Protein AF-0000000065776767 (afdb_homodimer)

Structure (mmCIF, N/CA/C/O backbone):
data_AF-0000000065776767-model_v1
#
loop_
_entity.id
_entity.type
_entity.pdbx_description
1 polymer 'Anhydromevalonate phosphate decarboxylase'
#
loop_
_atom_site.group_PDB
_atom_site.id
_atom_site.type_symbol
_atom_site.label_atom_id
_atom_site.label_alt_id
_atom_site.label_comp_id
_atom_site.label_asym_id
_atom_site.label_entity_id
_atom_site.label_seq_id
_atom_site.pdbx_PDB_ins_code
_atom_site.Cartn_x
_atom_site.Cartn_y
_atom_site.Cartn_z
_atom_site.occupancy
_atom_site.B_iso_or_equiv
_atom_site.auth_seq_id
_atom_site.auth_comp_id
_atom_site.auth_asym_id
_atom_site.auth_atom_id
_atom_site.pdbx_PDB_model_num
ATOM 1 N N . MET A 1 1 ? -4.797 -16.109 -28.234 1 93.62 1 MET A N 1
ATOM 2 C CA . MET A 1 1 ? -3.777 -15.234 -27.656 1 93.62 1 MET A CA 1
ATOM 3 C C . MET A 1 1 ? -3.818 -13.844 -28.297 1 93.62 1 MET A C 1
ATOM 5 O O . MET A 1 1 ? -3.789 -12.836 -27.594 1 93.62 1 MET A O 1
ATOM 9 N N . ARG A 1 2 ? -4.051 -13.797 -29.562 1 95.69 2 ARG A N 1
ATOM 10 C CA . ARG A 1 2 ? -4.062 -12.516 -30.266 1 95.69 2 ARG A CA 1
ATOM 11 C C . ARG A 1 2 ? -5.234 -11.648 -29.812 1 95.69 2 ARG A C 1
ATOM 13 O O . ARG A 1 2 ? -5.09 -10.438 -29.656 1 95.69 2 ARG A O 1
ATOM 20 N N . GLU A 1 3 ? -6.355 -12.234 -29.578 1 95.44 3 GLU A N 1
ATOM 21 C CA . GLU A 1 3 ? -7.523 -11.508 -29.094 1 95.44 3 GLU A CA 1
ATOM 22 C C . GLU A 1 3 ? -7.266 -10.922 -27.703 1 95.44 3 GLU A C 1
ATOM 24 O O . GLU A 1 3 ? -7.66 -9.781 -27.422 1 95.44 3 GLU A O 1
ATOM 29 N N . ILE A 1 4 ? -6.66 -11.68 -26.875 1 96.94 4 ILE A N 1
ATOM 30 C CA . ILE A 1 4 ? -6.336 -11.242 -25.531 1 96.94 4 ILE A CA 1
ATOM 31 C C . ILE A 1 4 ? -5.363 -10.062 -25.578 1 96.94 4 ILE A C 1
ATOM 33 O O . ILE A 1 4 ? -5.535 -9.078 -24.859 1 96.94 4 ILE A O 1
ATOM 37 N N . ILE A 1 5 ? -4.367 -10.188 -26.406 1 96.75 5 ILE A N 1
ATOM 38 C CA . ILE A 1 5 ? -3.361 -9.141 -26.578 1 96.75 5 ILE A CA 1
ATOM 39 C C . ILE A 1 5 ? -4.031 -7.844 -27.016 1 96.75 5 ILE A C 1
ATOM 41 O O . ILE A 1 5 ? -3.752 -6.773 -26.469 1 96.75 5 ILE A O 1
ATOM 45 N N . ASN A 1 6 ? -4.906 -7.965 -27.953 1 96 6 ASN A N 1
ATOM 46 C CA . ASN A 1 6 ? -5.625 -6.793 -28.438 1 96 6 ASN A CA 1
ATOM 47 C C . ASN A 1 6 ? -6.484 -6.172 -27.344 1 96 6 ASN A C 1
ATOM 49 O O . ASN A 1 6 ? -6.547 -4.945 -27.219 1 96 6 ASN A O 1
ATOM 53 N N . LYS A 1 7 ? -7.098 -7.027 -26.609 1 96.31 7 LYS A N 1
ATOM 54 C CA . LYS A 1 7 ? -7.977 -6.566 -25.547 1 96.31 7 LYS A CA 1
ATOM 55 C C . LYS A 1 7 ? -7.188 -5.832 -24.469 1 96.31 7 LYS A C 1
ATOM 57 O O . LYS A 1 7 ? -7.672 -4.855 -23.891 1 96.31 7 LYS A O 1
ATOM 62 N N . LEU A 1 8 ? -5.98 -6.176 -24.172 1 97.88 8 LEU A N 1
ATOM 63 C CA . LEU A 1 8 ? -5.207 -5.664 -23.047 1 97.88 8 LEU A CA 1
ATOM 64 C C . LEU A 1 8 ? -4.391 -4.445 -23.469 1 97.88 8 LEU A C 1
ATOM 66 O O . LEU A 1 8 ? -3.904 -3.701 -22.609 1 97.88 8 LEU A O 1
ATOM 70 N N . ASN A 1 9 ? -4.215 -4.203 -24.75 1 97.56 9 ASN A N 1
ATOM 71 C CA . ASN A 1 9 ? -3.412 -3.086 -25.234 1 97.56 9 ASN A CA 1
ATOM 72 C C . ASN A 1 9 ? -2.086 -2.984 -24.484 1 97.56 9 ASN A C 1
ATOM 74 O O . ASN A 1 9 ? -1.812 -1.974 -23.828 1 97.56 9 ASN A O 1
ATOM 78 N N . PRO A 1 10 ? -1.25 -3.951 -24.672 1 98.56 10 PRO A N 1
ATOM 79 C CA . PRO A 1 10 ? -0.016 -4.035 -23.891 1 98.56 10 PRO A CA 1
ATOM 80 C C . PRO A 1 10 ? 1.016 -2.986 -24.297 1 98.56 10 PRO A C 1
ATOM 82 O O . PRO A 1 10 ? 0.875 -2.352 -25.344 1 98.56 10 PRO A O 1
ATOM 85 N N . ILE A 1 11 ? 2.01 -2.74 -23.391 1 98.69 11 ILE A N 1
ATOM 86 C CA . ILE A 1 11 ? 3.227 -2.018 -23.734 1 98.69 11 ILE A CA 1
ATOM 87 C C . ILE A 1 11 ? 3.988 -2.787 -24.812 1 98.69 11 ILE A C 1
ATOM 89 O O . ILE A 1 11 ? 4.23 -3.988 -24.672 1 98.69 11 ILE A O 1
ATOM 93 N N . ILE A 1 12 ? 4.324 -2.109 -25.844 1 98.75 12 ILE A N 1
ATOM 94 C CA . ILE A 1 12 ? 4.973 -2.76 -26.984 1 98.75 12 ILE A CA 1
ATOM 95 C C . ILE A 1 12 ? 6.48 -2.537 -26.906 1 98.75 12 ILE A C 1
ATOM 97 O O . ILE A 1 12 ? 6.941 -1.399 -26.781 1 98.75 12 ILE A O 1
ATOM 101 N N . ILE A 1 13 ? 7.238 -3.602 -26.891 1 98.75 13 ILE A N 1
ATOM 102 C CA . ILE A 1 13 ? 8.695 -3.588 -26.891 1 98.75 13 ILE A CA 1
ATOM 103 C C . ILE A 1 13 ? 9.219 -4.219 -28.172 1 98.75 13 ILE A C 1
ATOM 105 O O . ILE A 1 13 ? 8.742 -5.281 -28.594 1 98.75 13 ILE A O 1
ATOM 109 N N . ASP A 1 14 ? 10.141 -3.715 -28.812 1 98.56 14 ASP A N 1
ATOM 110 C CA . ASP A 1 14 ? 10.57 -4.141 -30.141 1 98.56 14 ASP A CA 1
ATOM 111 C C . ASP A 1 14 ? 11.391 -5.43 -30.078 1 98.56 14 ASP A C 1
ATOM 113 O O . ASP A 1 14 ? 11.203 -6.332 -30.891 1 98.56 14 ASP A O 1
ATOM 117 N N . LYS A 1 15 ? 12.312 -5.438 -29.141 1 98.5 15 LYS A N 1
ATOM 118 C CA . LYS A 1 15 ? 13.242 -6.562 -29.141 1 98.5 15 LYS A CA 1
ATOM 119 C C . LYS A 1 15 ? 13.789 -6.828 -27.734 1 98.5 15 LYS A C 1
ATOM 121 O O . LYS A 1 15 ? 13.867 -5.914 -26.922 1 98.5 15 LYS A O 1
ATOM 126 N N . ALA A 1 16 ? 14.086 -8.055 -27.469 1 98.19 16 ALA A N 1
ATOM 127 C CA . ALA A 1 16 ? 14.766 -8.461 -26.234 1 98.19 16 ALA A CA 1
ATOM 128 C C . ALA A 1 16 ? 15.5 -9.781 -26.438 1 98.19 16 ALA A C 1
ATOM 130 O O . ALA A 1 16 ? 15.219 -10.523 -27.375 1 98.19 16 ALA A O 1
ATOM 131 N N . ASP A 1 17 ? 16.406 -10.016 -25.516 1 97.19 17 ASP A N 1
ATOM 132 C CA . ASP A 1 17 ? 17.062 -11.32 -25.453 1 97.19 17 ASP A CA 1
ATOM 133 C C . ASP A 1 17 ? 16.328 -12.266 -24.5 1 97.19 17 ASP A C 1
ATOM 135 O O . ASP A 1 17 ? 15.852 -11.836 -23.453 1 97.19 17 ASP A O 1
ATOM 139 N N . LYS A 1 18 ? 16.312 -13.539 -24.891 1 96.56 18 LYS A N 1
ATOM 140 C CA . LYS A 1 18 ? 15.641 -14.484 -24 1 96.56 18 LYS A CA 1
ATOM 141 C C . LYS A 1 18 ? 16.406 -14.664 -22.688 1 96.56 18 LYS A C 1
ATOM 143 O O . LYS A 1 18 ? 15.812 -14.977 -21.656 1 96.56 18 LYS A O 1
ATOM 148 N N . LYS A 1 19 ? 17.797 -14.422 -22.781 1 97.25 19 LYS A N 1
ATOM 149 C CA . LYS A 1 19 ? 18.578 -14.469 -21.547 1 97.25 19 LYS A CA 1
ATOM 150 C C . LYS A 1 19 ? 18.531 -13.125 -20.812 1 97.25 19 LYS A C 1
ATOM 152 O O . LYS A 1 19 ? 19.25 -12.188 -21.188 1 97.25 19 LYS A O 1
ATOM 157 N N . PHE A 1 20 ? 17.812 -13 -19.828 1 98.31 20 PHE A N 1
ATOM 158 C CA . PHE A 1 20 ? 17.703 -11.906 -18.875 1 98.31 20 PHE A CA 1
ATOM 159 C C . PHE A 1 20 ? 16.953 -10.727 -19.484 1 98.31 20 PHE A C 1
ATOM 161 O O . PHE A 1 20 ? 16.453 -9.867 -18.766 1 98.31 20 PHE A O 1
ATOM 168 N N . GLY A 1 21 ? 16.969 -10.539 -20.797 1 98.44 21 GLY A N 1
ATOM 169 C CA . GLY A 1 21 ? 16.312 -9.422 -21.438 1 98.44 21 GLY A CA 1
ATOM 170 C C . GLY A 1 21 ? 14.805 -9.406 -21.219 1 98.44 21 GLY A C 1
ATOM 171 O O . GLY A 1 21 ? 14.234 -8.367 -20.875 1 98.44 21 GLY A O 1
ATOM 172 N N . VAL A 1 22 ? 14.203 -10.555 -21.469 1 98.62 22 VAL A N 1
ATOM 173 C CA . VAL A 1 22 ? 12.766 -10.703 -21.25 1 98.62 22 VAL A CA 1
ATOM 174 C C . VAL A 1 22 ? 12.43 -10.375 -19.797 1 98.62 22 VAL A C 1
ATOM 176 O O . VAL A 1 22 ? 11.5 -9.617 -19.516 1 98.62 22 VAL A O 1
ATOM 179 N N . SER A 1 23 ? 13.25 -10.844 -18.891 1 98.31 23 SER A N 1
ATOM 180 C CA . SER A 1 23 ? 13.008 -10.664 -17.469 1 98.31 23 SER A CA 1
ATOM 181 C C . SER A 1 23 ? 13.141 -9.195 -17.062 1 98.31 23 SER A C 1
ATOM 183 O O . SER A 1 23 ? 12.367 -8.695 -16.25 1 98.31 23 SER A O 1
ATOM 185 N N . ARG A 1 24 ? 14.148 -8.516 -17.625 1 98.5 24 ARG A N 1
ATOM 186 C CA . ARG A 1 24 ? 14.328 -7.098 -17.328 1 98.5 24 ARG A CA 1
ATOM 187 C C . ARG A 1 24 ? 13.094 -6.297 -17.703 1 98.5 24 ARG A C 1
ATOM 189 O O . ARG A 1 24 ? 12.648 -5.434 -16.938 1 98.5 24 ARG A O 1
ATOM 196 N N . ILE A 1 25 ? 12.547 -6.629 -18.844 1 98.69 25 ILE A N 1
ATOM 197 C CA . ILE A 1 25 ? 11.398 -5.906 -19.359 1 98.69 25 ILE A CA 1
ATOM 198 C C . ILE A 1 25 ? 10.164 -6.215 -18.516 1 98.69 25 ILE A C 1
ATOM 200 O O . ILE A 1 25 ? 9.438 -5.305 -18.109 1 98.69 25 ILE A O 1
ATOM 204 N N . LEU A 1 26 ? 9.961 -7.508 -18.266 1 98.69 26 LEU A N 1
ATOM 205 C CA . LEU A 1 26 ? 8.797 -7.902 -17.484 1 98.69 26 LEU A CA 1
ATOM 206 C C . LEU A 1 26 ? 8.859 -7.32 -16.062 1 98.69 26 LEU A C 1
ATOM 208 O O . LEU A 1 26 ? 7.832 -6.934 -15.508 1 98.69 26 LEU A O 1
ATOM 212 N N . LYS A 1 27 ? 10.023 -7.254 -15.5 1 98.44 27 LYS A N 1
ATOM 213 C CA . LYS A 1 27 ? 10.195 -6.672 -14.172 1 98.44 27 LYS A CA 1
ATOM 214 C C . LYS A 1 27 ? 9.93 -5.172 -14.188 1 98.44 27 LYS A C 1
ATOM 216 O O . LYS A 1 27 ? 9.266 -4.645 -13.289 1 98.44 27 LYS A O 1
ATOM 221 N N . LYS A 1 28 ? 10.422 -4.516 -15.195 1 97.94 28 LYS A N 1
ATOM 222 C CA . LYS A 1 28 ? 10.242 -3.074 -15.328 1 97.94 28 LYS A CA 1
ATOM 223 C C . LYS A 1 28 ? 8.758 -2.711 -15.375 1 97.94 28 LYS A C 1
ATOM 225 O O . LYS A 1 28 ? 8.344 -1.708 -14.789 1 97.94 28 LYS A O 1
ATOM 230 N N . TYR A 1 29 ? 7.988 -3.535 -15.992 1 98.38 29 TYR A N 1
ATOM 231 C CA . TYR A 1 29 ? 6.57 -3.242 -16.188 1 98.38 29 TYR A CA 1
ATOM 232 C C . TYR A 1 29 ? 5.699 -4.242 -15.438 1 98.38 29 TYR A C 1
ATOM 234 O O . TYR A 1 29 ? 4.609 -4.59 -15.891 1 98.38 29 TYR A O 1
ATOM 242 N N . ASP A 1 30 ? 6.211 -4.734 -14.352 1 98.12 30 ASP A N 1
ATOM 243 C CA . ASP A 1 30 ? 5.527 -5.766 -13.586 1 98.12 30 ASP A CA 1
ATOM 244 C C . ASP A 1 30 ? 4.086 -5.359 -13.273 1 98.12 30 ASP A C 1
ATOM 246 O O . ASP A 1 30 ? 3.838 -4.242 -12.812 1 98.12 30 ASP A O 1
ATOM 250 N N . GLY A 1 31 ? 3.158 -6.258 -13.609 1 97.38 31 GLY A N 1
ATOM 251 C CA . GLY A 1 31 ? 1.744 -6.012 -13.375 1 97.38 31 GLY A CA 1
ATOM 252 C C . GLY A 1 31 ? 1.031 -5.43 -14.578 1 97.38 31 GLY A C 1
ATOM 253 O O . GLY A 1 31 ? -0.198 -5.34 -14.594 1 97.38 31 GLY A O 1
ATOM 254 N N . LYS A 1 32 ? 1.777 -5 -15.609 1 98.12 32 LYS A N 1
ATOM 255 C CA . LYS A 1 32 ? 1.229 -4.465 -16.859 1 98.12 32 LYS A CA 1
ATOM 256 C C . LYS A 1 32 ? 1.592 -5.352 -18.047 1 98.12 32 LYS A C 1
ATOM 258 O O . LYS A 1 32 ? 2.756 -5.723 -18.219 1 98.12 32 LYS A O 1
ATOM 263 N N . PRO A 1 33 ? 0.601 -5.605 -18.812 1 98.69 33 PRO A N 1
ATOM 264 C CA . PRO A 1 33 ? 0.889 -6.492 -19.953 1 98.69 33 PRO A CA 1
ATOM 265 C C . PRO A 1 33 ? 1.96 -5.93 -20.875 1 98.69 33 PRO A C 1
ATOM 267 O O . PRO A 1 33 ? 1.988 -4.723 -21.141 1 98.69 33 PRO A O 1
ATOM 270 N N . VAL A 1 34 ? 2.85 -6.852 -21.391 1 98.75 34 VAL A N 1
ATOM 271 C CA . VAL A 1 34 ? 3.934 -6.488 -22.297 1 98.75 34 VAL A CA 1
ATOM 272 C C . VAL A 1 34 ? 3.938 -7.422 -23.5 1 98.75 34 VAL A C 1
ATOM 274 O O . VAL A 1 34 ? 3.703 -8.625 -23.359 1 98.75 34 VAL A O 1
ATOM 277 N N . TYR A 1 35 ? 4.109 -6.824 -24.609 1 98.81 35 TYR A N 1
ATOM 278 C CA . TYR A 1 35 ? 4.262 -7.559 -25.859 1 98.81 35 TYR A CA 1
ATOM 279 C C . TYR A 1 35 ? 5.602 -7.246 -26.516 1 98.81 35 TYR A C 1
ATOM 281 O O . TYR A 1 35 ? 5.855 -6.102 -26.906 1 98.81 35 TYR A O 1
ATOM 289 N N . ILE A 1 36 ? 6.477 -8.227 -26.562 1 98.88 36 ILE A N 1
ATOM 290 C CA . ILE A 1 36 ? 7.793 -8.078 -27.172 1 98.88 36 ILE A CA 1
ATOM 291 C C . ILE A 1 36 ? 7.773 -8.664 -28.594 1 98.88 36 ILE A C 1
ATOM 293 O O . ILE A 1 36 ? 7.578 -9.867 -28.766 1 98.88 36 ILE A O 1
ATOM 297 N N . LYS A 1 37 ? 8.086 -7.934 -29.547 1 98.56 37 LYS A N 1
ATOM 298 C CA . LYS A 1 37 ? 7.895 -8.289 -30.953 1 98.56 37 LYS A CA 1
ATOM 299 C C . LYS A 1 37 ? 8.93 -9.312 -31.406 1 98.56 37 LYS A C 1
ATOM 301 O O . LYS A 1 37 ? 8.656 -10.125 -32.281 1 98.56 37 LYS A O 1
ATOM 306 N N . ASP A 1 38 ? 10.086 -9.227 -30.766 1 98.69 38 ASP A N 1
ATOM 307 C CA . ASP A 1 38 ? 11.148 -10.109 -31.234 1 98.69 38 ASP A CA 1
ATOM 308 C C . ASP A 1 38 ? 12.047 -10.555 -30.094 1 98.69 38 ASP A C 1
ATOM 310 O O . ASP A 1 38 ? 12.805 -9.75 -29.531 1 98.69 38 ASP A O 1
ATOM 314 N N . VAL A 1 39 ? 11.961 -11.773 -29.75 1 98.56 39 VAL A N 1
ATOM 315 C CA . VAL A 1 39 ? 12.891 -12.438 -28.844 1 98.56 39 VAL A CA 1
ATOM 316 C C . VAL A 1 39 ? 13.547 -13.617 -29.547 1 98.56 39 VAL A C 1
ATOM 318 O O . VAL A 1 39 ? 13.016 -14.734 -29.547 1 98.56 39 VAL A O 1
ATOM 321 N N . ASN A 1 40 ? 14.688 -13.375 -30.062 1 94.75 40 ASN A N 1
ATOM 322 C CA . ASN A 1 40 ? 15.414 -14.391 -30.812 1 94.75 40 ASN A CA 1
ATOM 323 C C . ASN A 1 40 ? 14.539 -15.016 -31.906 1 94.75 40 ASN A C 1
ATOM 325 O O . ASN A 1 40 ? 14.469 -16.234 -32.031 1 94.75 40 ASN A O 1
ATOM 329 N N . GLY A 1 41 ? 13.758 -14.266 -32.594 1 96.31 41 GLY A N 1
ATOM 330 C CA . GLY A 1 41 ? 12.977 -14.703 -33.75 1 96.31 41 GLY A CA 1
ATOM 331 C C . GLY A 1 41 ? 11.531 -15.008 -33.406 1 96.31 41 GLY A C 1
ATOM 332 O O . GLY A 1 41 ? 10.734 -15.328 -34.281 1 96.31 41 GLY A O 1
ATOM 333 N N . PHE A 1 42 ? 11.188 -14.93 -32.188 1 98.25 42 PHE A N 1
ATOM 334 C CA . PHE A 1 42 ? 9.828 -15.258 -31.75 1 98.25 42 PHE A CA 1
ATOM 335 C C . PHE A 1 42 ? 9.164 -14.055 -31.078 1 98.25 42 PHE A C 1
ATOM 337 O O . PHE A 1 42 ? 9.852 -13.156 -30.594 1 98.25 42 PHE A O 1
ATOM 344 N N . GLU A 1 43 ? 7.863 -14.047 -31.125 1 98.5 43 GLU A N 1
ATOM 345 C CA . GLU A 1 43 ? 7.078 -13.086 -30.359 1 98.5 43 GLU A CA 1
ATOM 346 C C . GLU A 1 43 ? 6.82 -13.594 -28.938 1 98.5 43 GLU A C 1
ATOM 348 O O . GLU A 1 43 ? 6.621 -14.789 -28.734 1 98.5 43 GLU A O 1
ATOM 353 N N . VAL A 1 44 ? 6.891 -12.664 -27.969 1 98.81 44 VAL A N 1
ATOM 354 C CA . VAL A 1 44 ? 6.73 -13.039 -26.562 1 98.81 44 VAL A CA 1
ATOM 355 C C . VAL A 1 44 ? 5.766 -12.078 -25.875 1 98.81 44 VAL A C 1
ATOM 357 O O . VAL A 1 44 ? 5.789 -10.875 -26.141 1 98.81 44 VAL A O 1
ATOM 360 N N . VAL A 1 45 ? 4.879 -12.594 -25.078 1 98.75 45 VAL A N 1
ATOM 361 C CA . VAL A 1 45 ? 4.016 -11.773 -24.234 1 98.75 45 VAL A CA 1
ATOM 362 C C . VAL A 1 45 ? 4.258 -12.125 -22.766 1 98.75 45 VAL A C 1
ATOM 364 O O . VAL A 1 45 ? 4.707 -13.227 -22.438 1 98.75 45 VAL A O 1
ATOM 367 N N . GLY A 1 46 ? 4.117 -11.195 -21.875 1 98.69 46 GLY A N 1
ATOM 368 C CA . GLY A 1 46 ? 4.227 -11.43 -20.438 1 98.69 46 GLY A CA 1
ATOM 369 C C . GLY A 1 46 ? 3.385 -10.477 -19.609 1 98.69 46 GLY A C 1
ATOM 370 O O . GLY A 1 46 ? 2.77 -9.555 -20.156 1 98.69 46 GLY A O 1
ATOM 371 N N . ASN A 1 47 ? 3.254 -10.789 -18.328 1 98.56 47 ASN A N 1
ATOM 372 C CA . ASN A 1 47 ? 2.477 -10.008 -17.391 1 98.56 47 ASN A CA 1
ATOM 373 C C . ASN A 1 47 ? 1 -9.961 -17.766 1 98.56 47 ASN A C 1
ATOM 375 O O . ASN A 1 47 ? 0.361 -8.914 -17.672 1 98.56 47 ASN A O 1
ATOM 379 N N . LEU A 1 48 ? 0.479 -11.125 -18.109 1 98 48 LEU A N 1
ATOM 380 C CA . LEU A 1 48 ? -0.871 -11.188 -18.656 1 98 48 LEU A CA 1
ATOM 381 C C . LEU A 1 48 ? -1.91 -11.227 -17.547 1 98 48 LEU A C 1
ATOM 383 O O . LEU A 1 48 ? -3.049 -10.797 -17.734 1 98 48 LEU A O 1
ATOM 387 N N . CYS A 1 49 ? -1.483 -11.797 -16.422 1 98 49 CYS A N 1
ATOM 388 C CA . CYS A 1 49 ? -2.482 -12.086 -15.406 1 98 49 CYS A CA 1
ATOM 389 C C . CYS A 1 49 ? -2.248 -11.227 -14.164 1 98 49 CYS A C 1
ATOM 391 O O . CYS A 1 49 ? -1.345 -11.508 -13.375 1 98 49 CYS A O 1
ATOM 393 N N . SER A 1 50 ? -2.875 -10.219 -14.023 1 97.81 50 SER A N 1
ATOM 394 C CA . SER A 1 50 ? -3.086 -9.422 -12.82 1 97.81 50 SER A CA 1
ATOM 395 C C . SER A 1 50 ? -4.57 -9.312 -12.484 1 97.81 50 SER A C 1
ATOM 397 O O . SER A 1 50 ? -5.422 -9.711 -13.273 1 97.81 50 SER A O 1
ATOM 399 N N . ARG A 1 51 ? -4.863 -8.852 -11.289 1 97.31 51 ARG A N 1
ATOM 400 C CA . ARG A 1 51 ? -6.273 -8.664 -10.953 1 97.31 51 ARG A CA 1
ATOM 401 C C . ARG A 1 51 ? -6.965 -7.762 -11.977 1 97.31 51 ARG A C 1
ATOM 403 O O . ARG A 1 51 ? -8.109 -8.016 -12.352 1 97.31 51 ARG A O 1
ATOM 410 N N . GLU A 1 52 ? -6.285 -6.711 -12.406 1 97.12 52 GLU A N 1
ATOM 411 C CA . GLU A 1 52 ? -6.836 -5.766 -13.375 1 97.12 52 GLU A CA 1
ATOM 412 C C . GLU A 1 52 ? -7.02 -6.418 -14.742 1 97.12 52 GLU A C 1
ATOM 414 O O . GLU A 1 52 ? -8.07 -6.277 -15.367 1 97.12 52 GLU A O 1
ATOM 419 N N . THR A 1 53 ? -6.016 -7.117 -15.219 1 98.12 53 THR A N 1
ATOM 420 C CA . THR A 1 53 ? -6.078 -7.688 -16.562 1 98.12 53 THR A CA 1
ATOM 421 C C . THR A 1 53 ? -7.086 -8.836 -16.609 1 98.12 53 THR A C 1
ATOM 423 O O . THR A 1 53 ? -7.805 -8.992 -17.594 1 98.12 53 THR A O 1
ATOM 426 N N . LEU A 1 54 ? -7.133 -9.656 -15.562 1 98.31 54 LEU A N 1
ATOM 427 C CA . LEU A 1 54 ? -8.109 -10.734 -15.516 1 98.31 54 LEU A CA 1
ATOM 428 C C . LEU A 1 54 ? -9.531 -10.188 -15.523 1 98.31 54 LEU A C 1
ATOM 430 O O . LEU A 1 54 ? -10.406 -10.734 -16.203 1 98.31 54 LEU A O 1
ATOM 434 N N . SER A 1 55 ? -9.734 -9.102 -14.711 1 97.94 55 SER A N 1
ATOM 435 C CA . SER A 1 55 ? -11.031 -8.438 -14.727 1 97.94 55 SER A CA 1
ATOM 436 C C . SER A 1 55 ? -11.422 -8.016 -16.141 1 97.94 55 SER A C 1
ATOM 438 O O . SER A 1 55 ? -12.578 -8.188 -16.547 1 97.94 55 SER A O 1
ATOM 440 N N . LYS A 1 56 ? -10.477 -7.488 -16.906 1 97.69 56 LYS A N 1
ATOM 441 C CA . LYS A 1 56 ? -10.719 -7.051 -18.281 1 97.69 56 LYS A CA 1
ATOM 442 C C . LYS A 1 56 ? -10.984 -8.242 -19.203 1 97.69 56 LYS A C 1
ATOM 444 O O . LYS A 1 56 ? -11.922 -8.227 -20 1 97.69 56 LYS A O 1
ATOM 449 N N . ILE A 1 57 ? -10.188 -9.258 -19.062 1 98 57 ILE A N 1
ATOM 450 C CA . ILE A 1 57 ? -10.273 -10.43 -19.938 1 98 57 ILE A CA 1
ATOM 451 C C . ILE A 1 57 ? -11.633 -11.102 -19.766 1 98 57 ILE A C 1
ATOM 453 O O . ILE A 1 57 ? -12.281 -11.453 -20.75 1 98 57 ILE A O 1
ATOM 457 N N . PHE A 1 58 ? -12.109 -11.203 -18.562 1 98 58 PHE A N 1
ATOM 458 C CA . PHE A 1 58 ? -13.328 -11.945 -18.281 1 98 58 PHE A CA 1
ATOM 459 C C . PHE A 1 58 ? -14.531 -11.008 -18.203 1 98 58 PHE A C 1
ATOM 461 O O . PHE A 1 58 ? -15.664 -11.453 -18.047 1 98 58 PHE A O 1
ATOM 468 N N . ASN A 1 59 ? -14.273 -9.695 -18.281 1 97.44 59 ASN A N 1
ATOM 469 C CA . ASN A 1 59 ? -15.32 -8.68 -18.203 1 97.44 59 ASN A CA 1
ATOM 470 C C . ASN A 1 59 ? -16.094 -8.781 -16.875 1 97.44 59 ASN A C 1
ATOM 472 O O . ASN A 1 59 ? -17.312 -8.852 -16.875 1 97.44 59 ASN A O 1
ATOM 476 N N . VAL A 1 60 ? -15.359 -8.938 -15.852 1 97.69 60 VAL A N 1
ATOM 477 C CA . VAL A 1 60 ? -15.852 -8.992 -14.484 1 97.69 60 VAL A CA 1
ATOM 478 C C . VAL A 1 60 ? -15.156 -7.922 -13.641 1 97.69 60 VAL A C 1
ATOM 480 O O . VAL A 1 60 ? -13.938 -7.734 -13.75 1 97.69 60 VAL A O 1
ATOM 483 N N . LYS A 1 61 ? -15.906 -7.176 -12.836 1 96.56 61 LYS A N 1
ATOM 484 C CA . LYS A 1 61 ? -15.289 -6.184 -11.953 1 96.56 61 LYS A CA 1
ATOM 485 C C . LYS A 1 61 ? -14.32 -6.844 -10.977 1 96.56 61 LYS A C 1
ATOM 487 O O . LYS A 1 61 ? -14.562 -7.957 -10.508 1 96.56 61 LYS A O 1
ATOM 492 N N . LYS A 1 62 ? -13.281 -6.117 -10.711 1 94.38 62 LYS A N 1
ATOM 493 C CA . LYS A 1 62 ? -12.242 -6.617 -9.82 1 94.38 62 LYS A CA 1
ATOM 494 C C . LYS A 1 62 ? -12.836 -7.086 -8.492 1 94.38 62 LYS A C 1
ATOM 496 O O . LYS A 1 62 ? -12.445 -8.133 -7.965 1 94.38 62 LYS A O 1
ATOM 501 N N . GLU A 1 63 ? -13.812 -6.371 -7.938 1 95.19 63 GLU A N 1
ATOM 502 C CA . GLU A 1 63 ? -14.414 -6.641 -6.637 1 95.19 63 GLU A CA 1
ATOM 503 C C . GLU A 1 63 ? -15.297 -7.887 -6.688 1 95.19 63 GLU A C 1
ATOM 505 O O . GLU A 1 63 ? -15.57 -8.5 -5.652 1 95.19 63 GLU A O 1
ATOM 510 N N . ASP A 1 64 ? -15.711 -8.258 -7.84 1 97.5 64 ASP A N 1
ATOM 511 C CA . ASP A 1 64 ? -16.656 -9.359 -8 1 97.5 64 ASP A CA 1
ATOM 512 C C . ASP A 1 64 ? -15.953 -10.625 -8.477 1 97.5 64 ASP A C 1
ATOM 514 O O . ASP A 1 64 ? -16.578 -11.68 -8.586 1 97.5 64 ASP A O 1
ATOM 518 N N . PHE A 1 65 ? -14.68 -10.547 -8.758 1 97.75 65 PHE A N 1
ATOM 519 C CA . PHE A 1 65 ? -13.977 -11.648 -9.406 1 97.75 65 PHE A CA 1
ATOM 520 C C . PHE A 1 65 ? -14.008 -12.898 -8.547 1 97.75 65 PHE A C 1
ATOM 522 O O . PHE A 1 65 ? -14.094 -14.016 -9.062 1 97.75 65 PHE A O 1
ATOM 529 N N . ILE A 1 66 ? -13.938 -12.703 -7.234 1 97.75 66 ILE A N 1
ATOM 530 C CA . ILE A 1 66 ? -13.961 -13.836 -6.316 1 97.75 66 ILE A CA 1
ATOM 531 C C . ILE A 1 66 ? -15.266 -14.617 -6.484 1 97.75 66 ILE A C 1
ATOM 533 O O . ILE A 1 66 ? -15.266 -15.852 -6.441 1 97.75 66 ILE A O 1
ATOM 537 N N . PHE A 1 67 ? -16.359 -13.977 -6.711 1 97.75 67 PHE A N 1
ATOM 538 C CA . PHE A 1 67 ? -17.656 -14.617 -6.867 1 97.75 67 PHE A CA 1
ATOM 539 C C . PHE A 1 67 ? -17.781 -15.273 -8.234 1 97.75 67 PHE A C 1
ATOM 541 O O . PHE A 1 67 ? -18.438 -16.312 -8.375 1 97.75 67 PHE A O 1
ATOM 548 N N . PHE A 1 68 ? -17.172 -14.586 -9.227 1 98 68 PHE A N 1
ATOM 549 C CA . PHE A 1 68 ? -17.062 -15.188 -10.555 1 98 68 PHE A CA 1
ATOM 550 C C . PHE A 1 68 ? -16.359 -16.531 -10.484 1 98 68 PHE A C 1
ATOM 552 O O . PHE A 1 68 ? -16.844 -17.531 -11.031 1 98 68 PHE A O 1
ATOM 559 N N . MET A 1 69 ? -15.266 -16.625 -9.766 1 97.56 69 MET A N 1
ATOM 560 C CA . MET A 1 69 ? -14.516 -17.859 -9.586 1 97.56 69 MET A CA 1
ATOM 561 C C . MET A 1 69 ? -15.336 -18.891 -8.812 1 97.56 69 MET A C 1
ATOM 563 O O . MET A 1 69 ? -15.375 -20.062 -9.188 1 97.56 69 MET A O 1
ATOM 567 N N . LEU A 1 70 ? -15.984 -18.453 -7.766 1 96.31 70 LEU A N 1
ATOM 568 C CA . LEU A 1 70 ? -16.812 -19.328 -6.945 1 96.31 70 LEU A CA 1
ATOM 569 C C . LEU A 1 70 ? -17.906 -19.984 -7.781 1 96.31 70 LEU A C 1
ATOM 571 O O . LEU A 1 70 ? -18.125 -21.188 -7.695 1 96.31 70 LEU A O 1
ATOM 575 N N . ASP A 1 71 ? -18.531 -19.172 -8.531 1 96.88 71 ASP A N 1
ATOM 576 C CA . ASP A 1 71 ? -19.609 -19.656 -9.383 1 96.88 71 ASP A CA 1
ATOM 577 C C . ASP A 1 71 ? -19.094 -20.703 -10.375 1 96.88 71 ASP A C 1
ATOM 579 O O . ASP A 1 71 ? -19.734 -21.734 -10.578 1 96.88 71 ASP A O 1
ATOM 583 N N . ALA A 1 72 ? -17.984 -20.391 -10.984 1 97.5 72 ALA A N 1
ATOM 584 C CA . ALA A 1 72 ? -17.391 -21.312 -11.945 1 97.5 72 ALA A CA 1
ATOM 585 C C . ALA A 1 72 ? -17 -22.625 -11.273 1 97.5 72 ALA A C 1
ATOM 587 O O . ALA A 1 72 ? -17.156 -23.703 -11.859 1 97.5 72 ALA A O 1
ATOM 588 N N . MET A 1 73 ? -16.438 -22.547 -10.094 1 96.44 73 MET A N 1
ATOM 589 C CA . MET A 1 73 ? -16.031 -23.734 -9.359 1 96.44 73 MET A CA 1
ATOM 590 C C . MET A 1 73 ? -17.219 -24.641 -9.086 1 96.44 73 MET A C 1
ATOM 592 O O . MET A 1 73 ? -17.125 -25.875 -9.203 1 96.44 73 MET A O 1
ATOM 596 N N . GLU A 1 74 ? -18.312 -24.031 -8.797 1 95 74 GLU A N 1
ATOM 597 C CA . GLU A 1 74 ? -19.547 -24.797 -8.523 1 95 74 GLU A CA 1
ATOM 598 C C . GLU A 1 74 ? -20.062 -25.484 -9.789 1 95 74 GLU A C 1
ATOM 600 O O . GLU A 1 74 ? -20.719 -26.516 -9.711 1 95 74 GLU A O 1
ATOM 605 N N . LYS A 1 75 ? -19.688 -24.969 -10.914 1 96.81 75 LYS A N 1
ATOM 606 C CA . LYS A 1 75 ? -20.203 -25.469 -12.188 1 96.81 75 LYS A CA 1
ATOM 607 C C . LYS A 1 75 ? -19.141 -26.297 -12.906 1 96.81 75 LYS A C 1
ATOM 609 O O . LYS A 1 75 ? -19.266 -26.578 -14.102 1 96.81 75 LYS A O 1
ATOM 614 N N . GLU A 1 76 ? -18.047 -26.625 -12.219 1 96.19 76 GLU A N 1
ATOM 615 C CA . GLU A 1 76 ? -16.922 -27.328 -12.82 1 96.19 76 GLU A CA 1
ATOM 616 C C . GLU A 1 76 ? -17.391 -28.594 -13.547 1 96.19 76 GLU A C 1
ATOM 618 O O . GLU A 1 76 ? -16.984 -28.844 -14.68 1 96.19 76 GLU A O 1
ATOM 623 N N . LYS A 1 77 ? -18.328 -29.406 -13.008 1 95.31 77 LYS A N 1
ATOM 624 C CA . LYS A 1 77 ? -18.766 -30.672 -13.562 1 95.31 77 LYS A CA 1
ATOM 625 C C . LYS A 1 77 ? -19.594 -30.469 -14.828 1 95.31 77 LYS A C 1
ATOM 627 O O . LYS A 1 77 ? -19.734 -31.391 -15.641 1 95.31 77 LYS A O 1
ATOM 632 N N . GLU A 1 78 ? -20.062 -29.297 -14.961 1 97.5 78 GLU A N 1
ATOM 633 C CA . GLU A 1 78 ? -20.906 -28.984 -16.109 1 97.5 78 GLU A CA 1
ATOM 634 C C . GLU A 1 78 ? -20.062 -28.547 -17.312 1 97.5 78 GLU A C 1
ATOM 636 O O . GLU A 1 78 ? -20.578 -28.422 -18.422 1 97.5 78 GLU A O 1
ATOM 641 N N . GLY A 1 79 ? -18.797 -28.312 -17.094 1 97.69 79 GLY A N 1
ATOM 642 C CA . GLY A 1 79 ? -17.938 -27.906 -18.188 1 97.69 79 GLY A CA 1
ATOM 643 C C . GLY A 1 79 ? -17.828 -28.938 -19.297 1 97.69 79 GLY A C 1
ATOM 644 O O . GLY A 1 79 ? -17.672 -30.125 -19.016 1 97.69 79 GLY A O 1
ATOM 645 N N . LYS A 1 80 ? -17.938 -28.453 -20.531 1 98.19 80 LYS A N 1
ATOM 646 C CA . LYS A 1 80 ? -17.938 -29.359 -21.688 1 98.19 80 LYS A CA 1
ATOM 647 C C . LYS A 1 80 ? -16.641 -29.219 -22.5 1 98.19 80 LYS A C 1
ATOM 649 O O . LYS A 1 80 ? -16.188 -28.109 -22.75 1 98.19 80 LYS A O 1
ATOM 654 N N . LEU A 1 81 ? -16.094 -30.344 -22.828 1 98.12 81 LEU A N 1
ATOM 655 C CA . LEU A 1 81 ? -14.945 -30.406 -23.734 1 98.12 81 LEU A CA 1
ATOM 656 C C . LEU A 1 81 ? -15.398 -30.656 -25.156 1 98.12 81 LEU A C 1
ATOM 658 O O . LEU A 1 81 ? -15.906 -31.734 -25.469 1 98.12 81 LEU A O 1
ATOM 662 N N . LYS A 1 82 ? -15.312 -29.719 -25.969 1 98.25 82 LYS A N 1
ATOM 663 C CA . LYS A 1 82 ? -15.672 -29.844 -27.375 1 98.25 82 LYS A CA 1
ATOM 664 C C . LYS A 1 82 ? -14.492 -30.344 -28.203 1 98.25 82 LYS A C 1
ATOM 666 O O . LYS A 1 82 ? -13.641 -29.562 -28.609 1 98.25 82 LYS A O 1
ATOM 671 N N . ILE A 1 83 ? -14.539 -31.578 -28.578 1 97.62 83 ILE A N 1
ATOM 672 C CA . ILE A 1 83 ? -13.438 -32.188 -29.312 1 97.62 83 ILE A CA 1
ATOM 673 C C . ILE A 1 83 ? -13.492 -31.766 -30.781 1 97.62 83 ILE A C 1
ATOM 675 O O . ILE A 1 83 ? -14.508 -31.984 -31.453 1 97.62 83 ILE A O 1
ATOM 679 N N . ASN A 1 84 ? -12.555 -31.125 -31.219 1 96.06 84 ASN A N 1
ATOM 680 C CA . ASN A 1 84 ? -12.367 -30.734 -32.594 1 96.06 84 ASN A CA 1
ATOM 681 C C . ASN A 1 84 ? -10.945 -30.984 -33.094 1 96.06 84 ASN A C 1
ATOM 683 O O . ASN A 1 84 ? -10.094 -30.094 -33.031 1 96.06 84 ASN A O 1
ATOM 687 N N . ASN A 1 85 ? -10.719 -32.062 -33.688 1 92.38 85 ASN A N 1
ATOM 688 C CA . ASN A 1 85 ? -9.383 -32.5 -34.094 1 92.38 85 ASN A CA 1
ATOM 689 C C . ASN A 1 85 ? -8.828 -31.672 -35.25 1 92.38 85 ASN A C 1
ATOM 691 O O . ASN A 1 85 ? -7.629 -31.719 -35.531 1 92.38 85 ASN A O 1
ATOM 695 N N . LYS A 1 86 ? -9.641 -30.938 -35.906 1 94.06 86 LYS A N 1
ATOM 696 C CA . LYS A 1 86 ? -9.172 -30.047 -36.969 1 94.06 86 LYS A CA 1
ATOM 697 C C . LYS A 1 86 ? -8.242 -28.969 -36.406 1 94.06 86 LYS A C 1
ATOM 699 O O . LYS A 1 86 ? -7.43 -28.406 -37.156 1 94.06 86 LYS A O 1
ATOM 704 N N . LEU A 1 87 ? -8.336 -28.797 -35.156 1 94.25 87 LEU A N 1
ATOM 705 C CA . LEU A 1 87 ? -7.48 -27.812 -34.5 1 94.25 87 LEU A CA 1
ATOM 706 C C . LEU A 1 87 ? -6.012 -28.203 -34.625 1 94.25 87 LEU A C 1
ATOM 708 O O . LEU A 1 87 ? -5.137 -27.344 -34.656 1 94.25 87 LEU A O 1
ATOM 712 N N . LYS A 1 88 ? -5.75 -29.484 -34.688 1 94.75 88 LYS A N 1
ATOM 713 C CA . LYS A 1 88 ? -4.383 -29.984 -34.75 1 94.75 88 LYS A CA 1
ATOM 714 C C . LYS A 1 88 ? -3.689 -29.531 -36.031 1 94.75 88 LYS A C 1
ATOM 716 O O . LYS A 1 88 ? -2.463 -29.406 -36.094 1 94.75 88 LYS A O 1
ATOM 721 N N . GLU A 1 89 ? -4.48 -29.219 -37.031 1 95.56 89 GLU A N 1
ATOM 722 C CA . GLU A 1 89 ? -3.949 -28.812 -38.312 1 95.56 89 GLU A CA 1
ATOM 723 C C . GLU A 1 89 ? -3.291 -27.438 -38.25 1 95.56 89 GLU A C 1
ATOM 725 O O . GLU A 1 89 ? -2.531 -27.047 -39.125 1 95.56 89 GLU A O 1
ATOM 730 N N . LYS A 1 90 ? -3.559 -26.766 -37.219 1 96.44 90 LYS A N 1
ATOM 731 C CA . LYS A 1 90 ? -3.016 -25.422 -37.062 1 96.44 90 LYS A CA 1
ATOM 732 C C . LYS A 1 90 ? -1.562 -25.484 -36.594 1 96.44 90 LYS A C 1
ATOM 734 O O . LYS A 1 90 ? -0.907 -24.438 -36.469 1 96.44 90 LYS A O 1
ATOM 739 N N . TYR A 1 91 ? -0.987 -26.672 -36.406 1 98.31 91 TYR A N 1
ATOM 740 C CA . TYR A 1 91 ? 0.305 -26.766 -35.75 1 98.31 91 TYR A CA 1
ATOM 741 C C . TYR A 1 91 ? 1.36 -27.344 -36.656 1 98.31 91 TYR A C 1
ATOM 743 O O . TYR A 1 91 ? 1.071 -28.25 -37.469 1 98.31 91 TYR A O 1
ATOM 751 N N . ILE A 1 92 ? 2.461 -26.797 -36.562 1 97.94 92 ILE A N 1
ATOM 752 C CA . ILE A 1 92 ? 3.676 -27.391 -37.094 1 97.94 92 ILE A CA 1
ATOM 753 C C . ILE A 1 92 ? 4.301 -28.344 -36.094 1 97.94 92 ILE A C 1
ATOM 755 O O . ILE A 1 92 ? 4.488 -27.984 -34.938 1 97.94 92 ILE A O 1
ATOM 759 N N . VAL A 1 93 ? 4.609 -29.531 -36.562 1 98.12 93 VAL A N 1
ATOM 760 C CA . VAL A 1 93 ? 5.242 -30.516 -35.688 1 98.12 93 VAL A CA 1
ATOM 761 C C . VAL A 1 93 ? 6.758 -30.438 -35.875 1 98.12 93 VAL A C 1
ATOM 763 O O . VAL A 1 93 ? 7.27 -30.406 -36.969 1 98.12 93 VAL A O 1
ATOM 766 N N . GLU A 1 94 ? 7.363 -30.391 -34.688 1 97.12 94 GLU A N 1
ATOM 767 C CA . GLU A 1 94 ? 8.82 -30.297 -34.719 1 97.12 94 GLU A CA 1
ATOM 768 C C . GLU A 1 94 ? 9.453 -31.422 -33.906 1 97.12 94 GLU A C 1
ATOM 770 O O . GLU A 1 94 ? 8.781 -32.094 -33.125 1 97.12 94 GLU A O 1
ATOM 775 N N . ILE A 1 95 ? 10.75 -31.625 -34.188 1 96.5 95 ILE A N 1
ATOM 776 C CA . ILE A 1 95 ? 11.5 -32.625 -33.438 1 96.5 95 ILE A CA 1
ATOM 777 C C . ILE A 1 95 ? 11.875 -32.094 -32.062 1 96.5 95 ILE A C 1
ATOM 779 O O . ILE A 1 95 ? 12 -30.875 -31.875 1 96.5 95 ILE A O 1
ATOM 783 N N . PRO A 1 96 ? 12.086 -32.938 -31.141 1 97.25 96 PRO A N 1
ATOM 784 C CA . PRO A 1 96 ? 12.328 -32.531 -29.766 1 97.25 96 PRO A CA 1
ATOM 785 C C . PRO A 1 96 ? 13.508 -31.578 -29.625 1 97.25 96 PRO A C 1
ATOM 787 O O . PRO A 1 96 ? 13.469 -30.656 -28.797 1 97.25 96 PRO A O 1
ATOM 790 N N . GLU A 1 97 ? 14.523 -31.641 -30.406 1 95.94 97 GLU A N 1
ATOM 791 C CA . GLU A 1 97 ? 15.742 -30.844 -30.312 1 95.94 97 GLU A CA 1
ATOM 792 C C . GLU A 1 97 ? 15.469 -29.375 -30.562 1 95.94 97 GLU A C 1
ATOM 794 O O . GLU A 1 97 ? 16.234 -28.5 -30.141 1 95.94 97 GLU A O 1
ATOM 799 N N . ASN A 1 98 ? 14.375 -29.141 -31.188 1 96.31 98 ASN A N 1
ATOM 800 C CA . ASN A 1 98 ? 14.055 -27.766 -31.562 1 96.31 98 ASN A CA 1
ATOM 801 C C . ASN A 1 98 ? 13.602 -26.938 -30.359 1 96.31 98 ASN A C 1
ATOM 803 O O . ASN A 1 98 ? 13.492 -25.719 -30.453 1 96.31 98 ASN A O 1
ATOM 807 N N . ILE A 1 99 ? 13.406 -27.562 -29.219 1 97.62 99 ILE A N 1
ATOM 808 C CA . ILE A 1 99 ? 12.969 -26.844 -28.031 1 97.62 99 ILE A CA 1
ATOM 809 C C . ILE A 1 99 ? 13.977 -25.75 -27.688 1 97.62 99 ILE A C 1
ATOM 811 O O . ILE A 1 99 ? 13.602 -24.688 -27.172 1 97.62 99 ILE A O 1
ATOM 815 N N . LYS A 1 100 ? 15.188 -25.906 -27.984 1 94.88 100 LYS A N 1
ATOM 816 C CA . LYS A 1 100 ? 16.266 -24.984 -27.672 1 94.88 100 LYS A CA 1
ATOM 817 C C . LYS A 1 100 ? 16.109 -23.672 -28.453 1 94.88 100 LYS A C 1
ATOM 819 O O . LYS A 1 100 ? 16.672 -22.641 -28.078 1 94.88 100 LYS A O 1
ATOM 824 N N . ASN A 1 101 ? 15.383 -23.781 -29.578 1 95.38 101 ASN A N 1
ATOM 825 C CA . ASN A 1 101 ? 15.188 -22.609 -30.406 1 95.38 101 ASN A CA 1
ATOM 826 C C . ASN A 1 101 ? 14.031 -21.75 -29.906 1 95.38 101 ASN A C 1
ATOM 828 O O . ASN A 1 101 ? 13.883 -20.594 -30.312 1 95.38 101 ASN A O 1
ATOM 832 N N . TRP A 1 102 ? 13.109 -22.359 -29.062 1 97.94 102 TRP A N 1
ATOM 833 C CA . TRP A 1 102 ? 11.977 -21.609 -28.531 1 97.94 102 TRP A CA 1
ATOM 834 C C . TRP A 1 102 ? 12.461 -20.5 -27.609 1 97.94 102 TRP A C 1
ATOM 836 O O . TRP A 1 102 ? 13.562 -20.578 -27.047 1 97.94 102 TRP A O 1
ATOM 846 N N . PRO A 1 103 ? 11.734 -19.375 -27.5 1 98.31 103 PRO A N 1
ATOM 847 C CA . PRO A 1 103 ? 12.172 -18.234 -26.703 1 98.31 103 PRO A CA 1
ATOM 848 C C . PRO A 1 103 ? 11.938 -18.438 -25.203 1 98.31 103 PRO A C 1
ATOM 850 O O . PRO A 1 103 ? 11.352 -17.578 -24.547 1 98.31 103 PRO A O 1
ATOM 853 N N . ILE A 1 104 ? 12.414 -19.547 -24.656 1 98.75 104 ILE A N 1
ATOM 854 C CA . ILE A 1 104 ? 12.297 -19.844 -23.234 1 98.75 104 ILE A CA 1
ATOM 855 C C . ILE A 1 104 ? 13.367 -19.062 -22.469 1 98.75 104 ILE A C 1
ATOM 857 O O . ILE A 1 104 ? 14.562 -19.234 -22.703 1 98.75 104 ILE A O 1
ATOM 861 N N . PRO A 1 105 ? 12.953 -18.281 -21.484 1 98.56 105 PRO A N 1
ATOM 862 C CA . PRO A 1 105 ? 13.891 -17.344 -20.875 1 98.56 105 PRO A CA 1
ATOM 863 C C . PRO A 1 105 ? 14.758 -18 -19.797 1 98.56 105 PRO A C 1
ATOM 865 O O . PRO A 1 105 ? 14.375 -19.016 -19.219 1 98.56 105 PRO A O 1
ATOM 868 N N . ILE A 1 106 ? 15.945 -17.484 -19.641 1 98.44 106 ILE A N 1
ATOM 869 C CA . ILE A 1 106 ? 16.625 -17.5 -18.359 1 98.44 106 ILE A CA 1
ATOM 870 C C . ILE A 1 106 ? 16.281 -16.234 -17.578 1 98.44 106 ILE A C 1
ATOM 872 O O . ILE A 1 106 ? 16.594 -15.125 -18.016 1 98.44 106 ILE A O 1
ATOM 876 N N . TYR A 1 107 ? 15.742 -16.391 -16.453 1 98.5 107 TYR A N 1
ATOM 877 C CA . TYR A 1 107 ? 15.07 -15.258 -15.828 1 98.5 107 TYR A CA 1
ATOM 878 C C . TYR A 1 107 ? 16.031 -14.5 -14.906 1 98.5 107 TYR A C 1
ATOM 880 O O . TYR A 1 107 ? 16.109 -13.273 -14.969 1 98.5 107 TYR A O 1
ATOM 888 N N . TYR A 1 108 ? 16.703 -15.219 -14.023 1 98.5 108 TYR A N 1
ATOM 889 C CA . TYR A 1 108 ? 17.547 -14.594 -13.008 1 98.5 108 TYR A CA 1
ATOM 890 C C . TYR A 1 108 ? 18.969 -15.102 -13.086 1 98.5 108 TYR A C 1
ATOM 892 O O . TYR A 1 108 ? 19.234 -16.141 -13.703 1 98.5 108 TYR A O 1
ATOM 900 N N . GLU A 1 109 ? 19.828 -14.469 -12.375 1 97.75 109 GLU A N 1
ATOM 901 C CA . GLU A 1 109 ? 21.281 -14.641 -12.477 1 97.75 109 GLU A CA 1
ATOM 902 C C . GLU A 1 109 ? 21.688 -16.062 -12.109 1 97.75 109 GLU A C 1
ATOM 904 O O . GLU A 1 109 ? 22.547 -16.656 -12.766 1 97.75 109 GLU A O 1
ATOM 909 N N . LYS A 1 110 ? 21.016 -16.641 -11.141 1 97.56 110 LYS A N 1
ATOM 910 C CA . LYS A 1 110 ? 21.5 -17.922 -10.617 1 97.56 110 LYS A CA 1
ATOM 911 C C . LYS A 1 110 ? 20.609 -19.078 -11.078 1 97.56 110 LYS A C 1
ATOM 913 O O . LYS A 1 110 ? 20.703 -20.188 -10.555 1 97.56 110 LYS A O 1
ATOM 918 N N . ASP A 1 111 ? 19.797 -18.828 -12.055 1 98.06 111 ASP A N 1
ATOM 919 C CA . ASP A 1 111 ? 18.969 -19.906 -12.586 1 98.06 111 ASP A CA 1
ATOM 920 C C . ASP A 1 111 ? 19.828 -21.047 -13.141 1 98.06 111 ASP A C 1
ATOM 922 O O . ASP A 1 111 ? 20.859 -20.797 -13.766 1 98.06 111 ASP A O 1
ATOM 926 N N . ALA A 1 112 ? 19.328 -22.25 -12.992 1 98.19 112 ALA A N 1
ATOM 927 C CA . ALA A 1 112 ? 20.047 -23.422 -13.492 1 98.19 112 ALA A CA 1
ATOM 928 C C . ALA A 1 112 ? 20.047 -23.469 -15.016 1 98.19 112 ALA A C 1
ATOM 930 O O . ALA A 1 112 ? 20.812 -24.203 -15.625 1 98.19 112 ALA A O 1
ATOM 931 N N . GLY A 1 113 ? 19.234 -22.734 -15.68 1 97.88 113 GLY A N 1
ATOM 932 C CA . GLY A 1 113 ? 19.062 -22.672 -17.125 1 97.88 113 GLY A CA 1
ATOM 933 C C . GLY A 1 113 ? 17.766 -21.984 -17.547 1 97.88 113 GLY A C 1
ATOM 934 O O . GLY A 1 113 ? 17.25 -21.125 -16.812 1 97.88 113 GLY A O 1
ATOM 935 N N . ALA A 1 114 ? 17.375 -22.297 -18.766 1 98.31 114 ALA A N 1
ATOM 936 C CA . ALA A 1 114 ? 16.094 -21.781 -19.25 1 98.31 114 ALA A CA 1
ATOM 937 C C . ALA A 1 114 ? 14.93 -22.531 -18.594 1 98.31 114 ALA A C 1
ATOM 939 O O . ALA A 1 114 ? 14.992 -23.734 -18.391 1 98.31 114 ALA A O 1
ATOM 940 N N . TYR A 1 115 ? 13.906 -21.766 -18.203 1 98.81 115 TYR A N 1
ATOM 941 C CA . TYR A 1 115 ? 12.773 -22.375 -17.516 1 98.81 115 TYR A CA 1
ATOM 942 C C . TYR A 1 115 ? 11.469 -22.047 -18.234 1 98.81 115 TYR A C 1
ATOM 944 O O . TYR A 1 115 ? 11.25 -20.906 -18.656 1 98.81 115 TYR A O 1
ATOM 952 N N . ILE A 1 116 ? 10.602 -23.031 -18.391 1 98.81 116 ILE A N 1
ATOM 953 C CA . ILE A 1 116 ? 9.195 -22.828 -18.703 1 98.81 116 ILE A CA 1
ATOM 954 C C . ILE A 1 116 ? 8.398 -22.578 -17.422 1 98.81 116 ILE A C 1
ATOM 956 O O . ILE A 1 116 ? 8.328 -23.453 -16.562 1 98.81 116 ILE A O 1
ATOM 960 N N . THR A 1 117 ? 7.801 -21.391 -17.312 1 98.5 117 THR A N 1
ATOM 961 C CA . THR A 1 117 ? 7.141 -21.047 -16.062 1 98.5 117 THR A CA 1
ATOM 962 C C . THR A 1 117 ? 5.648 -20.797 -16.297 1 98.5 117 THR A C 1
ATOM 964 O O . THR A 1 117 ? 4.879 -20.703 -15.336 1 98.5 117 THR A O 1
ATOM 967 N N . SER A 1 118 ? 5.25 -20.75 -17.531 1 98.44 118 SER A N 1
ATOM 968 C CA . SER A 1 118 ? 3.85 -20.484 -17.828 1 98.44 118 SER A CA 1
ATOM 969 C C . SER A 1 118 ? 3.162 -21.719 -18.406 1 98.44 118 SER A C 1
ATOM 971 O O . SER A 1 118 ? 1.978 -21.672 -18.75 1 98.44 118 SER A O 1
ATOM 973 N N . GLY A 1 119 ? 3.898 -22.75 -18.625 1 98.62 119 GLY A N 1
ATOM 974 C CA . GLY A 1 119 ? 3.33 -23.969 -19.203 1 98.62 119 GLY A CA 1
ATOM 975 C C . GLY A 1 119 ? 2.34 -24.656 -18.297 1 98.62 119 GLY A C 1
ATOM 976 O O . GLY A 1 119 ? 2.631 -24.891 -17.109 1 98.62 119 GLY A O 1
ATOM 977 N N . VAL A 1 120 ? 1.219 -24.938 -18.797 1 98.81 120 VAL A N 1
ATOM 978 C CA . VAL A 1 120 ? 0.239 -25.734 -18.062 1 98.81 120 VAL A CA 1
ATOM 979 C C . VAL A 1 120 ? 0.436 -27.219 -18.375 1 98.81 120 VAL A C 1
ATOM 981 O O . VAL A 1 120 ? 0.341 -27.625 -19.531 1 98.81 120 VAL A O 1
ATOM 984 N N . VAL A 1 121 ? 0.726 -27.969 -17.328 1 98.81 121 VAL A N 1
ATOM 985 C CA . VAL A 1 121 ? 0.926 -29.406 -17.422 1 98.81 121 VAL A CA 1
ATOM 986 C C . VAL A 1 121 ? -0.426 -30.125 -17.453 1 98.81 121 VAL A C 1
ATOM 988 O O . VAL A 1 121 ? -1.259 -29.922 -16.578 1 98.81 121 VAL A O 1
ATOM 991 N N . VAL A 1 122 ? -0.63 -30.906 -18.484 1 98.81 122 VAL A N 1
ATOM 992 C CA . VAL A 1 122 ? -1.877 -31.641 -18.672 1 98.81 122 VAL A CA 1
ATOM 993 C C . VAL A 1 122 ? -1.618 -33.125 -18.562 1 98.81 122 VAL A C 1
ATOM 995 O O . VAL A 1 122 ? -0.825 -33.688 -19.328 1 98.81 122 VAL A O 1
ATOM 998 N N . VAL A 1 123 ? -2.275 -33.75 -17.672 1 98.56 123 VAL A N 1
ATOM 999 C CA . VAL A 1 123 ? -2.217 -35.219 -17.547 1 98.56 123 VAL A CA 1
ATOM 1000 C C . VAL A 1 123 ? -3.621 -35.781 -17.344 1 98.56 123 VAL A C 1
ATOM 1002 O O . VAL A 1 123 ? -4.559 -35.031 -17.062 1 98.56 123 VAL A O 1
ATOM 1005 N N . TYR A 1 124 ? -3.754 -37.031 -17.594 1 97.81 124 TYR A N 1
ATOM 1006 C CA . TYR A 1 124 ? -5.039 -37.719 -17.469 1 97.81 124 TYR A CA 1
ATOM 1007 C C . TYR A 1 124 ? -4.883 -39.031 -16.703 1 97.81 124 TYR A C 1
ATOM 1009 O O . TYR A 1 124 ? -3.895 -39.75 -16.891 1 97.81 124 TYR A O 1
ATOM 1017 N N . ASP A 1 125 ? -5.742 -39.25 -15.836 1 96.62 125 ASP A N 1
ATOM 1018 C CA . ASP A 1 125 ? -5.859 -40.531 -15.141 1 96.62 125 ASP A CA 1
ATOM 1019 C C . ASP A 1 125 ? -7.262 -41.125 -15.305 1 96.62 125 ASP A C 1
ATOM 1021 O O . ASP A 1 125 ? -8.258 -40.406 -15.18 1 96.62 125 ASP A O 1
ATOM 1025 N N . LYS A 1 126 ? -7.395 -42.406 -15.555 1 94.88 126 LYS A N 1
ATOM 1026 C CA . LYS A 1 126 ? -8.664 -43.062 -15.859 1 94.88 126 LYS A CA 1
ATOM 1027 C C . LYS A 1 126 ? -9.641 -42.906 -14.695 1 94.88 126 LYS A C 1
ATOM 1029 O O . LYS A 1 126 ? -10.859 -42.875 -14.898 1 94.88 126 LYS A O 1
ATOM 1034 N N . ASP A 1 127 ? -9.125 -42.875 -13.453 1 95.19 127 ASP A N 1
ATOM 1035 C CA . ASP A 1 127 ? -9.969 -42.844 -12.266 1 95.19 127 ASP A CA 1
ATOM 1036 C C . ASP A 1 127 ? -10.258 -41.406 -11.828 1 95.19 127 ASP A C 1
ATOM 1038 O O . ASP A 1 127 ? -11.305 -41.125 -11.227 1 95.19 127 ASP A O 1
ATOM 1042 N N . TYR A 1 128 ? -9.383 -40.406 -12.188 1 95 128 TYR A N 1
ATOM 1043 C CA . TYR A 1 128 ? -9.484 -39.094 -11.562 1 95 128 TYR A CA 1
ATOM 1044 C C . TYR A 1 128 ? -9.664 -38 -12.609 1 95 128 TYR A C 1
ATOM 1046 O O . TYR A 1 128 ? -9.922 -36.844 -12.266 1 95 128 TYR A O 1
ATOM 1054 N N . GLY A 1 129 ? -9.547 -38.344 -13.875 1 94.81 129 GLY A N 1
ATOM 1055 C CA . GLY A 1 129 ? -9.781 -37.375 -14.93 1 94.81 129 GLY A CA 1
ATOM 1056 C C . GLY A 1 129 ? -8.57 -36.5 -15.227 1 94.81 129 GLY A C 1
ATOM 1057 O O . GLY A 1 129 ? -7.43 -36.938 -15.078 1 94.81 129 GLY A O 1
ATOM 1058 N N . TYR A 1 130 ? -8.859 -35.344 -15.766 1 97.38 130 TYR A N 1
ATOM 1059 C CA . TYR A 1 130 ? -7.777 -34.438 -16.188 1 97.38 130 TYR A CA 1
ATOM 1060 C C . TYR A 1 130 ? -7.273 -33.625 -15.008 1 97.38 130 TYR A C 1
ATOM 1062 O O . TYR A 1 130 ? -8.07 -33.094 -14.227 1 97.38 130 TYR A O 1
ATOM 1070 N N . ASN A 1 131 ? -5.996 -33.562 -14.898 1 97.69 131 ASN A N 1
ATOM 1071 C CA . ASN A 1 131 ? -5.309 -32.656 -13.992 1 97.69 131 ASN A CA 1
ATOM 1072 C C . ASN A 1 131 ? -4.5 -31.609 -14.766 1 97.69 131 ASN A C 1
ATOM 1074 O O . ASN A 1 131 ? -3.713 -31.953 -15.648 1 97.69 131 ASN A O 1
ATOM 1078 N N . LEU A 1 132 ? -4.82 -30.344 -14.562 1 98.25 132 LEU A N 1
ATOM 1079 C CA . LEU A 1 132 ? -3.998 -29.234 -15.016 1 98.25 132 LEU A CA 1
ATOM 1080 C C . LEU A 1 132 ? -3.248 -28.594 -13.844 1 98.25 132 LEU A C 1
ATOM 1082 O O . LEU A 1 132 ? -3.818 -28.406 -12.773 1 98.25 132 LEU A O 1
ATOM 1086 N N . SER A 1 133 ? -2 -28.312 -14.055 1 97.75 133 SER A N 1
ATOM 1087 C CA . SER A 1 133 ? -1.184 -27.656 -13.039 1 97.75 133 SER A CA 1
ATOM 1088 C C . SER A 1 133 ? -0.035 -26.875 -13.672 1 97.75 133 SER A C 1
ATOM 1090 O O . SER A 1 133 ? 0.319 -27.109 -14.828 1 97.75 133 SER A O 1
ATOM 1092 N N . ILE A 1 134 ? 0.46 -25.891 -12.969 1 97.62 134 ILE A N 1
ATOM 1093 C CA . ILE A 1 134 ? 1.6 -25.125 -13.445 1 97.62 134 ILE A CA 1
ATOM 1094 C C . ILE A 1 134 ? 2.826 -25.422 -12.586 1 97.62 134 ILE A C 1
ATOM 1096 O O . ILE A 1 134 ? 2.754 -25.406 -11.359 1 97.62 134 ILE A O 1
ATOM 1100 N N . HIS A 1 135 ? 3.928 -25.734 -13.227 1 97.12 135 HIS A N 1
ATOM 1101 C CA . HIS A 1 135 ? 5.195 -26.062 -12.586 1 97.12 135 HIS A CA 1
ATOM 1102 C C . HIS A 1 135 ? 6.359 -25.359 -13.281 1 97.12 135 HIS A C 1
ATOM 1104 O O . HIS A 1 135 ? 6.254 -24.984 -14.453 1 97.12 135 HIS A O 1
ATOM 1110 N N . ARG A 1 136 ? 7.352 -25.062 -12.5 1 98 136 ARG A N 1
ATOM 1111 C CA . ARG A 1 136 ? 8.586 -24.672 -13.172 1 98 136 ARG A CA 1
ATOM 1112 C C . ARG A 1 136 ? 9.266 -25.875 -13.82 1 98 136 ARG A C 1
ATOM 1114 O O . ARG A 1 136 ? 9.328 -26.953 -13.227 1 98 136 ARG A O 1
ATOM 1121 N N . ILE A 1 137 ? 9.688 -25.719 -15.055 1 98.81 137 ILE A N 1
ATOM 1122 C CA . ILE A 1 137 ? 10.266 -26.797 -15.852 1 98.81 137 ILE A CA 1
ATOM 1123 C C . ILE A 1 137 ? 11.602 -26.344 -16.438 1 98.81 137 ILE A C 1
ATOM 1125 O O . ILE A 1 137 ? 11.641 -25.438 -17.281 1 98.81 137 ILE A O 1
ATOM 1129 N N . LEU A 1 138 ? 12.664 -26.984 -16 1 98.81 138 LEU A N 1
ATOM 1130 C CA . LEU A 1 138 ? 14.016 -26.688 -16.469 1 98.81 138 LEU A CA 1
ATOM 1131 C C . LEU A 1 138 ? 14.281 -27.344 -17.812 1 98.81 138 LEU A C 1
ATOM 1133 O O . LEU A 1 138 ? 13.984 -28.531 -18 1 98.81 138 LEU A O 1
ATOM 1137 N N . VAL A 1 139 ? 14.789 -26.578 -18.734 1 98.62 139 VAL A N 1
ATOM 1138 C CA . VAL A 1 139 ? 15.172 -27.094 -20.047 1 98.62 139 VAL A CA 1
ATOM 1139 C C . VAL A 1 139 ? 16.625 -27.547 -20.016 1 98.62 139 VAL A C 1
ATOM 1141 O O . VAL A 1 139 ? 17.531 -26.75 -19.75 1 98.62 139 VAL A O 1
ATOM 1144 N N . LYS A 1 140 ? 16.797 -28.797 -20.266 1 96.69 140 LYS A N 1
ATOM 1145 C CA . LYS A 1 140 ? 18.141 -29.359 -20.422 1 96.69 140 LYS A CA 1
ATOM 1146 C C . LYS A 1 140 ? 18.438 -29.641 -21.891 1 96.69 140 LYS A C 1
ATOM 1148 O O . LYS A 1 140 ? 17.766 -29.125 -22.781 1 96.69 140 LYS A O 1
ATOM 1153 N N . ASP A 1 141 ? 19.516 -30.328 -22.203 1 91.56 141 ASP A N 1
ATOM 1154 C CA . ASP A 1 141 ? 19.953 -30.531 -23.594 1 91.56 141 ASP A CA 1
ATOM 1155 C C . ASP A 1 141 ? 19.016 -31.469 -24.328 1 91.56 141 ASP A C 1
ATOM 1157 O O . ASP A 1 141 ? 18.641 -31.188 -25.484 1 91.56 141 ASP A O 1
ATOM 1161 N N . ASP A 1 142 ? 18.609 -32.562 -23.703 1 93.25 142 ASP A N 1
ATOM 1162 C CA . ASP A 1 142 ? 17.859 -33.562 -24.453 1 93.25 142 ASP A CA 1
ATOM 1163 C C . ASP A 1 142 ? 16.531 -33.875 -23.766 1 93.25 142 ASP A C 1
ATOM 1165 O O . ASP A 1 142 ? 15.797 -34.75 -24.203 1 93.25 142 ASP A O 1
ATOM 1169 N N . TYR A 1 143 ? 16.281 -33.281 -22.688 1 97.75 143 TYR A N 1
ATOM 1170 C CA . TYR A 1 143 ? 15.086 -33.531 -21.906 1 97.75 143 TYR A CA 1
ATOM 1171 C C . TYR A 1 143 ? 14.742 -32.344 -21.016 1 97.75 143 TYR A C 1
ATOM 1173 O O . TYR A 1 143 ? 15.453 -31.344 -21 1 97.75 143 TYR A O 1
ATOM 1181 N N . LEU A 1 144 ? 13.625 -32.406 -20.375 1 98.75 144 LEU A N 1
ATOM 1182 C CA . LEU A 1 144 ? 13.211 -31.422 -19.391 1 98.75 144 LEU A CA 1
ATOM 1183 C C . LEU A 1 144 ? 13.242 -32 -17.984 1 98.75 144 LEU A C 1
ATOM 1185 O O . LEU A 1 144 ? 13.258 -33.219 -17.812 1 98.75 144 LEU A O 1
ATOM 1189 N N . VAL A 1 145 ? 13.344 -31.156 -16.984 1 98.81 145 VAL A N 1
ATOM 1190 C CA . VAL A 1 145 ? 13.227 -31.547 -15.578 1 98.81 145 VAL A CA 1
ATOM 1191 C C . VAL A 1 145 ? 12.102 -30.75 -14.914 1 98.81 145 VAL A C 1
ATOM 1193 O O . VAL A 1 145 ? 12.117 -29.516 -14.93 1 98.81 145 VAL A O 1
ATOM 1196 N N . ILE A 1 146 ? 11.117 -31.453 -14.328 1 98.69 146 ILE A N 1
ATOM 1197 C CA . ILE A 1 146 ? 9.93 -30.797 -13.789 1 98.69 146 ILE A CA 1
ATOM 1198 C C . ILE A 1 146 ? 9.969 -30.828 -12.266 1 98.69 146 ILE A C 1
ATOM 1200 O O . ILE A 1 146 ? 10.188 -31.891 -11.664 1 98.69 146 ILE A O 1
ATOM 1204 N N . ARG A 1 147 ? 9.805 -29.656 -11.578 1 97.5 147 ARG A N 1
ATOM 1205 C CA . ARG A 1 147 ? 9.664 -29.594 -10.125 1 97.5 147 ARG A CA 1
ATOM 1206 C C . ARG A 1 147 ? 8.266 -30.031 -9.695 1 97.5 147 ARG A C 1
ATOM 1208 O O . ARG A 1 147 ? 7.277 -29.344 -9.984 1 97.5 147 ARG A O 1
ATOM 1215 N N . MET A 1 148 ? 8.164 -31.172 -9.062 1 95.06 148 MET A N 1
ATOM 1216 C CA . MET A 1 148 ? 6.895 -31.703 -8.57 1 95.06 148 MET A CA 1
ATOM 1217 C C . MET A 1 148 ? 6.844 -31.688 -7.047 1 95.06 148 MET A C 1
ATOM 1219 O O . MET A 1 148 ? 7.684 -32.281 -6.383 1 95.06 148 MET A O 1
ATOM 1223 N N . VAL A 1 149 ? 5.895 -30.891 -6.535 1 88.38 149 VAL A N 1
ATOM 1224 C CA . VAL A 1 149 ? 5.758 -30.844 -5.082 1 88.38 149 VAL A CA 1
ATOM 1225 C C . VAL A 1 149 ? 5.051 -32.094 -4.582 1 88.38 149 VAL A C 1
ATOM 1227 O O . VAL A 1 149 ? 3.984 -32.469 -5.086 1 88.38 149 VAL A O 1
ATOM 1230 N N . GLU A 1 150 ? 5.574 -32.656 -3.598 1 86.25 150 GLU A N 1
ATOM 1231 C CA . GLU A 1 150 ? 5.043 -33.906 -3.061 1 86.25 150 GLU A CA 1
ATOM 1232 C C . GLU A 1 150 ? 3.641 -33.688 -2.488 1 86.25 150 GLU A C 1
ATOM 1234 O O . GLU A 1 150 ? 3.326 -32.625 -1.966 1 86.25 150 GLU A O 1
ATOM 1239 N N . GLN A 1 151 ? 2.801 -34.688 -2.646 1 81.06 151 GLN A N 1
ATOM 1240 C CA . GLN A 1 151 ? 1.481 -34.781 -2.035 1 81.06 151 GLN A CA 1
ATOM 1241 C C . GLN A 1 151 ? 0.459 -33.938 -2.762 1 81.06 151 GLN A C 1
ATOM 1243 O O . GLN A 1 151 ? -0.651 -33.719 -2.268 1 81.06 151 GLN A O 1
ATOM 1248 N N . ARG A 1 152 ? 0.871 -33.344 -3.869 1 90.19 152 ARG A N 1
ATOM 1249 C CA . ARG A 1 152 ? -0.085 -32.656 -4.73 1 90.19 152 ARG A CA 1
ATOM 1250 C C . ARG A 1 152 ? -0.591 -33.594 -5.832 1 90.19 152 ARG A C 1
ATOM 1252 O O . ARG A 1 152 ? -0.11 -34.719 -5.977 1 90.19 152 ARG A O 1
ATOM 1259 N N . HIS A 1 153 ? -1.537 -33.156 -6.578 1 94.44 153 HIS A N 1
ATOM 1260 C CA . HIS A 1 153 ? -2.264 -34 -7.512 1 94.44 153 HIS A CA 1
ATOM 1261 C C . HIS A 1 153 ? -1.331 -34.594 -8.57 1 94.44 153 HIS A C 1
ATOM 1263 O O . HIS A 1 153 ? -1.348 -35.781 -8.82 1 94.44 153 HIS A O 1
ATOM 1269 N N . LEU A 1 154 ? -0.498 -33.75 -9.156 1 96.69 154 LEU A N 1
ATOM 1270 C CA . LEU A 1 154 ? 0.383 -34.281 -10.203 1 96.69 154 LEU A CA 1
ATOM 1271 C C . LEU A 1 154 ? 1.304 -35.375 -9.648 1 96.69 154 LEU A C 1
ATOM 1273 O O . LEU A 1 154 ? 1.508 -36.406 -10.297 1 96.69 154 LEU A O 1
ATOM 1277 N N . HIS A 1 155 ? 1.851 -35.125 -8.477 1 96.5 155 HIS A N 1
ATOM 1278 C CA . HIS A 1 155 ? 2.74 -36.094 -7.844 1 96.5 155 HIS A CA 1
ATOM 1279 C C . HIS A 1 155 ? 2.021 -37.406 -7.59 1 96.5 155 HIS A C 1
ATOM 1281 O O . HIS A 1 155 ? 2.582 -38.469 -7.832 1 96.5 155 HIS A O 1
ATOM 1287 N N . PHE A 1 156 ? 0.82 -37.375 -7.102 1 96.5 156 PHE A N 1
ATOM 1288 C CA . PHE A 1 156 ? 0.011 -38.562 -6.852 1 96.5 156 PHE A CA 1
ATOM 1289 C C . PHE A 1 156 ? -0.22 -39.344 -8.141 1 96.5 156 PHE A C 1
ATOM 1291 O O . PHE A 1 156 ? -0.001 -40.531 -8.188 1 96.5 156 PHE A O 1
ATOM 1298 N N . LEU A 1 157 ? -0.614 -38.625 -9.164 1 97.5 157 LEU A N 1
ATOM 1299 C CA . LEU A 1 157 ? -0.927 -39.25 -10.445 1 97.5 157 LEU A CA 1
ATOM 1300 C C . LEU A 1 157 ? 0.333 -39.812 -11.094 1 97.5 157 LEU A C 1
ATOM 1302 O O . LEU A 1 157 ? 0.287 -40.844 -11.75 1 97.5 157 LEU A O 1
ATOM 1306 N N . TYR A 1 158 ? 1.389 -39.125 -10.945 1 98.25 158 TYR A N 1
ATOM 1307 C CA . TYR A 1 158 ? 2.693 -39.594 -11.414 1 98.25 158 TYR A CA 1
ATOM 1308 C C . TYR A 1 158 ? 3.078 -40.906 -10.773 1 98.25 158 TYR A C 1
ATOM 1310 O O . TYR A 1 158 ? 3.408 -41.875 -11.477 1 98.25 158 TYR A O 1
ATOM 1318 N N . ASN A 1 159 ? 2.98 -41 -9.484 1 97.94 159 ASN A N 1
ATOM 1319 C CA . ASN A 1 159 ? 3.336 -42.219 -8.773 1 97.94 159 ASN A CA 1
ATOM 1320 C C . ASN A 1 159 ? 2.422 -43.375 -9.164 1 97.94 159 ASN A C 1
ATOM 1322 O O . ASN A 1 159 ? 2.881 -44.5 -9.32 1 97.94 159 ASN A O 1
ATOM 1326 N N . LYS A 1 160 ? 1.208 -43.062 -9.297 1 97.44 160 LYS A N 1
ATOM 1327 C CA . LYS A 1 160 ? 0.256 -44.094 -9.734 1 97.44 160 LYS A CA 1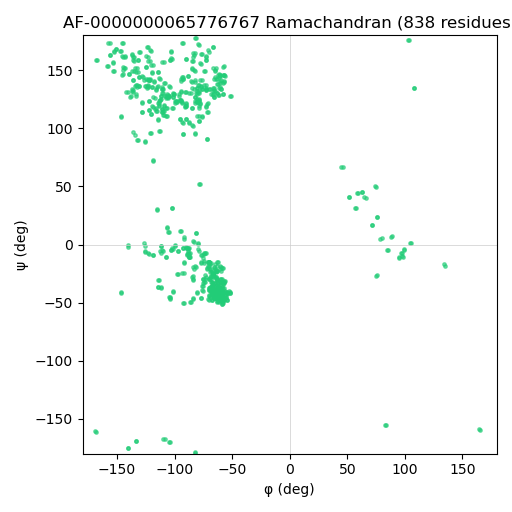
ATOM 1328 C C . LYS A 1 160 ? 0.623 -44.625 -11.117 1 97.44 160 LYS A C 1
ATOM 1330 O O . LYS A 1 160 ? 0.663 -45.844 -11.328 1 97.44 160 LYS A O 1
ATOM 1335 N N . ALA A 1 161 ? 0.903 -43.75 -12.016 1 98.06 161 ALA A N 1
ATOM 1336 C CA . ALA A 1 161 ? 1.229 -44.125 -13.391 1 98.06 161 ALA A CA 1
ATOM 1337 C C . ALA A 1 161 ? 2.52 -44.938 -13.453 1 98.06 161 ALA A C 1
ATOM 1339 O O . ALA A 1 161 ? 2.645 -45.844 -14.266 1 98.06 161 ALA A O 1
ATOM 1340 N N . LEU A 1 162 ? 3.514 -44.531 -12.656 1 97.88 162 LEU A N 1
ATOM 1341 C CA . LEU A 1 162 ? 4.766 -45.281 -12.609 1 97.88 162 LEU A CA 1
ATOM 1342 C C . LEU A 1 162 ? 4.516 -46.75 -12.242 1 97.88 162 LEU A C 1
ATOM 1344 O O . LEU A 1 162 ? 5.129 -47.656 -12.812 1 97.88 162 LEU A O 1
ATOM 1348 N N . LYS A 1 163 ? 3.648 -46.938 -11.258 1 97.75 163 LYS A N 1
ATOM 1349 C CA . LYS A 1 163 ? 3.328 -48.281 -10.805 1 97.75 163 LYS A CA 1
ATOM 1350 C C . LYS A 1 163 ? 2.582 -49.062 -11.891 1 97.75 163 LYS A C 1
ATOM 1352 O O . LYS A 1 163 ? 2.775 -50.25 -12.039 1 97.75 163 LYS A O 1
ATOM 1357 N N . GLU A 1 164 ? 1.804 -48.375 -12.586 1 97.25 164 GLU A N 1
ATOM 1358 C CA . GLU A 1 164 ? 0.924 -49.031 -13.547 1 97.25 164 GLU A CA 1
ATOM 1359 C C . GLU A 1 164 ? 1.647 -49.281 -14.867 1 97.25 164 GLU A C 1
ATOM 1361 O O . GLU A 1 164 ? 1.507 -50.375 -15.453 1 97.25 164 GLU A O 1
ATOM 1366 N N . LYS A 1 165 ? 2.334 -48.344 -15.391 1 95.44 165 LYS A N 1
ATOM 1367 C CA . LYS A 1 165 ? 2.875 -48.531 -16.734 1 95.44 165 LYS A CA 1
ATOM 1368 C C . LYS A 1 165 ? 4.281 -47.969 -16.844 1 95.44 165 LYS A C 1
ATOM 1370 O O . LYS A 1 165 ? 4.852 -47.906 -17.938 1 95.44 165 LYS A O 1
ATOM 1375 N N . GLY A 1 166 ? 4.844 -47.375 -15.852 1 97.88 166 GLY A N 1
ATOM 1376 C CA . GLY A 1 166 ? 6.258 -47.031 -15.781 1 97.88 166 GLY A CA 1
ATOM 1377 C C . GLY A 1 166 ? 6.551 -45.594 -16.172 1 97.88 166 GLY A C 1
ATOM 1378 O O . GLY A 1 166 ? 7.688 -45.125 -16.031 1 97.88 166 GLY A O 1
ATOM 1379 N N . TYR A 1 167 ? 5.609 -44.906 -16.703 1 98.44 167 TYR A N 1
ATOM 1380 C CA . TYR A 1 167 ? 5.738 -43.469 -17.047 1 98.44 167 TYR A CA 1
ATOM 1381 C C . TYR A 1 167 ? 4.379 -42.781 -17.016 1 98.44 167 TYR A C 1
ATOM 1383 O O . TYR A 1 167 ? 3.342 -43.438 -16.922 1 98.44 167 TYR A O 1
ATOM 1391 N N . LEU A 1 168 ? 4.324 -41.5 -17.016 1 98.75 168 LEU A N 1
ATOM 1392 C CA . LEU A 1 168 ? 3.098 -40.719 -17.094 1 98.75 168 LEU A CA 1
ATOM 1393 C C . LEU A 1 168 ? 3.064 -39.875 -18.375 1 98.75 168 LEU A C 1
ATOM 1395 O O . LEU A 1 168 ? 3.941 -39.031 -18.609 1 98.75 168 LEU A O 1
ATOM 1399 N N . ASP A 1 169 ? 2.055 -40.156 -19.281 1 98.75 169 ASP A N 1
ATOM 1400 C CA . ASP A 1 169 ? 1.872 -39.312 -20.453 1 98.75 169 ASP A CA 1
ATOM 1401 C C . ASP A 1 169 ? 1.59 -37.875 -20.047 1 98.75 169 ASP A C 1
ATOM 1403 O O . ASP A 1 169 ? 0.82 -37.625 -19.109 1 98.75 169 ASP A O 1
ATOM 1407 N N . VAL A 1 170 ? 2.262 -36.938 -20.688 1 98.88 170 VAL A N 1
ATOM 1408 C CA . VAL A 1 170 ? 2.115 -35.562 -20.297 1 98.88 170 VAL A CA 1
ATOM 1409 C C . VAL A 1 170 ? 2.068 -34.656 -21.531 1 98.88 170 VAL A C 1
ATOM 1411 O O . VAL A 1 170 ? 2.629 -35 -22.562 1 98.88 170 VAL A O 1
ATOM 1414 N N . ALA A 1 171 ? 1.348 -33.594 -21.5 1 98.94 171 ALA A N 1
ATOM 1415 C CA . ALA A 1 171 ? 1.431 -32.438 -22.406 1 98.94 171 ALA A CA 1
ATOM 1416 C C . ALA A 1 171 ? 1.681 -31.156 -21.641 1 98.94 171 ALA A C 1
ATOM 1418 O O . ALA A 1 171 ? 1.188 -30.984 -20.516 1 98.94 171 ALA A O 1
ATOM 1419 N N . ILE A 1 172 ? 2.486 -30.266 -22.156 1 98.94 172 ILE A N 1
ATOM 1420 C CA . ILE A 1 172 ? 2.678 -28.922 -21.641 1 98.94 172 ILE A CA 1
ATOM 1421 C C . ILE A 1 172 ? 2.193 -27.891 -22.672 1 98.94 172 ILE A C 1
ATOM 1423 O O . ILE A 1 172 ? 2.725 -27.828 -23.781 1 98.94 172 ILE A O 1
ATOM 1427 N N . VAL A 1 173 ? 1.16 -27.141 -22.344 1 98.94 173 VAL A N 1
ATOM 1428 C CA . VAL A 1 173 ? 0.598 -26.156 -23.266 1 98.94 173 VAL A CA 1
ATOM 1429 C C . VAL A 1 173 ? 0.988 -24.75 -22.844 1 98.94 173 VAL A C 1
ATOM 1431 O O . VAL A 1 173 ? 0.838 -24.391 -21.672 1 98.94 173 VAL A O 1
ATOM 1434 N N . ILE A 1 174 ? 1.562 -23.922 -23.734 1 98.88 174 ILE A N 1
ATOM 1435 C CA . ILE A 1 174 ? 2.078 -22.578 -23.469 1 98.88 174 ILE A CA 1
ATOM 1436 C C . ILE A 1 174 ? 1.373 -21.578 -24.375 1 98.88 174 ILE A C 1
ATOM 1438 O O . ILE A 1 174 ? 1.213 -21.812 -25.578 1 98.88 174 ILE A O 1
ATOM 1442 N N . GLY A 1 175 ? 1.107 -20.438 -23.812 1 98.5 175 GLY A N 1
ATOM 1443 C CA . GLY A 1 175 ? 0.353 -19.453 -24.578 1 98.5 175 GLY A CA 1
ATOM 1444 C C . GLY A 1 175 ? -1.118 -19.797 -24.703 1 98.5 175 GLY A C 1
ATOM 1445 O O . GLY A 1 175 ? -1.653 -19.844 -25.812 1 98.5 175 GLY A O 1
ATOM 1446 N N . VAL A 1 176 ? -1.731 -20.094 -23.609 1 98.5 176 VAL A N 1
ATOM 1447 C CA . VAL A 1 176 ? -3.135 -20.484 -23.547 1 98.5 176 VAL A CA 1
ATOM 1448 C C . VAL A 1 176 ? -3.979 -19.312 -23.047 1 98.5 176 VAL A C 1
ATOM 1450 O O . VAL A 1 176 ? -3.439 -18.297 -22.609 1 98.5 176 VAL A O 1
ATOM 1453 N N . HIS A 1 177 ? -5.305 -19.438 -23.219 1 98.12 177 HIS A N 1
ATOM 1454 C CA . HIS A 1 177 ? -6.211 -18.484 -22.609 1 98.12 177 HIS A CA 1
ATOM 1455 C C . HIS A 1 177 ? -6.02 -18.422 -21.094 1 98.12 177 HIS A C 1
ATOM 1457 O O . HIS A 1 177 ? -5.828 -19.453 -20.453 1 98.12 177 HIS A O 1
ATOM 1463 N N . PRO A 1 178 ? -6.18 -17.266 -20.438 1 98.31 178 PRO A N 1
ATOM 1464 C CA . PRO A 1 178 ? -6 -17.125 -19 1 98.31 178 PRO A CA 1
ATOM 1465 C C . PRO A 1 178 ? -6.953 -18.016 -18.203 1 98.31 178 PRO A C 1
ATOM 1467 O O . PRO A 1 178 ? -6.664 -18.359 -17.047 1 98.31 178 PRO A O 1
ATOM 1470 N N . ALA A 1 179 ? -8.055 -18.438 -18.75 1 98.5 179 ALA A N 1
ATOM 1471 C CA . ALA A 1 179 ? -8.945 -19.375 -18.078 1 98.5 179 ALA A CA 1
ATOM 1472 C C . ALA A 1 179 ? -8.234 -20.703 -17.781 1 98.5 179 ALA A C 1
ATOM 1474 O O . ALA A 1 179 ? -8.445 -21.312 -16.734 1 98.5 179 ALA A O 1
ATOM 1475 N N . VAL A 1 180 ? -7.418 -21.141 -18.719 1 98.75 180 VAL A N 1
ATOM 1476 C CA . VAL A 1 180 ? -6.668 -22.391 -18.578 1 98.75 180 VAL A CA 1
ATOM 1477 C C . VAL A 1 180 ? -5.582 -22.219 -17.516 1 98.75 180 VAL A C 1
ATOM 1479 O O . VAL A 1 180 ? -5.336 -23.125 -16.719 1 98.75 180 VAL A O 1
ATOM 1482 N N . LEU A 1 181 ? -4.973 -21.047 -17.484 1 98.69 181 LEU A N 1
ATOM 1483 C CA . LEU A 1 181 ? -3.982 -20.75 -16.469 1 98.69 181 LEU A CA 1
ATOM 1484 C C . LEU A 1 181 ? -4.621 -20.734 -15.078 1 98.69 181 LEU A C 1
ATOM 1486 O O . LEU A 1 181 ? -4.09 -21.328 -14.141 1 98.69 181 LEU A O 1
ATOM 1490 N N . LEU A 1 182 ? -5.754 -20.078 -14.961 1 98.38 182 LEU A N 1
ATOM 1491 C CA . LEU A 1 182 ? -6.469 -20.047 -13.688 1 98.38 182 LEU A CA 1
ATOM 1492 C C . LEU A 1 182 ? -6.863 -21.453 -13.242 1 98.38 182 LEU A C 1
ATOM 1494 O O . LEU A 1 182 ? -6.711 -21.797 -12.07 1 98.38 182 LEU A O 1
ATOM 1498 N N . ALA A 1 183 ? -7.344 -22.219 -14.164 1 98.19 183 ALA A N 1
ATOM 1499 C CA . ALA A 1 183 ? -7.742 -23.594 -13.859 1 98.19 183 ALA A CA 1
ATOM 1500 C C . ALA A 1 183 ? -6.555 -24.406 -13.359 1 98.19 183 ALA A C 1
ATOM 1502 O O . ALA A 1 183 ? -6.652 -25.109 -12.352 1 98.19 183 ALA A O 1
ATOM 1503 N N . GLY A 1 184 ? -5.438 -24.281 -14.031 1 97.56 184 GLY A N 1
ATOM 1504 C CA . GLY A 1 184 ? -4.238 -25.016 -13.648 1 97.56 184 GLY A CA 1
ATOM 1505 C C . GLY A 1 184 ? -3.648 -24.547 -12.336 1 97.56 184 GLY A C 1
ATOM 1506 O O . GLY A 1 184 ? -2.836 -25.25 -11.727 1 97.56 184 GLY A O 1
ATOM 1507 N N . SER A 1 185 ? -4.062 -23.359 -11.883 1 96.62 185 SER A N 1
ATOM 1508 C CA . SER A 1 185 ? -3.551 -22.797 -10.641 1 96.62 185 SER A CA 1
ATOM 1509 C C . SER A 1 185 ? -4.527 -23.016 -9.492 1 96.62 185 SER A C 1
ATOM 1511 O O . SER A 1 185 ? -4.281 -22.578 -8.367 1 96.62 185 SER A O 1
ATOM 1513 N N . THR A 1 186 ? -5.637 -23.625 -9.742 1 94.56 186 THR A N 1
ATOM 1514 C CA . THR A 1 186 ? -6.668 -23.844 -8.734 1 94.56 186 THR A CA 1
ATOM 1515 C C . THR A 1 186 ? -6.527 -25.219 -8.102 1 94.56 186 THR A C 1
ATOM 1517 O O . THR A 1 186 ? -6.438 -26.234 -8.805 1 94.56 186 THR A O 1
ATOM 1520 N N . SER A 1 187 ? -6.418 -25.219 -6.801 1 84.88 187 SER A N 1
ATOM 1521 C CA . SER A 1 187 ? -6.328 -26.484 -6.055 1 84.88 187 SER A CA 1
ATOM 1522 C C . SER A 1 187 ? -7.684 -26.891 -5.496 1 84.88 187 SER A C 1
ATOM 1524 O O . SER A 1 187 ? -8.383 -26.078 -4.883 1 84.88 187 SER A O 1
ATOM 1526 N N . ALA A 1 188 ? -8.102 -28.031 -5.832 1 86.88 188 ALA A N 1
ATOM 1527 C CA . ALA A 1 188 ? -9.344 -28.609 -5.312 1 86.88 188 ALA A CA 1
ATOM 1528 C C . ALA A 1 188 ? -9.18 -30.094 -5.039 1 86.88 188 ALA A C 1
ATOM 1530 O O . ALA A 1 188 ? -8.055 -30.594 -4.93 1 86.88 188 ALA A O 1
ATOM 1531 N N . ASP A 1 189 ? -10.281 -30.672 -4.68 1 88.44 189 ASP A N 1
ATOM 1532 C CA . ASP A 1 189 ? -10.25 -32.094 -4.395 1 88.44 189 ASP A CA 1
ATOM 1533 C C . ASP A 1 189 ? -9.75 -32.906 -5.602 1 88.44 189 ASP A C 1
ATOM 1535 O O . ASP A 1 189 ? -9.844 -32.438 -6.738 1 88.44 189 ASP A O 1
ATOM 1539 N N . ILE A 1 190 ? -9.18 -34.031 -5.398 1 89.25 190 ILE A N 1
ATOM 1540 C CA . ILE A 1 190 ? -8.516 -34.844 -6.422 1 89.25 190 ILE A CA 1
ATOM 1541 C C . ILE A 1 190 ? -9.508 -35.188 -7.531 1 89.25 190 ILE A C 1
ATOM 1543 O O . ILE A 1 190 ? -9.109 -35.531 -8.641 1 89.25 190 ILE A O 1
ATOM 1547 N N . THR A 1 191 ? -10.805 -35.094 -7.199 1 90 191 THR A N 1
ATOM 1548 C CA . THR A 1 191 ? -11.812 -35.406 -8.203 1 90 191 THR A CA 1
ATOM 1549 C C . THR A 1 191 ? -12.18 -34.188 -9.031 1 90 191 THR A C 1
ATOM 1551 O O . THR A 1 191 ? -12.977 -34.281 -9.969 1 90 191 THR A O 1
ATOM 1554 N N . PHE A 1 192 ? -11.578 -33.062 -8.633 1 93.25 192 PHE A N 1
ATOM 1555 C CA . PHE A 1 192 ? -11.805 -31.812 -9.352 1 93.25 192 PHE A CA 1
ATOM 1556 C C . PHE A 1 192 ? -11.125 -31.859 -10.719 1 93.25 192 PHE A C 1
ATOM 1558 O O . PHE A 1 192 ? -9.922 -32.094 -10.812 1 93.25 192 PHE A O 1
ATOM 1565 N N . ASP A 1 193 ? -11.883 -31.688 -11.828 1 96.25 193 ASP A N 1
ATOM 1566 C CA . ASP A 1 193 ? -11.359 -31.703 -13.195 1 96.25 193 ASP A CA 1
ATOM 1567 C C . ASP A 1 193 ? -11.023 -30.281 -13.664 1 96.25 193 ASP A C 1
ATOM 1569 O O . ASP A 1 193 ? -11.906 -29.516 -14.039 1 96.25 193 ASP A O 1
ATOM 1573 N N . GLU A 1 194 ? -9.766 -29.953 -13.711 1 97.75 194 GLU A N 1
ATOM 1574 C CA . GLU A 1 194 ? -9.336 -28.578 -14 1 97.75 194 GLU A CA 1
ATOM 1575 C C . GLU A 1 194 ? -9.648 -28.203 -15.445 1 97.75 194 GLU A C 1
ATOM 1577 O O . GLU A 1 194 ? -9.891 -27.031 -15.742 1 97.75 194 GLU A O 1
ATOM 1582 N N . LEU A 1 195 ? -9.602 -29.156 -16.359 1 98.12 195 LEU A N 1
ATOM 1583 C CA . LEU A 1 195 ? -9.922 -28.844 -17.75 1 98.12 195 LEU A CA 1
ATOM 1584 C C . LEU A 1 195 ? -11.398 -28.484 -17.891 1 98.12 195 LEU A C 1
ATOM 1586 O O . LEU A 1 195 ? -11.742 -27.547 -18.609 1 98.12 195 LEU A O 1
ATOM 1590 N N . LYS A 1 196 ? -12.258 -29.188 -17.219 1 97.88 196 LYS A N 1
ATOM 1591 C CA . LYS A 1 196 ? -13.68 -28.844 -17.188 1 97.88 196 LYS A CA 1
ATOM 1592 C C . LYS A 1 196 ? -13.898 -27.516 -16.469 1 97.88 196 LYS A C 1
ATOM 1594 O O . LYS A 1 196 ? -14.781 -26.734 -16.859 1 97.88 196 LYS A O 1
ATOM 1599 N N . PHE A 1 197 ? -13.164 -27.281 -15.477 1 98.25 197 PHE A N 1
ATOM 1600 C CA . PHE A 1 197 ? -13.25 -25.984 -14.797 1 98.25 197 PHE A CA 1
ATOM 1601 C C . PHE A 1 197 ? -12.891 -24.844 -15.742 1 98.25 197 PHE A C 1
ATOM 1603 O O . PHE A 1 197 ? -13.539 -23.797 -15.734 1 98.25 197 PHE A O 1
ATOM 1610 N N . ALA A 1 198 ? -11.812 -25 -16.578 1 98.62 198 ALA A N 1
ATOM 1611 C CA . ALA A 1 198 ? -11.477 -24 -17.594 1 98.62 198 ALA A CA 1
ATOM 1612 C C . ALA A 1 198 ? -12.672 -23.734 -18.5 1 98.62 198 ALA A C 1
ATOM 1614 O O . ALA A 1 198 ? -12.961 -22.578 -18.828 1 98.62 198 ALA A O 1
ATOM 1615 N N . ALA A 1 199 ? -13.352 -24.828 -18.875 1 98.56 199 ALA A N 1
ATOM 1616 C CA . ALA A 1 199 ? -14.562 -24.688 -19.688 1 98.56 199 ALA A CA 1
ATOM 1617 C C . ALA A 1 199 ? -15.617 -23.844 -18.953 1 98.56 199 ALA A C 1
ATOM 1619 O O . ALA A 1 199 ? -16.234 -22.969 -19.562 1 98.56 199 ALA A O 1
ATOM 1620 N N . ALA A 1 200 ? -15.781 -24.141 -17.672 1 98.31 200 ALA A N 1
ATOM 1621 C CA . ALA A 1 200 ? -16.75 -23.391 -16.859 1 98.31 200 ALA A CA 1
ATOM 1622 C C . ALA A 1 200 ? -16.391 -21.906 -16.812 1 98.31 200 ALA A C 1
ATOM 1624 O O . ALA A 1 200 ? -17.266 -21.047 -16.938 1 98.31 200 ALA A O 1
ATOM 1625 N N . LEU A 1 201 ? -15.117 -21.578 -16.672 1 98.25 201 LEU A N 1
ATOM 1626 C CA . LEU A 1 201 ? -14.648 -20.188 -16.625 1 98.25 201 LEU A CA 1
ATOM 1627 C C . LEU A 1 201 ? -14.914 -19.484 -17.938 1 98.25 201 LEU A C 1
ATOM 1629 O O . LEU A 1 201 ? -15.086 -18.266 -17.969 1 98.25 201 LEU A O 1
ATOM 1633 N N . LEU A 1 202 ? -14.945 -20.25 -19 1 97.88 202 LEU A N 1
ATOM 1634 C CA . LEU A 1 202 ? -15.125 -19.688 -20.328 1 97.88 202 LEU A CA 1
ATOM 1635 C C . LEU A 1 202 ? -16.594 -19.656 -20.719 1 97.88 202 LEU A C 1
ATOM 1637 O O . LEU A 1 202 ? -16.938 -19.406 -21.875 1 97.88 202 LEU A O 1
ATOM 1641 N N . GLY A 1 203 ? -17.438 -20.016 -19.828 1 96.31 203 GLY A N 1
ATOM 1642 C CA . GLY A 1 203 ? -18.875 -19.938 -20.078 1 96.31 203 GLY A CA 1
ATOM 1643 C C . GLY A 1 203 ? -19.5 -21.297 -20.328 1 96.31 203 GLY A C 1
ATOM 1644 O O . GLY A 1 203 ? -20.688 -21.375 -20.688 1 96.31 203 GLY A O 1
ATOM 1645 N N . GLY A 1 204 ? -18.734 -22.328 -20.266 1 97.81 204 GLY A N 1
ATOM 1646 C CA . GLY A 1 204 ? -19.375 -23.625 -20.266 1 97.81 204 GLY A CA 1
ATOM 1647 C C . GLY A 1 204 ? -18.703 -24.625 -21.203 1 97.81 204 GLY A C 1
ATOM 1648 O O . GLY A 1 204 ? -18.922 -25.828 -21.078 1 97.81 204 GLY A O 1
ATOM 1649 N N . GLU A 1 205 ? -17.922 -24.062 -22.125 1 98.12 205 GLU A N 1
ATOM 1650 C CA . GLU A 1 205 ? -17.312 -24.969 -23.094 1 98.12 205 GLU A CA 1
ATOM 1651 C C . GLU A 1 205 ? -15.898 -24.516 -23.453 1 98.12 205 GLU A C 1
ATOM 1653 O O . GLU A 1 205 ? -15.602 -23.312 -23.453 1 98.12 205 GLU A O 1
ATOM 1658 N N . ILE A 1 206 ? -15.039 -25.469 -23.828 1 98.06 206 ILE A N 1
ATOM 1659 C CA . ILE A 1 206 ? -13.688 -25.188 -24.297 1 98.06 206 ILE A CA 1
ATOM 1660 C C . ILE A 1 206 ? -13.336 -26.156 -25.438 1 98.06 206 ILE A C 1
ATOM 1662 O O . ILE A 1 206 ? -13.641 -27.344 -25.359 1 98.06 206 ILE A O 1
ATOM 1666 N N . GLY A 1 207 ? -12.844 -25.641 -26.5 1 98.06 207 GLY A N 1
ATOM 1667 C CA . GLY A 1 207 ? -12.352 -26.484 -27.578 1 98.06 207 GLY A CA 1
ATOM 1668 C C . GLY A 1 207 ? -11.078 -27.219 -27.219 1 98.06 207 GLY A C 1
ATOM 1669 O O . GLY A 1 207 ? -10.164 -26.656 -26.625 1 98.06 207 GLY A O 1
ATOM 1670 N N . VAL A 1 208 ? -11.039 -28.562 -27.547 1 98.69 208 VAL A N 1
ATOM 1671 C CA . VAL A 1 208 ? -9.852 -29.375 -27.312 1 98.69 208 VAL A CA 1
ATOM 1672 C C . VAL A 1 208 ? -9.594 -30.281 -28.516 1 98.69 208 VAL A C 1
ATOM 1674 O O . VAL A 1 208 ? -10.477 -30.469 -29.359 1 98.69 208 VAL A O 1
ATOM 1677 N N . PHE A 1 209 ? -8.422 -30.828 -28.625 1 98.44 209 PHE A N 1
ATOM 1678 C CA . PHE A 1 209 ? -8.07 -31.828 -29.625 1 98.44 209 PHE A CA 1
ATOM 1679 C C . PHE A 1 209 ? -7.109 -32.875 -29.047 1 98.44 209 PHE A C 1
ATOM 1681 O O . PHE A 1 209 ? -6.5 -32.625 -28 1 98.44 209 PHE A O 1
ATOM 1688 N N . GLU A 1 210 ? -6.992 -33.969 -29.656 1 98.19 210 GLU A N 1
ATOM 1689 C CA . GLU A 1 210 ? -6.246 -35.125 -29.125 1 98.19 210 GLU A CA 1
ATOM 1690 C C . GLU A 1 210 ? -4.828 -35.156 -29.688 1 98.19 210 GLU A C 1
ATOM 1692 O O . GLU A 1 210 ? -4.629 -35 -30.891 1 98.19 210 GLU A O 1
ATOM 1697 N N . LEU A 1 211 ? -3.871 -35.25 -28.812 1 98.19 211 LEU A N 1
ATOM 1698 C CA . LEU A 1 211 ? -2.486 -35.469 -29.219 1 98.19 211 LEU A CA 1
ATOM 1699 C C . LEU A 1 211 ? -2.232 -36.938 -29.5 1 98.19 211 LEU A C 1
ATOM 1701 O O . LEU A 1 211 ? -3.135 -37.781 -29.375 1 98.19 211 LEU A O 1
ATOM 1705 N N . ASP A 1 212 ? -1.008 -37.281 -29.938 1 96.88 212 ASP A N 1
ATOM 1706 C CA . ASP A 1 212 ? -0.682 -38.656 -30.297 1 96.88 212 ASP A CA 1
ATOM 1707 C C . ASP A 1 212 ? -0.662 -39.562 -29.078 1 96.88 212 ASP A C 1
ATOM 1709 O O . ASP A 1 212 ? -0.948 -40.781 -29.172 1 96.88 212 ASP A O 1
ATOM 1713 N N . ASN A 1 213 ? -0.346 -39.031 -27.953 1 97.38 213 ASN A N 1
ATOM 1714 C CA . ASN A 1 213 ? -0.294 -39.812 -26.734 1 97.38 213 ASN A CA 1
ATOM 1715 C C . ASN A 1 213 ? -1.676 -39.969 -26.109 1 97.38 213 ASN A C 1
ATOM 1717 O O . ASN A 1 213 ? -1.801 -40.5 -25 1 97.38 213 ASN A O 1
ATOM 1721 N N . GLY A 1 214 ? -2.668 -39.438 -26.75 1 97 214 GLY A N 1
ATOM 1722 C CA . GLY A 1 214 ? -4.043 -39.656 -26.328 1 97 214 GLY A CA 1
ATOM 1723 C C . GLY A 1 214 ? -4.594 -38.531 -25.469 1 97 214 GLY A C 1
ATOM 1724 O O . GLY A 1 214 ? -5.785 -38.5 -25.156 1 97 214 GLY A O 1
ATOM 1725 N N . LEU A 1 215 ? -3.826 -37.594 -25.062 1 98.5 215 LEU A N 1
ATOM 1726 C CA . LEU A 1 215 ? -4.277 -36.5 -24.188 1 98.5 215 LEU A CA 1
ATOM 1727 C C . LEU A 1 215 ? -5.07 -35.469 -24.984 1 98.5 215 LEU A C 1
ATOM 1729 O O . LEU A 1 215 ? -4.707 -35.156 -26.109 1 98.5 215 LEU A O 1
ATOM 1733 N N . LEU A 1 216 ? -6.191 -35.031 -24.438 1 98.5 216 LEU A N 1
ATOM 1734 C CA . LEU A 1 216 ? -6.902 -33.844 -24.938 1 98.5 216 LEU A CA 1
ATOM 1735 C C . LEU A 1 216 ? -6.285 -32.562 -24.391 1 98.5 216 LEU A C 1
ATOM 1737 O O . LEU A 1 216 ? -6.059 -32.438 -23.188 1 98.5 216 LEU A O 1
ATOM 1741 N N . VAL A 1 217 ? -5.949 -31.641 -25.281 1 98.75 217 VAL A N 1
ATOM 1742 C CA . VAL A 1 217 ? -5.363 -30.375 -24.859 1 98.75 217 VAL A CA 1
ATOM 1743 C C . VAL A 1 217 ? -6.137 -29.219 -25.484 1 98.75 217 VAL A C 1
ATOM 1745 O O . VAL A 1 217 ? -6.672 -29.344 -26.594 1 98.75 217 VAL A O 1
ATOM 1748 N N . PRO A 1 218 ? -6.297 -28.062 -24.766 1 98.38 218 PRO A N 1
ATOM 1749 C CA . PRO A 1 218 ? -6.852 -26.859 -25.391 1 98.38 218 PRO A CA 1
ATOM 1750 C C . PRO A 1 218 ? -5.891 -26.203 -26.391 1 98.38 218 PRO A C 1
ATOM 1752 O O . PRO A 1 218 ? -4.723 -26.609 -26.469 1 98.38 218 PRO A O 1
ATOM 1755 N N . GLU A 1 219 ? -6.422 -25.25 -27.203 1 97.38 219 GLU A N 1
ATOM 1756 C CA . GLU A 1 219 ? -5.547 -24.5 -28.094 1 97.38 219 GLU A CA 1
ATOM 1757 C C . GLU A 1 219 ? -4.488 -23.734 -27.312 1 97.38 219 GLU A C 1
ATOM 1759 O O . GLU A 1 219 ? -4.77 -23.188 -26.234 1 97.38 219 GLU A O 1
ATOM 1764 N N . ALA A 1 220 ? -3.264 -23.734 -27.828 1 98.62 220 ALA A N 1
ATOM 1765 C CA . ALA A 1 220 ? -2.1 -23.047 -27.281 1 98.62 220 ALA A CA 1
ATOM 1766 C C . ALA A 1 220 ? -1.171 -22.562 -28.391 1 98.62 220 ALA A C 1
ATOM 1768 O O . ALA A 1 220 ? -1.35 -22.922 -29.562 1 98.62 220 ALA A O 1
ATOM 1769 N N . GLU A 1 221 ? -0.292 -21.75 -28.047 1 98.81 221 GLU A N 1
ATOM 1770 C CA . GLU A 1 221 ? 0.689 -21.297 -29.031 1 98.81 221 GLU A CA 1
ATOM 1771 C C . GLU A 1 221 ? 1.798 -22.328 -29.219 1 98.81 221 GLU A C 1
ATOM 1773 O O . GLU A 1 221 ? 2.268 -22.547 -30.344 1 98.81 221 GLU A O 1
ATOM 1778 N N . PHE A 1 222 ? 2.254 -22.906 -28.156 1 98.81 222 PHE A N 1
ATOM 1779 C CA . PHE A 1 222 ? 3.242 -23.969 -28.125 1 98.81 222 PHE A CA 1
ATOM 1780 C C . PHE A 1 222 ? 2.719 -25.172 -27.328 1 98.81 222 PHE A C 1
ATOM 1782 O O . PHE A 1 222 ? 2.053 -25 -26.312 1 98.81 222 PHE A O 1
ATOM 1789 N N . ILE A 1 223 ? 3.035 -26.422 -27.797 1 98.88 223 ILE A N 1
ATOM 1790 C CA . ILE A 1 223 ? 2.662 -27.625 -27.078 1 98.88 223 ILE A CA 1
ATOM 1791 C C . ILE A 1 223 ? 3.836 -28.609 -27.062 1 98.88 223 ILE A C 1
ATOM 1793 O O . ILE A 1 223 ? 4.484 -28.828 -28.094 1 98.88 223 ILE A O 1
ATOM 1797 N N . ILE A 1 224 ? 4.145 -29.125 -25.922 1 98.94 224 ILE A N 1
ATOM 1798 C CA . ILE A 1 224 ? 5.129 -30.188 -25.766 1 98.94 224 ILE A CA 1
ATOM 1799 C C . ILE A 1 224 ? 4.422 -31.484 -25.406 1 98.94 224 ILE A C 1
ATOM 1801 O O . ILE A 1 224 ? 3.682 -31.547 -24.406 1 98.94 224 ILE A O 1
ATOM 1805 N N . GLU A 1 225 ? 4.559 -32.5 -26.203 1 98.88 225 GLU A N 1
ATOM 1806 C CA . GLU A 1 225 ? 4.078 -33.844 -25.922 1 98.88 225 GLU A CA 1
ATOM 1807 C C . GLU A 1 225 ? 5.211 -34.75 -25.438 1 98.88 225 GLU A C 1
ATOM 1809 O O . GLU A 1 225 ? 6.289 -34.781 -26.047 1 98.88 225 GLU A O 1
ATOM 1814 N N . GLY A 1 226 ? 4.965 -35.438 -24.312 1 98.75 226 GLY A N 1
ATOM 1815 C CA . GLY A 1 226 ? 6.047 -36.281 -23.828 1 98.75 226 GLY A CA 1
ATOM 1816 C C . GLY A 1 226 ? 5.617 -37.25 -22.719 1 98.75 226 GLY A C 1
ATOM 1817 O O . GLY A 1 226 ? 4.449 -37.625 -22.656 1 98.75 226 GLY A O 1
ATOM 1818 N N . LYS A 1 227 ? 6.656 -37.75 -21.984 1 98.81 227 LYS A N 1
ATOM 1819 C CA . LYS A 1 227 ? 6.48 -38.688 -20.875 1 98.81 227 LYS A CA 1
ATOM 1820 C C . LYS A 1 227 ? 7.312 -38.25 -19.672 1 98.81 227 LYS A C 1
ATOM 1822 O O . LYS A 1 227 ? 8.477 -37.875 -19.812 1 98.81 227 LYS A O 1
ATOM 1827 N N . ILE A 1 228 ? 6.625 -38.156 -18.547 1 98.88 228 ILE A N 1
ATOM 1828 C CA . ILE A 1 228 ? 7.398 -38.031 -17.328 1 98.88 228 ILE A CA 1
ATOM 1829 C C . ILE A 1 228 ? 7.938 -39.406 -16.891 1 98.88 228 ILE A C 1
ATOM 1831 O O . ILE A 1 228 ? 7.168 -40.344 -16.688 1 98.88 228 ILE A O 1
ATOM 1835 N N . LEU A 1 229 ? 9.25 -39.469 -16.75 1 98.69 229 LEU A N 1
ATOM 1836 C CA . LEU A 1 229 ? 9.938 -40.75 -16.5 1 98.69 229 LEU A CA 1
ATOM 1837 C C . LEU A 1 229 ? 10.344 -40.875 -15.039 1 98.69 229 LEU A C 1
ATOM 1839 O O . LEU A 1 229 ? 10.297 -39.875 -14.289 1 98.69 229 LEU A O 1
ATOM 1843 N N . PRO A 1 230 ? 10.602 -42.094 -14.555 1 98.25 230 PRO A N 1
ATOM 1844 C CA . PRO A 1 230 ? 11.055 -42.281 -13.172 1 98.25 230 PRO A CA 1
ATOM 1845 C C . PRO A 1 230 ? 12.461 -41.75 -12.938 1 98.25 230 PRO A C 1
ATOM 1847 O O . PRO A 1 230 ? 12.852 -41.5 -11.789 1 98.25 230 PRO A O 1
ATOM 1850 N N . GLU A 1 231 ? 13.266 -41.594 -14.008 1 98.19 231 GLU A N 1
ATOM 1851 C CA . GLU A 1 231 ? 14.602 -41.031 -13.883 1 98.19 231 GLU A CA 1
ATOM 1852 C C . GLU A 1 231 ? 14.539 -39.562 -13.398 1 98.19 231 GLU A C 1
ATOM 1854 O O . GLU A 1 231 ? 13.617 -38.844 -13.742 1 98.19 231 GLU A O 1
ATOM 1859 N N . VAL A 1 232 ? 15.477 -39.281 -12.594 1 98.38 232 VAL A N 1
ATOM 1860 C CA . VAL A 1 232 ? 15.5 -37.938 -12.008 1 98.38 232 VAL A CA 1
ATOM 1861 C C . VAL A 1 232 ? 16.812 -37.25 -12.359 1 98.38 232 VAL A C 1
ATOM 1863 O O . VAL A 1 232 ? 17.797 -37.906 -12.742 1 98.38 232 VAL A O 1
ATOM 1866 N N . ASP A 1 233 ? 16.844 -35.938 -12.312 1 98.38 233 ASP A N 1
ATOM 1867 C CA . ASP A 1 233 ? 18.031 -35.125 -12.461 1 98.38 233 ASP A CA 1
ATOM 1868 C C . ASP A 1 233 ? 17.953 -33.875 -11.578 1 98.38 233 ASP A C 1
ATOM 1870 O O . ASP A 1 233 ? 16.938 -33.625 -10.93 1 98.38 233 ASP A O 1
ATOM 1874 N N . ASP A 1 234 ? 19.062 -33.125 -11.531 1 98.25 234 ASP A N 1
ATOM 1875 C CA . ASP A 1 234 ? 19.109 -31.875 -10.75 1 98.25 234 ASP A CA 1
ATOM 1876 C C . ASP A 1 234 ? 18.172 -30.828 -11.328 1 98.25 234 ASP A C 1
ATOM 1878 O O . ASP A 1 234 ? 18.156 -30.594 -12.539 1 98.25 234 ASP A O 1
ATOM 1882 N N . GLU A 1 235 ? 17.391 -30.344 -10.547 1 98.12 235 GLU A N 1
ATOM 1883 C CA . GLU A 1 235 ? 16.547 -29.188 -10.836 1 98.12 235 GLU A CA 1
ATOM 1884 C C . GLU A 1 235 ? 16.844 -28.031 -9.891 1 98.12 235 GLU A C 1
ATOM 1886 O O . GLU A 1 235 ? 16.875 -28.203 -8.672 1 98.12 235 GLU A O 1
ATOM 1891 N N . GLY A 1 236 ? 17.141 -26.781 -10.523 1 96.69 236 GLY A N 1
ATOM 1892 C CA . GLY A 1 236 ? 17.438 -25.609 -9.727 1 96.69 236 GLY A CA 1
ATOM 1893 C C . GLY A 1 236 ? 18.922 -25.281 -9.695 1 96.69 236 GLY A C 1
ATOM 1894 O O . GLY A 1 236 ? 19.734 -25.984 -10.289 1 96.69 236 GLY A O 1
ATOM 1895 N N . PRO A 1 237 ? 19.219 -24.188 -9.055 1 97.06 237 PRO A N 1
ATOM 1896 C CA . PRO A 1 237 ? 18.328 -23.328 -8.273 1 97.06 237 PRO A CA 1
ATOM 1897 C C . PRO A 1 237 ? 17.375 -22.516 -9.141 1 97.06 237 PRO A C 1
ATOM 1899 O O . PRO A 1 237 ? 17.625 -22.344 -10.344 1 97.06 237 PRO A O 1
ATOM 1902 N N . PHE A 1 238 ? 16.281 -22.062 -8.547 1 97.62 238 PHE A N 1
ATOM 1903 C CA . PHE A 1 238 ? 15.312 -21.25 -9.258 1 97.62 238 PHE A CA 1
ATOM 1904 C C . PHE A 1 238 ? 14.477 -20.438 -8.289 1 97.62 238 PHE A C 1
ATOM 1906 O O . PHE A 1 238 ? 14.359 -20.781 -7.109 1 97.62 238 PHE A O 1
ATOM 1913 N N . VAL A 1 239 ? 13.977 -19.328 -8.75 1 96.62 239 VAL A N 1
ATOM 1914 C CA . VAL A 1 239 ? 13.297 -18.344 -7.926 1 96.62 239 VAL A CA 1
ATOM 1915 C C . VAL A 1 239 ? 11.844 -18.75 -7.715 1 96.62 239 VAL A C 1
ATOM 1917 O O . VAL A 1 239 ? 11.188 -19.234 -8.641 1 96.62 239 VAL A O 1
ATOM 1920 N N . ASP A 1 240 ? 11.367 -18.516 -6.508 1 93.88 240 ASP A N 1
ATOM 1921 C CA . ASP A 1 240 ? 9.977 -18.812 -6.18 1 93.88 240 ASP A CA 1
ATOM 1922 C C . ASP A 1 240 ? 9.18 -17.516 -5.988 1 93.88 240 ASP A C 1
ATOM 1924 O O . ASP A 1 240 ? 9.641 -16.438 -6.363 1 93.88 240 ASP A O 1
ATOM 1928 N N . ILE A 1 241 ? 7.965 -17.656 -5.434 1 96.44 241 ILE A N 1
ATOM 1929 C CA . ILE A 1 241 ? 6.949 -16.609 -5.418 1 96.44 241 ILE A CA 1
ATOM 1930 C C . ILE A 1 241 ? 7.418 -15.445 -4.543 1 96.44 241 ILE A C 1
ATOM 1932 O O . ILE A 1 241 ? 7 -14.297 -4.742 1 96.44 241 ILE A O 1
ATOM 1936 N N . THR A 1 242 ? 8.289 -15.641 -3.543 1 96.81 242 THR A N 1
ATOM 1937 C CA . THR A 1 242 ? 8.742 -14.586 -2.635 1 96.81 242 THR A CA 1
ATOM 1938 C C . THR A 1 242 ? 9.992 -13.898 -3.184 1 96.81 242 THR A C 1
ATOM 1940 O O . THR A 1 242 ? 10.531 -12.984 -2.555 1 96.81 242 THR A O 1
ATOM 1943 N N . GLY A 1 243 ? 10.477 -14.406 -4.336 1 96.31 243 GLY A N 1
ATOM 1944 C CA . GLY A 1 243 ? 11.609 -13.758 -4.98 1 96.31 243 GLY A CA 1
ATOM 1945 C C . GLY A 1 243 ? 12.945 -14.273 -4.492 1 96.31 243 GLY A C 1
ATOM 1946 O O . GLY A 1 243 ? 14 -13.75 -4.859 1 96.31 243 GLY A O 1
ATOM 1947 N N . THR A 1 244 ? 12.938 -15.312 -3.68 1 95.5 244 THR A N 1
ATOM 1948 C CA . THR A 1 244 ? 14.164 -15.945 -3.201 1 95.5 244 THR A CA 1
ATOM 1949 C C . THR A 1 244 ? 14.422 -17.25 -3.93 1 95.5 244 THR A C 1
ATOM 1951 O O . THR A 1 244 ? 13.5 -17.859 -4.492 1 95.5 244 THR A O 1
ATOM 1954 N N . TYR A 1 245 ? 15.664 -17.688 -3.914 1 94.88 245 TYR A N 1
ATOM 1955 C CA . TYR A 1 245 ? 16.031 -18.906 -4.617 1 94.88 245 TYR A CA 1
ATOM 1956 C C . TYR A 1 245 ? 15.664 -20.141 -3.795 1 94.88 245 TYR A C 1
ATOM 1958 O O . TYR A 1 245 ? 15.867 -20.172 -2.578 1 94.88 245 TYR A O 1
ATOM 1966 N N . ASP A 1 246 ? 15.109 -21.047 -4.398 1 93.44 246 ASP A N 1
ATOM 1967 C CA . ASP A 1 246 ? 14.953 -22.406 -3.861 1 93.44 246 ASP A CA 1
ATOM 1968 C C . ASP A 1 246 ? 16.203 -23.25 -4.113 1 93.44 246 ASP A C 1
ATOM 1970 O O . ASP A 1 246 ? 17.016 -22.906 -4.973 1 93.44 246 ASP A O 1
ATOM 1974 N N . ILE A 1 247 ? 16.328 -24.25 -3.426 1 91.12 247 ILE A N 1
ATOM 1975 C CA . ILE A 1 247 ? 17.516 -25.094 -3.475 1 91.12 247 ILE A CA 1
ATOM 1976 C C . ILE A 1 247 ? 17.422 -26.062 -4.652 1 91.12 247 ILE A C 1
ATOM 1978 O O . ILE A 1 247 ? 16.359 -26.219 -5.242 1 91.12 247 ILE A O 1
ATOM 1982 N N . VAL A 1 248 ? 18.562 -26.688 -5.023 1 96.69 248 VAL A N 1
ATOM 1983 C CA . VAL A 1 248 ? 18.625 -27.734 -6.047 1 96.69 248 VAL A CA 1
ATOM 1984 C C . VAL A 1 248 ? 18.016 -29.016 -5.504 1 96.69 248 VAL A C 1
ATOM 1986 O O . VAL A 1 248 ? 18.281 -29.406 -4.367 1 96.69 248 VAL A O 1
ATOM 1989 N N . ARG A 1 249 ? 17.156 -29.672 -6.316 1 95.88 249 ARG A N 1
ATOM 1990 C CA . ARG A 1 249 ? 16.516 -30.922 -5.949 1 95.88 249 ARG A CA 1
ATOM 1991 C C . ARG A 1 249 ? 16.594 -31.922 -7.094 1 95.88 249 ARG A C 1
ATOM 1993 O O . ARG A 1 249 ? 16.672 -31.547 -8.266 1 95.88 249 ARG A O 1
ATOM 2000 N N . LYS A 1 250 ? 16.594 -33.188 -6.703 1 97.94 250 LYS A N 1
ATOM 2001 C CA . LYS A 1 250 ? 16.391 -34.219 -7.715 1 97.94 250 LYS A CA 1
ATOM 2002 C C . LYS A 1 250 ? 14.922 -34.344 -8.102 1 97.94 250 LYS A C 1
ATOM 2004 O O . LYS A 1 250 ? 14.078 -34.656 -7.262 1 97.94 250 LYS A O 1
ATOM 2009 N N . GLN A 1 251 ? 14.633 -34.156 -9.359 1 98.5 251 GLN A N 1
ATOM 2010 C CA . GLN A 1 251 ? 13.25 -34.094 -9.828 1 98.5 251 GLN A CA 1
ATOM 2011 C C . GLN A 1 251 ? 13.078 -34.906 -11.109 1 98.5 251 GLN A C 1
ATOM 2013 O O . GLN A 1 251 ? 14.039 -35.094 -11.859 1 98.5 251 GLN A O 1
ATOM 2018 N N . PRO A 1 252 ? 11.906 -35.312 -11.438 1 98.56 252 PRO A N 1
ATOM 2019 C CA . PRO A 1 252 ? 11.664 -36.219 -12.57 1 98.56 252 PRO A CA 1
ATOM 2020 C C . PRO A 1 252 ? 11.984 -35.594 -13.922 1 98.56 252 PRO A C 1
ATOM 2022 O O . PRO A 1 252 ? 11.805 -34.375 -14.086 1 98.56 252 PRO A O 1
ATOM 2025 N N . ILE A 1 253 ? 12.336 -36.469 -14.828 1 98.56 253 ILE A N 1
ATOM 2026 C CA . ILE A 1 253 ? 12.664 -36.062 -16.188 1 98.56 253 ILE A CA 1
ATOM 2027 C C . ILE A 1 253 ? 11.43 -36.188 -17.078 1 98.56 253 ILE A C 1
ATOM 2029 O O . ILE A 1 253 ? 10.648 -37.125 -16.953 1 98.56 253 ILE A O 1
ATOM 2033 N N . ILE A 1 254 ? 11.297 -35.25 -17.969 1 98.88 254 ILE A N 1
ATOM 2034 C CA . ILE A 1 254 ? 10.312 -35.344 -19.047 1 98.88 254 ILE A CA 1
ATOM 2035 C C . ILE A 1 254 ? 11.031 -35.625 -20.375 1 98.88 254 ILE A C 1
ATOM 2037 O O . ILE A 1 254 ? 11.82 -34.812 -20.844 1 98.88 254 ILE A O 1
ATOM 2041 N N . LYS A 1 255 ? 10.75 -36.719 -20.938 1 98.75 255 LYS A N 1
ATOM 2042 C CA . LYS A 1 255 ? 11.195 -37 -22.297 1 98.75 255 LYS A CA 1
ATOM 2043 C C . LYS A 1 255 ? 10.258 -36.375 -23.312 1 98.75 255 LYS A C 1
ATOM 2045 O O . LYS A 1 255 ? 9.062 -36.719 -23.359 1 98.75 255 LYS A O 1
ATOM 2050 N N . ILE A 1 256 ? 10.781 -35.562 -24.172 1 98.75 256 ILE A N 1
ATOM 2051 C CA . ILE A 1 256 ? 9.977 -34.938 -25.219 1 98.75 256 ILE A CA 1
ATOM 2052 C C . ILE A 1 256 ? 9.781 -35.906 -26.359 1 98.75 256 ILE A C 1
ATOM 2054 O O . ILE A 1 256 ? 10.75 -36.531 -26.844 1 98.75 256 ILE A O 1
ATOM 2058 N N . GLU A 1 257 ? 8.609 -36.031 -26.781 1 98.44 257 GLU A N 1
ATOM 2059 C CA . GLU A 1 257 ? 8.328 -36.875 -27.938 1 98.44 257 GLU A CA 1
ATOM 2060 C C . GLU A 1 257 ? 8.07 -36.031 -29.188 1 98.44 257 GLU A C 1
ATOM 2062 O O . GLU A 1 257 ? 8.602 -36.312 -30.266 1 98.44 257 GLU A O 1
ATOM 2067 N N . LYS A 1 258 ? 7.254 -35 -29.016 1 98.19 258 LYS A N 1
ATOM 2068 C CA . LYS A 1 258 ? 6.922 -34.125 -30.125 1 98.19 258 LYS A CA 1
ATOM 2069 C C . LYS A 1 258 ? 6.754 -32.688 -29.625 1 98.19 258 LYS A C 1
ATOM 2071 O O . LYS A 1 258 ? 6.328 -32.469 -28.5 1 98.19 258 LYS A O 1
ATOM 2076 N N . LEU A 1 259 ? 7.141 -31.797 -30.484 1 98.56 259 LEU A N 1
ATOM 2077 C CA . LEU A 1 259 ? 6.859 -30.391 -30.266 1 98.56 259 LEU A CA 1
ATOM 2078 C C . LEU A 1 259 ? 5.844 -29.875 -31.281 1 98.56 259 LEU A C 1
ATOM 2080 O O . LEU A 1 259 ? 5.898 -30.234 -32.469 1 98.56 259 LEU A O 1
ATOM 2084 N N . TYR A 1 260 ? 4.859 -29.109 -30.797 1 98.56 260 TYR A N 1
ATOM 2085 C CA . TYR A 1 260 ? 3.871 -28.453 -31.656 1 98.56 260 TYR A CA 1
ATOM 2086 C C . TYR A 1 260 ? 3.924 -26.953 -31.484 1 98.56 260 TYR A C 1
ATOM 2088 O O . TYR A 1 260 ? 4.035 -26.453 -30.359 1 98.56 260 TYR A O 1
ATOM 2096 N N . ARG A 1 261 ? 3.883 -26.203 -32.562 1 98.44 261 ARG A N 1
ATOM 2097 C CA . ARG A 1 261 ? 3.715 -24.75 -32.469 1 98.44 261 ARG A CA 1
ATOM 2098 C C . ARG A 1 261 ? 2.869 -24.219 -33.594 1 98.44 261 ARG A C 1
ATOM 2100 O O . ARG A 1 261 ? 2.842 -24.812 -34.688 1 98.44 261 ARG A O 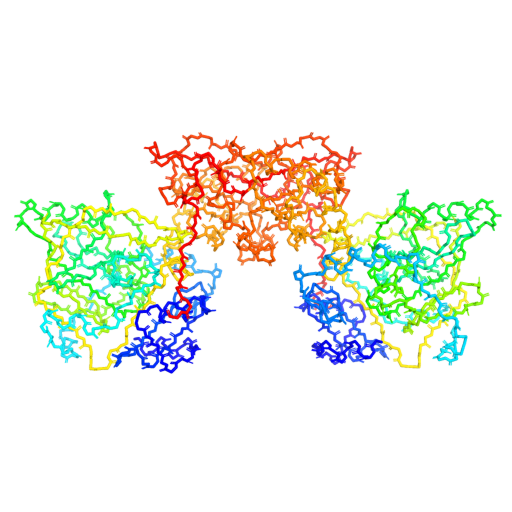1
ATOM 2107 N N . LYS A 1 262 ? 2.195 -23.125 -33.344 1 98.06 262 LYS A N 1
ATOM 2108 C CA . LYS A 1 262 ? 1.537 -22.422 -34.438 1 98.06 262 LYS A CA 1
ATOM 2109 C C . LYS A 1 262 ? 2.559 -21.828 -35.406 1 98.06 262 LYS A C 1
ATOM 2111 O O . LYS A 1 262 ? 3.762 -21.844 -35.125 1 98.06 262 LYS A O 1
ATOM 2116 N N . GLU A 1 263 ? 2.086 -21.344 -36.531 1 96.44 263 GLU A N 1
ATOM 2117 C CA . GLU A 1 263 ? 2.965 -20.797 -37.562 1 96.44 263 GLU A CA 1
ATOM 2118 C C . GLU A 1 263 ? 3.709 -19.562 -37.031 1 96.44 263 GLU A C 1
ATOM 2120 O O . GLU A 1 263 ? 4.922 -19.453 -37.219 1 96.44 263 GLU A O 1
ATOM 2125 N N . LYS A 1 264 ? 3.023 -18.641 -36.438 1 96.44 264 LYS A N 1
ATOM 2126 C CA . LYS A 1 264 ? 3.592 -17.469 -35.781 1 96.44 264 LYS A CA 1
ATOM 2127 C C . LYS A 1 264 ? 3.252 -17.438 -34.312 1 96.44 264 LYS A C 1
ATOM 2129 O O . LYS A 1 264 ? 2.514 -16.562 -33.844 1 96.44 264 LYS A O 1
ATOM 2134 N N . PRO A 1 265 ? 3.902 -18.328 -33.656 1 98.38 265 PRO A N 1
ATOM 2135 C CA . PRO A 1 265 ? 3.494 -18.5 -32.25 1 98.38 265 PRO A CA 1
ATOM 2136 C C . PRO A 1 265 ? 3.951 -17.359 -31.344 1 98.38 265 PRO A C 1
ATOM 2138 O O . PRO A 1 265 ? 4.953 -16.703 -31.641 1 98.38 265 PRO A O 1
ATOM 2141 N N . ILE A 1 266 ? 3.215 -17.062 -30.328 1 98.75 266 ILE A N 1
ATOM 2142 C CA . ILE A 1 266 ? 3.537 -16.078 -29.297 1 98.75 266 ILE A CA 1
ATOM 2143 C C . ILE A 1 266 ? 3.816 -16.797 -27.969 1 98.75 266 ILE A C 1
ATOM 2145 O O . ILE A 1 266 ? 2.926 -17.422 -27.391 1 98.75 266 ILE A O 1
ATOM 2149 N N . PHE A 1 267 ? 5.02 -16.719 -27.531 1 98.81 267 PHE A N 1
ATOM 2150 C CA . PHE A 1 267 ? 5.406 -17.391 -26.297 1 98.81 267 PHE A CA 1
ATOM 2151 C C . PHE A 1 267 ? 4.992 -16.578 -25.078 1 98.81 267 PHE A C 1
ATOM 2153 O O . PHE A 1 267 ? 5.23 -15.367 -25.016 1 98.81 267 PHE A O 1
ATOM 2160 N N . HIS A 1 268 ? 4.332 -17.219 -24.141 1 98.81 268 HIS A N 1
ATOM 2161 C CA . HIS A 1 268 ? 3.959 -16.562 -22.891 1 98.81 268 HIS A CA 1
ATOM 2162 C C . HIS A 1 268 ? 5.047 -16.734 -21.828 1 98.81 268 HIS A C 1
ATOM 2164 O O . HIS A 1 268 ? 5.246 -17.844 -21.312 1 98.81 268 HIS A O 1
ATOM 2170 N N . ALA A 1 269 ? 5.742 -15.656 -21.547 1 98.75 269 ALA A N 1
ATOM 2171 C CA . ALA A 1 269 ? 6.742 -15.656 -20.484 1 98.75 269 ALA A CA 1
ATOM 2172 C C . ALA A 1 269 ? 6.156 -15.141 -19.172 1 98.75 269 ALA A C 1
ATOM 2174 O O . ALA A 1 269 ? 5.562 -14.062 -19.125 1 98.75 269 ALA A O 1
ATOM 2175 N N . LEU A 1 270 ? 6.246 -15.914 -18.141 1 98.62 270 LEU A N 1
ATOM 2176 C CA . LEU A 1 270 ? 5.758 -15.578 -16.812 1 98.62 270 LEU A CA 1
ATOM 2177 C C . LEU A 1 270 ? 6.914 -15.352 -15.844 1 98.62 270 LEU A C 1
ATOM 2179 O O . LEU A 1 270 ? 7.703 -16.266 -15.586 1 98.62 270 LEU A O 1
ATOM 2183 N N . LEU A 1 271 ? 7.051 -14.156 -15.367 1 98.69 271 LEU A N 1
ATOM 2184 C CA . LEU A 1 271 ? 8.164 -13.758 -14.508 1 98.69 271 LEU A CA 1
ATOM 2185 C C . LEU A 1 271 ? 8.031 -14.383 -13.125 1 98.69 271 LEU A C 1
ATOM 2187 O O . LEU A 1 271 ? 7.125 -14.023 -12.367 1 98.69 271 LEU A O 1
ATOM 2191 N N . PRO A 1 272 ? 8.977 -15.32 -12.734 1 98.25 272 PRO A N 1
ATOM 2192 C CA . PRO A 1 272 ? 8.93 -15.836 -11.359 1 98.25 272 PRO A CA 1
ATOM 2193 C C . PRO A 1 272 ? 9.039 -14.734 -10.312 1 98.25 272 PRO A C 1
ATOM 2195 O O . PRO A 1 272 ? 9.906 -13.867 -10.414 1 98.25 272 PRO A O 1
ATOM 2198 N N . GLY A 1 273 ? 8.133 -14.75 -9.375 1 97.62 273 GLY A N 1
ATOM 2199 C CA . GLY A 1 273 ? 8.141 -13.758 -8.312 1 97.62 273 GLY A CA 1
ATOM 2200 C C . GLY A 1 273 ? 7.441 -12.469 -8.695 1 97.62 273 GLY A C 1
ATOM 2201 O O . GLY A 1 273 ? 7.348 -11.547 -7.879 1 97.62 273 GLY A O 1
ATOM 2202 N N . GLY A 1 274 ? 7.008 -12.344 -9.906 1 98.19 274 GLY A N 1
ATOM 2203 C CA . GLY A 1 274 ? 6.293 -11.156 -10.344 1 98.19 274 GLY A CA 1
ATOM 2204 C C . GLY A 1 274 ? 4.816 -11.18 -9.992 1 98.19 274 GLY A C 1
ATOM 2205 O O . GLY A 1 274 ? 4.328 -12.156 -9.422 1 98.19 274 GLY A O 1
ATOM 2206 N N . ILE A 1 275 ? 4.113 -10.164 -10.383 1 98.38 275 ILE A N 1
ATOM 2207 C CA . ILE A 1 275 ? 2.709 -9.977 -10.031 1 98.38 275 ILE A CA 1
ATOM 2208 C C . ILE A 1 275 ? 1.862 -11.07 -10.68 1 98.38 275 ILE A C 1
ATOM 2210 O O . ILE A 1 275 ? 0.932 -11.594 -10.062 1 98.38 275 ILE A O 1
ATOM 2214 N N . GLU A 1 276 ? 2.148 -11.414 -11.898 1 98.5 276 GLU A N 1
ATOM 2215 C CA . GLU A 1 276 ? 1.405 -12.469 -12.57 1 98.5 276 GLU A CA 1
ATOM 2216 C C . GLU A 1 276 ? 1.531 -13.797 -11.82 1 98.5 276 GLU A C 1
ATOM 2218 O O . GLU A 1 276 ? 0.538 -14.5 -11.617 1 98.5 276 GLU A O 1
ATOM 2223 N N . HIS A 1 277 ? 2.785 -14.141 -11.461 1 98.5 277 HIS A N 1
ATOM 2224 C CA . HIS A 1 277 ? 3.021 -15.336 -10.656 1 98.5 277 HIS A CA 1
ATOM 2225 C C . HIS A 1 277 ? 2.193 -15.305 -9.375 1 98.5 277 HIS A C 1
ATOM 2227 O O . HIS A 1 277 ? 1.468 -16.266 -9.078 1 98.5 277 HIS A O 1
ATOM 2233 N N . LYS A 1 278 ? 2.236 -14.219 -8.711 1 98.38 278 LYS A N 1
ATOM 2234 C CA . LYS A 1 278 ? 1.543 -14.047 -7.434 1 98.38 278 LYS A CA 1
ATOM 2235 C C . LYS A 1 278 ? 0.03 -14.141 -7.617 1 98.38 278 LYS A C 1
ATOM 2237 O O . LYS A 1 278 ? -0.654 -14.82 -6.855 1 98.38 278 LYS A O 1
ATOM 2242 N N . THR A 1 279 ? -0.436 -13.523 -8.609 1 98.25 279 THR A N 1
ATOM 2243 C CA . THR A 1 279 ? -1.873 -13.477 -8.852 1 98.25 279 THR A CA 1
ATOM 2244 C C . THR A 1 279 ? -2.408 -14.875 -9.172 1 98.25 279 THR A C 1
ATOM 2246 O O . THR A 1 279 ? -3.406 -15.305 -8.586 1 98.25 279 THR A O 1
ATOM 2249 N N . LEU A 1 280 ? -1.753 -15.578 -10.008 1 98.12 280 LEU A N 1
ATOM 2250 C CA . LEU A 1 280 ? -2.217 -16.891 -10.422 1 98.12 280 LEU A CA 1
ATOM 2251 C C . LEU A 1 280 ? -2.152 -17.891 -9.266 1 98.12 280 LEU A C 1
ATOM 2253 O O . LEU A 1 280 ? -3.01 -18.766 -9.148 1 98.12 280 LEU A O 1
ATOM 2257 N N . MET A 1 281 ? -1.146 -17.719 -8.484 1 96.5 281 MET A N 1
ATOM 2258 C CA . MET A 1 281 ? -1.045 -18.625 -7.336 1 96.5 281 MET A CA 1
ATOM 2259 C C . MET A 1 281 ? -2.045 -18.234 -6.254 1 96.5 281 MET A C 1
ATOM 2261 O O . MET A 1 281 ? -2.662 -19.094 -5.633 1 96.5 281 MET A O 1
ATOM 2265 N N . GLY A 1 282 ? -2.234 -16.953 -6.027 1 97.06 282 GLY A N 1
ATOM 2266 C CA . GLY A 1 282 ? -2.971 -16.453 -4.883 1 97.06 282 GLY A CA 1
ATOM 2267 C C . GLY A 1 282 ? -4.465 -16.375 -5.121 1 97.06 282 GLY A C 1
ATOM 2268 O O . GLY A 1 282 ? -5.25 -16.906 -4.336 1 97.06 282 GLY A O 1
ATOM 2269 N N . MET A 1 283 ? -4.914 -15.805 -6.184 1 96.56 283 MET A N 1
ATOM 2270 C CA . MET A 1 283 ? -6.305 -15.461 -6.449 1 96.56 283 MET A CA 1
ATOM 2271 C C . MET A 1 283 ? -7.199 -16.688 -6.371 1 96.56 283 MET A C 1
ATOM 2273 O O . MET A 1 283 ? -8.289 -16.641 -5.805 1 96.56 283 MET A O 1
ATOM 2277 N N . PRO A 1 284 ? -6.758 -17.859 -6.82 1 96.62 284 PRO A N 1
ATOM 2278 C CA . PRO A 1 284 ? -7.629 -19.031 -6.77 1 96.62 284 PRO A CA 1
ATOM 2279 C C . PRO A 1 284 ? -7.859 -19.547 -5.344 1 96.62 284 PRO A C 1
ATOM 2281 O O . PRO A 1 284 ? -8.742 -20.375 -5.113 1 96.62 284 PRO A O 1
ATOM 2284 N N . GLN A 1 285 ? -7.035 -19.109 -4.363 1 96.62 285 GLN A N 1
ATOM 2285 C CA . GLN A 1 285 ? -7.203 -19.5 -2.969 1 96.62 285 GLN A CA 1
ATOM 2286 C C . GLN A 1 285 ? -8.266 -18.656 -2.275 1 96.62 285 GLN A C 1
ATOM 2288 O O . GLN A 1 285 ? -8.766 -19.016 -1.211 1 96.62 285 GLN A O 1
ATOM 2293 N N . GLU A 1 286 ? -8.586 -17.5 -2.828 1 98.06 286 GLU A N 1
ATOM 2294 C CA . GLU A 1 286 ? -9.477 -16.547 -2.176 1 98.06 286 GLU A CA 1
ATOM 2295 C C . GLU A 1 286 ? -10.875 -17.125 -1.983 1 98.06 286 GLU A C 1
ATOM 2297 O O . GLU A 1 286 ? -11.453 -17.016 -0.899 1 98.06 286 GLU A O 1
ATOM 2302 N N . PRO A 1 287 ? -11.445 -17.828 -3.002 1 96.94 287 PRO A N 1
ATOM 2303 C CA . PRO A 1 287 ? -12.766 -18.438 -2.799 1 96.94 287 PRO A CA 1
ATOM 2304 C C . PRO A 1 287 ? -12.766 -19.469 -1.682 1 96.94 287 PRO A C 1
ATOM 2306 O O . PRO A 1 287 ? -13.742 -19.578 -0.939 1 96.94 287 PRO A O 1
ATOM 2309 N N . ARG A 1 288 ? -11.695 -20.219 -1.593 1 95.06 288 ARG A N 1
ATOM 2310 C CA . ARG A 1 288 ? -11.578 -21.219 -0.528 1 95.06 288 ARG A CA 1
ATOM 2311 C C . ARG A 1 288 ? -11.625 -20.562 0.844 1 95.06 288 ARG A C 1
ATOM 2313 O O . ARG A 1 288 ? -12.336 -21.016 1.739 1 95.06 288 ARG A O 1
ATOM 2320 N N . ILE A 1 289 ? -10.891 -19.5 1.033 1 98.19 289 ILE A N 1
ATOM 2321 C CA . ILE A 1 289 ? -10.875 -18.781 2.297 1 98.19 289 ILE A CA 1
ATOM 2322 C C . ILE A 1 289 ? -12.25 -18.188 2.574 1 98.19 289 ILE A C 1
ATOM 2324 O O . ILE A 1 289 ? -12.758 -18.266 3.697 1 98.19 289 ILE A O 1
ATOM 2328 N N . LEU A 1 290 ? -12.852 -17.625 1.522 1 98.31 290 LEU A N 1
ATOM 2329 C CA . LEU A 1 290 ? -14.172 -17.031 1.682 1 98.31 290 LEU A CA 1
ATOM 2330 C C . LEU A 1 290 ? -15.18 -18.062 2.199 1 98.31 290 LEU A C 1
ATOM 2332 O O . LEU A 1 290 ? -15.914 -17.781 3.152 1 98.31 290 LEU A O 1
ATOM 2336 N N . LYS A 1 291 ? -15.211 -19.203 1.593 1 96.5 291 LYS A N 1
ATOM 2337 C CA . LYS A 1 291 ? -16.125 -20.266 2.008 1 96.5 291 LYS A CA 1
ATOM 2338 C C . LYS A 1 291 ? -15.883 -20.672 3.457 1 96.5 291 LYS A C 1
ATOM 2340 O O . LYS A 1 291 ? -16.828 -20.828 4.234 1 96.5 291 LYS A O 1
ATOM 2345 N N . GLY A 1 292 ? -14.609 -20.859 3.783 1 97.44 292 GLY A N 1
ATOM 2346 C CA . GLY A 1 292 ? -14.266 -21.234 5.145 1 97.44 292 GLY A CA 1
ATOM 2347 C C . GLY A 1 292 ? -14.68 -20.188 6.168 1 97.44 292 GLY A C 1
ATOM 2348 O O . GLY A 1 292 ? -15.25 -20.531 7.207 1 97.44 292 GLY A O 1
ATOM 2349 N N . VAL A 1 293 ? -14.461 -18.922 5.898 1 98.69 293 VAL A N 1
ATOM 2350 C CA . VAL A 1 293 ? -14.797 -17.844 6.816 1 98.69 293 VAL A CA 1
ATOM 2351 C C . VAL A 1 293 ? -16.312 -17.703 6.914 1 98.69 293 VAL A C 1
ATOM 2353 O O . VAL A 1 293 ? -16.844 -17.453 7.996 1 98.69 293 VAL A O 1
ATOM 2356 N N . ARG A 1 294 ? -16.984 -17.859 5.801 1 98 294 ARG A N 1
ATOM 2357 C CA . ARG A 1 294 ? -18.438 -17.688 5.746 1 98 294 ARG A CA 1
ATOM 2358 C C . ARG A 1 294 ? -19.141 -18.688 6.676 1 98 294 ARG A C 1
ATOM 2360 O O . ARG A 1 294 ? -20.172 -18.375 7.254 1 98 294 ARG A O 1
ATOM 2367 N N . ASN A 1 295 ? -18.594 -19.828 6.848 1 97.44 295 ASN A N 1
ATOM 2368 C CA . ASN A 1 295 ? -19.141 -20.844 7.742 1 97.44 295 ASN A CA 1
ATOM 2369 C C . ASN A 1 295 ? -19.141 -20.375 9.195 1 97.44 295 ASN A C 1
ATOM 2371 O O . ASN A 1 295 ? -20 -20.781 9.984 1 97.44 295 ASN A O 1
ATOM 2375 N N . THR A 1 296 ? -18.219 -19.547 9.547 1 97.62 296 THR A N 1
ATOM 2376 C CA . THR A 1 296 ? -18.047 -19.078 10.914 1 97.62 296 THR A CA 1
ATOM 2377 C C . THR A 1 296 ? -18.641 -17.672 11.07 1 97.62 296 THR A C 1
ATOM 2379 O O . THR A 1 296 ? -19.219 -17.359 12.109 1 97.62 296 THR A O 1
ATOM 2382 N N . VAL A 1 297 ? -18.422 -16.859 10.078 1 98.5 297 VAL A N 1
ATOM 2383 C CA . VAL A 1 297 ? -18.891 -15.477 10.023 1 98.5 297 VAL A CA 1
ATOM 2384 C C . VAL A 1 297 ? -19.688 -15.25 8.742 1 98.5 297 VAL A C 1
ATOM 2386 O O . VAL A 1 297 ? -19.172 -14.727 7.758 1 98.5 297 VAL A O 1
ATOM 2389 N N . PRO A 1 298 ? -20.984 -15.484 8.766 1 98.12 298 PRO A N 1
ATOM 2390 C CA . PRO A 1 298 ? -21.812 -15.484 7.559 1 98.12 298 PRO A CA 1
ATOM 2391 C C . PRO A 1 298 ? -21.859 -14.117 6.875 1 98.12 298 PRO A C 1
ATOM 2393 O O . PRO A 1 298 ? -22.25 -14.023 5.703 1 98.12 298 PRO A O 1
ATOM 2396 N N . THR A 1 299 ? -21.438 -13.117 7.578 1 98.31 299 THR A N 1
ATOM 2397 C CA . THR A 1 299 ? -21.531 -11.766 7.039 1 98.31 299 THR A CA 1
ATOM 2398 C C . THR A 1 299 ? -20.234 -11.359 6.359 1 98.31 299 THR A C 1
ATOM 2400 O O . THR A 1 299 ? -20 -10.172 6.121 1 98.31 299 THR A O 1
ATOM 2403 N N . VAL A 1 300 ? -19.328 -12.305 6.137 1 98.75 300 VAL A N 1
ATOM 2404 C CA . VAL A 1 300 ? -18.125 -12.031 5.352 1 98.75 300 VAL A CA 1
ATOM 2405 C C . VAL A 1 300 ? -18.531 -11.523 3.965 1 98.75 300 VAL A C 1
ATOM 2407 O O . VAL A 1 300 ? -19.484 -12.023 3.367 1 98.75 300 VAL A O 1
ATOM 2410 N N . LYS A 1 301 ? -17.781 -10.508 3.439 1 98.62 301 LYS A N 1
ATOM 2411 C CA . LYS A 1 301 ? -18.156 -9.867 2.186 1 98.62 301 LYS A CA 1
ATOM 2412 C C . LYS A 1 301 ? -17.156 -10.188 1.076 1 98.62 301 LYS A C 1
ATOM 2414 O O . LYS A 1 301 ? -17.547 -10.344 -0.085 1 98.62 301 LYS A O 1
ATOM 2419 N N . ASN A 1 302 ? -15.906 -10.25 1.425 1 98.62 302 ASN A N 1
ATOM 2420 C CA . ASN A 1 302 ? -14.867 -10.406 0.407 1 98.62 302 ASN A CA 1
ATOM 2421 C C . ASN A 1 302 ? -13.523 -10.758 1.028 1 98.62 302 ASN A C 1
ATOM 2423 O O . ASN A 1 302 ? -13.336 -10.625 2.24 1 98.62 302 ASN A O 1
ATOM 2427 N N . ILE A 1 303 ? -12.656 -11.32 0.254 1 98.56 303 ILE A N 1
ATOM 2428 C CA . ILE A 1 303 ? -11.305 -11.695 0.651 1 98.56 303 ILE A CA 1
ATOM 2429 C C . ILE A 1 303 ? -10.32 -11.297 -0.443 1 98.56 303 ILE A C 1
ATOM 2431 O O . ILE A 1 303 ? -10.609 -11.43 -1.633 1 98.56 303 ILE A O 1
ATOM 2435 N N . VAL A 1 304 ? -9.133 -10.812 -0.017 1 98.56 304 VAL A N 1
ATOM 2436 C CA . VAL A 1 304 ? -8.07 -10.555 -0.985 1 98.56 304 VAL A CA 1
ATOM 2437 C C . VAL A 1 304 ? -6.734 -11.016 -0.417 1 98.56 304 VAL A C 1
ATOM 2439 O O . VAL A 1 304 ? -6.41 -10.734 0.739 1 98.56 304 VAL A O 1
ATOM 2442 N N . LEU A 1 305 ? -6.012 -11.812 -1.112 1 98.56 305 LEU A N 1
ATOM 2443 C CA . LEU A 1 305 ? -4.598 -12.039 -0.833 1 98.56 305 LEU A CA 1
ATOM 2444 C C . LEU A 1 305 ? -3.744 -10.906 -1.396 1 98.56 305 LEU A C 1
ATOM 2446 O O . LEU A 1 305 ? -3.754 -10.656 -2.604 1 98.56 305 LEU A O 1
ATOM 2450 N N . THR A 1 306 ? -2.98 -10.258 -0.578 1 98.44 306 THR A N 1
ATOM 2451 C CA . THR A 1 306 ? -2.4 -8.961 -0.903 1 98.44 306 THR A CA 1
ATOM 2452 C C . THR A 1 306 ? -1.101 -9.133 -1.686 1 98.44 306 THR A C 1
ATOM 2454 O O . THR A 1 306 ? -0.374 -10.109 -1.489 1 98.44 306 THR A O 1
ATOM 2457 N N . GLU A 1 307 ? -0.761 -8.172 -2.523 1 97.75 307 GLU A N 1
ATOM 2458 C CA . GLU A 1 307 ? 0.441 -8.203 -3.352 1 97.75 307 GLU A CA 1
ATOM 2459 C C . GLU A 1 307 ? 1.703 -8.148 -2.496 1 97.75 307 GLU A C 1
ATOM 2461 O O . GLU A 1 307 ? 2.646 -8.906 -2.723 1 97.75 307 GLU A O 1
ATOM 2466 N N . GLY A 1 308 ? 1.709 -7.289 -1.49 1 98.19 308 GLY A N 1
ATOM 2467 C CA . GLY A 1 308 ? 2.867 -7.219 -0.614 1 98.19 308 GLY A CA 1
ATOM 2468 C C . GLY A 1 308 ? 3.125 -8.508 0.144 1 98.19 308 GLY A C 1
ATOM 2469 O O . GLY A 1 308 ? 4.27 -8.828 0.46 1 98.19 308 GLY A O 1
ATOM 2470 N N . GLY A 1 309 ? 2.055 -9.188 0.457 1 98.5 309 GLY A N 1
ATOM 2471 C CA . GLY A 1 309 ? 2.156 -10.484 1.092 1 98.5 309 GLY A CA 1
ATOM 2472 C C . GLY A 1 309 ? 2.424 -11.609 0.108 1 98.5 309 GLY A C 1
ATOM 2473 O O . GLY A 1 309 ? 2.203 -12.781 0.421 1 98.5 309 GLY A O 1
ATOM 2474 N N . CYS A 1 310 ? 2.721 -11.234 -1.128 1 98.25 310 CYS A N 1
ATOM 2475 C CA . CYS A 1 310 ? 3.074 -12.133 -2.221 1 98.25 310 CYS A CA 1
ATOM 2476 C C . CYS A 1 310 ? 1.856 -12.914 -2.701 1 98.25 310 CYS A C 1
ATOM 2478 O O . CYS A 1 310 ? 1.992 -14.008 -3.242 1 98.25 310 CYS A O 1
ATOM 2480 N N . CYS A 1 311 ? 0.682 -12.43 -2.336 1 98.06 311 CYS A N 1
ATOM 2481 C CA . CYS A 1 311 ? -0.582 -13.07 -2.68 1 98.06 311 CYS A CA 1
ATOM 2482 C C . CYS A 1 311 ? -0.618 -14.508 -2.176 1 98.06 311 CYS A C 1
ATOM 2484 O O . CYS A 1 311 ? -1.16 -15.391 -2.844 1 98.06 311 CYS A O 1
ATOM 2486 N N . TRP A 1 312 ? 0.019 -14.797 -1.098 1 97.88 312 TRP A N 1
ATOM 2487 C CA . TRP A 1 312 ? 0.121 -16.141 -0.558 1 97.88 312 TRP A CA 1
ATOM 2488 C C . TRP A 1 312 ? 0.163 -16.125 0.966 1 97.88 312 TRP A C 1
ATOM 2490 O O . TRP A 1 312 ? -0.604 -16.828 1.626 1 97.88 312 TRP A O 1
ATOM 2500 N N . LEU A 1 313 ? 0.902 -15.188 1.526 1 98.62 313 LEU A N 1
ATOM 2501 C CA . LEU A 1 313 ? 1.203 -15.203 2.953 1 98.62 313 LEU A CA 1
ATOM 2502 C C . LEU A 1 313 ? 0.252 -14.289 3.719 1 98.62 313 LEU A C 1
ATOM 2504 O O . LEU A 1 313 ? 0.069 -14.445 4.926 1 98.62 313 LEU A O 1
ATOM 2508 N N . HIS A 1 314 ? -0.31 -13.273 3.086 1 98.81 314 HIS A N 1
ATOM 2509 C CA . HIS A 1 314 ? -1.187 -12.32 3.752 1 98.81 314 HIS A CA 1
ATOM 2510 C C . HIS A 1 314 ? -2.564 -12.289 3.098 1 98.81 314 HIS A C 1
ATOM 2512 O O . HIS A 1 314 ? -2.676 -12.344 1.872 1 98.81 314 HIS A O 1
ATOM 2518 N N . ALA A 1 315 ? -3.58 -12.141 3.928 1 98.88 315 ALA A N 1
ATOM 2519 C CA . ALA A 1 315 ? -4.945 -11.945 3.451 1 98.88 315 ALA A CA 1
ATOM 2520 C C . ALA A 1 315 ? -5.625 -10.797 4.191 1 98.88 315 ALA A C 1
ATOM 2522 O O . ALA A 1 315 ? -5.297 -10.508 5.344 1 98.88 315 ALA A O 1
ATOM 2523 N N . VAL A 1 316 ? -6.477 -10.133 3.529 1 98.94 316 VAL A N 1
ATOM 2524 C CA . VAL A 1 316 ? -7.434 -9.211 4.133 1 98.94 316 VAL A CA 1
ATOM 2525 C C . VAL A 1 316 ? -8.852 -9.773 3.986 1 98.94 316 VAL A C 1
ATOM 2527 O O . VAL A 1 316 ? -9.25 -10.188 2.896 1 98.94 316 VAL A O 1
ATOM 2530 N N . VAL A 1 317 ? -9.539 -9.852 5.043 1 98.94 317 VAL A N 1
ATOM 2531 C CA . VAL A 1 317 ? -10.906 -10.352 5.086 1 98.94 317 VAL A CA 1
ATOM 2532 C C . VAL A 1 317 ? -11.859 -9.211 5.43 1 98.94 317 VAL A C 1
ATOM 2534 O O . VAL A 1 317 ? -11.672 -8.516 6.434 1 98.94 317 VAL A O 1
ATOM 2537 N N . GLN A 1 318 ? -12.812 -9.023 4.605 1 98.94 318 GLN A N 1
ATOM 2538 C CA . GLN A 1 318 ? -13.812 -7.984 4.824 1 98.94 318 GLN A CA 1
ATOM 2539 C C . GLN A 1 318 ? -15.109 -8.57 5.371 1 98.94 318 GLN A C 1
ATOM 2541 O O . GLN A 1 318 ? -15.672 -9.508 4.789 1 98.94 318 GLN A O 1
ATOM 2546 N N . ILE A 1 319 ? -15.594 -8.023 6.512 1 98.88 319 ILE A N 1
ATOM 2547 C CA . ILE A 1 319 ? -16.812 -8.555 7.102 1 98.88 319 ILE A CA 1
ATOM 2548 C C . ILE A 1 319 ? -17.766 -7.41 7.441 1 98.88 319 ILE A C 1
ATOM 2550 O O . ILE A 1 319 ? -17.359 -6.242 7.434 1 98.88 319 ILE A O 1
ATOM 2554 N N . GLU A 1 320 ? -19.031 -7.699 7.574 1 98.62 320 GLU A N 1
ATOM 2555 C CA . GLU A 1 320 ? -19.969 -6.875 8.32 1 98.62 320 GLU A CA 1
ATOM 2556 C C . GLU A 1 320 ? -20.094 -7.34 9.766 1 98.62 320 GLU A C 1
ATOM 2558 O O . GLU A 1 320 ? -20.859 -8.258 10.07 1 98.62 320 GLU A O 1
ATOM 2563 N N . LYS A 1 321 ? -19.375 -6.754 10.648 1 97.94 321 LYS A N 1
ATOM 2564 C CA . LYS A 1 321 ? -19.328 -7.176 12.047 1 97.94 321 LYS A CA 1
ATOM 2565 C C . LYS A 1 321 ? -20.688 -7.031 12.711 1 97.94 321 LYS A C 1
ATOM 2567 O O . LYS A 1 321 ? -21.328 -5.98 12.594 1 97.94 321 LYS A O 1
ATOM 2572 N N . ARG A 1 322 ? -21.125 -8.078 13.383 1 97.94 322 ARG A N 1
ATOM 2573 C CA . ARG A 1 322 ? -22.391 -8.094 14.102 1 97.94 322 ARG A CA 1
ATOM 2574 C C . ARG A 1 322 ? -22.172 -8.227 15.602 1 97.94 322 ARG A C 1
ATOM 2576 O O . ARG A 1 322 ? -22.938 -7.688 16.391 1 97.94 322 ARG A O 1
ATOM 2583 N N . THR A 1 323 ? -21.203 -8.977 15.969 1 97.81 323 THR A N 1
ATOM 2584 C CA . THR A 1 323 ? -20.797 -9.141 17.359 1 97.81 323 THR A CA 1
ATOM 2585 C C . THR A 1 323 ? -19.328 -8.812 17.547 1 97.81 323 THR A C 1
ATOM 2587 O O . THR A 1 323 ? -18.531 -8.93 16.609 1 97.81 323 THR A O 1
ATOM 2590 N N . GLU A 1 324 ? -18.984 -8.383 18.75 1 97.88 324 GLU A N 1
ATOM 2591 C CA . GLU A 1 324 ? -17.641 -7.883 19.016 1 97.88 324 GLU A CA 1
ATOM 2592 C C . GLU A 1 324 ? -16.578 -8.93 18.656 1 97.88 324 GLU A C 1
ATOM 2594 O O . GLU A 1 324 ? -15.5 -8.586 18.172 1 97.88 324 GLU A O 1
ATOM 2599 N N . GLY A 1 325 ? -16.844 -10.211 18.766 1 98.12 325 GLY A N 1
ATOM 2600 C CA . GLY A 1 325 ? -15.883 -11.281 18.609 1 98.12 325 GLY A CA 1
ATOM 2601 C C . GLY A 1 325 ? -15.75 -11.75 17.172 1 98.12 325 GLY A C 1
ATOM 2602 O O . GLY A 1 325 ? -14.906 -12.594 16.859 1 98.12 325 GLY A O 1
ATOM 2603 N N . ASP A 1 326 ? -16.531 -11.219 16.219 1 98.75 326 ASP A N 1
ATOM 2604 C CA . ASP A 1 326 ? -16.578 -11.695 14.836 1 98.75 326 ASP A CA 1
ATOM 2605 C C . ASP A 1 326 ? -15.195 -11.586 14.18 1 98.75 326 ASP A C 1
ATOM 2607 O O . ASP A 1 326 ? -14.797 -12.461 13.414 1 98.75 326 ASP A O 1
ATOM 2611 N N . GLY A 1 327 ? -14.492 -10.5 14.469 1 98.81 327 GLY A N 1
ATOM 2612 C CA . GLY A 1 327 ? -13.172 -10.297 13.875 1 98.81 327 GLY A CA 1
ATOM 2613 C C . GLY A 1 327 ? -12.203 -11.422 14.188 1 98.81 327 GLY A C 1
ATOM 2614 O O . GLY A 1 327 ? -11.57 -11.969 13.281 1 98.81 327 GLY A O 1
ATOM 2615 N N . LYS A 1 328 ? -12.109 -11.844 15.445 1 98.69 328 LYS A N 1
ATOM 2616 C CA . LYS A 1 328 ? -11.195 -12.906 15.852 1 98.69 328 LYS A CA 1
ATOM 2617 C C . LYS A 1 328 ? -11.641 -14.258 15.297 1 98.69 328 LYS A C 1
ATOM 2619 O O . LYS A 1 328 ? -10.812 -15.078 14.914 1 98.69 328 LYS A O 1
ATOM 2624 N N . ASN A 1 329 ? -12.984 -14.461 15.25 1 98.81 329 ASN A N 1
ATOM 2625 C CA . ASN A 1 329 ? -13.477 -15.688 14.641 1 98.81 329 ASN A CA 1
ATOM 2626 C C . ASN A 1 329 ? -13.109 -15.773 13.164 1 98.81 329 ASN A C 1
ATOM 2628 O O . ASN A 1 329 ? -12.758 -16.844 12.672 1 98.81 329 ASN A O 1
ATOM 2632 N N . ALA A 1 330 ? -13.234 -14.641 12.477 1 98.94 330 ALA A N 1
ATOM 2633 C CA . ALA A 1 330 ? -12.844 -14.602 11.062 1 98.94 330 ALA A CA 1
ATOM 2634 C C . ALA A 1 330 ? -11.359 -14.906 10.891 1 98.94 330 ALA A C 1
ATOM 2636 O O . ALA A 1 330 ? -10.969 -15.609 9.961 1 98.94 330 ALA A O 1
ATOM 2637 N N . ILE A 1 331 ? -10.516 -14.414 11.812 1 98.88 331 ILE A N 1
ATOM 2638 C CA . ILE A 1 331 ? -9.078 -14.672 11.789 1 98.88 331 ILE A CA 1
ATOM 2639 C C . ILE A 1 331 ? -8.82 -16.172 11.852 1 98.88 331 ILE A C 1
ATOM 2641 O O . ILE A 1 331 ? -8.125 -16.734 11 1 98.88 331 ILE A O 1
ATOM 2645 N N . LEU A 1 332 ? -9.414 -16.812 12.797 1 98.69 332 LEU A N 1
ATOM 2646 C CA . LEU A 1 332 ? -9.195 -18.234 13.016 1 98.69 332 LEU A CA 1
ATOM 2647 C C . LEU A 1 332 ? -9.695 -19.047 11.828 1 98.69 332 LEU A C 1
ATOM 2649 O O . LEU A 1 332 ? -9.023 -19.984 11.383 1 98.69 332 LEU A O 1
ATOM 2653 N N . ALA A 1 333 ? -10.844 -18.672 11.297 1 98.81 333 ALA A N 1
ATOM 2654 C CA . ALA A 1 333 ? -11.406 -19.375 10.156 1 98.81 333 ALA A CA 1
ATOM 2655 C C . ALA A 1 333 ? -10.523 -19.219 8.922 1 98.81 333 ALA A C 1
ATOM 2657 O O . ALA A 1 333 ? -10.359 -20.172 8.148 1 98.81 333 ALA A O 1
ATOM 2658 N N . ALA A 1 334 ? -9.969 -18.031 8.703 1 98.75 334 ALA A N 1
ATOM 2659 C CA . ALA A 1 334 ? -9.086 -17.797 7.562 1 98.75 334 ALA A CA 1
ATOM 2660 C C . ALA A 1 334 ? -7.844 -18.672 7.645 1 98.75 334 ALA A C 1
ATOM 2662 O O . ALA A 1 334 ? -7.461 -19.312 6.66 1 98.75 334 ALA A O 1
ATOM 2663 N N . PHE A 1 335 ? -7.234 -18.766 8.852 1 98.5 335 PHE A N 1
ATOM 2664 C CA . PHE A 1 335 ? -6.047 -19.594 9.047 1 98.5 335 PHE A CA 1
ATOM 2665 C C . PHE A 1 335 ? -6.363 -21.062 8.781 1 98.5 335 PHE A C 1
ATOM 2667 O O . PHE A 1 335 ? -5.555 -21.781 8.195 1 98.5 335 PHE A O 1
ATOM 2674 N N . ALA A 1 336 ? -7.535 -21.453 9.18 1 97.5 336 ALA A N 1
ATOM 2675 C CA . ALA A 1 336 ? -7.934 -22.844 8.992 1 97.5 336 ALA A CA 1
ATOM 2676 C C . ALA A 1 336 ? -8.172 -23.156 7.512 1 97.5 336 ALA A C 1
ATOM 2678 O O . ALA A 1 336 ? -7.949 -24.281 7.059 1 97.5 336 ALA A O 1
ATOM 2679 N N . SER A 1 337 ? -8.586 -22.172 6.773 1 96.5 337 SER A N 1
ATOM 2680 C CA . SER A 1 337 ? -9.008 -22.359 5.391 1 96.5 337 SER A CA 1
ATOM 2681 C C . SER A 1 337 ? -7.82 -22.344 4.441 1 96.5 337 SER A C 1
ATOM 2683 O O . SER A 1 337 ? -7.887 -22.906 3.344 1 96.5 337 SER A O 1
ATOM 2685 N N . HIS A 1 338 ? -6.75 -21.688 4.758 1 95.44 338 HIS A N 1
ATOM 2686 C CA . HIS A 1 338 ? -5.516 -21.594 3.986 1 95.44 338 HIS A CA 1
ATOM 2687 C C . HIS A 1 338 ? -4.297 -21.844 4.867 1 95.44 338 HIS A C 1
ATOM 2689 O O . HIS A 1 338 ? -3.645 -20.891 5.305 1 95.44 338 HIS A O 1
ATOM 2695 N N . PRO A 1 339 ? -3.871 -23.062 4.996 1 93.19 339 PRO A N 1
ATOM 2696 C CA . PRO A 1 339 ? -2.842 -23.406 5.977 1 93.19 339 PRO A CA 1
ATOM 2697 C C . PRO A 1 339 ? -1.524 -22.672 5.742 1 93.19 339 PRO A C 1
ATOM 2699 O O . PRO A 1 339 ? -0.721 -22.531 6.668 1 93.19 339 PRO A O 1
ATOM 2702 N N . SER A 1 340 ? -1.309 -22.156 4.594 1 94.81 340 SER A N 1
ATOM 2703 C CA . SER A 1 340 ? -0.066 -21.453 4.289 1 94.81 340 SER A CA 1
ATOM 2704 C C . SER A 1 340 ? -0.152 -19.984 4.68 1 94.81 340 SER A C 1
ATOM 2706 O O . SER A 1 340 ? 0.845 -19.266 4.621 1 94.81 340 SER A O 1
ATOM 2708 N N . LEU A 1 341 ? -1.353 -19.594 5.07 1 97.69 341 LEU A N 1
ATOM 2709 C CA . LEU A 1 341 ? -1.537 -18.203 5.445 1 97.69 341 LEU A CA 1
ATOM 2710 C C . LEU A 1 341 ? -0.729 -17.859 6.695 1 97.69 341 LEU A C 1
ATOM 2712 O O . LEU A 1 341 ? -0.729 -18.625 7.664 1 97.69 341 LEU A O 1
ATOM 2716 N N . LYS A 1 342 ? -0.029 -16.797 6.668 1 98.5 342 LYS A N 1
ATOM 2717 C CA . LYS A 1 342 ? 0.834 -16.359 7.766 1 98.5 342 LYS A CA 1
ATOM 2718 C C . LYS A 1 342 ? 0.2 -15.219 8.547 1 98.5 342 LYS A C 1
ATOM 2720 O O . LYS A 1 342 ? 0.265 -15.18 9.773 1 98.5 342 LYS A O 1
ATOM 2725 N N . HIS A 1 343 ? -0.35 -14.219 7.848 1 98.88 343 HIS A N 1
ATOM 2726 C CA . HIS A 1 343 ? -1 -13.078 8.477 1 98.88 343 HIS A CA 1
ATOM 2727 C C . HIS A 1 343 ? -2.375 -12.82 7.867 1 98.88 343 HIS A C 1
ATOM 2729 O O . HIS A 1 343 ? -2.57 -13 6.66 1 98.88 343 HIS A O 1
ATOM 2735 N N . VAL A 1 344 ? -3.326 -12.406 8.688 1 98.88 344 VAL A N 1
ATOM 2736 C CA . VAL A 1 344 ? -4.656 -12.031 8.219 1 98.88 344 VAL A CA 1
ATOM 2737 C C . VAL A 1 344 ? -5.105 -10.75 8.914 1 98.88 344 VAL A C 1
ATOM 2739 O O . VAL A 1 344 ? -4.891 -10.578 10.117 1 98.88 344 VAL A O 1
ATOM 2742 N N . ILE A 1 345 ? -5.605 -9.836 8.211 1 98.94 345 ILE A N 1
ATOM 2743 C CA . ILE A 1 345 ? -6.227 -8.617 8.727 1 98.94 345 ILE A CA 1
ATOM 2744 C C . ILE A 1 345 ? -7.723 -8.633 8.422 1 98.94 345 ILE A C 1
ATOM 2746 O O . ILE A 1 345 ? -8.133 -8.828 7.277 1 98.94 345 ILE A O 1
ATOM 2750 N N . VAL A 1 346 ? -8.555 -8.5 9.406 1 99 346 VAL A N 1
ATOM 2751 C CA . VAL A 1 346 ? -10.008 -8.445 9.234 1 99 346 VAL A CA 1
ATOM 2752 C C . VAL A 1 346 ? -10.492 -7.004 9.328 1 99 346 VAL A C 1
ATOM 2754 O O . VAL A 1 346 ? -10.141 -6.289 10.273 1 99 346 VAL A O 1
ATOM 2757 N N . VAL A 1 347 ? -11.266 -6.555 8.383 1 98.94 347 VAL A N 1
ATOM 2758 C CA . VAL A 1 347 ? -11.727 -5.172 8.344 1 98.94 347 VAL A CA 1
ATOM 2759 C C . VAL A 1 347 ? -13.242 -5.141 8.133 1 98.94 347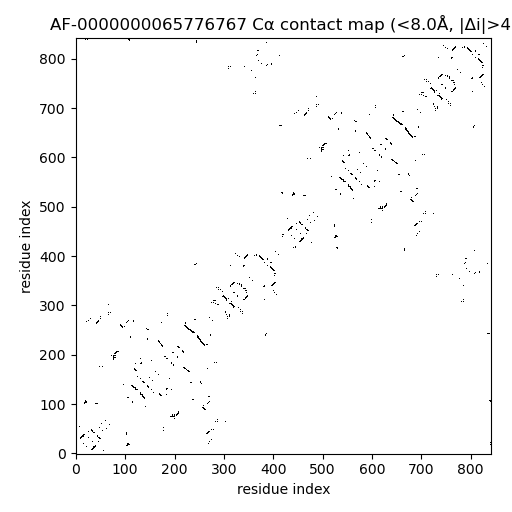 VAL A C 1
ATOM 2761 O O . VAL A 1 347 ? -13.844 -6.152 7.77 1 98.94 347 VAL A O 1
ATOM 2764 N N . ASP A 1 348 ? -13.828 -3.947 8.383 1 98.81 348 ASP A N 1
ATOM 2765 C CA . ASP A 1 348 ? -15.25 -3.725 8.141 1 98.81 348 ASP A CA 1
ATOM 2766 C C . ASP A 1 348 ? -15.523 -3.484 6.656 1 98.81 348 ASP A C 1
ATOM 2768 O O . ASP A 1 348 ? -14.594 -3.311 5.867 1 98.81 348 ASP A O 1
ATOM 2772 N N . ASP A 1 349 ? -16.797 -3.436 6.289 1 97.69 349 ASP A N 1
ATOM 2773 C CA . ASP A 1 349 ? -17.219 -3.383 4.887 1 97.69 349 ASP A CA 1
ATOM 2774 C C . ASP A 1 349 ? -17.062 -1.972 4.324 1 97.69 349 ASP A C 1
ATOM 2776 O O . ASP A 1 349 ? -17.25 -1.756 3.125 1 97.69 349 ASP A O 1
ATOM 2780 N N . ASP A 1 350 ? -16.688 -0.978 5.145 1 97.69 350 ASP A N 1
ATOM 2781 C CA . ASP A 1 350 ? -16.438 0.367 4.637 1 97.69 350 ASP A CA 1
ATOM 2782 C C . ASP A 1 350 ? -14.984 0.517 4.168 1 97.69 350 ASP A C 1
ATOM 2784 O O . ASP A 1 350 ? -14.625 1.525 3.557 1 97.69 350 ASP A O 1
ATOM 2788 N N . ILE A 1 351 ? -14.18 -0.445 4.418 1 98.56 351 ILE A N 1
ATOM 2789 C CA . ILE A 1 351 ? -12.773 -0.412 4.02 1 98.56 351 ILE A CA 1
ATOM 2790 C C . ILE A 1 351 ? -12.617 -1.016 2.627 1 98.56 351 ILE A C 1
ATOM 2792 O O . ILE A 1 351 ? -13.164 -2.08 2.34 1 98.56 351 ILE A O 1
ATOM 2796 N N . ASN A 1 352 ? -11.906 -0.318 1.733 1 98.31 352 ASN A N 1
ATOM 2797 C CA . ASN A 1 352 ? -11.555 -0.873 0.431 1 98.31 352 ASN A CA 1
ATOM 2798 C C . ASN A 1 352 ? -10.367 -1.834 0.535 1 98.31 352 ASN A C 1
ATOM 2800 O O . ASN A 1 352 ? -9.219 -1.401 0.629 1 98.31 352 ASN A O 1
ATOM 2804 N N . ILE A 1 353 ? -10.648 -3.1 0.417 1 98.38 353 ILE A N 1
ATOM 2805 C CA . ILE A 1 353 ? -9.641 -4.109 0.712 1 98.38 353 ILE A CA 1
ATOM 2806 C C . ILE A 1 353 ? -8.648 -4.207 -0.447 1 98.38 353 ILE A C 1
ATOM 2808 O O . ILE A 1 353 ? -7.609 -4.852 -0.329 1 98.38 353 ILE A O 1
ATOM 2812 N N . PHE A 1 354 ? -8.914 -3.529 -1.613 1 97.12 354 PHE A N 1
ATOM 2813 C CA . PHE A 1 354 ? -8.016 -3.516 -2.762 1 97.12 354 PHE A CA 1
ATOM 2814 C C . PHE A 1 354 ? -7.074 -2.32 -2.697 1 97.12 354 PHE A C 1
ATOM 2816 O O . PHE A 1 354 ? -6.207 -2.16 -3.559 1 97.12 354 PHE A O 1
ATOM 2823 N N . ASP A 1 355 ? -7.207 -1.48 -1.723 1 96.94 355 ASP A N 1
ATOM 2824 C CA . ASP A 1 355 ? -6.324 -0.355 -1.434 1 96.94 355 ASP A CA 1
ATOM 2825 C C . ASP A 1 355 ? -5.602 -0.551 -0.101 1 96.94 355 ASP A C 1
ATOM 2827 O O . ASP A 1 355 ? -6.172 -0.292 0.962 1 96.94 355 ASP A O 1
ATOM 2831 N N . ILE A 1 356 ? -4.34 -0.832 -0.193 1 97.75 356 ILE A N 1
ATOM 2832 C CA . ILE A 1 356 ? -3.576 -1.21 0.99 1 97.75 356 ILE A CA 1
ATOM 2833 C C . ILE A 1 356 ? -3.477 -0.02 1.942 1 97.75 356 ILE A C 1
ATOM 2835 O O . ILE A 1 356 ? -3.314 -0.197 3.152 1 97.75 356 ILE A O 1
ATOM 2839 N N . ASN A 1 357 ? -3.576 1.174 1.452 1 97.81 357 ASN A N 1
ATOM 2840 C CA . ASN A 1 357 ? -3.596 2.334 2.336 1 97.81 357 ASN A CA 1
ATOM 2841 C C . ASN A 1 357 ? -4.875 2.383 3.17 1 97.81 357 ASN A C 1
ATOM 2843 O O . ASN A 1 357 ? -4.852 2.805 4.328 1 97.81 357 ASN A O 1
ATOM 2847 N N . ASP A 1 358 ? -5.984 2.045 2.582 1 98.38 358 ASP A N 1
ATOM 2848 C CA . ASP A 1 358 ? -7.238 2.016 3.324 1 98.38 358 ASP A CA 1
ATOM 2849 C C . ASP A 1 358 ? -7.23 0.908 4.375 1 98.38 358 ASP A C 1
ATOM 2851 O O . ASP A 1 358 ? -7.777 1.077 5.469 1 98.38 358 ASP A O 1
ATOM 2855 N N . VAL A 1 359 ? -6.582 -0.219 4.027 1 98.88 359 VAL A N 1
ATOM 2856 C CA . VAL A 1 359 ? -6.414 -1.296 4.996 1 98.88 359 VAL A CA 1
ATOM 2857 C C . VAL A 1 359 ? -5.543 -0.817 6.156 1 98.88 359 VAL A C 1
ATOM 2859 O O . VAL A 1 359 ? -5.871 -1.047 7.324 1 98.88 359 VAL A O 1
ATOM 2862 N N . GLU A 1 360 ? -4.445 -0.163 5.816 1 98.81 360 GLU A N 1
ATOM 2863 C CA . GLU A 1 360 ? -3.588 0.395 6.859 1 98.81 360 GLU A CA 1
ATOM 2864 C C . GLU A 1 360 ? -4.344 1.413 7.711 1 98.81 360 GLU A C 1
ATOM 2866 O O . GLU A 1 360 ? -4.141 1.488 8.922 1 98.81 360 GLU A O 1
ATOM 2871 N N . TYR A 1 361 ? -5.207 2.209 7.098 1 98.75 361 TYR A N 1
ATOM 2872 C CA . TYR A 1 361 ? -6.047 3.16 7.816 1 98.75 361 TYR A CA 1
ATOM 2873 C C . TYR A 1 361 ? -6.863 2.457 8.891 1 98.75 361 TYR A C 1
ATOM 2875 O O . TYR A 1 361 ? -6.977 2.951 10.016 1 98.75 361 TYR A O 1
ATOM 2883 N N . ALA A 1 362 ? -7.477 1.329 8.539 1 98.88 362 ALA A N 1
ATOM 2884 C CA . ALA A 1 362 ? -8.234 0.557 9.523 1 98.88 362 ALA A CA 1
ATOM 2885 C C . ALA A 1 362 ? -7.348 0.131 10.688 1 98.88 362 ALA A C 1
ATOM 2887 O O . ALA A 1 362 ? -7.754 0.224 11.852 1 98.88 362 ALA A O 1
ATOM 2888 N N . ILE A 1 363 ? -6.145 -0.348 10.391 1 98.88 363 ILE A N 1
ATOM 2889 C CA . ILE A 1 363 ? -5.211 -0.745 11.438 1 98.88 363 ILE A CA 1
ATOM 2890 C C . ILE A 1 363 ? -4.887 0.457 12.32 1 98.88 363 ILE A C 1
ATOM 2892 O O . ILE A 1 363 ? -4.852 0.341 13.547 1 98.88 363 ILE A O 1
ATOM 2896 N N . ALA A 1 364 ? -4.695 1.581 11.734 1 98.62 364 ALA A N 1
ATOM 2897 C CA . ALA A 1 364 ? -4.305 2.795 12.445 1 98.62 364 ALA A CA 1
ATOM 2898 C C . ALA A 1 364 ? -5.426 3.275 13.367 1 98.62 364 ALA A C 1
ATOM 2900 O O . ALA A 1 364 ? -5.168 3.719 14.484 1 98.62 364 ALA A O 1
ATOM 2901 N N . THR A 1 365 ? -6.633 3.154 12.945 1 98.44 365 THR A N 1
ATOM 2902 C CA . THR A 1 365 ? -7.707 3.887 13.609 1 98.44 365 THR A CA 1
ATOM 2903 C C . THR A 1 365 ? -8.586 2.943 14.422 1 98.44 365 THR A C 1
ATOM 2905 O O . THR A 1 365 ? -9.383 3.389 15.25 1 98.44 365 THR A O 1
ATOM 2908 N N . ARG A 1 366 ? -8.391 1.612 14.219 1 98.62 366 ARG A N 1
ATOM 2909 C CA . ARG A 1 366 ? -9.367 0.729 14.852 1 98.62 366 ARG A CA 1
ATOM 2910 C C . ARG A 1 366 ? -8.68 -0.306 15.734 1 98.62 366 ARG A C 1
ATOM 2912 O O . ARG A 1 366 ? -9.336 -1.005 16.5 1 98.62 366 ARG A O 1
ATOM 2919 N N . VAL A 1 367 ? -7.367 -0.408 15.758 1 98.75 367 VAL A N 1
ATOM 2920 C CA . VAL A 1 367 ? -6.656 -1.496 16.422 1 98.75 367 VAL A CA 1
ATOM 2921 C C . VAL A 1 367 ? -6.02 -0.989 17.719 1 98.75 367 VAL A C 1
ATOM 2923 O O . VAL A 1 367 ? -5.383 0.067 17.734 1 98.75 367 VAL A O 1
ATOM 2926 N N . GLN A 1 368 ? -6.234 -1.631 18.766 1 98.56 368 GLN A N 1
ATOM 2927 C CA . GLN A 1 368 ? -5.383 -1.635 19.953 1 98.56 368 GLN A CA 1
ATOM 2928 C C . GLN A 1 368 ? -4.629 -2.957 20.078 1 98.56 368 GLN A C 1
ATOM 2930 O O . GLN A 1 368 ? -5.23 -3.992 20.375 1 98.56 368 GLN A O 1
ATOM 2935 N N . GLY A 1 369 ? -3.311 -2.934 19.875 1 98.56 369 GLY A N 1
ATOM 2936 C CA . GLY A 1 369 ? -2.506 -4.121 19.641 1 98.56 369 GLY A CA 1
ATOM 2937 C C . GLY A 1 369 ? -2.598 -5.141 20.75 1 98.56 369 GLY A C 1
ATOM 2938 O O . GLY A 1 369 ? -2.523 -6.348 20.5 1 98.56 369 GLY A O 1
ATOM 2939 N N . ASP A 1 370 ? -2.748 -4.723 22.016 1 98.31 370 ASP A N 1
ATOM 2940 C CA . ASP A 1 370 ? -2.797 -5.629 23.156 1 98.31 370 ASP A CA 1
ATOM 2941 C C . ASP A 1 370 ? -4.133 -6.363 23.219 1 98.31 370 ASP A C 1
ATOM 2943 O O . ASP A 1 370 ? -4.258 -7.379 23.906 1 98.31 370 ASP A O 1
ATOM 2947 N N . LYS A 1 371 ? -5.129 -5.906 22.484 1 98.06 371 LYS A N 1
ATOM 2948 C CA . LYS A 1 371 ? -6.449 -6.527 22.5 1 98.06 371 LYS A CA 1
ATOM 2949 C C . LYS A 1 371 ? -6.777 -7.145 21.141 1 98.06 371 LYS A C 1
ATOM 2951 O O . LYS A 1 371 ? -7.488 -8.148 21.062 1 98.06 371 LYS A O 1
ATOM 2956 N N . ASP A 1 372 ? -6.262 -6.578 20.094 1 98.75 372 ASP A N 1
ATOM 2957 C CA . ASP A 1 372 ? -6.812 -6.844 18.766 1 98.75 372 ASP A CA 1
ATOM 2958 C C . ASP A 1 372 ? -5.824 -7.637 17.922 1 98.75 372 ASP A C 1
ATOM 2960 O O . ASP A 1 372 ? -6.121 -7.977 16.766 1 98.75 372 ASP A O 1
ATOM 2964 N N . ILE A 1 373 ? -4.598 -7.977 18.422 1 98.81 373 ILE A N 1
ATOM 2965 C CA . ILE A 1 373 ? -3.635 -8.797 17.703 1 98.81 373 ILE A CA 1
ATOM 2966 C C . ILE A 1 373 ? -3.566 -10.188 18.328 1 98.81 373 ILE A C 1
ATOM 2968 O O . ILE A 1 373 ? -3.389 -10.32 19.531 1 98.81 373 ILE A O 1
ATOM 2972 N N . VAL A 1 374 ? -3.75 -11.156 17.453 1 98.44 374 VAL A N 1
ATOM 2973 C CA . VAL A 1 374 ? -3.635 -12.562 17.844 1 98.44 374 VAL A CA 1
ATOM 2974 C C . VAL A 1 374 ? -2.336 -13.141 17.297 1 98.44 374 VAL A C 1
ATOM 2976 O O . VAL A 1 374 ? -2.066 -13.047 16.094 1 98.44 374 VAL A O 1
ATOM 2979 N N . ILE A 1 375 ? -1.51 -13.742 18.156 1 98.69 375 ILE A N 1
ATOM 2980 C CA . ILE A 1 375 ? -0.276 -14.391 17.719 1 98.69 375 ILE A CA 1
ATOM 2981 C C . ILE A 1 375 ? -0.327 -15.875 18.078 1 98.69 375 ILE A C 1
ATOM 2983 O O . ILE A 1 375 ? -0.524 -16.234 19.25 1 98.69 375 ILE A O 1
ATOM 2987 N N . ILE A 1 376 ? -0.263 -16.688 17.109 1 98.44 376 ILE A N 1
ATOM 2988 C CA . ILE A 1 376 ? -0.233 -18.141 17.297 1 98.44 376 ILE A CA 1
ATOM 2989 C C . ILE A 1 376 ? 1.151 -18.672 16.938 1 98.44 376 ILE A C 1
ATOM 2991 O O . ILE A 1 376 ? 1.522 -18.719 15.758 1 98.44 376 ILE A O 1
ATOM 2995 N N . SER A 1 377 ? 1.899 -19.141 17.906 1 98 377 SER A N 1
ATOM 2996 C CA . SER A 1 377 ? 3.256 -19.641 17.719 1 98 377 SER A CA 1
ATOM 2997 C C . SER A 1 377 ? 3.25 -21.141 17.375 1 98 377 SER A C 1
ATOM 2999 O O . SER A 1 377 ? 2.402 -21.891 17.859 1 98 377 SER A O 1
ATOM 3001 N N . GLY A 1 378 ? 4.199 -21.484 16.531 1 97.31 378 GLY A N 1
ATOM 3002 C CA . GLY A 1 378 ? 4.453 -22.891 16.312 1 97.31 378 GLY A CA 1
ATOM 3003 C C . GLY A 1 378 ? 3.404 -23.562 15.438 1 97.31 378 GLY A C 1
ATOM 3004 O O . GLY A 1 378 ? 3.117 -24.75 15.602 1 97.31 378 GLY A O 1
ATOM 3005 N N . ALA A 1 379 ? 2.723 -22.797 14.625 1 97.44 379 ALA A N 1
ATOM 3006 C CA . ALA A 1 379 ? 1.769 -23.359 13.672 1 97.44 379 ALA A CA 1
ATOM 3007 C C . ALA A 1 379 ? 2.469 -23.797 12.391 1 97.44 379 ALA A C 1
ATOM 3009 O O . ALA A 1 379 ? 3.586 -23.359 12.102 1 97.44 379 ALA A O 1
ATOM 3010 N N . LYS A 1 380 ? 1.817 -24.703 11.688 1 94.5 380 LYS A N 1
ATOM 3011 C CA . LYS A 1 380 ? 2.311 -25.031 10.352 1 94.5 380 LYS A CA 1
ATOM 3012 C C . LYS A 1 380 ? 2.174 -23.844 9.406 1 94.5 380 LYS A C 1
ATOM 3014 O O . LYS A 1 380 ? 1.173 -23.125 9.438 1 94.5 380 LYS A O 1
ATOM 3019 N N . GLY A 1 381 ? 3.162 -23.562 8.672 1 92.31 381 GLY A N 1
ATOM 3020 C CA . GLY A 1 381 ? 3.146 -22.469 7.719 1 92.31 381 GLY A CA 1
ATOM 3021 C C . GLY A 1 381 ? 3.678 -22.844 6.355 1 92.31 381 GLY A C 1
ATOM 3022 O O . GLY A 1 381 ? 3.783 -24.031 6.039 1 92.31 381 GLY A O 1
ATOM 3023 N N . SER A 1 382 ? 3.873 -21.906 5.609 1 92.44 382 SER A N 1
ATOM 3024 C CA . SER A 1 382 ? 4.355 -22.094 4.246 1 92.44 382 SER A CA 1
ATOM 3025 C C . SER A 1 382 ? 5.859 -22.344 4.219 1 92.44 382 SER A C 1
ATOM 3027 O O . SER A 1 382 ? 6.621 -21.625 4.875 1 92.44 382 SER A O 1
ATOM 3029 N N . SER A 1 383 ? 6.242 -23.312 3.396 1 88.5 383 SER A N 1
ATOM 3030 C CA . SER A 1 383 ? 7.668 -23.547 3.193 1 88.5 383 SER A CA 1
ATOM 3031 C C . SER A 1 383 ? 8.297 -22.453 2.35 1 88.5 383 SER A C 1
ATOM 3033 O O . SER A 1 383 ? 9.523 -22.344 2.256 1 88.5 383 SER A O 1
ATOM 3035 N N . LEU A 1 384 ? 7.473 -21.594 1.828 1 91.62 384 LEU A N 1
ATOM 3036 C CA . LEU A 1 384 ? 7.961 -20.531 0.966 1 91.62 384 LEU A CA 1
ATOM 3037 C C . LEU A 1 384 ? 8.32 -19.297 1.785 1 91.62 384 LEU A C 1
ATOM 3039 O O . LEU A 1 384 ? 8.914 -18.344 1.26 1 91.62 384 LEU A O 1
ATOM 3043 N N . ASP A 1 385 ? 8 -19.25 3.08 1 95.5 385 ASP A N 1
ATOM 3044 C CA . ASP A 1 385 ? 8.352 -18.156 3.982 1 95.5 385 ASP A CA 1
ATOM 3045 C C . ASP A 1 385 ? 9.812 -18.266 4.426 1 95.5 385 ASP A C 1
ATOM 3047 O O . ASP A 1 385 ? 10.156 -19.125 5.242 1 95.5 385 ASP A O 1
ATOM 3051 N N . PRO A 1 386 ? 10.664 -17.359 3.967 1 95.44 386 PRO A N 1
ATOM 3052 C CA . PRO A 1 386 ? 12.078 -17.453 4.316 1 95.44 386 PRO A CA 1
ATOM 3053 C C . PRO A 1 386 ? 12.328 -17.297 5.816 1 95.44 386 PRO A C 1
ATOM 3055 O O . PRO A 1 386 ? 13.344 -17.781 6.328 1 95.44 386 PRO A O 1
ATOM 3058 N N . SER A 1 387 ? 11.422 -16.672 6.504 1 96.94 387 SER A N 1
ATOM 3059 C CA . SER A 1 387 ? 11.633 -16.406 7.918 1 96.94 387 SER A CA 1
ATOM 3060 C C . SER A 1 387 ? 11.188 -17.562 8.789 1 96.94 387 SER A C 1
ATOM 3062 O O . SER A 1 387 ? 11.461 -17.594 9.992 1 96.94 387 SER A O 1
ATOM 3064 N N . SER A 1 388 ? 10.5 -18.531 8.227 1 96.25 388 SER A N 1
ATOM 3065 C CA . SER A 1 388 ? 9.93 -19.625 9 1 96.25 388 SER A CA 1
ATOM 3066 C C . SER A 1 388 ? 10.992 -20.641 9.398 1 96.25 388 SER A C 1
ATOM 3068 O O . SER A 1 388 ? 12.141 -20.547 8.945 1 96.25 388 SER A O 1
ATOM 3070 N N . ASP A 1 389 ? 10.664 -21.5 10.375 1 94.81 389 ASP A N 1
ATOM 3071 C CA . ASP A 1 389 ? 11.469 -22.688 10.68 1 94.81 389 ASP A CA 1
ATOM 3072 C C . ASP A 1 389 ? 11.32 -23.75 9.594 1 94.81 389 ASP A C 1
ATOM 3074 O O . ASP A 1 389 ? 10.461 -24.625 9.688 1 94.81 389 ASP A O 1
ATOM 3078 N N . LEU A 1 390 ? 12.18 -23.703 8.609 1 89.94 390 LEU A N 1
ATOM 3079 C CA . LEU A 1 390 ? 12.07 -24.531 7.418 1 89.94 390 LEU A CA 1
ATOM 3080 C C . LEU A 1 390 ? 12.297 -26 7.762 1 89.94 390 LEU A C 1
ATOM 3082 O O . LEU A 1 390 ? 11.719 -26.891 7.133 1 89.94 390 LEU A O 1
ATOM 3086 N N . LYS A 1 391 ? 13.133 -26.219 8.727 1 89.56 391 LYS A N 1
ATOM 3087 C CA . LYS A 1 391 ? 13.461 -27.594 9.117 1 89.56 391 LYS A CA 1
ATOM 3088 C C . LYS A 1 391 ? 12.242 -28.297 9.711 1 89.56 391 LYS A C 1
ATOM 3090 O O . LYS A 1 391 ? 11.93 -29.422 9.328 1 89.56 391 LYS A O 1
ATOM 3095 N N . ASN A 1 392 ? 11.539 -27.594 10.609 1 92.88 392 ASN A N 1
ATOM 3096 C CA . ASN A 1 392 ? 10.422 -28.219 11.312 1 92.88 392 ASN A CA 1
ATOM 3097 C C . ASN A 1 392 ? 9.078 -27.797 10.711 1 92.88 392 ASN A C 1
ATOM 3099 O O . ASN A 1 392 ? 8.023 -28.234 11.172 1 92.88 392 ASN A O 1
ATOM 3103 N N . LYS A 1 393 ? 9.086 -26.891 9.727 1 90.88 393 LYS A N 1
ATOM 3104 C CA . LYS A 1 393 ? 7.914 -26.438 8.992 1 90.88 393 LYS A CA 1
ATOM 3105 C C . LYS A 1 393 ? 6.957 -25.672 9.914 1 90.88 393 LYS A C 1
ATOM 3107 O O . LYS A 1 393 ? 5.746 -25.922 9.898 1 90.88 393 LYS A O 1
ATOM 3112 N N . LEU A 1 394 ? 7.52 -24.844 10.805 1 96.38 394 LEU A N 1
ATOM 3113 C CA . LEU A 1 394 ? 6.73 -24.078 11.758 1 96.38 394 LEU A CA 1
ATOM 3114 C C . LEU A 1 394 ? 6.844 -22.578 11.492 1 96.38 394 LEU A C 1
ATOM 3116 O O . LEU A 1 394 ? 7.871 -22.109 11 1 96.38 394 LEU A O 1
ATOM 3120 N N . THR A 1 395 ? 5.805 -21.922 11.789 1 97.75 395 THR A N 1
ATOM 3121 C CA . THR A 1 395 ? 5.754 -20.469 11.688 1 97.75 395 THR A CA 1
ATOM 3122 C C . THR A 1 395 ? 4.891 -19.891 12.805 1 97.75 395 THR A C 1
ATOM 3124 O O . THR A 1 395 ? 4.25 -20.625 13.555 1 97.75 395 THR A O 1
ATOM 3127 N N . ALA A 1 396 ? 5.039 -18.609 13.078 1 98.44 396 ALA A N 1
ATOM 3128 C CA . ALA A 1 396 ? 4.086 -17.859 13.898 1 98.44 396 ALA A CA 1
ATOM 3129 C C . ALA A 1 396 ? 3.041 -17.172 13.031 1 98.44 396 ALA A C 1
ATOM 3131 O O . ALA A 1 396 ? 3.387 -16.406 12.125 1 98.44 396 ALA A O 1
ATOM 3132 N N . LYS A 1 397 ? 1.777 -17.453 13.242 1 98.81 397 LYS A N 1
ATOM 3133 C CA . LYS A 1 397 ? 0.694 -16.797 12.523 1 98.81 397 LYS A CA 1
ATOM 3134 C C . LYS A 1 397 ? 0.188 -15.578 13.289 1 98.81 397 LYS A C 1
ATOM 3136 O O . LYS A 1 397 ? 0.164 -15.586 14.523 1 98.81 397 LYS A O 1
ATOM 3141 N N . VAL A 1 398 ? -0.156 -14.516 12.594 1 98.94 398 VAL A N 1
ATOM 3142 C CA . VAL A 1 398 ? -0.605 -13.273 13.227 1 98.94 398 VAL A CA 1
ATOM 3143 C C . VAL A 1 398 ? -1.937 -12.836 12.617 1 98.94 398 VAL A C 1
ATOM 3145 O O . VAL A 1 398 ? -2.064 -12.742 11.398 1 98.94 398 VAL A O 1
ATOM 3148 N N . GLY A 1 399 ? -2.934 -12.703 13.414 1 98.94 399 GLY A N 1
ATOM 3149 C CA . GLY A 1 399 ? -4.203 -12.102 13.031 1 98.94 399 GLY A CA 1
ATOM 3150 C C . GLY A 1 399 ? -4.43 -10.734 13.641 1 98.94 399 GLY A C 1
ATOM 3151 O O . GLY A 1 399 ? -4.09 -10.508 14.805 1 98.94 399 GLY A O 1
ATOM 3152 N N . VAL A 1 400 ? -4.957 -9.797 12.914 1 98.94 400 VAL A N 1
ATOM 3153 C CA . VAL A 1 400 ? -5.273 -8.453 13.391 1 98.94 400 VAL A CA 1
ATOM 3154 C C . VAL A 1 400 ? -6.758 -8.164 13.188 1 98.94 400 VAL A C 1
ATOM 3156 O O . VAL A 1 400 ? -7.246 -8.164 12.055 1 98.94 400 VAL A O 1
ATOM 3159 N N . ASP A 1 401 ? -7.461 -7.98 14.25 1 98.94 401 ASP A N 1
ATOM 3160 C CA . ASP A 1 401 ? -8.844 -7.512 14.18 1 98.94 401 ASP A CA 1
ATOM 3161 C C . ASP A 1 401 ? -8.898 -5.992 14.023 1 98.94 401 ASP A C 1
ATOM 3163 O O . ASP A 1 401 ? -8.883 -5.262 15.016 1 98.94 401 ASP A O 1
ATOM 3167 N N . ALA A 1 402 ? -9.016 -5.527 12.82 1 98.94 402 ALA A N 1
ATOM 3168 C CA . ALA A 1 402 ? -9.055 -4.102 12.516 1 98.94 402 ALA A CA 1
ATOM 3169 C C . ALA A 1 402 ? -10.484 -3.637 12.234 1 98.94 402 ALA A C 1
ATOM 3171 O O . ALA A 1 402 ? -10.711 -2.799 11.359 1 98.94 402 ALA A O 1
ATOM 3172 N N . THR A 1 403 ? -11.445 -4.246 12.844 1 98.81 403 THR A N 1
ATOM 3173 C CA . THR A 1 403 ? -12.844 -3.828 12.758 1 98.81 403 THR A CA 1
ATOM 3174 C C . THR A 1 403 ? -13.172 -2.824 13.859 1 98.81 403 THR A C 1
ATOM 3176 O O . THR A 1 403 ? -12.461 -2.736 14.859 1 98.81 403 THR A O 1
ATOM 3179 N N . MET A 1 404 ? -14.211 -2.078 13.672 1 98.31 404 MET A N 1
ATOM 3180 C CA . MET A 1 404 ? -14.672 -1.098 14.648 1 98.31 404 MET A CA 1
ATOM 3181 C C . MET A 1 404 ? -15.094 -1.778 15.945 1 98.31 404 MET A C 1
ATOM 3183 O O . MET A 1 404 ? -15.742 -2.826 15.922 1 98.31 404 MET A O 1
ATOM 3187 N N . SER A 1 405 ? -14.742 -1.224 17.094 1 97.81 405 SER A N 1
ATOM 3188 C CA . SER A 1 405 ? -15.195 -1.73 18.391 1 97.81 405 SER A CA 1
ATOM 3189 C C . SER A 1 405 ? -16.672 -1.416 18.625 1 97.81 405 SER A C 1
ATOM 3191 O O . SER A 1 405 ? -17.062 -0.248 18.656 1 97.81 405 SER A O 1
ATOM 3193 N N . LEU A 1 406 ? -17.469 -2.436 18.766 1 97.19 406 LEU A N 1
ATOM 3194 C CA . LEU A 1 406 ? -18.891 -2.238 19.078 1 97.19 406 LEU A CA 1
ATOM 3195 C C . LEU A 1 406 ? -19.062 -1.778 20.531 1 97.19 406 LEU A C 1
ATOM 3197 O O . LEU A 1 406 ? -20.031 -1.08 20.844 1 97.19 406 LEU A O 1
ATOM 3201 N N . ILE A 1 407 ? -18.141 -2.152 21.359 1 96 407 ILE A N 1
ATOM 3202 C CA . ILE A 1 407 ? -18.156 -1.755 22.766 1 96 407 ILE A CA 1
ATOM 3203 C C . ILE A 1 407 ? -17.969 -0.244 22.875 1 96 407 ILE A C 1
ATOM 3205 O O . ILE A 1 407 ? -18.688 0.427 23.609 1 96 407 ILE A O 1
ATOM 3209 N N . LYS A 1 408 ? -17.062 0.287 22.141 1 94.31 408 LYS A N 1
ATOM 3210 C CA . LYS A 1 408 ? -16.828 1.727 22.141 1 94.31 408 LYS A CA 1
ATOM 3211 C C . LYS A 1 408 ? -17.922 2.471 21.391 1 94.31 408 LYS A C 1
ATOM 3213 O O . LYS A 1 408 ? -18.25 3.615 21.719 1 94.31 408 LYS A O 1
ATOM 3218 N N . GLY A 1 409 ? -18.469 1.846 20.391 1 94.94 409 GLY A N 1
ATOM 3219 C CA . GLY A 1 409 ? -19.5 2.453 19.578 1 94.94 409 GLY A CA 1
ATOM 3220 C C . GLY A 1 409 ? -19 2.832 18.188 1 94.94 409 GLY A C 1
ATOM 3221 O O . GLY A 1 409 ? -18 3.527 18.047 1 94.94 409 GLY A O 1
ATOM 3222 N N . ARG A 1 410 ? -19.766 2.512 17.188 1 93.5 410 ARG A N 1
ATOM 3223 C CA . ARG A 1 410 ? -19.375 2.689 15.789 1 93.5 410 ARG A CA 1
ATOM 3224 C C . ARG A 1 410 ? -19.25 4.168 15.438 1 93.5 410 ARG A C 1
ATOM 3226 O O . ARG A 1 410 ? -18.469 4.539 14.547 1 93.5 410 ARG A O 1
ATOM 3233 N N . GLU A 1 411 ? -19.953 4.996 16.109 1 91.88 411 GLU A N 1
ATOM 3234 C CA . GLU A 1 411 ? -20.016 6.426 15.812 1 91.88 411 GLU A CA 1
ATOM 3235 C C . GLU A 1 411 ? -18.656 7.082 16.016 1 91.88 411 GLU A C 1
ATOM 3237 O O . GLU A 1 411 ? -18.328 8.07 15.344 1 91.88 411 GLU A O 1
ATOM 3242 N N . HIS A 1 412 ? -17.812 6.461 16.812 1 92 412 HIS A N 1
ATOM 3243 C CA . HIS A 1 412 ? -16.5 7.012 17.094 1 92 412 HIS A CA 1
ATOM 3244 C C . HIS A 1 412 ? -15.547 6.785 15.914 1 92 412 HIS A C 1
ATOM 3246 O O . HIS A 1 412 ? -14.484 7.41 15.844 1 92 412 HIS A O 1
ATOM 3252 N N . PHE A 1 413 ? -15.992 5.859 15.031 1 96 413 PHE A N 1
ATOM 3253 C CA . PHE A 1 413 ? -15.078 5.43 13.984 1 96 413 PHE A CA 1
ATOM 3254 C C . PHE A 1 413 ? -15.555 5.898 12.617 1 96 413 PHE A C 1
ATOM 3256 O O . PHE A 1 413 ? -14.836 5.777 11.625 1 96 413 PHE A O 1
ATOM 3263 N N . GLU A 1 414 ? -16.75 6.465 12.562 1 94.44 414 GLU A N 1
ATOM 3264 C CA . GLU A 1 414 ? -17.344 6.82 11.273 1 94.44 414 GLU A CA 1
ATOM 3265 C C . GLU A 1 414 ? -16.562 7.938 10.594 1 94.44 414 GLU A C 1
ATOM 3267 O O . GLU A 1 414 ? -16.312 8.984 11.188 1 94.44 414 GLU A O 1
ATOM 3272 N N . ARG A 1 415 ? -16.25 7.773 9.344 1 96.62 415 ARG A N 1
ATOM 3273 C CA . ARG A 1 415 ? -15.578 8.797 8.555 1 96.62 415 ARG A CA 1
ATOM 3274 C C . ARG A 1 415 ? -16.547 9.883 8.109 1 96.62 415 ARG A C 1
ATOM 3276 O O . ARG A 1 415 ? -17.688 9.586 7.738 1 96.62 415 ARG A O 1
ATOM 3283 N N . ALA A 1 416 ? -15.992 11.062 8.148 1 97.19 416 ALA A N 1
ATOM 3284 C CA . ALA A 1 416 ? -16.812 12.195 7.723 1 97.19 416 ALA A CA 1
ATOM 3285 C C . ALA A 1 416 ? -17.219 12.062 6.258 1 97.19 416 ALA A C 1
ATOM 3287 O O . ALA A 1 416 ? -16.438 11.555 5.441 1 97.19 416 ALA A O 1
ATOM 3288 N N . LYS A 1 417 ? -18.406 12.523 5.918 1 96.25 417 LYS A N 1
ATOM 3289 C CA . LYS A 1 417 ? -18.953 12.391 4.574 1 96.25 417 LYS A CA 1
ATOM 3290 C C . LYS A 1 417 ? -19.078 13.758 3.895 1 96.25 417 LYS A C 1
ATOM 3292 O O . LYS A 1 417 ? -19.359 14.758 4.555 1 96.25 417 LYS A O 1
ATOM 3297 N N . ILE A 1 418 ? -18.812 13.805 2.664 1 97.56 418 ILE A N 1
ATOM 3298 C CA . ILE A 1 418 ? -19.094 14.953 1.804 1 97.56 418 ILE A CA 1
ATOM 3299 C C . ILE A 1 418 ? -20.359 14.688 0.991 1 97.56 418 ILE A C 1
ATOM 3301 O O . ILE A 1 418 ? -20.406 13.75 0.189 1 97.56 418 ILE A O 1
ATOM 3305 N N . PRO A 1 419 ? -21.312 15.484 1.21 1 95.81 419 PRO A N 1
ATOM 3306 C CA . PRO A 1 419 ? -22.562 15.25 0.468 1 95.81 419 PRO A CA 1
ATOM 3307 C C . PRO A 1 419 ? -22.344 15.25 -1.045 1 95.81 419 PRO A C 1
ATOM 3309 O O . PRO A 1 419 ? -21.531 16 -1.56 1 95.81 419 PRO A O 1
ATOM 3312 N N . ASP A 1 420 ? -23.016 14.492 -1.849 1 88.56 420 ASP A N 1
ATOM 3313 C CA . ASP A 1 420 ? -22.875 14.344 -3.293 1 88.56 420 ASP A CA 1
ATOM 3314 C C . ASP A 1 420 ? -23.438 15.562 -4.027 1 88.56 420 ASP A C 1
ATOM 3316 O O . ASP A 1 420 ? -23.109 15.789 -5.195 1 88.56 420 ASP A O 1
ATOM 3320 N N . LYS A 1 421 ? -24.562 16.25 -3.43 1 78.81 421 LYS A N 1
ATOM 3321 C CA . LYS A 1 421 ? -25.172 17.422 -4.055 1 78.81 421 LYS A CA 1
ATOM 3322 C C . LYS A 1 421 ? -25.078 18.641 -3.143 1 78.81 421 LYS A C 1
ATOM 3324 O O . LYS A 1 421 ? -25.125 18.516 -1.918 1 78.81 421 LYS A O 1
ATOM 3329 N N . MET B 1 1 ? 2.291 32.25 -5.621 1 93.5 1 MET B N 1
ATOM 3330 C CA . MET B 1 1 ? 1.296 31.188 -5.809 1 93.5 1 MET B CA 1
ATOM 3331 C C . MET B 1 1 ? 1.174 30.812 -7.281 1 93.5 1 MET B C 1
ATOM 3333 O O . MET B 1 1 ? 1.168 29.625 -7.629 1 93.5 1 MET B O 1
ATOM 3337 N N . ARG B 1 2 ? 1.247 31.781 -8.141 1 95.69 2 ARG B N 1
ATOM 3338 C CA . ARG B 1 2 ? 1.099 31.516 -9.57 1 95.69 2 ARG B CA 1
ATOM 3339 C C . ARG B 1 2 ? 2.264 30.688 -10.102 1 95.69 2 ARG B C 1
ATOM 3341 O O . ARG B 1 2 ? 2.072 29.797 -10.922 1 95.69 2 ARG B O 1
ATOM 3348 N N . GLU B 1 3 ? 3.439 30.953 -9.641 1 95.44 3 GLU B N 1
ATOM 3349 C CA . GLU B 1 3 ? 4.613 30.188 -10.047 1 95.44 3 GLU B CA 1
ATOM 3350 C C . GLU B 1 3 ? 4.5 28.719 -9.609 1 95.44 3 GLU B C 1
ATOM 3352 O O . GLU B 1 3 ? 4.859 27.812 -10.352 1 95.44 3 GLU B O 1
ATOM 3357 N N . ILE B 1 4 ? 4.039 28.516 -8.422 1 96.94 4 ILE B N 1
ATOM 3358 C CA . ILE B 1 4 ? 3.857 27.172 -7.883 1 96.94 4 ILE B CA 1
ATOM 3359 C C . ILE B 1 4 ? 2.82 26.422 -8.711 1 96.94 4 ILE B C 1
ATOM 3361 O O . ILE B 1 4 ? 3.021 25.25 -9.055 1 96.94 4 ILE B O 1
ATOM 3365 N N . ILE B 1 5 ? 1.738 27.094 -9.016 1 96.75 5 ILE B N 1
ATOM 3366 C CA . ILE B 1 5 ? 0.663 26.5 -9.797 1 96.75 5 ILE B CA 1
ATOM 3367 C C . ILE B 1 5 ? 1.197 26.062 -11.164 1 96.75 5 ILE B C 1
ATOM 3369 O O . ILE B 1 5 ? 0.926 24.953 -11.617 1 96.75 5 ILE B O 1
ATOM 3373 N N . ASN B 1 6 ? 1.964 26.906 -11.758 1 95.88 6 ASN B N 1
ATOM 3374 C CA . ASN B 1 6 ? 2.553 26.594 -13.055 1 95.88 6 ASN B CA 1
ATOM 3375 C C . ASN B 1 6 ? 3.504 25.406 -12.961 1 95.88 6 ASN B C 1
ATOM 3377 O O . ASN B 1 6 ? 3.518 24.547 -13.844 1 95.88 6 ASN B O 1
ATOM 3381 N N . LYS B 1 7 ? 4.246 25.422 -11.922 1 96.25 7 LYS B N 1
ATOM 3382 C CA . LYS B 1 7 ? 5.223 24.359 -11.719 1 96.25 7 LYS B CA 1
ATOM 3383 C C . LYS B 1 7 ? 4.535 23 -11.523 1 96.25 7 LYS B C 1
ATOM 3385 O O . LYS B 1 7 ? 5.039 21.969 -11.969 1 96.25 7 LYS B O 1
ATOM 3390 N N . LEU B 1 8 ? 3.383 22.922 -10.938 1 97.88 8 LEU B N 1
ATOM 3391 C CA . LEU B 1 8 ? 2.727 21.688 -10.539 1 97.88 8 LEU B CA 1
ATOM 3392 C C . LEU B 1 8 ? 1.801 21.188 -11.641 1 97.88 8 LEU B C 1
ATOM 3394 O O . LEU B 1 8 ? 1.38 20.031 -11.625 1 97.88 8 LEU B O 1
ATOM 3398 N N . ASN B 1 9 ? 1.462 22 -12.617 1 97.44 9 ASN B N 1
ATOM 3399 C CA . ASN B 1 9 ? 0.54 21.625 -13.68 1 97.44 9 ASN B CA 1
ATOM 3400 C C . ASN B 1 9 ? -0.688 20.906 -13.125 1 97.44 9 ASN B C 1
ATOM 3402 O O . ASN B 1 9 ? -0.938 19.75 -13.461 1 97.44 9 ASN B O 1
ATOM 3406 N N . PRO B 1 10 ? -1.483 21.609 -12.398 1 98.56 10 PRO B N 1
ATOM 3407 C CA . PRO B 1 10 ? -2.607 20.984 -11.688 1 98.56 10 PRO B CA 1
ATOM 3408 C C . PRO B 1 10 ? -3.74 20.578 -12.633 1 98.56 10 PRO B C 1
ATOM 3410 O O . PRO B 1 10 ? -3.764 21 -13.789 1 98.56 10 PRO B O 1
ATOM 3413 N N . ILE B 1 11 ? -4.625 19.672 -12.141 1 98.69 11 ILE B N 1
ATOM 3414 C CA . ILE B 1 11 ? -5.914 19.406 -12.773 1 98.69 11 ILE B CA 1
ATOM 3415 C C . ILE B 1 11 ? -6.758 20.688 -12.758 1 98.69 11 ILE B C 1
ATOM 3417 O O . ILE B 1 11 ? -6.914 21.328 -11.711 1 98.69 11 ILE B O 1
ATOM 3421 N N . ILE B 1 12 ? -7.254 21.031 -13.883 1 98.75 12 ILE B N 1
ATOM 3422 C CA . ILE B 1 12 ? -8 22.281 -14 1 98.75 12 ILE B CA 1
ATOM 3423 C C . ILE B 1 12 ? -9.5 22 -13.953 1 98.75 12 ILE B C 1
ATOM 3425 O O . ILE B 1 12 ? -10.008 21.172 -14.703 1 98.75 12 ILE B O 1
ATOM 3429 N N . ILE B 1 13 ? -10.18 22.594 -13.016 1 98.75 13 ILE B N 1
ATOM 3430 C CA . ILE B 1 13 ? -11.625 22.5 -12.852 1 98.75 13 ILE B CA 1
ATOM 3431 C C . ILE B 1 13 ? -12.266 23.859 -13.102 1 98.75 13 ILE B C 1
ATOM 3433 O O . ILE B 1 13 ? -11.789 24.891 -12.594 1 98.75 13 ILE B O 1
ATOM 3437 N N . ASP B 1 14 ? -13.297 24 -13.773 1 98.56 14 ASP B N 1
ATOM 3438 C CA . ASP B 1 14 ? -13.859 25.266 -14.219 1 98.56 14 ASP B CA 1
ATOM 3439 C C . ASP B 1 14 ? -14.586 25.984 -13.07 1 98.56 14 ASP B C 1
ATOM 3441 O O . ASP B 1 14 ? -14.461 27.188 -12.906 1 98.56 14 ASP B O 1
ATOM 3445 N N . LYS B 1 15 ? -15.383 25.203 -12.375 1 98.5 15 LYS B N 1
ATOM 3446 C CA . LYS B 1 15 ? -16.25 25.859 -11.398 1 98.5 15 LYS B CA 1
ATOM 3447 C C . LYS B 1 15 ? -16.594 24.906 -10.258 1 98.5 15 LYS B C 1
ATOM 3449 O O . LYS B 1 15 ? -16.625 23.688 -10.445 1 98.5 15 LYS B O 1
ATOM 3454 N N . ALA B 1 16 ? -16.797 25.438 -9.109 1 98.19 16 ALA B N 1
ATOM 3455 C CA . ALA B 1 16 ? -17.297 24.703 -7.949 1 98.19 16 ALA B CA 1
ATOM 3456 C C . ALA B 1 16 ? -17.969 25.641 -6.953 1 98.19 16 ALA B C 1
ATOM 3458 O O . ALA B 1 16 ? -17.781 26.859 -7.008 1 98.19 16 ALA B O 1
ATOM 3459 N N . ASP B 1 17 ? -18.734 25.016 -6.07 1 97.19 17 ASP B N 1
ATOM 3460 C CA . ASP B 1 17 ? -19.312 25.75 -4.945 1 97.19 17 ASP B CA 1
ATOM 3461 C C . ASP B 1 17 ? -18.406 25.641 -3.713 1 97.19 17 ASP B C 1
ATOM 3463 O O . ASP B 1 17 ? -17.828 24.594 -3.451 1 97.19 17 ASP B O 1
ATOM 3467 N N . LYS B 1 18 ? -18.375 26.75 -2.973 1 96.5 18 LYS B N 1
ATOM 3468 C CA . LYS B 1 18 ? -17.531 26.703 -1.775 1 96.5 18 LYS B CA 1
ATOM 3469 C C . LYS B 1 18 ? -18.125 25.75 -0.735 1 96.5 18 LYS B C 1
ATOM 3471 O O . LYS B 1 18 ? -17.391 25.188 0.081 1 96.5 18 LYS B O 1
ATOM 3476 N N . LYS B 1 19 ? -19.531 25.578 -0.784 1 97.19 19 LYS B N 1
ATOM 3477 C CA . LYS B 1 19 ? -20.156 24.609 0.104 1 97.19 19 LYS B CA 1
ATOM 3478 C C . LYS B 1 19 ? -20.109 23.203 -0.493 1 97.19 19 LYS B C 1
ATOM 3480 O O . LYS B 1 19 ? -20.906 22.859 -1.359 1 97.19 19 LYS B O 1
ATOM 3485 N N . PHE B 1 20 ? -19.266 22.406 -0.076 1 98.31 20 PHE B N 1
ATOM 3486 C CA . PHE B 1 20 ? -19.109 20.984 -0.348 1 98.31 20 PHE B CA 1
ATOM 3487 C C . PHE B 1 20 ? -18.516 20.766 -1.735 1 98.31 20 PHE B C 1
ATOM 3489 O O . PHE B 1 20 ? -17.969 19.703 -2.018 1 98.31 20 PHE B O 1
ATOM 3496 N N . GLY B 1 21 ? -18.688 21.656 -2.682 1 98.44 21 GLY B N 1
ATOM 3497 C CA . GLY B 1 21 ? -18.172 21.484 -4.031 1 98.44 21 GLY B CA 1
ATOM 3498 C C . GLY B 1 21 ? -16.672 21.406 -4.086 1 98.44 21 GLY B C 1
ATOM 3499 O O . GLY B 1 21 ? -16.109 20.516 -4.75 1 98.44 21 GLY B O 1
ATOM 3500 N N . VAL B 1 22 ? -16.031 22.359 -3.418 1 98.62 22 VAL B N 1
ATOM 3501 C CA . VAL B 1 22 ? -14.578 22.359 -3.342 1 98.62 22 VAL B CA 1
ATOM 3502 C C . VAL B 1 22 ? -14.086 21.047 -2.732 1 98.62 22 VAL B C 1
ATOM 3504 O O . VAL B 1 22 ? -13.164 20.422 -3.26 1 98.62 22 VAL B O 1
ATOM 3507 N N . SER B 1 23 ? -14.758 20.609 -1.724 1 98.31 23 SER B N 1
ATOM 3508 C CA . SER B 1 23 ? -14.352 19.406 -1.009 1 98.31 23 SER B CA 1
ATOM 3509 C C . SER B 1 23 ? -14.508 18.156 -1.882 1 98.31 23 SER B C 1
ATOM 3511 O O . SER B 1 23 ? -13.664 17.266 -1.861 1 98.31 23 SER B O 1
ATOM 3513 N N . ARG B 1 24 ? -15.617 18.109 -2.627 1 98.5 24 ARG B N 1
ATOM 3514 C CA . ARG B 1 24 ? -15.844 16.969 -3.518 1 98.5 24 ARG B CA 1
ATOM 3515 C C . ARG B 1 24 ? -14.703 16.828 -4.523 1 98.5 24 ARG B C 1
ATOM 3517 O O . ARG B 1 24 ? -14.219 15.727 -4.777 1 98.5 24 ARG B O 1
ATOM 3524 N N . ILE B 1 25 ? -14.289 17.953 -5.035 1 98.69 25 ILE B N 1
ATOM 3525 C CA . ILE B 1 25 ? -13.258 17.969 -6.062 1 98.69 25 ILE B CA 1
ATOM 3526 C C . ILE B 1 25 ? -11.914 17.594 -5.449 1 98.69 25 ILE B C 1
ATOM 3528 O O . ILE B 1 25 ? -11.188 16.75 -5.992 1 98.69 25 ILE B O 1
ATOM 3532 N N . LEU B 1 26 ? -11.602 18.219 -4.309 1 98.69 26 LEU B N 1
ATOM 3533 C CA . LEU B 1 26 ? -10.328 17.938 -3.662 1 98.69 26 LEU B CA 1
ATOM 3534 C C . LEU B 1 26 ? -10.25 16.469 -3.232 1 98.69 26 LEU B C 1
ATOM 3536 O O . LEU B 1 26 ? -9.18 15.859 -3.307 1 98.69 26 LEU B O 1
ATOM 3540 N N . LYS B 1 27 ? -11.352 15.922 -2.793 1 98.44 27 LYS B N 1
ATOM 3541 C CA . LYS B 1 27 ? -11.383 14.516 -2.396 1 98.44 27 LYS B CA 1
ATOM 3542 C C . LYS B 1 27 ? -11.203 13.602 -3.604 1 98.44 27 LYS B C 1
ATOM 3544 O O . LYS B 1 27 ? -10.469 12.609 -3.533 1 98.44 27 LYS B O 1
ATOM 3549 N N . LYS B 1 28 ? -11.852 13.938 -4.68 1 97.94 28 LYS B N 1
ATOM 3550 C CA . LYS B 1 28 ? -11.766 13.148 -5.902 1 97.94 28 LYS B CA 1
ATOM 3551 C C . LYS B 1 28 ? -10.328 13.039 -6.391 1 97.94 28 LYS B C 1
ATOM 3553 O O . LYS B 1 28 ? -9.898 11.977 -6.852 1 97.94 28 LYS B O 1
ATOM 3558 N N . TYR B 1 29 ? -9.594 14.078 -6.227 1 98.38 29 TYR B N 1
ATOM 3559 C CA . TYR B 1 29 ? -8.234 14.133 -6.742 1 98.38 29 TYR B CA 1
ATOM 3560 C C . TYR B 1 29 ? -7.223 14.234 -5.609 1 98.38 29 TYR B C 1
ATOM 3562 O O . TYR B 1 29 ? -6.176 14.875 -5.758 1 98.38 29 TYR B O 1
ATOM 3570 N N . ASP B 1 30 ? -7.559 13.68 -4.496 1 98.19 30 ASP B N 1
ATOM 3571 C CA . ASP B 1 30 ? -6.727 13.773 -3.301 1 98.19 30 ASP B CA 1
ATOM 3572 C C . ASP B 1 30 ? -5.285 13.367 -3.598 1 98.19 30 ASP B C 1
ATOM 3574 O O . ASP B 1 30 ? -5.043 12.32 -4.203 1 98.19 30 ASP B O 1
ATOM 3578 N N . GLY B 1 31 ? -4.355 14.25 -3.219 1 97.44 31 GLY B N 1
ATOM 3579 C CA . GLY B 1 31 ? -2.939 13.992 -3.436 1 97.44 31 GLY B CA 1
ATOM 3580 C C . GLY B 1 31 ? -2.414 14.609 -4.719 1 97.44 31 GLY B C 1
ATOM 3581 O O . GLY B 1 31 ? -1.202 14.641 -4.945 1 97.44 31 GLY B O 1
ATOM 3582 N N . LYS B 1 32 ? -3.305 15.094 -5.602 1 98.12 32 LYS B N 1
ATOM 3583 C CA . LYS B 1 32 ? -2.947 15.758 -6.852 1 98.12 32 LYS B CA 1
ATOM 3584 C C . LYS B 1 32 ? -3.406 17.203 -6.855 1 98.12 32 LYS B C 1
ATOM 3586 O O . LYS B 1 32 ? -4.559 17.5 -6.535 1 98.12 32 LYS B O 1
ATOM 3591 N N . PRO B 1 33 ? -2.512 18.031 -7.262 1 98.69 33 PRO B N 1
ATOM 3592 C CA . PRO B 1 33 ? -2.887 19.438 -7.242 1 98.69 33 PRO B CA 1
ATOM 3593 C C . PRO B 1 33 ? -4.098 19.75 -8.125 1 98.69 33 PRO B C 1
ATOM 3595 O O . PRO B 1 33 ? -4.227 19.188 -9.211 1 98.69 33 PRO B O 1
ATOM 3598 N N . VAL B 1 34 ? -4.98 20.656 -7.613 1 98.75 34 VAL B N 1
ATOM 3599 C CA . VAL B 1 34 ? -6.188 21.062 -8.32 1 98.75 34 VAL B CA 1
ATOM 3600 C C . VAL B 1 34 ? -6.289 22.578 -8.344 1 98.75 34 VAL B C 1
ATOM 3602 O O . VAL B 1 34 ? -5.965 23.25 -7.359 1 98.75 34 VAL B O 1
ATOM 3605 N N . TYR B 1 35 ? -6.629 23.047 -9.477 1 98.81 35 TYR B N 1
ATOM 3606 C CA . TYR B 1 35 ? -6.891 24.469 -9.664 1 98.81 35 TYR B CA 1
ATOM 3607 C C . TYR B 1 35 ? -8.312 24.703 -10.156 1 98.81 35 TYR B C 1
ATOM 3609 O O . TYR B 1 35 ? -8.68 24.266 -11.25 1 98.81 35 TYR B O 1
ATOM 3617 N N . ILE B 1 36 ? -9.133 25.312 -9.328 1 98.81 36 ILE B N 1
ATOM 3618 C CA . ILE B 1 36 ? -10.516 25.609 -9.664 1 98.81 36 ILE B CA 1
ATOM 3619 C C . ILE B 1 36 ? -10.641 27.078 -10.086 1 98.81 36 ILE B C 1
ATOM 3621 O O . ILE B 1 36 ? -10.406 27.984 -9.289 1 98.81 36 ILE B O 1
ATOM 3625 N N . LYS B 1 37 ? -11.117 27.344 -11.211 1 98.56 37 LYS B N 1
ATOM 3626 C CA . LYS B 1 37 ? -11.078 28.672 -11.828 1 98.56 37 LYS B CA 1
ATOM 3627 C C . LYS B 1 37 ? -12.102 29.594 -11.195 1 98.56 37 LYS B C 1
ATOM 3629 O O . LYS B 1 37 ? -11.898 30.812 -11.141 1 98.56 37 LYS B O 1
ATOM 3634 N N . ASP B 1 38 ? -13.164 28.969 -10.727 1 98.69 38 ASP B N 1
ATOM 3635 C CA . ASP B 1 38 ? -14.234 29.828 -10.211 1 98.69 38 ASP B CA 1
ATOM 3636 C C . ASP B 1 38 ? -14.953 29.156 -9.047 1 98.69 38 ASP B C 1
ATOM 3638 O O . ASP B 1 38 ? -15.68 28.188 -9.234 1 98.69 38 ASP B O 1
ATOM 3642 N N . VAL B 1 39 ? -14.766 29.672 -7.895 1 98.56 39 VAL B N 1
ATOM 3643 C CA . VAL B 1 39 ? -15.531 29.328 -6.703 1 98.56 39 VAL B CA 1
ATOM 3644 C C . VAL B 1 39 ? -16.203 30.578 -6.145 1 98.56 39 VAL B C 1
ATOM 3646 O O . VAL B 1 39 ? -15.609 31.312 -5.348 1 98.56 39 VAL B O 1
ATOM 3649 N N . ASN B 1 40 ? -17.406 30.75 -6.512 1 94.69 40 ASN B N 1
ATOM 3650 C CA . ASN B 1 40 ? -18.172 31.938 -6.105 1 94.69 40 ASN B CA 1
ATOM 3651 C C . ASN B 1 40 ? -17.406 33.219 -6.406 1 94.69 40 ASN B C 1
ATOM 3653 O O . ASN B 1 40 ? -17.266 34.094 -5.539 1 94.69 40 ASN B O 1
ATOM 3657 N N . GLY B 1 41 ? -16.75 33.344 -7.508 1 96.38 41 GLY B N 1
ATOM 3658 C CA . GLY B 1 41 ? -16.094 34.562 -7.977 1 96.38 41 GLY B CA 1
ATOM 3659 C C . GLY B 1 41 ? -14.602 34.562 -7.703 1 96.38 41 GLY B C 1
ATOM 3660 O O . GLY B 1 41 ? -13.906 35.5 -8.109 1 96.38 41 GLY B O 1
ATOM 3661 N N . PHE B 1 42 ? -14.117 33.594 -7.039 1 98.25 42 PHE B N 1
ATOM 3662 C CA . PHE B 1 42 ? -12.703 33.531 -6.688 1 98.25 42 PHE B CA 1
ATOM 3663 C C . PHE B 1 42 ? -12.031 32.312 -7.281 1 98.25 42 PHE B C 1
ATOM 3665 O O . PHE B 1 42 ? -12.695 31.328 -7.59 1 98.25 42 PHE B O 1
ATOM 3672 N N . GLU B 1 43 ? -10.742 32.406 -7.488 1 98.5 43 GLU B N 1
ATOM 3673 C CA . GLU B 1 43 ? -9.922 31.266 -7.848 1 98.5 43 GLU B CA 1
ATOM 3674 C C . GLU B 1 43 ? -9.469 30.5 -6.605 1 98.5 43 GLU B C 1
ATOM 3676 O O . GLU B 1 43 ? -9.18 31.109 -5.57 1 98.5 43 GLU B O 1
ATOM 3681 N N . VAL B 1 44 ? -9.477 29.156 -6.707 1 98.81 44 VAL B N 1
ATOM 3682 C CA . VAL B 1 44 ? -9.125 28.328 -5.562 1 98.81 44 VAL B CA 1
ATOM 3683 C C . VAL B 1 44 ? -8.133 27.25 -5.992 1 98.81 44 VAL B C 1
ATOM 3685 O O . VAL B 1 44 ? -8.258 26.688 -7.086 1 98.81 44 VAL B O 1
ATOM 3688 N N . VAL B 1 45 ? -7.129 27 -5.211 1 98.75 45 VAL B N 1
ATOM 3689 C CA . VAL B 1 45 ? -6.215 25.891 -5.414 1 98.75 45 VAL B CA 1
ATOM 3690 C C . VAL B 1 45 ? -6.254 24.953 -4.207 1 98.75 45 VAL B C 1
ATOM 3692 O O . VAL B 1 45 ? -6.602 25.375 -3.102 1 98.75 45 VAL B O 1
ATOM 3695 N N . GLY B 1 46 ? -6.059 23.688 -4.387 1 98.69 46 GLY B N 1
ATOM 3696 C CA . GLY B 1 46 ? -5.977 22.719 -3.305 1 98.69 46 GLY B CA 1
ATOM 3697 C C . GLY B 1 46 ? -5.094 21.531 -3.633 1 98.69 46 GLY B C 1
ATOM 3698 O O . GLY B 1 46 ? -4.602 21.406 -4.754 1 98.69 46 GLY B O 1
ATOM 3699 N N . ASN B 1 47 ? -4.793 20.75 -2.615 1 98.56 47 ASN B N 1
ATOM 3700 C CA . ASN B 1 47 ? -3.951 19.562 -2.732 1 98.56 47 ASN B CA 1
ATOM 3701 C C . ASN B 1 47 ? -2.537 19.922 -3.184 1 98.56 47 ASN B C 1
ATOM 3703 O O . ASN B 1 47 ? -1.946 19.219 -4.008 1 98.56 47 ASN B O 1
ATOM 3707 N N . LEU B 1 48 ? -1.999 20.953 -2.566 1 98.06 48 LEU B N 1
ATOM 3708 C CA . LEU B 1 48 ? -0.725 21.5 -3.027 1 98.06 48 LEU B CA 1
ATOM 3709 C C . LEU B 1 48 ? 0.444 20.719 -2.43 1 98.06 48 LEU B C 1
ATOM 3711 O O . LEU B 1 48 ? 1.523 20.656 -3.021 1 98.06 48 LEU B O 1
ATOM 3715 N N . CYS B 1 49 ? 0.198 20.203 -1.238 1 98.06 49 CYS B N 1
ATOM 3716 C CA . CYS B 1 49 ? 1.331 19.641 -0.508 1 98.06 49 CYS B CA 1
ATOM 3717 C C . CYS B 1 49 ? 1.202 18.125 -0.373 1 98.06 49 CYS B C 1
ATOM 3719 O O . CYS B 1 49 ? 0.414 17.641 0.439 1 98.06 49 CYS B O 1
ATOM 3721 N N . SER B 1 50 ? 1.792 17.422 -1.14 1 97.81 50 SER B N 1
ATOM 3722 C CA . SER B 1 50 ? 2.105 15.992 -1.045 1 97.81 50 SER B CA 1
ATOM 3723 C C . SER B 1 50 ? 3.609 15.758 -1.102 1 97.81 50 SER B C 1
ATOM 3725 O O . SER B 1 50 ? 4.379 16.672 -1.382 1 97.81 50 SER B O 1
ATOM 3727 N N . ARG B 1 51 ? 4.023 14.547 -0.763 1 97.38 51 ARG B N 1
ATOM 3728 C CA . ARG B 1 51 ? 5.449 14.258 -0.874 1 97.38 51 ARG B CA 1
ATOM 3729 C C . ARG B 1 51 ? 5.953 14.523 -2.287 1 97.38 51 ARG B C 1
ATOM 3731 O O . ARG B 1 51 ? 7.062 15.031 -2.469 1 97.38 51 ARG B O 1
ATOM 3738 N N . GLU B 1 52 ? 5.172 14.164 -3.285 1 97.19 52 GLU B N 1
ATOM 3739 C CA . GLU B 1 52 ? 5.539 14.352 -4.684 1 97.19 52 GLU B CA 1
ATOM 3740 C C . GLU B 1 52 ? 5.594 15.836 -5.047 1 97.19 52 GLU B C 1
ATOM 3742 O O . GLU B 1 52 ? 6.555 16.297 -5.672 1 97.19 52 GLU B O 1
ATOM 3747 N N . THR B 1 53 ? 4.57 16.578 -4.676 1 98.19 53 THR B N 1
ATOM 3748 C CA . THR B 1 53 ? 4.504 17.984 -5.074 1 98.19 53 THR B CA 1
ATOM 3749 C C . THR B 1 53 ? 5.562 18.797 -4.336 1 98.19 53 THR B C 1
ATOM 3751 O O . THR B 1 53 ? 6.16 19.719 -4.914 1 98.19 53 THR B O 1
ATOM 3754 N N . LEU B 1 54 ? 5.789 18.5 -3.053 1 98.38 54 LEU B N 1
ATOM 3755 C CA . LEU B 1 54 ? 6.82 19.203 -2.303 1 98.38 54 LEU B CA 1
ATOM 3756 C C . LEU B 1 54 ? 8.195 18.953 -2.908 1 98.38 54 LEU B C 1
ATOM 3758 O O . LEU B 1 54 ? 9.016 19.875 -3.012 1 98.38 54 LEU B O 1
ATOM 3762 N N . SER B 1 55 ? 8.445 17.656 -3.268 1 98 55 SER B N 1
ATOM 3763 C CA . SER B 1 55 ? 9.688 17.328 -3.953 1 98 55 SER B CA 1
ATOM 3764 C C . SER B 1 55 ? 9.875 18.172 -5.203 1 98 55 SER B C 1
ATOM 3766 O O . SER B 1 55 ? 10.977 18.672 -5.461 1 98 55 SER B O 1
ATOM 3768 N N . LYS B 1 56 ? 8.82 18.391 -5.973 1 97.69 56 LYS B N 1
ATOM 3769 C CA . LYS B 1 56 ? 8.859 19.188 -7.191 1 97.69 56 LYS B CA 1
ATOM 3770 C C . LYS B 1 56 ? 9.078 20.672 -6.867 1 97.69 56 LYS B C 1
ATOM 3772 O O . LYS B 1 56 ? 9.906 21.328 -7.492 1 97.69 56 LYS B O 1
ATOM 3777 N N . ILE B 1 57 ? 8.359 21.156 -5.906 1 98 57 ILE B N 1
ATOM 3778 C CA . ILE B 1 57 ? 8.391 22.562 -5.547 1 98 57 ILE B CA 1
ATOM 3779 C C . ILE B 1 57 ? 9.805 22.953 -5.09 1 98 57 ILE B C 1
ATOM 3781 O O . ILE B 1 57 ? 10.336 23.984 -5.504 1 98 57 ILE B O 1
ATOM 3785 N N . PHE B 1 58 ? 10.43 22.109 -4.312 1 98 58 PHE B N 1
ATOM 3786 C CA . PHE B 1 58 ? 11.719 22.438 -3.711 1 98 58 PHE B CA 1
ATOM 3787 C C . PHE B 1 58 ? 12.859 21.859 -4.539 1 98 58 PHE B C 1
ATOM 3789 O O . PHE B 1 58 ? 14.031 22.078 -4.23 1 98 58 PHE B O 1
ATOM 3796 N N . ASN B 1 59 ? 12.531 21.078 -5.578 1 97.44 59 ASN B N 1
ATOM 3797 C CA . ASN B 1 59 ? 13.523 20.422 -6.434 1 97.44 59 ASN B CA 1
ATOM 3798 C C . ASN B 1 59 ? 14.445 19.516 -5.637 1 97.44 59 ASN B C 1
ATOM 3800 O O . ASN B 1 59 ? 15.672 19.641 -5.73 1 97.44 59 ASN B O 1
ATOM 3804 N N . VAL B 1 60 ? 13.867 18.781 -4.785 1 97.69 60 VAL B N 1
ATOM 3805 C CA . VAL B 1 60 ? 14.531 17.781 -3.959 1 97.69 60 VAL B CA 1
ATOM 3806 C C . VAL B 1 60 ? 13.875 16.422 -4.184 1 97.69 60 VAL B C 1
ATOM 3808 O O . VAL B 1 60 ? 12.648 16.312 -4.25 1 97.69 60 VAL B O 1
ATOM 3811 N N . LYS B 1 61 ? 14.688 15.359 -4.344 1 96.62 61 LYS B N 1
ATOM 3812 C CA . LYS B 1 61 ? 14.125 14.016 -4.496 1 96.62 61 LYS B CA 1
ATOM 3813 C C . LYS B 1 61 ? 13.32 13.617 -3.264 1 96.62 61 LYS B C 1
ATOM 3815 O O . LYS B 1 61 ? 13.68 13.969 -2.137 1 96.62 61 LYS B O 1
ATOM 3820 N N . LYS B 1 62 ? 12.273 12.898 -3.545 1 94.5 62 LYS B N 1
ATOM 3821 C CA . LYS B 1 62 ? 11.375 12.453 -2.48 1 94.5 62 LYS B CA 1
ATOM 3822 C C . LYS B 1 62 ? 12.148 11.758 -1.364 1 94.5 62 LYS B C 1
ATOM 3824 O O . LYS B 1 62 ? 11.891 11.992 -0.182 1 94.5 62 LYS B O 1
ATOM 3829 N N . GLU B 1 63 ? 13.141 10.93 -1.693 1 95.25 63 GLU B N 1
ATOM 3830 C CA . GLU B 1 63 ? 13.914 10.125 -0.751 1 95.25 63 GLU B CA 1
ATOM 3831 C C . GLU B 1 63 ? 14.852 11 0.081 1 95.25 63 GLU B C 1
ATOM 3833 O O . GLU B 1 63 ? 15.273 10.602 1.168 1 95.25 63 GLU B O 1
ATOM 3838 N N . ASP B 1 64 ? 15.148 12.156 -0.398 1 97.56 64 ASP B N 1
ATOM 3839 C CA . ASP B 1 64 ? 16.125 13.031 0.238 1 97.56 64 ASP B CA 1
ATOM 3840 C C . ASP B 1 64 ? 15.438 14.156 1.012 1 97.56 64 ASP B C 1
ATOM 3842 O O . ASP B 1 64 ? 16.094 14.945 1.692 1 97.56 64 ASP B O 1
ATOM 3846 N N . PHE B 1 65 ? 14.148 14.242 0.936 1 97.81 65 PHE B N 1
ATOM 3847 C CA . PHE B 1 65 ? 13.43 15.398 1.465 1 97.81 65 PHE B CA 1
ATOM 3848 C C . PHE B 1 65 ? 13.641 15.523 2.969 1 97.81 65 PHE B C 1
ATOM 3850 O O . PHE B 1 65 ? 13.719 16.625 3.5 1 97.81 65 PHE B O 1
ATOM 3857 N N . ILE B 1 66 ? 13.727 14.375 3.641 1 97.81 66 ILE B N 1
ATOM 3858 C CA . ILE B 1 66 ? 13.922 14.383 5.086 1 97.81 66 ILE B CA 1
ATOM 3859 C C . ILE B 1 66 ? 15.234 15.086 5.426 1 97.81 66 ILE B C 1
ATOM 3861 O O . ILE B 1 66 ? 15.312 15.82 6.41 1 97.81 66 ILE B O 1
ATOM 3865 N N . PHE B 1 67 ? 16.266 14.922 4.656 1 97.75 67 PHE B N 1
ATOM 3866 C CA . PHE B 1 67 ? 17.562 15.523 4.895 1 97.75 67 PHE B CA 1
ATOM 3867 C C . PHE B 1 67 ? 17.547 17 4.539 1 97.75 67 PHE B C 1
ATOM 3869 O O . PHE B 1 67 ? 18.234 17.812 5.184 1 97.75 67 PHE B O 1
ATOM 3876 N N . PHE B 1 68 ? 16.766 17.297 3.469 1 98.06 68 PHE B N 1
ATOM 3877 C CA . PHE B 1 68 ? 16.547 18.703 3.125 1 98.06 68 PHE B CA 1
ATOM 3878 C C . PHE B 1 68 ? 15.93 19.453 4.301 1 98.06 68 PHE B C 1
ATOM 3880 O O . PHE B 1 68 ? 16.406 20.531 4.668 1 98.06 68 PHE B O 1
ATOM 3887 N N . MET B 1 69 ? 14.938 18.891 4.938 1 97.62 69 MET B N 1
ATOM 3888 C CA . MET B 1 69 ? 14.281 19.469 6.105 1 97.62 69 MET B CA 1
ATOM 3889 C C . MET B 1 69 ? 15.25 19.578 7.277 1 97.62 69 MET B C 1
ATOM 3891 O O . MET B 1 69 ? 15.305 20.609 7.957 1 97.62 69 MET B O 1
ATOM 3895 N N . LEU B 1 70 ? 15.992 18.531 7.508 1 96.31 70 LEU B N 1
ATOM 3896 C CA . LEU B 1 70 ? 16.953 18.5 8.602 1 96.31 70 LEU B CA 1
ATOM 3897 C C . LEU B 1 70 ? 17.984 19.625 8.453 1 96.31 70 LEU B C 1
ATOM 3899 O O . LEU B 1 70 ? 18.281 20.328 9.422 1 96.31 70 LEU B O 1
ATOM 3903 N N . ASP B 1 71 ? 18.469 19.734 7.297 1 96.88 71 ASP B N 1
ATOM 3904 C CA . ASP B 1 71 ? 19.453 20.766 7.016 1 96.88 71 ASP B CA 1
ATOM 3905 C C . ASP B 1 71 ? 18.891 22.156 7.27 1 96.88 71 ASP B C 1
ATOM 3907 O O . ASP B 1 71 ? 19.547 23.016 7.875 1 96.88 71 ASP B O 1
ATOM 3911 N N . ALA B 1 72 ? 17.703 22.375 6.785 1 97.56 72 ALA B N 1
ATOM 3912 C CA . ALA B 1 72 ? 17.047 23.656 6.977 1 97.56 72 ALA B CA 1
ATOM 3913 C C . ALA B 1 72 ? 16.797 23.938 8.453 1 97.56 72 ALA B C 1
ATOM 3915 O O . ALA B 1 72 ? 16.938 25.078 8.914 1 97.56 72 ALA B O 1
ATOM 3916 N N . MET B 1 73 ? 16.375 22.938 9.188 1 96.44 73 MET B N 1
ATOM 3917 C CA . MET B 1 73 ? 16.141 23.094 10.617 1 96.44 73 MET B CA 1
ATOM 3918 C C . MET B 1 73 ? 17.406 23.516 11.344 1 96.44 73 MET B C 1
ATOM 3920 O O . MET B 1 73 ? 17.359 24.375 12.234 1 96.44 73 MET B O 1
ATOM 3924 N N . GLU B 1 74 ? 18.5 22.984 10.93 1 95.06 74 GLU B N 1
ATOM 3925 C CA . GLU B 1 74 ? 19.781 23.312 11.539 1 95.06 74 GLU B CA 1
ATOM 3926 C C . GLU B 1 74 ? 20.172 24.75 11.219 1 95.06 74 GLU B C 1
ATOM 3928 O O . GLU B 1 74 ? 20.906 25.391 11.992 1 95.06 74 GLU B O 1
ATOM 3933 N N . LYS B 1 75 ? 19.656 25.281 10.164 1 96.88 75 LYS B N 1
ATOM 3934 C CA . LYS B 1 75 ? 20.031 26.625 9.711 1 96.88 75 LYS B CA 1
ATOM 3935 C C . LYS B 1 75 ? 18.938 27.641 10.031 1 96.88 75 LYS B C 1
ATOM 3937 O O . LYS B 1 75 ? 18.938 28.75 9.492 1 96.88 75 LYS B O 1
ATOM 3942 N N . GLU B 1 76 ? 17.953 27.234 10.844 1 96.25 76 GLU B N 1
ATOM 3943 C CA . GLU B 1 76 ? 16.812 28.094 11.148 1 96.25 76 GLU B CA 1
ATOM 3944 C C . GLU B 1 76 ? 17.266 29.469 11.625 1 96.25 76 GLU B C 1
ATOM 3946 O O . GLU B 1 76 ? 16.734 30.484 11.164 1 96.25 76 GLU B O 1
ATOM 3951 N N . LYS B 1 77 ? 18.297 29.625 12.477 1 95.38 77 LYS B N 1
ATOM 3952 C CA . LYS B 1 77 ? 18.75 30.875 13.07 1 95.38 77 LYS B CA 1
ATOM 3953 C C . LYS B 1 77 ? 19.406 31.781 12.023 1 95.38 77 LYS B C 1
ATOM 3955 O O . LYS B 1 77 ? 19.5 33 12.219 1 95.38 77 LYS B O 1
ATOM 3960 N N . GLU B 1 78 ? 19.781 31.172 10.961 1 97.56 78 GLU B N 1
ATOM 3961 C CA . GLU B 1 78 ? 20.453 31.922 9.906 1 97.56 78 GLU B CA 1
ATOM 3962 C C . GLU B 1 78 ? 19.453 32.531 8.93 1 97.56 78 GLU B C 1
ATOM 3964 O O . GLU B 1 78 ? 19.812 33.344 8.078 1 97.56 78 GLU B O 1
ATOM 3969 N N . GLY B 1 79 ? 18.203 32.125 9.047 1 97.75 79 GLY B N 1
ATOM 3970 C CA . GLY B 1 79 ? 17.188 32.656 8.156 1 97.75 79 GLY B CA 1
ATOM 3971 C C . GLY B 1 79 ? 17.031 34.156 8.281 1 97.75 79 GLY B C 1
ATOM 3972 O O . GLY B 1 79 ? 16.969 34.688 9.391 1 97.75 79 GLY B O 1
ATOM 3973 N N . LYS B 1 80 ? 16.938 34.812 7.125 1 98.25 80 LYS B N 1
ATOM 3974 C CA . LYS B 1 80 ? 16.844 36.281 7.109 1 98.25 80 LYS B CA 1
ATOM 3975 C C . LYS B 1 80 ? 15.469 36.75 6.648 1 98.25 80 LYS B C 1
ATOM 3977 O O . LYS B 1 80 ? 14.914 36.188 5.691 1 98.25 80 LYS B O 1
ATOM 3982 N N . LEU B 1 81 ? 14.93 37.688 7.387 1 98.12 81 LEU B N 1
ATOM 3983 C CA . LEU B 1 81 ? 13.695 38.344 7.012 1 98.12 81 LEU B CA 1
ATOM 3984 C C . LEU B 1 81 ? 13.984 39.656 6.262 1 98.12 81 LEU B C 1
ATOM 3986 O O . LEU B 1 81 ? 14.516 40.594 6.84 1 98.12 81 LEU B O 1
ATOM 3990 N N . LYS B 1 82 ? 13.742 39.656 5.039 1 98.25 82 LYS B N 1
ATOM 3991 C CA . LYS B 1 82 ? 13.938 40.875 4.227 1 98.25 82 LYS B CA 1
ATOM 3992 C C . LYS B 1 82 ? 12.695 41.75 4.242 1 98.25 82 LYS B C 1
ATOM 3994 O O . LYS B 1 82 ? 11.758 41.531 3.473 1 98.25 82 LYS B O 1
ATOM 3999 N N . ILE B 1 83 ? 12.766 42.812 4.953 1 97.75 83 ILE B N 1
ATOM 4000 C CA . ILE B 1 83 ? 11.625 43.688 5.113 1 97.75 83 ILE B CA 1
ATOM 4001 C C . ILE B 1 83 ? 11.477 44.562 3.873 1 97.75 83 ILE B C 1
ATOM 4003 O O . ILE B 1 83 ? 12.414 45.281 3.502 1 97.75 83 ILE B O 1
ATOM 4007 N N . ASN B 1 84 ? 10.445 44.469 3.223 1 96.19 84 ASN B N 1
ATOM 4008 C CA . ASN B 1 84 ? 10.07 45.281 2.078 1 96.19 84 ASN B CA 1
ATOM 4009 C C . ASN B 1 84 ? 8.617 45.719 2.162 1 96.19 84 ASN B C 1
ATOM 4011 O O . ASN B 1 84 ? 7.73 45.094 1.593 1 96.19 84 ASN B O 1
ATOM 4015 N N . ASN B 1 85 ? 8.383 46.875 2.639 1 92.56 85 ASN B N 1
ATOM 4016 C CA . ASN B 1 85 ? 7.031 47.344 2.908 1 92.56 85 ASN B CA 1
ATOM 4017 C C . ASN B 1 85 ? 6.297 47.719 1.619 1 92.56 85 ASN B C 1
ATOM 4019 O O . ASN B 1 85 ? 5.074 47.875 1.62 1 92.56 85 ASN B O 1
ATOM 4023 N N . LYS B 1 86 ? 6.98 47.812 0.538 1 94.19 86 LYS B N 1
ATOM 4024 C CA . LYS B 1 86 ? 6.332 48.062 -0.748 1 94.19 86 LYS B CA 1
ATOM 4025 C C . LYS B 1 86 ? 5.422 46.875 -1.135 1 94.19 86 LYS B C 1
ATOM 4027 O O . LYS B 1 86 ? 4.492 47.062 -1.928 1 94.19 86 LYS B O 1
ATOM 4032 N N . LEU B 1 87 ? 5.66 45.812 -0.483 1 94.31 87 LEU B N 1
ATOM 4033 C CA . LEU B 1 87 ? 4.836 44.625 -0.749 1 94.31 87 LEU B CA 1
ATOM 4034 C C . LEU B 1 87 ? 3.389 44.875 -0.338 1 94.31 87 LEU B C 1
ATOM 4036 O O . LEU B 1 87 ? 2.465 44.312 -0.923 1 94.31 87 LEU B O 1
ATOM 4040 N N . LYS B 1 88 ? 3.188 45.719 0.627 1 94.69 88 LYS B N 1
ATOM 4041 C CA . LYS B 1 88 ? 1.852 46 1.145 1 94.69 88 LYS B CA 1
ATOM 4042 C C . LYS B 1 88 ? 0.981 46.656 0.081 1 94.69 88 LYS B C 1
ATOM 4044 O O . LYS B 1 88 ? -0.246 46.531 0.115 1 94.69 88 LYS B O 1
ATOM 4049 N N . GLU B 1 89 ? 1.626 47.281 -0.871 1 95.56 89 GLU B N 1
ATOM 4050 C CA . GLU B 1 89 ? 0.916 48 -1.925 1 95.56 89 GLU B CA 1
ATOM 4051 C C . GLU B 1 89 ? 0.198 47.031 -2.863 1 95.56 89 GLU B C 1
ATOM 4053 O O . GLU B 1 89 ? -0.685 47.438 -3.623 1 95.56 89 GLU B O 1
ATOM 4058 N N . LYS B 1 90 ? 0.548 45.844 -2.785 1 96.44 90 LYS B N 1
ATOM 4059 C CA . LYS B 1 90 ? -0.043 44.844 -3.656 1 96.44 90 LYS B CA 1
ATOM 4060 C C . LYS B 1 90 ? -1.421 44.406 -3.152 1 96.44 90 LYS B C 1
ATOM 4062 O O . LYS B 1 90 ? -2.111 43.625 -3.803 1 96.44 90 LYS B O 1
ATOM 4067 N N . TYR B 1 91 ? -1.898 45 -2.045 1 98.31 91 TYR B N 1
ATOM 4068 C CA . TYR B 1 91 ? -3.092 44.469 -1.398 1 98.31 91 TYR B CA 1
ATOM 4069 C C . TYR B 1 91 ? -4.219 45.5 -1.405 1 98.31 91 TYR B C 1
ATOM 4071 O O . TYR B 1 91 ? -3.979 46.688 -1.236 1 98.31 91 TYR B O 1
ATOM 4079 N N . ILE B 1 92 ? -5.328 45 -1.622 1 98 92 ILE B N 1
ATOM 4080 C CA . ILE B 1 92 ? -6.566 45.719 -1.369 1 98 92 ILE B CA 1
ATOM 4081 C C . ILE B 1 92 ? -7.008 45.5 0.074 1 98 92 ILE B C 1
ATOM 4083 O O . ILE B 1 92 ? -7.074 44.344 0.541 1 98 92 ILE B O 1
ATOM 4087 N N . VAL B 1 93 ? -7.305 46.594 0.737 1 98.12 93 VAL B N 1
ATOM 4088 C CA . VAL B 1 93 ? -7.773 46.5 2.117 1 98.12 93 VAL B CA 1
ATOM 4089 C C . VAL B 1 93 ? -9.297 46.5 2.146 1 98.12 93 VAL B C 1
ATOM 4091 O O . VAL B 1 93 ? -9.945 47.312 1.479 1 98.12 93 VAL B O 1
ATOM 4094 N N . GLU B 1 94 ? -9.758 45.531 2.896 1 97.12 94 GLU B N 1
ATOM 4095 C CA . GLU B 1 94 ? -11.211 45.375 2.99 1 97.12 94 GLU B CA 1
ATOM 4096 C C . GLU B 1 94 ? -11.672 45.438 4.441 1 97.12 94 GLU B C 1
ATOM 4098 O O . GLU B 1 94 ? -10.867 45.312 5.367 1 97.12 94 GLU B O 1
ATOM 4103 N N . ILE B 1 95 ? -12.977 45.688 4.594 1 96.5 95 ILE B N 1
ATOM 4104 C CA . ILE B 1 95 ? -13.578 45.688 5.926 1 96.5 95 ILE B CA 1
ATOM 4105 C C . ILE B 1 95 ? -13.797 44.281 6.402 1 96.5 95 ILE B C 1
ATOM 4107 O O . ILE B 1 95 ? -13.977 43.344 5.59 1 96.5 95 ILE B O 1
ATOM 4111 N N . PRO B 1 96 ? -13.859 44.094 7.656 1 97.25 96 PRO B N 1
ATOM 4112 C CA . PRO B 1 96 ? -13.953 42.75 8.234 1 97.25 96 PRO B CA 1
ATOM 4113 C C . PRO B 1 96 ? -15.156 41.969 7.711 1 97.25 96 PRO B C 1
ATOM 4115 O O . PRO B 1 96 ? -15.062 40.75 7.516 1 97.25 96 PRO B O 1
ATOM 4118 N N . GLU B 1 97 ? -16.25 42.562 7.402 1 95.94 97 GLU B N 1
ATOM 4119 C CA . GLU B 1 97 ? -17.484 41.906 7 1 95.94 97 GLU B CA 1
ATOM 4120 C C . GLU B 1 97 ? -17.328 41.188 5.66 1 95.94 97 GLU B C 1
ATOM 4122 O O . GLU B 1 97 ? -18.078 40.25 5.348 1 95.94 97 GLU B O 1
ATOM 4127 N N . ASN B 1 98 ? -16.344 41.594 4.969 1 96.31 98 ASN B N 1
ATOM 4128 C CA . ASN B 1 98 ? -16.141 41.062 3.629 1 96.31 98 ASN B CA 1
ATOM 4129 C C . ASN B 1 98 ? -15.594 39.625 3.678 1 96.31 98 ASN B C 1
ATOM 4131 O O . ASN B 1 98 ? -15.562 38.938 2.66 1 96.31 98 ASN B O 1
ATOM 4135 N N . ILE B 1 99 ? -15.227 39.125 4.855 1 97.62 99 ILE B N 1
ATOM 4136 C CA . ILE B 1 99 ? -14.68 37.781 4.98 1 97.62 99 ILE B CA 1
ATOM 4137 C C . ILE B 1 99 ? -15.703 36.781 4.469 1 97.62 99 ILE B C 1
ATOM 4139 O O . ILE B 1 99 ? -15.328 35.719 3.92 1 97.62 99 ILE B O 1
ATOM 4143 N N . LYS B 1 100 ? -16.938 37.031 4.547 1 94.88 100 LYS B N 1
ATOM 4144 C CA . LYS B 1 100 ? -18.016 36.156 4.148 1 94.88 100 LYS B CA 1
ATOM 4145 C C . LYS B 1 100 ? -18.031 35.938 2.637 1 94.88 100 LYS B C 1
ATOM 4147 O O . LYS B 1 100 ? -18.594 34.969 2.143 1 94.88 100 LYS B O 1
ATOM 4152 N N . ASN B 1 101 ? -17.453 36.906 1.937 1 95.38 101 ASN B N 1
ATOM 4153 C CA . ASN B 1 101 ? -17.422 36.844 0.48 1 95.38 101 ASN B CA 1
ATOM 4154 C C . ASN B 1 101 ? -16.266 35.969 -0.01 1 95.38 101 ASN B C 1
ATOM 4156 O O . ASN B 1 101 ? -16.234 35.562 -1.171 1 95.38 101 ASN B O 1
ATOM 4160 N N . TRP B 1 102 ? -15.211 35.75 0.867 1 97.94 102 TRP B N 1
ATOM 4161 C CA . TRP B 1 102 ? -14.07 34.938 0.485 1 97.94 102 TRP B CA 1
ATOM 4162 C C . TRP B 1 102 ? -14.5 33.469 0.255 1 97.94 102 TRP B C 1
ATOM 4164 O O . TRP B 1 102 ? -15.516 33.031 0.795 1 97.94 102 TRP B O 1
ATOM 4174 N N . PRO B 1 103 ? -13.828 32.75 -0.637 1 98.31 103 PRO B N 1
ATOM 4175 C CA . PRO B 1 103 ? -14.234 31.375 -0.968 1 98.31 103 PRO B CA 1
ATOM 4176 C C . PRO B 1 103 ? -13.805 30.359 0.088 1 98.31 103 PRO B C 1
ATOM 4178 O O . PRO B 1 103 ? -13.203 29.344 -0.246 1 98.31 103 PRO B O 1
ATOM 4181 N N . ILE B 1 104 ? -14.141 30.609 1.35 1 98.75 104 ILE B N 1
ATOM 4182 C CA . ILE B 1 104 ? -13.836 29.688 2.445 1 98.75 104 ILE B CA 1
ATOM 4183 C C . ILE B 1 104 ? -14.836 28.547 2.453 1 98.75 104 ILE B C 1
ATOM 4185 O O . ILE B 1 104 ? -16.047 28.766 2.578 1 98.75 104 ILE B O 1
ATOM 4189 N N . PRO B 1 105 ? -14.359 27.328 2.398 1 98.56 105 PRO B N 1
ATOM 4190 C CA . PRO B 1 105 ? -15.266 26.188 2.172 1 98.56 105 PRO B CA 1
ATOM 4191 C C . PRO B 1 105 ? -15.945 25.719 3.451 1 98.56 105 PRO B C 1
ATOM 4193 O O . PRO B 1 105 ? -15.445 25.953 4.551 1 98.56 105 PRO B O 1
ATOM 4196 N N . ILE B 1 106 ? -17.141 25.203 3.301 1 98.44 106 ILE B N 1
ATOM 4197 C CA . ILE B 1 106 ? -17.656 24.172 4.195 1 98.44 106 ILE B CA 1
ATOM 4198 C C . ILE B 1 106 ? -17.297 22.797 3.66 1 98.44 106 ILE B C 1
ATOM 4200 O O . ILE B 1 106 ? -17.719 22.422 2.562 1 98.44 106 ILE B O 1
ATOM 4204 N N . TYR B 1 107 ? -16.609 22.062 4.395 1 98.5 107 TYR B N 1
ATOM 4205 C CA . TYR B 1 107 ? -15.93 20.906 3.832 1 98.5 107 TYR B CA 1
ATOM 4206 C C . TYR B 1 107 ? -16.797 19.656 3.93 1 98.5 107 TYR B C 1
ATOM 4208 O O . TYR B 1 107 ? -16.953 18.922 2.953 1 98.5 107 TYR B O 1
ATOM 4216 N N . TYR B 1 108 ? -17.328 19.375 5.113 1 98.5 108 TYR B N 1
ATOM 4217 C CA . TYR B 1 108 ? -18.062 18.141 5.359 1 98.5 108 TYR B CA 1
ATOM 4218 C C . TYR B 1 108 ? -19.469 18.438 5.887 1 98.5 108 TYR B C 1
ATOM 4220 O O . TYR B 1 108 ? -19.734 19.547 6.34 1 98.5 108 TYR B O 1
ATOM 4228 N N . GLU B 1 109 ? -20.25 17.438 5.938 1 97.75 109 GLU B N 1
ATOM 4229 C CA . GLU B 1 109 ? -21.688 17.547 6.184 1 97.75 109 GLU B CA 1
ATOM 4230 C C . GLU B 1 109 ? -21.969 18.125 7.562 1 97.75 109 GLU B C 1
ATOM 4232 O O . GLU B 1 109 ? -22.875 18.953 7.715 1 97.75 109 GLU B O 1
ATOM 4237 N N . LYS B 1 110 ? -21.141 17.781 8.531 1 97.56 110 LYS B N 1
ATOM 4238 C CA . LYS B 1 110 ? -21.484 18.156 9.898 1 97.56 110 LYS B CA 1
ATOM 4239 C C . LYS B 1 110 ? -20.609 19.297 10.398 1 97.56 110 LYS B C 1
ATOM 4241 O O . LYS B 1 110 ? -20.578 19.578 11.602 1 97.56 110 LYS B O 1
ATOM 4246 N N . ASP B 1 111 ? -19.938 19.938 9.516 1 98.06 111 ASP B N 1
ATOM 4247 C CA . ASP B 1 111 ? -19.109 21.078 9.914 1 98.06 111 ASP B CA 1
ATOM 4248 C C . ASP B 1 111 ? -19.969 22.172 10.555 1 98.06 111 ASP B C 1
ATOM 4250 O O . ASP B 1 111 ? -21.094 22.438 10.102 1 98.06 111 ASP B O 1
ATOM 4254 N N . ALA B 1 112 ? -19.406 22.844 11.508 1 98.25 112 ALA B N 1
ATOM 4255 C CA . ALA B 1 112 ? -20.109 23.922 12.195 1 98.25 112 ALA B CA 1
ATOM 4256 C C . ALA B 1 112 ? -20.297 25.141 11.289 1 98.25 112 ALA B C 1
ATOM 4258 O O . ALA B 1 112 ? -21.094 26.031 11.57 1 98.25 112 ALA B O 1
ATOM 4259 N N . GLY B 1 113 ? -19.609 25.25 10.211 1 97.94 113 GLY B N 1
ATOM 4260 C CA . GLY B 1 113 ? -19.609 26.344 9.242 1 97.94 113 GLY B CA 1
ATOM 4261 C C . GLY B 1 113 ? -18.422 26.297 8.297 1 97.94 113 GLY B C 1
ATOM 4262 O O . GLY B 1 113 ? -17.859 25.234 8.039 1 97.94 113 GLY B O 1
ATOM 4263 N N . ALA B 1 114 ? -18.172 27.469 7.734 1 98.31 114 ALA B N 1
ATOM 4264 C CA . ALA B 1 114 ? -17 27.609 6.887 1 98.31 114 ALA B CA 1
ATOM 4265 C C . ALA B 1 114 ? -15.719 27.625 7.727 1 98.31 114 ALA B C 1
ATOM 4267 O O . ALA B 1 114 ? -15.688 28.234 8.797 1 98.31 114 ALA B O 1
ATOM 4268 N N . TYR B 1 115 ? -14.703 26.922 7.258 1 98.81 115 TYR B N 1
ATOM 4269 C CA . TYR B 1 115 ? -13.461 26.844 8.016 1 98.81 115 TYR B CA 1
ATOM 4270 C C . TYR B 1 115 ? -12.273 27.266 7.156 1 98.81 115 TYR B C 1
ATOM 4272 O O . TYR B 1 115 ? -12.18 26.891 5.988 1 98.81 115 TYR B O 1
ATOM 4280 N N . ILE B 1 116 ? -11.383 28.062 7.719 1 98.81 116 ILE B N 1
ATOM 4281 C CA . ILE B 1 116 ? -10.047 28.266 7.184 1 98.81 116 ILE B CA 1
ATOM 4282 C C . ILE B 1 116 ? -9.117 27.156 7.688 1 98.81 116 ILE B C 1
ATOM 4284 O O . ILE B 1 116 ? -8.883 27.047 8.898 1 98.81 116 ILE B O 1
ATOM 4288 N N . THR B 1 117 ? -8.578 26.359 6.762 1 98.56 117 THR B N 1
ATOM 4289 C CA . THR B 1 117 ? -7.789 25.219 7.188 1 98.56 117 THR B CA 1
ATOM 4290 C C . THR B 1 117 ? -6.352 25.328 6.684 1 98.56 117 THR B C 1
ATOM 4292 O O . THR B 1 117 ? -5.477 24.562 7.109 1 98.56 117 THR B O 1
ATOM 4295 N N . SER B 1 118 ? -6.109 26.281 5.828 1 98.5 118 SER B N 1
ATOM 4296 C CA . SER B 1 118 ? -4.773 26.438 5.262 1 98.5 118 SER B CA 1
ATOM 4297 C C . SER B 1 118 ? -4.09 27.688 5.785 1 98.5 118 SER B C 1
ATOM 4299 O O . SER B 1 118 ? -2.955 27.984 5.41 1 98.5 118 SER B O 1
ATOM 4301 N N . GLY B 1 119 ? -4.793 28.469 6.539 1 98.69 119 GLY B N 1
ATOM 4302 C CA . GLY B 1 119 ? -4.23 29.719 7.047 1 98.69 119 GLY B CA 1
ATOM 4303 C C . GLY B 1 119 ? -3.096 29.5 8.023 1 98.69 119 GLY B C 1
ATOM 4304 O O . GLY B 1 119 ? -3.223 28.719 8.969 1 98.69 119 GLY B O 1
ATOM 4305 N N . VAL B 1 120 ? -2.031 30.141 7.797 1 98.81 120 VAL B N 1
ATOM 4306 C CA . VAL B 1 120 ? -0.924 30.125 8.75 1 98.81 120 VAL B CA 1
ATOM 4307 C C . VAL B 1 120 ? -1.07 31.281 9.727 1 98.81 120 VAL B C 1
ATOM 4309 O O . VAL B 1 120 ? -1.093 32.438 9.328 1 98.81 120 VAL B O 1
ATOM 4312 N N . VAL B 1 121 ? -1.184 30.938 11 1 98.81 121 VAL B N 1
ATOM 4313 C CA . VAL B 1 121 ? -1.312 31.906 12.07 1 98.81 121 VAL B CA 1
ATOM 4314 C C . VAL B 1 121 ? 0.065 32.469 12.438 1 98.81 121 VAL B C 1
ATOM 4316 O O . VAL B 1 121 ? 0.989 31.703 12.727 1 98.81 121 VAL B O 1
ATOM 4319 N N . VAL B 1 122 ? 0.187 33.75 12.398 1 98.81 122 VAL B N 1
ATOM 4320 C CA . VAL B 1 122 ? 1.439 34.438 12.688 1 98.81 122 VAL B CA 1
ATOM 4321 C C . VAL B 1 122 ? 1.281 35.281 13.961 1 98.81 122 VAL B C 1
ATOM 4323 O O . VAL B 1 122 ? 0.432 36.188 14.016 1 98.81 122 VAL B O 1
ATOM 4326 N N . VAL B 1 123 ? 2.078 35.031 14.914 1 98.56 123 VAL B N 1
ATOM 4327 C CA . VAL B 1 123 ? 2.117 35.844 16.125 1 98.56 123 VAL B CA 1
ATOM 4328 C C . VAL B 1 123 ? 3.568 36.125 16.516 1 98.56 123 VAL B C 1
ATOM 4330 O O . VAL B 1 123 ? 4.488 35.469 15.992 1 98.56 123 VAL B O 1
ATOM 4333 N N . TYR B 1 124 ? 3.738 37.125 17.328 1 97.88 124 TYR B N 1
ATOM 4334 C CA . TYR B 1 124 ? 5.066 37.5 17.781 1 97.88 124 TYR B CA 1
ATOM 4335 C C . TYR B 1 124 ? 5.082 37.75 19.281 1 97.88 124 TYR B C 1
ATOM 4337 O O . TYR B 1 124 ? 4.121 38.281 19.844 1 97.88 124 TYR B O 1
ATOM 4345 N N . ASP B 1 125 ? 6.059 37.25 19.891 1 96.69 125 ASP B N 1
ATOM 4346 C CA . ASP B 1 125 ? 6.336 37.531 21.297 1 96.69 125 ASP B CA 1
ATOM 4347 C C . ASP B 1 125 ? 7.738 38.094 21.469 1 96.69 125 ASP B C 1
ATOM 4349 O O . ASP B 1 125 ? 8.695 37.625 20.875 1 96.69 125 ASP B O 1
ATOM 4353 N N . LYS B 1 126 ? 7.918 39.125 22.281 1 94.88 126 LYS B N 1
ATOM 4354 C CA . LYS B 1 126 ? 9.18 39.844 22.438 1 94.88 126 LYS B CA 1
ATOM 4355 C C . LYS B 1 126 ? 10.281 38.906 22.953 1 94.88 126 LYS B C 1
ATOM 4357 O O . LYS B 1 126 ? 11.453 39.094 22.641 1 94.88 126 LYS B O 1
ATOM 4362 N N . ASP B 1 127 ? 9.906 37.875 23.734 1 95.25 127 ASP B N 1
ATOM 4363 C CA . ASP B 1 127 ? 10.891 37 24.359 1 95.25 127 ASP B CA 1
ATOM 4364 C C . ASP B 1 127 ? 11.148 35.781 23.484 1 95.25 127 ASP B C 1
ATOM 4366 O O . ASP B 1 127 ? 12.234 35.188 23.531 1 95.25 127 ASP B O 1
ATOM 4370 N N . TYR B 1 128 ? 10.18 35.375 22.609 1 95.06 128 TYR B N 1
ATOM 4371 C CA . TYR B 1 128 ? 10.273 34.062 21.969 1 95.06 128 TYR B CA 1
ATOM 4372 C C . TYR B 1 128 ? 10.266 34.188 20.453 1 95.06 128 TYR B C 1
ATOM 4374 O O . TYR B 1 128 ? 10.492 33.219 19.734 1 95.06 128 TYR B O 1
ATOM 4382 N N . GLY B 1 129 ? 10.023 35.375 19.938 1 94.94 129 GLY B N 1
ATOM 4383 C CA . GLY B 1 129 ? 10.07 35.594 18.5 1 94.94 129 GLY B CA 1
ATOM 4384 C C . GLY B 1 129 ? 8.781 35.219 17.797 1 94.94 129 GLY B C 1
ATOM 4385 O O . GLY B 1 129 ? 7.699 35.312 18.359 1 94.94 129 GLY B O 1
ATOM 4386 N N . TYR B 1 130 ? 8.93 34.906 16.516 1 97.44 130 TYR B N 1
ATOM 4387 C CA . TYR B 1 130 ? 7.758 34.625 15.695 1 97.44 130 TYR B CA 1
ATOM 4388 C C . TYR B 1 130 ? 7.352 33.156 15.844 1 97.44 130 TYR B C 1
ATOM 4390 O O . TYR B 1 130 ? 8.203 32.25 15.812 1 97.44 130 TYR B O 1
ATOM 4398 N N . ASN B 1 131 ? 6.098 32.969 16.016 1 97.75 131 ASN B N 1
ATOM 4399 C CA . ASN B 1 131 ? 5.469 31.656 15.953 1 97.75 131 ASN B CA 1
ATOM 4400 C C . ASN B 1 131 ? 4.516 31.547 14.766 1 97.75 131 ASN B C 1
ATOM 4402 O O . ASN B 1 131 ? 3.648 32.406 14.586 1 97.75 131 ASN B O 1
ATOM 4406 N N . LEU B 1 132 ? 4.785 30.625 13.875 1 98.31 132 LEU B N 1
ATOM 4407 C CA . LEU B 1 132 ? 3.852 30.219 12.828 1 98.31 132 LEU B CA 1
ATOM 4408 C C . LEU B 1 132 ? 3.217 28.875 13.156 1 98.31 132 LEU B C 1
ATOM 4410 O O . LEU B 1 132 ? 3.902 27.953 13.602 1 98.31 132 LEU B O 1
ATOM 4414 N N . SER B 1 133 ? 1.943 28.781 12.961 1 97.81 133 SER B N 1
ATOM 4415 C CA . SER B 1 133 ? 1.222 27.531 13.18 1 97.81 133 SER B CA 1
ATOM 4416 C C . SER B 1 133 ? -0.038 27.453 12.328 1 97.81 133 SER B C 1
ATOM 4418 O O . SER B 1 133 ? -0.515 28.484 11.828 1 97.81 133 SER B O 1
ATOM 4420 N N . ILE B 1 134 ? -0.499 26.266 12.07 1 97.69 134 ILE B N 1
ATOM 4421 C CA . ILE B 1 134 ? -1.731 26.078 11.312 1 97.69 134 ILE B CA 1
ATOM 4422 C C . ILE B 1 134 ? -2.824 25.547 12.227 1 97.69 134 ILE B C 1
ATOM 4424 O O . ILE B 1 134 ? -2.604 24.578 12.969 1 97.69 134 ILE B O 1
ATOM 4428 N N . HIS B 1 135 ? -3.977 26.156 12.195 1 97.19 135 HIS B N 1
ATOM 4429 C CA . HIS B 1 135 ? -5.137 25.797 13 1 97.19 135 HIS B CA 1
ATOM 4430 C C . HIS B 1 135 ? -6.414 25.828 12.164 1 97.19 135 HIS B C 1
ATOM 4432 O O . HIS B 1 135 ? -6.477 26.5 11.133 1 97.19 135 HIS B O 1
ATOM 4438 N N . ARG B 1 136 ? -7.324 24.969 12.555 1 98 136 ARG B N 1
ATOM 4439 C CA . ARG B 1 136 ? -8.656 25.172 11.984 1 98 136 ARG B CA 1
ATOM 4440 C C . ARG B 1 136 ? -9.336 26.391 12.594 1 98 136 ARG B C 1
ATOM 4442 O O . ARG B 1 136 ? -9.266 26.609 13.805 1 98 136 ARG B O 1
ATOM 4449 N N . ILE B 1 137 ? -9.906 27.234 11.758 1 98.81 137 ILE B N 1
ATOM 4450 C CA . ILE B 1 137 ? -10.516 28.484 12.18 1 98.81 137 ILE B CA 1
ATOM 4451 C C . ILE B 1 137 ? -11.938 28.578 11.625 1 98.81 137 ILE B C 1
ATOM 4453 O O . ILE B 1 137 ? -12.133 28.641 10.406 1 98.81 137 ILE B O 1
ATOM 4457 N N . LEU B 1 138 ? -12.898 28.562 12.523 1 98.81 138 LEU B N 1
ATOM 4458 C CA . LEU B 1 138 ? -14.312 28.656 12.172 1 98.81 138 LEU B CA 1
ATOM 4459 C C . LEU B 1 138 ? -14.711 30.109 11.867 1 98.81 138 LEU B C 1
ATOM 4461 O O . LEU B 1 138 ? -14.375 31.016 12.633 1 98.81 138 LEU B O 1
ATOM 4465 N N . VAL B 1 139 ? -15.367 30.297 10.766 1 98.62 139 VAL B N 1
ATOM 4466 C CA . VAL B 1 139 ? -15.875 31.625 10.398 1 98.62 139 VAL B CA 1
ATOM 4467 C C . VAL B 1 139 ? -17.297 31.797 10.938 1 98.62 139 VAL B C 1
ATOM 4469 O O . VAL B 1 139 ? -18.188 31.031 10.594 1 98.62 139 VAL B O 1
ATOM 4472 N N . LYS B 1 140 ? -17.422 32.75 11.781 1 96.69 140 LYS B N 1
ATOM 4473 C CA . LYS B 1 140 ? -18.734 33.156 12.266 1 96.69 140 LYS B CA 1
ATOM 4474 C C . LYS B 1 140 ? -19.188 34.469 11.609 1 96.69 140 LYS B C 1
ATOM 4476 O O . LYS B 1 140 ? -18.672 34.844 10.57 1 96.69 140 LYS B O 1
ATOM 4481 N N . ASP B 1 141 ? -20.266 35.094 12.078 1 91.56 141 ASP B N 1
ATOM 4482 C CA . ASP B 1 141 ? -20.859 36.25 11.438 1 91.56 141 ASP B CA 1
ATOM 4483 C C . ASP B 1 141 ? -19.969 37.469 11.57 1 91.56 141 ASP B C 1
ATOM 4485 O O . ASP B 1 141 ? -19.75 38.219 10.602 1 91.56 141 ASP B O 1
ATOM 4489 N N . ASP B 1 142 ? -19.438 37.688 12.75 1 93.25 142 ASP B N 1
ATOM 4490 C CA . ASP B 1 142 ? -18.719 38.938 12.961 1 93.25 142 ASP B CA 1
ATOM 4491 C C . ASP B 1 142 ? -17.312 38.688 13.5 1 93.25 142 ASP B C 1
ATOM 4493 O O . ASP B 1 142 ? -16.594 39.656 13.82 1 93.25 142 ASP B O 1
ATOM 4497 N N . TYR B 1 143 ? -16.969 37.5 13.656 1 97.75 143 TYR B N 1
ATOM 4498 C CA . TYR B 1 143 ? -15.672 37.125 14.211 1 97.75 143 TYR B CA 1
ATOM 4499 C C . TYR B 1 143 ? -15.281 35.719 13.805 1 97.75 143 TYR B C 1
ATOM 4501 O O . TYR B 1 143 ? -16.047 35.031 13.117 1 97.75 143 TYR B O 1
ATOM 4509 N N . LEU B 1 144 ? -14.094 35.312 14.125 1 98.75 144 LEU B N 1
ATOM 4510 C CA . LEU B 1 144 ? -13.617 33.969 13.922 1 98.75 144 LEU B CA 1
ATOM 4511 C C . LEU B 1 144 ? -13.438 33.25 15.25 1 98.75 144 LEU B C 1
ATOM 4513 O O . LEU B 1 144 ? -13.367 33.875 16.297 1 98.75 144 LEU B O 1
ATOM 4517 N N . VAL B 1 145 ? -13.469 31.922 15.219 1 98.81 145 VAL B N 1
ATOM 4518 C CA . VAL B 1 145 ? -13.148 31.094 16.375 1 98.81 145 VAL B CA 1
ATOM 4519 C C . VAL B 1 145 ? -12 30.141 16.047 1 98.81 145 VAL B C 1
ATOM 4521 O O . VAL B 1 145 ? -12.086 29.375 15.078 1 98.81 145 VAL B O 1
ATOM 4524 N N . ILE B 1 146 ? -10.914 30.188 16.828 1 98.69 146 ILE B N 1
ATOM 4525 C CA . ILE B 1 146 ? -9.711 29.438 16.516 1 98.69 146 ILE B CA 1
ATOM 4526 C C . ILE B 1 146 ? -9.555 28.266 17.484 1 98.69 146 ILE B C 1
ATOM 4528 O O . ILE B 1 146 ? -9.633 28.453 18.703 1 98.69 146 ILE B O 1
ATOM 4532 N N . ARG B 1 147 ? -9.359 27 16.984 1 97.56 147 ARG B N 1
ATOM 4533 C CA . ARG B 1 147 ? -9.039 25.844 17.812 1 97.56 147 ARG B CA 1
ATOM 4534 C C . ARG B 1 147 ? -7.582 25.875 18.25 1 97.56 147 ARG B C 1
ATOM 4536 O O . ARG B 1 147 ? -6.676 25.734 17.422 1 97.56 147 ARG B O 1
ATOM 4543 N N . MET B 1 148 ? -7.348 26.109 19.516 1 95.25 148 MET B N 1
ATOM 4544 C CA . MET B 1 148 ? -6 26.141 20.078 1 95.25 148 MET B CA 1
ATOM 4545 C C . MET B 1 148 ? -5.766 24.938 21 1 95.25 148 MET B C 1
ATOM 4547 O O . MET B 1 148 ? -6.488 24.75 21.984 1 95.25 148 MET B O 1
ATOM 4551 N N . VAL B 1 149 ? -4.805 24.094 20.594 1 88.62 149 VAL B N 1
ATOM 4552 C CA . VAL B 1 149 ? -4.492 22.953 21.438 1 88.62 149 VAL B CA 1
ATOM 4553 C C . VAL B 1 149 ? -3.658 23.391 22.641 1 88.62 149 VAL B C 1
ATOM 4555 O O . VAL B 1 149 ? -2.637 24.062 22.469 1 88.62 149 VAL B O 1
ATOM 4558 N N . GLU B 1 150 ? -4.027 22.938 23.75 1 86.56 150 GLU B N 1
ATOM 4559 C CA . GLU B 1 150 ? -3.363 23.344 24.984 1 86.56 150 GLU B CA 1
ATOM 4560 C C . GLU B 1 150 ? -1.914 22.859 25.016 1 86.56 150 GLU B C 1
ATOM 4562 O O . GLU B 1 150 ? -1.598 21.797 24.469 1 86.56 150 GLU B O 1
ATOM 4567 N N . GLN B 1 151 ? -1.054 23.672 25.547 1 81.25 151 GLN B N 1
ATOM 4568 C CA . GLN B 1 151 ? 0.337 23.359 25.859 1 81.25 151 GLN B CA 1
ATOM 4569 C C . GLN B 1 151 ? 1.212 23.438 24.625 1 81.25 151 GLN B C 1
ATOM 4571 O O . GLN B 1 151 ? 2.375 23.031 24.641 1 81.25 151 GLN B O 1
ATOM 4576 N N . ARG B 1 152 ? 0.627 23.875 23.531 1 90.25 152 ARG B N 1
ATOM 4577 C CA . ARG B 1 152 ? 1.43 24.156 22.344 1 90.25 152 ARG B CA 1
ATOM 4578 C C . ARG B 1 152 ? 1.848 25.625 22.312 1 90.25 152 ARG B C 1
ATOM 4580 O O . ARG B 1 152 ? 1.42 26.422 23.156 1 90.25 152 ARG B O 1
ATOM 4587 N N . HIS B 1 153 ? 2.676 25.984 21.391 1 94.44 153 HIS B N 1
ATOM 4588 C CA . HIS B 1 153 ? 3.332 27.281 21.391 1 94.44 153 HIS B CA 1
ATOM 4589 C C . HIS B 1 153 ? 2.312 28.422 21.297 1 94.44 153 HIS B C 1
ATOM 4591 O O . HIS B 1 153 ? 2.369 29.375 22.062 1 94.44 153 HIS B O 1
ATOM 4597 N N . LEU B 1 154 ? 1.365 28.312 20.391 1 96.75 154 LEU B N 1
ATOM 4598 C CA . LEU B 1 154 ? 0.395 29.391 20.25 1 96.75 154 LEU B CA 1
ATOM 4599 C C . LEU B 1 154 ? -0.386 29.594 21.547 1 96.75 154 LEU B C 1
ATOM 4601 O O . LEU B 1 154 ? -0.609 30.734 21.969 1 96.75 154 LEU B O 1
ATOM 4605 N N . HIS B 1 155 ? -0.796 28.484 22.156 1 96.56 155 HIS B N 1
ATOM 4606 C CA . HIS B 1 155 ? -1.543 28.562 23.406 1 96.56 155 HIS B CA 1
ATOM 4607 C C . HIS B 1 155 ? -0.724 29.234 24.5 1 96.56 155 HIS B C 1
ATOM 4609 O O . HIS B 1 155 ? -1.245 30.062 25.25 1 96.56 155 HIS B O 1
ATOM 4615 N N . PHE B 1 156 ? 0.526 28.906 24.625 1 96.56 156 PHE B N 1
ATOM 4616 C CA . PHE B 1 156 ? 1.428 29.5 25.609 1 96.56 156 PHE B CA 1
ATOM 4617 C C . PHE B 1 156 ? 1.544 31.016 25.391 1 96.56 156 PHE B C 1
ATOM 4619 O O . PHE B 1 156 ? 1.391 31.797 26.328 1 96.56 156 PHE B O 1
ATOM 4626 N N . LEU B 1 157 ? 1.765 31.375 24.141 1 97.5 157 LEU B N 1
ATOM 4627 C CA . LEU B 1 157 ? 1.954 32.781 23.812 1 97.5 157 LEU B CA 1
ATOM 4628 C C . LEU B 1 157 ? 0.658 33.562 24 1 97.5 157 LEU B C 1
ATOM 4630 O O . LEU B 1 157 ? 0.685 34.719 24.391 1 97.5 157 LEU B O 1
ATOM 4634 N N . TYR B 1 158 ? -0.407 32.969 23.688 1 98.31 158 TYR B N 1
ATOM 4635 C CA . TYR B 1 158 ? -1.732 33.531 23.906 1 98.31 158 TYR B CA 1
ATOM 4636 C C . TYR B 1 158 ? -1.957 33.844 25.375 1 98.31 158 TYR B C 1
ATOM 4638 O O . TYR B 1 158 ? -2.314 34.969 25.734 1 98.31 158 TYR B O 1
ATOM 4646 N N . ASN B 1 159 ? -1.701 32.906 26.234 1 98 159 ASN B N 1
ATOM 4647 C CA . ASN B 1 159 ? -1.894 33.094 27.656 1 98 159 ASN B CA 1
ATOM 4648 C C . ASN B 1 159 ? -0.97 34.188 28.203 1 98 159 ASN B C 1
ATOM 4650 O O . ASN B 1 159 ? -1.38 35 29.047 1 98 159 ASN B O 1
ATOM 4654 N N . LYS B 1 160 ? 0.194 34.156 27.734 1 97.5 160 LYS B N 1
ATOM 4655 C CA . LYS B 1 160 ? 1.141 35.219 28.141 1 97.5 160 LYS B CA 1
ATOM 4656 C C . LYS B 1 160 ? 0.639 36.594 27.734 1 97.5 160 LYS B C 1
ATOM 4658 O O . LYS B 1 160 ? 0.656 37.531 28.547 1 97.5 160 LYS B O 1
ATOM 4663 N N . ALA B 1 161 ? 0.197 36.719 26.547 1 98.12 161 ALA B N 1
ATOM 4664 C CA . ALA B 1 161 ? -0.272 38 26.016 1 98.12 161 ALA B CA 1
ATOM 4665 C C . ALA B 1 161 ? -1.512 38.5 26.766 1 98.12 161 ALA B C 1
ATOM 4667 O O . ALA B 1 161 ? -1.683 39.688 27 1 98.12 161 ALA B O 1
ATOM 4668 N N . LEU B 1 162 ? -2.416 37.562 27.078 1 97.94 162 LEU B N 1
ATOM 4669 C CA . LEU B 1 162 ? -3.609 37.938 27.844 1 97.94 162 LEU B CA 1
ATOM 4670 C C . LEU B 1 162 ? -3.232 38.562 29.172 1 97.94 162 LEU B C 1
ATOM 4672 O O . LEU B 1 162 ? -3.857 39.562 29.594 1 97.94 162 LEU B O 1
ATOM 4676 N N . LYS B 1 163 ? -2.25 37.969 29.812 1 97.81 163 LYS B N 1
ATOM 4677 C CA . LYS B 1 163 ? -1.801 38.5 31.094 1 97.81 163 LYS B CA 1
ATOM 4678 C C . LYS B 1 163 ? -1.149 39.875 30.938 1 97.81 163 LYS B C 1
ATOM 4680 O O . LYS B 1 163 ? -1.292 40.75 31.812 1 97.81 163 LYS B O 1
ATOM 4685 N N . GLU B 1 164 ? -0.5 40.031 29.875 1 97.25 164 GLU B N 1
ATOM 4686 C CA . GLU B 1 164 ? 0.292 41.25 29.688 1 97.25 164 GLU B CA 1
ATOM 4687 C C . GLU B 1 164 ? -0.569 42.375 29.156 1 97.25 164 GLU B C 1
ATOM 4689 O O . GLU B 1 164 ? -0.435 43.531 29.609 1 97.25 164 GLU B O 1
ATOM 4694 N N . LYS B 1 165 ? -1.367 42.125 28.172 1 95.56 165 LYS B N 1
ATOM 4695 C CA . LYS B 1 165 ? -2.055 43.281 27.562 1 95.56 165 LYS B CA 1
ATOM 4696 C C . LYS B 1 165 ? -3.498 42.906 27.219 1 95.56 165 LYS B C 1
ATOM 4698 O O . LYS B 1 165 ? -4.203 43.719 26.594 1 95.56 165 LYS B O 1
ATOM 4703 N N . GLY B 1 166 ? -3.967 41.75 27.438 1 97.94 166 GLY B N 1
ATOM 4704 C CA . GLY B 1 166 ? -5.379 41.406 27.406 1 97.94 166 GLY B CA 1
ATOM 4705 C C . GLY B 1 166 ? -5.805 40.781 26.078 1 97.94 166 GLY B C 1
ATOM 4706 O O . GLY B 1 166 ? -6.938 40.312 25.953 1 97.94 166 GLY B O 1
ATOM 4707 N N . TYR B 1 167 ? -4.98 40.812 25.094 1 98.44 167 TYR B N 1
ATOM 4708 C CA . TYR B 1 167 ? -5.227 40.156 23.812 1 98.44 167 TYR B CA 1
ATOM 4709 C C . TYR B 1 167 ? -3.916 39.781 23.125 1 98.44 167 TYR B C 1
ATOM 4711 O O . TYR B 1 167 ? -2.84 40.188 23.578 1 98.44 167 TYR B O 1
ATOM 4719 N N . LEU B 1 168 ? -3.943 38.969 22.125 1 98.81 168 LEU B N 1
ATOM 4720 C CA . LEU B 1 168 ? -2.781 38.625 21.312 1 98.81 168 LEU B CA 1
ATOM 4721 C C . LEU B 1 168 ? -2.953 39.094 19.875 1 98.81 168 LEU B C 1
ATOM 4723 O O . LEU B 1 168 ? -3.896 38.688 19.188 1 98.81 168 LEU B O 1
ATOM 4727 N N . ASP B 1 169 ? -2.047 40.031 19.406 1 98.75 169 ASP B N 1
ATOM 4728 C CA . ASP B 1 169 ? -2.057 40.406 18 1 98.75 169 ASP B CA 1
ATOM 4729 C C . ASP B 1 169 ? -1.811 39.219 17.094 1 98.75 169 ASP B C 1
ATOM 4731 O O . ASP B 1 169 ? -0.953 38.375 17.391 1 98.75 169 ASP B O 1
ATOM 4735 N N . VAL B 1 170 ? -2.613 39.094 16.062 1 98.88 170 VAL B N 1
ATOM 4736 C CA . VAL B 1 170 ? -2.5 37.906 15.211 1 98.88 170 VAL B CA 1
ATOM 4737 C C . VAL B 1 170 ? -2.654 38.312 13.742 1 98.88 170 VAL B C 1
ATOM 4739 O O . VAL B 1 170 ? -3.316 39.312 13.43 1 98.88 170 VAL B O 1
ATOM 4742 N N . ALA B 1 171 ? -1.991 37.656 12.844 1 98.94 171 ALA B N 1
ATOM 4743 C CA . ALA B 1 171 ? -2.25 37.656 11.406 1 98.94 171 ALA B CA 1
ATOM 4744 C C . ALA B 1 171 ? -2.477 36.219 10.914 1 98.94 171 ALA B C 1
ATOM 4746 O O . ALA B 1 171 ? -1.866 35.281 11.422 1 98.94 171 ALA B O 1
ATOM 4747 N N . ILE B 1 172 ? -3.391 36.031 9.992 1 98.94 172 ILE B N 1
ATOM 4748 C CA . ILE B 1 172 ? -3.596 34.75 9.289 1 98.94 172 ILE B CA 1
ATOM 4749 C C . ILE B 1 172 ? -3.303 34.938 7.805 1 98.94 172 ILE B C 1
ATOM 4751 O O . ILE B 1 172 ? -3.969 35.719 7.125 1 98.94 172 ILE B O 1
ATOM 4755 N N . VAL B 1 173 ? -2.273 34.281 7.305 1 98.94 173 VAL B N 1
ATOM 4756 C CA . VAL B 1 173 ? -1.889 34.406 5.902 1 98.94 173 VAL B CA 1
ATOM 4757 C C . VAL B 1 173 ? -2.307 33.156 5.125 1 98.94 173 VAL B C 1
ATOM 4759 O O . VAL B 1 173 ? -2.037 32.031 5.555 1 98.94 173 VAL B O 1
ATOM 4762 N N . ILE B 1 174 ? -3.037 33.312 3.992 1 98.88 174 ILE B N 1
ATOM 4763 C CA . ILE B 1 174 ? -3.596 32.219 3.182 1 98.88 174 ILE B CA 1
ATOM 4764 C C . ILE B 1 174 ? -3.068 32.344 1.753 1 98.88 174 ILE B C 1
ATOM 4766 O O . ILE B 1 174 ? -3.047 33.406 1.168 1 98.88 174 ILE B O 1
ATOM 4770 N N . GLY B 1 175 ? -2.793 31.203 1.186 1 98.5 175 GLY B N 1
ATOM 4771 C CA . GLY B 1 175 ? -2.195 31.219 -0.141 1 98.5 175 GLY B CA 1
ATOM 4772 C C . GLY B 1 175 ? -0.734 31.609 -0.133 1 98.5 175 GLY B C 1
ATOM 4773 O O . GLY B 1 175 ? -0.337 32.531 -0.839 1 98.5 175 GLY B O 1
ATOM 4774 N N . VAL B 1 176 ? 0.026 30.984 0.702 1 98.5 176 VAL B N 1
ATOM 4775 C CA . VAL B 1 176 ? 1.447 31.266 0.873 1 98.5 176 VAL B CA 1
ATOM 4776 C C . VAL B 1 176 ? 2.273 30.188 0.164 1 98.5 176 VAL B C 1
ATOM 4778 O O . VAL B 1 176 ? 1.733 29.172 -0.287 1 98.5 176 VAL B O 1
ATOM 4781 N N . HIS B 1 177 ? 3.576 30.469 0.001 1 98.19 177 HIS B N 1
ATOM 4782 C CA . HIS B 1 177 ? 4.496 29.453 -0.476 1 98.19 177 HIS B CA 1
ATOM 4783 C C . HIS B 1 177 ? 4.488 28.234 0.445 1 98.19 177 HIS B C 1
ATOM 4785 O O . HIS B 1 177 ? 4.438 28.375 1.669 1 98.19 177 HIS B O 1
ATOM 4791 N N . PRO B 1 178 ? 4.664 27.016 -0.073 1 98.31 178 PRO B N 1
ATOM 4792 C CA . PRO B 1 178 ? 4.656 25.797 0.743 1 98.31 178 PRO B CA 1
ATOM 4793 C C . PRO B 1 178 ? 5.75 25.781 1.806 1 98.31 178 PRO B C 1
ATOM 4795 O O . PRO B 1 178 ? 5.625 25.109 2.826 1 98.31 178 PRO B O 1
ATOM 4798 N N . ALA B 1 179 ? 6.797 26.547 1.655 1 98.5 179 ALA B N 1
ATOM 4799 C CA . ALA B 1 179 ? 7.812 26.688 2.697 1 98.5 179 ALA B CA 1
ATOM 4800 C C . ALA B 1 179 ? 7.215 27.25 3.982 1 98.5 179 ALA B C 1
ATOM 4802 O O . ALA B 1 179 ? 7.59 26.828 5.082 1 98.5 179 ALA B O 1
ATOM 4803 N N . VAL B 1 180 ? 6.32 28.203 3.852 1 98.75 180 VAL B N 1
ATOM 4804 C CA . VAL B 1 180 ? 5.668 28.828 5 1 98.75 180 VAL B CA 1
ATOM 4805 C C . VAL B 1 180 ? 4.711 27.828 5.652 1 98.75 180 VAL B C 1
ATOM 4807 O O . VAL B 1 180 ? 4.617 27.766 6.879 1 98.75 180 VAL B O 1
ATOM 4810 N N . LEU B 1 181 ? 4.047 27.031 4.828 1 98.69 181 LEU B N 1
ATOM 4811 C CA . LEU B 1 181 ? 3.174 26 5.355 1 98.69 181 LEU B CA 1
ATOM 4812 C C . LEU B 1 181 ? 3.977 24.953 6.129 1 98.69 181 LEU B C 1
ATOM 4814 O O . LEU B 1 181 ? 3.596 24.562 7.238 1 98.69 181 LEU B O 1
ATOM 4818 N N . LEU B 1 182 ? 5.07 24.516 5.562 1 98.38 182 LEU B N 1
ATOM 4819 C CA . LEU B 1 182 ? 5.93 23.547 6.234 1 98.38 182 LEU B CA 1
ATOM 4820 C C . LEU B 1 182 ? 6.453 24.125 7.551 1 98.38 182 LEU B C 1
ATOM 4822 O O . LEU B 1 182 ? 6.469 23.422 8.57 1 98.38 182 LEU B O 1
ATOM 4826 N N . ALA B 1 183 ? 6.867 25.344 7.523 1 98.25 183 ALA B N 1
ATOM 4827 C CA . ALA B 1 183 ? 7.375 26 8.734 1 98.25 183 ALA B CA 1
ATOM 4828 C C . ALA B 1 183 ? 6.301 26.062 9.812 1 98.25 183 ALA B C 1
ATOM 4830 O O . ALA B 1 183 ? 6.562 25.719 10.977 1 98.25 183 ALA B O 1
ATOM 4831 N N . GLY B 1 184 ? 5.105 26.422 9.43 1 97.62 184 GLY B N 1
ATOM 4832 C CA . GLY B 1 184 ? 4 26.516 10.375 1 97.62 184 GLY B CA 1
ATOM 4833 C C . GLY B 1 184 ? 3.551 25.172 10.906 1 97.62 184 GLY B C 1
ATOM 4834 O O . GLY B 1 184 ? 2.855 25.094 11.914 1 97.62 184 GLY B O 1
ATOM 4835 N N . SER B 1 185 ? 3.951 24.109 10.211 1 96.69 185 SER B N 1
ATOM 4836 C CA . SER B 1 185 ? 3.562 22.75 10.609 1 96.69 185 SER B CA 1
ATOM 4837 C C . SER B 1 185 ? 4.68 22.062 11.375 1 96.69 185 SER B C 1
ATOM 4839 O O . SER B 1 185 ? 4.547 20.891 11.758 1 96.69 185 SER B O 1
ATOM 4841 N N . THR B 1 186 ? 5.785 22.703 11.555 1 94.69 186 THR B N 1
ATOM 4842 C CA . THR B 1 186 ? 6.941 22.125 12.227 1 94.69 186 THR B CA 1
ATOM 4843 C C . THR B 1 186 ? 6.957 22.484 13.703 1 94.69 186 THR B C 1
ATOM 4845 O O . THR B 1 186 ? 6.832 23.672 14.062 1 94.69 186 THR B O 1
ATOM 4848 N N . SER B 1 187 ? 7.016 21.469 14.523 1 84.94 187 SER B N 1
ATOM 4849 C CA . SER B 1 187 ? 7.09 21.672 15.969 1 84.94 187 SER B CA 1
ATOM 4850 C C . SER B 1 187 ? 8.531 21.578 16.469 1 84.94 187 SER B C 1
ATOM 4852 O O . SER B 1 187 ? 9.25 20.641 16.125 1 84.94 187 SER B O 1
ATOM 4854 N N . ALA B 1 188 ? 8.969 22.594 17.094 1 86.75 188 ALA B N 1
ATOM 4855 C CA . ALA B 1 188 ? 10.289 22.625 17.703 1 86.75 188 ALA B CA 1
ATOM 4856 C C . ALA B 1 188 ? 10.242 23.344 19.062 1 86.75 188 ALA B C 1
ATOM 4858 O O . ALA B 1 188 ? 9.172 23.5 19.641 1 86.75 188 ALA B O 1
ATOM 4859 N N . ASP B 1 189 ? 11.422 23.484 19.594 1 88.38 189 ASP B N 1
ATOM 4860 C CA . ASP B 1 189 ? 11.516 24.156 20.875 1 88.38 189 ASP B CA 1
ATOM 4861 C C . ASP B 1 189 ? 10.914 25.562 20.812 1 88.38 189 ASP B C 1
ATOM 4863 O O . ASP B 1 189 ? 10.836 26.156 19.734 1 88.38 189 ASP B O 1
ATOM 4867 N N . ILE B 1 190 ? 10.438 26.094 21.891 1 89.19 190 ILE B N 1
ATOM 4868 C CA . ILE B 1 190 ? 9.703 27.344 21.969 1 89.19 190 ILE B CA 1
ATOM 4869 C C . ILE B 1 190 ? 10.57 28.484 21.422 1 89.19 190 ILE B C 1
ATOM 4871 O O . ILE B 1 190 ? 10.055 29.547 21.062 1 89.19 190 ILE B O 1
ATOM 4875 N N . THR B 1 191 ? 11.891 28.234 21.391 1 89.88 191 THR B N 1
ATOM 4876 C CA . THR B 1 191 ? 12.781 29.266 20.906 1 89.88 191 THR B CA 1
ATOM 4877 C C . THR B 1 191 ? 12.977 29.156 19.391 1 89.88 191 THR B C 1
ATOM 4879 O O . THR B 1 191 ? 13.641 30 18.781 1 89.88 191 THR B O 1
ATOM 4882 N N . PHE B 1 192 ? 12.359 28.125 18.859 1 93.19 192 PHE B N 1
ATOM 4883 C CA . PHE B 1 192 ? 12.422 27.906 17.406 1 93.19 192 PHE B CA 1
ATOM 4884 C C . PHE B 1 192 ? 11.586 28.953 16.688 1 93.19 192 PHE B C 1
ATOM 4886 O O . PHE B 1 192 ? 10.398 29.125 16.969 1 93.19 192 PHE B O 1
ATOM 4893 N N . ASP B 1 193 ? 12.188 29.766 15.773 1 96.31 193 ASP B N 1
ATOM 4894 C CA . ASP B 1 193 ? 11.5 30.797 15 1 96.31 193 ASP B CA 1
ATOM 4895 C C . ASP B 1 193 ? 11.023 30.25 13.656 1 96.31 193 ASP B C 1
ATOM 4897 O O . ASP B 1 193 ? 11.812 30.109 12.719 1 96.31 193 ASP B O 1
ATOM 4901 N N . GLU B 1 194 ? 9.758 30 13.516 1 97.75 194 GLU B N 1
ATOM 4902 C CA . GLU B 1 194 ? 9.211 29.344 12.328 1 97.75 194 GLU B CA 1
ATOM 4903 C C . GLU B 1 194 ? 9.328 30.234 11.094 1 97.75 194 GLU B C 1
ATOM 4905 O O . GLU B 1 194 ? 9.461 29.75 9.977 1 97.75 194 GLU B O 1
ATOM 4910 N N . LEU B 1 195 ? 9.227 31.562 11.281 1 98.19 195 LEU B N 1
ATOM 4911 C CA . LEU B 1 195 ? 9.359 32.469 10.133 1 98.19 195 LEU B CA 1
ATOM 4912 C C . LEU B 1 195 ? 10.781 32.438 9.586 1 98.19 195 LEU B C 1
ATOM 4914 O O . LEU B 1 195 ? 10.977 32.406 8.367 1 98.19 195 LEU B O 1
ATOM 4918 N N . LYS B 1 196 ? 11.758 32.375 10.445 1 97.94 196 LYS B N 1
ATOM 4919 C CA . LYS B 1 196 ? 13.148 32.219 10.031 1 97.94 196 LYS B CA 1
ATOM 4920 C C . LYS B 1 196 ? 13.375 30.844 9.406 1 97.94 196 LYS B C 1
ATOM 4922 O O . LYS B 1 196 ? 14.164 30.703 8.469 1 97.94 196 LYS B O 1
ATOM 4927 N N . PHE B 1 197 ? 12.758 29.891 9.922 1 98.25 197 PHE B N 1
ATOM 4928 C CA . PHE B 1 197 ? 12.852 28.547 9.344 1 98.25 197 PHE B CA 1
ATOM 4929 C C . PHE B 1 197 ? 12.312 28.547 7.914 1 98.25 197 PHE B C 1
ATOM 4931 O O . PHE B 1 197 ? 12.898 27.922 7.031 1 98.25 197 PHE B O 1
ATOM 4938 N N . ALA B 1 198 ? 11.148 29.219 7.652 1 98.62 198 ALA B N 1
ATOM 4939 C CA . ALA B 1 198 ? 10.641 29.359 6.293 1 98.62 198 ALA B CA 1
ATOM 4940 C C . ALA B 1 198 ? 11.695 29.969 5.375 1 98.62 198 ALA B C 1
ATOM 4942 O O . ALA B 1 198 ? 11.875 29.531 4.238 1 98.62 198 ALA B O 1
ATOM 4943 N N . ALA B 1 199 ? 12.391 30.984 5.906 1 98.56 199 ALA B N 1
ATOM 4944 C CA . ALA B 1 199 ? 13.477 31.609 5.152 1 98.56 199 ALA B CA 1
ATOM 4945 C C . ALA B 1 199 ? 14.562 30.578 4.82 1 98.56 199 ALA B C 1
ATOM 4947 O O . ALA B 1 199 ? 15.047 30.531 3.689 1 98.56 199 ALA B O 1
ATOM 4948 N N . ALA B 1 200 ? 14.906 29.766 5.824 1 98.38 200 ALA B N 1
ATOM 4949 C CA . ALA B 1 200 ? 15.922 28.734 5.621 1 98.38 200 ALA B CA 1
ATOM 4950 C C . ALA B 1 200 ? 15.492 27.75 4.547 1 98.38 200 ALA B C 1
ATOM 4952 O O . ALA B 1 200 ? 16.297 27.344 3.699 1 98.38 200 ALA B O 1
ATOM 4953 N N . LEU B 1 201 ? 14.219 27.344 4.523 1 98.25 201 LEU B N 1
ATOM 4954 C CA . LEU B 1 201 ? 13.68 26.406 3.539 1 98.25 201 LEU B CA 1
ATOM 4955 C C . LEU B 1 201 ? 13.742 27 2.137 1 98.25 201 LEU B C 1
ATOM 4957 O O . LEU B 1 201 ? 13.836 26.266 1.15 1 98.25 201 LEU B O 1
ATOM 4961 N N . LEU B 1 202 ? 13.68 28.312 2.09 1 97.94 202 LEU B N 1
ATOM 4962 C CA . LEU B 1 202 ? 13.664 29 0.808 1 97.94 202 LEU B CA 1
ATOM 4963 C C . LEU B 1 202 ? 15.078 29.375 0.37 1 97.94 202 LEU B C 1
ATOM 4965 O O . LEU B 1 202 ? 15.258 30.125 -0.586 1 97.94 202 LEU B O 1
ATOM 4969 N N . GLY B 1 203 ? 16.047 28.938 1.082 1 96.44 203 GLY B N 1
ATOM 4970 C CA . GLY B 1 203 ? 17.422 29.188 0.687 1 96.44 203 GLY B CA 1
ATOM 4971 C C . GLY B 1 203 ? 18.094 30.266 1.517 1 96.44 203 GLY B C 1
ATOM 4972 O O . GLY B 1 203 ? 19.219 30.672 1.215 1 96.44 203 GLY B O 1
ATOM 4973 N N . GLY B 1 204 ? 17.422 30.797 2.447 1 97.81 204 GLY B N 1
ATOM 4974 C CA . GLY B 1 204 ? 18.125 31.656 3.385 1 97.81 204 GLY B CA 1
ATOM 4975 C C . GLY B 1 204 ? 17.406 32.969 3.656 1 97.81 204 GLY B C 1
ATOM 4976 O O . GLY B 1 204 ? 17.703 33.656 4.633 1 97.81 204 GLY B O 1
ATOM 4977 N N . GLU B 1 205 ? 16.469 33.281 2.752 1 98.19 205 GLU B N 1
ATOM 4978 C CA . GLU B 1 205 ? 15.805 34.562 2.924 1 98.19 205 GLU B CA 1
ATOM 4979 C C . GLU B 1 205 ? 14.336 34.5 2.514 1 98.19 205 GLU B C 1
ATOM 4981 O O . GLU B 1 205 ? 13.977 33.719 1.625 1 98.19 205 GLU B O 1
ATOM 4986 N N . ILE B 1 206 ? 13.5 35.312 3.145 1 98.12 206 ILE B N 1
ATOM 4987 C CA . ILE B 1 206 ? 12.086 35.438 2.793 1 98.12 206 ILE B CA 1
ATOM 4988 C C . ILE B 1 206 ? 11.648 36.906 2.877 1 98.12 206 ILE B C 1
ATOM 4990 O O . ILE B 1 206 ? 12.039 37.625 3.803 1 98.12 206 ILE B O 1
ATOM 4994 N N . GLY B 1 207 ? 10.992 37.375 1.868 1 98.12 207 GLY B N 1
ATOM 4995 C CA . GLY B 1 207 ? 10.422 38.688 1.904 1 98.12 207 GLY B CA 1
ATOM 4996 C C . GLY B 1 207 ? 9.25 38.812 2.859 1 98.12 207 GLY B C 1
ATOM 4997 O O . GLY B 1 207 ? 8.383 37.938 2.896 1 98.12 207 GLY B O 1
ATOM 4998 N N . VAL B 1 208 ? 9.258 39.906 3.695 1 98.69 208 VAL B N 1
ATOM 4999 C CA . VAL B 1 208 ? 8.156 40.188 4.617 1 98.69 208 VAL B CA 1
ATOM 5000 C C . VAL B 1 208 ? 7.809 41.656 4.598 1 98.69 208 VAL B C 1
ATOM 5002 O O . VAL B 1 208 ? 8.586 42.5 4.109 1 98.69 208 VAL B O 1
ATOM 5005 N N . PHE B 1 209 ? 6.652 42.031 5.09 1 98.5 209 PHE B N 1
ATOM 5006 C CA . PHE B 1 209 ? 6.246 43.406 5.289 1 98.5 209 PHE B CA 1
ATOM 5007 C C . PHE B 1 209 ? 5.426 43.562 6.566 1 98.5 209 PHE B C 1
ATOM 5009 O O . PHE B 1 209 ? 4.934 42.562 7.109 1 98.5 209 PHE B O 1
ATOM 5016 N N . GLU B 1 210 ? 5.297 44.719 7.066 1 98.19 210 GLU B N 1
ATOM 5017 C CA . GLU B 1 210 ? 4.688 44.969 8.367 1 98.19 210 GLU B CA 1
ATOM 5018 C C . GLU B 1 210 ? 3.217 45.344 8.219 1 98.19 210 GLU B C 1
ATOM 5020 O O . GLU B 1 210 ? 2.861 46.188 7.391 1 98.19 210 GLU B O 1
ATOM 5025 N N . LEU B 1 211 ? 2.387 44.688 8.961 1 98.25 211 LEU B N 1
ATOM 5026 C CA . LEU B 1 211 ? 0.978 45.062 9.055 1 98.25 211 LEU B CA 1
ATOM 5027 C C . LEU B 1 211 ? 0.777 46.188 10.047 1 98.25 211 LEU B C 1
ATOM 5029 O O . LEU B 1 211 ? 1.735 46.656 10.672 1 98.25 211 LEU B O 1
ATOM 5033 N N . ASP B 1 212 ? -0.47 46.656 10.195 1 96.94 212 ASP B N 1
ATOM 5034 C CA . ASP B 1 212 ? -0.758 47.781 11.078 1 96.94 212 ASP B CA 1
ATOM 5035 C C . ASP B 1 212 ? -0.581 47.406 12.539 1 96.94 212 ASP B C 1
ATOM 5037 O O . ASP B 1 212 ? -0.242 48.25 13.375 1 96.94 212 ASP B O 1
ATOM 5041 N N . ASN B 1 213 ? -0.785 46.156 12.844 1 97.5 213 ASN B N 1
ATOM 5042 C CA . ASN B 1 213 ? -0.643 45.719 14.227 1 97.5 213 ASN B CA 1
ATOM 5043 C C . ASN B 1 213 ? 0.812 45.406 14.57 1 97.5 213 ASN B C 1
ATOM 5045 O O . ASN B 1 213 ? 1.101 44.875 15.633 1 97.5 213 ASN B O 1
ATOM 5049 N N . GLY B 1 214 ? 1.682 45.625 13.625 1 97.06 214 GLY B N 1
ATOM 5050 C CA . GLY B 1 214 ? 3.107 45.531 13.891 1 97.06 214 GLY B CA 1
ATOM 5051 C C . GLY B 1 214 ? 3.691 44.188 13.492 1 97.06 214 GLY B C 1
ATOM 5052 O O . GLY B 1 214 ? 4.91 44 13.516 1 97.06 214 GLY B O 1
ATOM 5053 N N . LEU B 1 215 ? 2.932 43.25 13.109 1 98.5 215 LEU B N 1
ATOM 5054 C CA . LEU B 1 215 ? 3.42 41.906 12.75 1 98.5 215 LEU B CA 1
ATOM 5055 C C . LEU B 1 215 ? 4.051 41.938 11.359 1 98.5 215 LEU B C 1
ATOM 5057 O O . LEU B 1 215 ? 3.535 42.562 10.445 1 98.5 215 LEU B O 1
ATOM 5061 N N . LEU B 1 216 ? 5.211 41.281 11.211 1 98.5 216 LEU B N 1
ATOM 5062 C CA . LEU B 1 216 ? 5.785 40.969 9.906 1 98.5 216 LEU B CA 1
ATOM 5063 C C . LEU B 1 216 ? 5.168 39.719 9.32 1 98.5 216 LEU B C 1
ATOM 5065 O O . LEU B 1 216 ? 5.094 38.688 9.992 1 98.5 216 LEU B O 1
ATOM 5069 N N . VAL B 1 217 ? 4.668 39.812 8.094 1 98.75 217 VAL B N 1
ATOM 5070 C CA . VAL B 1 217 ? 4.066 38.656 7.445 1 98.75 217 VAL B CA 1
ATOM 5071 C C . VAL B 1 217 ? 4.684 38.438 6.066 1 98.75 217 VAL B C 1
ATOM 5073 O O . VAL B 1 217 ? 5.082 39.406 5.41 1 98.75 217 VAL B O 1
ATOM 5076 N N . PRO B 1 218 ? 4.867 37.156 5.605 1 98.38 218 PRO B N 1
ATOM 5077 C CA . PRO B 1 218 ? 5.27 36.906 4.219 1 98.38 218 PRO B CA 1
ATOM 5078 C C . PRO B 1 218 ? 4.156 37.219 3.219 1 98.38 218 PRO B C 1
ATOM 5080 O O . PRO B 1 218 ? 3.012 37.469 3.617 1 98.38 218 PRO B O 1
ATOM 5083 N N . GLU B 1 219 ? 4.539 37.312 1.904 1 97.38 219 GLU B N 1
ATOM 5084 C CA . GLU B 1 219 ? 3.518 37.469 0.872 1 97.38 219 GLU B CA 1
ATOM 5085 C C . GLU B 1 219 ? 2.52 36.312 0.896 1 97.38 219 GLU B C 1
ATOM 5087 O O . GLU B 1 219 ? 2.9 35.156 1.107 1 97.38 219 GLU B O 1
ATOM 5092 N N . ALA B 1 220 ? 1.234 36.656 0.715 1 98.62 220 ALA B N 1
ATOM 5093 C CA . ALA B 1 220 ? 0.109 35.719 0.663 1 98.62 220 ALA B CA 1
ATOM 5094 C C . ALA B 1 220 ? -0.974 36.219 -0.287 1 98.62 220 ALA B C 1
ATOM 5096 O O . ALA B 1 220 ? -0.921 37.375 -0.75 1 98.62 220 ALA B O 1
ATOM 5097 N N . GLU B 1 221 ? -1.847 35.375 -0.594 1 98.81 221 GLU B N 1
ATOM 5098 C CA . GLU B 1 221 ? -2.965 35.812 -1.433 1 98.81 221 GLU B CA 1
ATOM 5099 C C . GLU B 1 221 ? -4.027 36.531 -0.615 1 98.81 221 GLU B C 1
ATOM 5101 O O . GLU B 1 221 ? -4.617 37.5 -1.086 1 98.81 221 GLU B O 1
ATOM 5106 N N . PHE B 1 222 ? -4.316 36.031 0.539 1 98.81 222 PHE B N 1
ATOM 5107 C CA . PHE B 1 222 ? -5.23 36.625 1.511 1 98.81 222 PHE B CA 1
ATOM 5108 C C . PHE B 1 222 ? -4.547 36.812 2.861 1 98.81 222 PHE B C 1
ATOM 5110 O O . PHE B 1 222 ? -3.771 35.938 3.287 1 98.81 222 PHE B O 1
ATOM 5117 N N . ILE B 1 223 ? -4.848 37.938 3.59 1 98.88 223 ILE B N 1
ATOM 5118 C CA . ILE B 1 223 ? -4.32 38.156 4.934 1 98.88 223 ILE B CA 1
ATOM 5119 C C . ILE B 1 223 ? -5.426 38.688 5.836 1 98.88 223 ILE B C 1
ATOM 5121 O O . ILE B 1 223 ? -6.18 39.594 5.445 1 98.88 223 ILE B O 1
ATOM 5125 N N . ILE B 1 224 ? -5.562 38.125 6.984 1 98.94 224 ILE B N 1
ATOM 5126 C CA . ILE B 1 224 ? -6.453 38.594 8.031 1 98.94 224 ILE B CA 1
ATOM 5127 C C . ILE B 1 224 ? -5.633 39.188 9.172 1 98.94 224 ILE B C 1
ATOM 5129 O O . ILE B 1 224 ? -4.773 38.5 9.742 1 98.94 224 ILE B O 1
ATOM 5133 N N . GLU B 1 225 ? -5.812 40.438 9.469 1 98.88 225 GLU B N 1
ATOM 5134 C CA . GLU B 1 225 ? -5.223 41.094 10.633 1 98.88 225 GLU B CA 1
ATOM 5135 C C . GLU B 1 225 ? -6.238 41.219 11.766 1 98.88 225 GLU B C 1
ATOM 5137 O O . GLU B 1 225 ? -7.375 41.656 11.539 1 98.88 225 GLU B O 1
ATOM 5142 N N . GLY B 1 226 ? -5.812 40.781 12.984 1 98.75 226 GLY B N 1
ATOM 5143 C CA . GLY B 1 226 ? -6.777 40.906 14.062 1 98.75 226 GLY B CA 1
ATOM 5144 C C . GLY B 1 226 ? -6.168 40.656 15.438 1 98.75 226 GLY B C 1
ATOM 5145 O O . GLY B 1 226 ? -4.98 40.906 15.641 1 98.75 226 GLY B O 1
ATOM 5146 N N . LYS B 1 227 ? -7.078 40.344 16.422 1 98.81 227 LYS B N 1
ATOM 5147 C CA . LYS B 1 227 ? -6.715 40.062 17.797 1 98.81 227 LYS B CA 1
ATOM 5148 C C . LYS B 1 227 ? -7.418 38.812 18.312 1 98.81 227 LYS B C 1
ATOM 5150 O O . LYS B 1 227 ? -8.609 38.625 18.078 1 98.81 227 LYS B O 1
ATOM 5155 N N . ILE B 1 228 ? -6.598 37.938 18.875 1 98.88 228 ILE B N 1
ATOM 5156 C CA . ILE B 1 228 ? -7.223 36.844 19.609 1 98.88 228 ILE B CA 1
ATOM 5157 C C . ILE B 1 228 ? -7.625 37.344 21 1 98.88 228 ILE B C 1
ATOM 5159 O O . ILE B 1 228 ? -6.785 37.844 21.766 1 98.88 228 ILE B O 1
ATOM 5163 N N . LEU B 1 229 ? -8.906 37.219 21.312 1 98.75 229 LEU B N 1
ATOM 5164 C CA . LEU B 1 229 ? -9.492 37.781 22.531 1 98.75 229 LEU B CA 1
ATOM 5165 C C . LEU B 1 229 ? -9.695 36.688 23.578 1 98.75 229 LEU B C 1
ATOM 5167 O O . LEU B 1 229 ? -9.609 35.5 23.281 1 98.75 229 LEU B O 1
ATOM 5171 N N . PRO B 1 230 ? -9.828 37.094 24.875 1 98.31 230 PRO B N 1
ATOM 5172 C CA . PRO B 1 230 ? -10.086 36.094 25.922 1 98.31 230 PRO B CA 1
ATOM 5173 C C . PRO B 1 230 ? -11.484 35.5 25.828 1 98.31 230 PRO B C 1
ATOM 5175 O O . PRO B 1 230 ? -11.742 34.438 26.406 1 98.31 230 PRO B O 1
ATOM 5178 N N . GLU B 1 231 ? -12.414 36.188 25.156 1 98.19 231 GLU B N 1
ATOM 5179 C CA . GLU B 1 231 ? -13.758 35.656 24.953 1 98.19 231 GLU B CA 1
ATOM 5180 C C . GLU B 1 231 ? -13.719 34.375 24.125 1 98.19 231 GLU B C 1
ATOM 5182 O O . GLU B 1 231 ? -12.891 34.219 23.219 1 98.19 231 GLU B O 1
ATOM 5187 N N . VAL B 1 232 ? -14.578 33.5 24.5 1 98.38 232 VAL B N 1
ATOM 5188 C CA . VAL B 1 232 ? -14.609 32.219 23.828 1 98.38 232 VAL B CA 1
ATOM 5189 C C . VAL B 1 232 ? -15.992 31.969 23.25 1 98.38 232 VAL B C 1
ATOM 5191 O O . VAL B 1 232 ? -16.969 32.594 23.641 1 98.38 232 VAL B O 1
ATOM 5194 N N . ASP B 1 233 ? -16.078 31.109 22.25 1 98.38 233 ASP B N 1
ATOM 5195 C CA . ASP B 1 233 ? -17.328 30.625 21.672 1 98.38 233 ASP B CA 1
ATOM 5196 C C . ASP B 1 233 ? -17.203 29.156 21.234 1 98.38 233 ASP B C 1
ATOM 5198 O O . ASP B 1 233 ? -16.125 28.562 21.344 1 98.38 233 ASP B O 1
ATOM 5202 N N . ASP B 1 234 ? -18.344 28.578 20.812 1 98.25 234 ASP B N 1
ATOM 5203 C CA . ASP B 1 234 ? -18.359 27.188 20.344 1 98.25 234 ASP B CA 1
ATOM 5204 C C . ASP B 1 234 ? -17.562 27.031 19.062 1 98.25 234 ASP B C 1
ATOM 5206 O O . ASP B 1 234 ? -17.719 27.828 18.125 1 98.25 234 ASP B O 1
ATOM 5210 N N . GLU B 1 235 ? -16.719 26.188 19.078 1 98.12 235 GLU B N 1
ATOM 5211 C CA . GLU B 1 235 ? -15.977 25.734 17.906 1 98.12 235 GLU B CA 1
ATOM 5212 C C . GLU B 1 235 ? -16.234 24.25 17.609 1 98.12 235 GLU B C 1
ATOM 5214 O O . GLU B 1 235 ? -16.109 23.422 18.516 1 98.12 235 GLU B O 1
ATOM 5219 N N . GLY B 1 236 ? -16.672 23.938 16.297 1 96.75 236 GLY B N 1
ATOM 5220 C CA . GLY B 1 236 ? -16.953 22.562 15.922 1 96.75 236 GLY B CA 1
ATOM 5221 C C . GLY B 1 236 ? -18.422 22.25 15.875 1 96.75 236 GLY B C 1
ATOM 5222 O O . GLY B 1 236 ? -19.266 23.094 16.172 1 96.75 236 GLY B O 1
ATOM 5223 N N . PRO B 1 237 ? -18.703 21.047 15.461 1 97.12 237 PRO B N 1
ATOM 5224 C CA . PRO B 1 237 ? -17.766 19.953 15.164 1 97.12 237 PRO B CA 1
ATOM 5225 C C . PRO B 1 237 ? -16.984 20.172 13.875 1 97.12 237 PRO B C 1
ATOM 5227 O O . PRO B 1 237 ? -17.391 20.984 13.031 1 97.12 237 PRO B O 1
ATOM 5230 N N . PHE B 1 238 ? -15.844 19.484 13.766 1 97.69 238 PHE B N 1
ATOM 5231 C CA . PHE B 1 238 ? -15.023 19.594 12.57 1 97.69 238 PHE B CA 1
ATOM 5232 C C . PHE B 1 238 ? -14.109 18.375 12.438 1 97.69 238 PHE B C 1
ATOM 5234 O O . PHE B 1 238 ? -13.828 17.688 13.422 1 97.69 238 PHE B O 1
ATOM 5241 N N . VAL B 1 239 ? -13.742 18.062 11.234 1 96.75 239 VAL B N 1
ATOM 5242 C CA . VAL B 1 239 ? -13.023 16.844 10.891 1 96.75 239 VAL B CA 1
ATOM 5243 C C . VAL B 1 239 ? -11.531 17.031 11.156 1 96.75 239 VAL B C 1
ATOM 5245 O O . VAL B 1 239 ? -10.977 18.094 10.875 1 96.75 239 VAL B O 1
ATOM 5248 N N . ASP B 1 240 ? -10.93 15.992 11.68 1 94.06 240 ASP B N 1
ATOM 5249 C CA . ASP B 1 240 ? -9.492 16 11.93 1 94.06 240 ASP B CA 1
ATOM 5250 C C . ASP B 1 240 ? -8.758 15.078 10.953 1 94.06 240 ASP B C 1
ATOM 5252 O O . ASP B 1 240 ? -9.328 14.648 9.953 1 94.06 240 ASP B O 1
ATOM 5256 N N . ILE B 1 241 ? -7.465 14.805 11.25 1 96.5 241 ILE B N 1
ATOM 5257 C CA . ILE B 1 241 ? -6.523 14.195 10.32 1 96.5 241 ILE B CA 1
ATOM 5258 C C . ILE B 1 241 ? -6.941 12.758 10.031 1 96.5 241 ILE B C 1
ATOM 5260 O O . ILE B 1 241 ? -6.617 12.211 8.977 1 96.5 241 ILE B O 1
ATOM 5264 N N . THR B 1 242 ? -7.668 12.055 10.914 1 96.88 242 THR B N 1
ATOM 5265 C CA . THR B 1 242 ? -8.062 10.656 10.727 1 96.88 242 THR B CA 1
ATOM 5266 C C . THR B 1 242 ? -9.406 10.562 10.016 1 96.88 242 THR B C 1
ATOM 5268 O O . THR B 1 242 ? -9.914 9.469 9.781 1 96.88 242 THR B O 1
ATOM 5271 N N . GLY B 1 243 ? -10 11.742 9.734 1 96.38 243 GLY B N 1
ATOM 5272 C CA . GLY B 1 243 ? -11.234 11.758 8.969 1 96.38 243 GLY B CA 1
ATOM 5273 C C . GLY B 1 243 ? -12.477 11.633 9.836 1 96.38 243 GLY B C 1
ATOM 5274 O O . GLY B 1 243 ? -13.586 11.508 9.328 1 96.38 243 GLY B O 1
ATOM 5275 N N . THR B 1 244 ? -12.312 11.664 11.148 1 95.56 244 THR B N 1
ATOM 5276 C CA . THR B 1 244 ? -13.438 11.617 12.086 1 95.56 244 THR B CA 1
ATOM 5277 C C . THR B 1 244 ? -13.703 13 12.68 1 95.56 244 THR B C 1
ATOM 5279 O O . THR B 1 244 ? -12.82 13.859 12.688 1 95.56 244 THR B O 1
ATOM 5282 N N . TYR B 1 245 ? -14.906 13.195 13.18 1 95 245 TYR B N 1
ATOM 5283 C CA . TYR B 1 245 ? -15.281 14.492 13.734 1 95 245 TYR B CA 1
ATOM 5284 C C . TYR B 1 245 ? -14.75 14.648 15.156 1 95 245 TYR B C 1
ATOM 5286 O O . TYR B 1 245 ? -14.812 13.711 15.953 1 95 245 TYR B O 1
ATOM 5294 N N . ASP B 1 246 ? -14.219 15.719 15.414 1 93.56 246 ASP B N 1
ATOM 5295 C CA . ASP B 1 246 ? -13.93 16.156 16.766 1 93.56 246 ASP B CA 1
ATOM 5296 C C . ASP B 1 246 ? -15.148 16.797 17.422 1 93.56 246 ASP B C 1
ATOM 5298 O O . ASP B 1 246 ? -16.094 17.203 16.719 1 93.56 246 ASP B O 1
ATOM 5302 N N . ILE B 1 247 ? -15.133 16.906 18.641 1 91.31 247 ILE B N 1
ATOM 5303 C CA . ILE B 1 247 ? -16.281 17.391 19.406 1 91.31 247 ILE B CA 1
ATOM 5304 C C . ILE B 1 247 ? -16.266 18.922 19.422 1 91.31 247 ILE B C 1
ATOM 5306 O O . ILE B 1 247 ? -15.273 19.547 19.047 1 91.31 247 ILE B O 1
ATOM 5310 N N . VAL B 1 248 ? -17.406 19.547 19.812 1 96.75 248 VAL B N 1
ATOM 5311 C CA . VAL B 1 248 ? -17.531 20.984 20 1 96.75 248 VAL B CA 1
ATOM 5312 C C . VAL B 1 248 ? -16.797 21.422 21.266 1 96.75 248 VAL B C 1
ATOM 5314 O O . VAL B 1 248 ? -16.906 20.766 22.297 1 96.75 248 VAL B O 1
ATOM 5317 N N . ARG B 1 249 ? -16 22.484 21.141 1 95.94 249 ARG B N 1
ATOM 5318 C CA . ARG B 1 249 ? -15.242 23.031 22.266 1 95.94 249 ARG B CA 1
ATOM 5319 C C . ARG B 1 249 ? -15.398 24.547 22.344 1 95.94 249 ARG B C 1
ATOM 5321 O O . ARG B 1 249 ? -15.656 25.203 21.328 1 95.94 249 ARG B O 1
ATOM 5328 N N . LYS B 1 250 ? -15.273 25.031 23.578 1 98 250 LYS B N 1
ATOM 5329 C CA . LYS B 1 250 ? -15.148 26.484 23.719 1 98 250 LYS B CA 1
ATOM 5330 C C . LYS B 1 250 ? -13.734 26.953 23.391 1 98 250 LYS B C 1
ATOM 5332 O O . LYS B 1 250 ? -12.773 26.531 24.047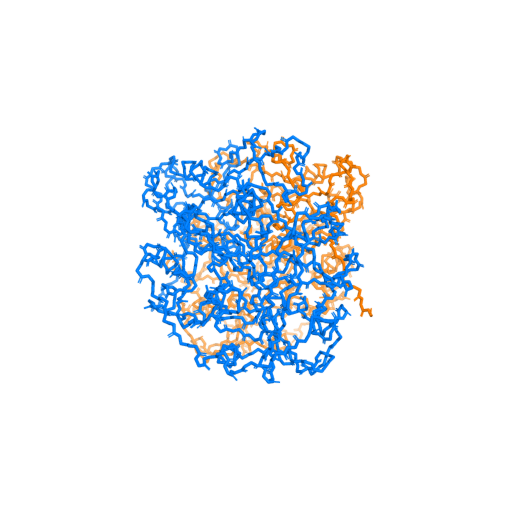 1 98 250 LYS B O 1
ATOM 5337 N N . GLN B 1 251 ? -13.625 27.812 22.406 1 98.5 251 GLN B N 1
ATOM 5338 C CA . GLN B 1 251 ? -12.312 28.219 21.922 1 98.5 251 GLN B CA 1
ATOM 5339 C C . GLN B 1 251 ? -12.25 29.734 21.719 1 98.5 251 GLN B C 1
ATOM 5341 O O . GLN B 1 251 ? -13.281 30.375 21.531 1 98.5 251 GLN B O 1
ATOM 5346 N N . PRO B 1 252 ? -11.117 30.344 21.719 1 98.62 252 PRO B N 1
ATOM 5347 C CA . PRO B 1 252 ? -10.961 31.797 21.672 1 98.62 252 PRO B CA 1
ATOM 5348 C C . PRO B 1 252 ? -11.484 32.406 20.391 1 98.62 252 PRO B C 1
ATOM 5350 O O . PRO B 1 252 ? -11.398 31.797 19.328 1 98.62 252 PRO B O 1
ATOM 5353 N N . ILE B 1 253 ? -11.898 33.656 20.547 1 98.56 253 ILE B N 1
ATOM 5354 C CA . ILE B 1 253 ? -12.422 34.438 19.438 1 98.56 253 ILE B CA 1
ATOM 5355 C C . ILE B 1 253 ? -11.297 35.281 18.828 1 98.56 253 ILE B C 1
ATOM 5357 O O . ILE B 1 253 ? -10.453 35.812 19.547 1 98.56 253 ILE B O 1
ATOM 5361 N N . ILE B 1 254 ? -11.32 35.375 17.531 1 98.88 254 ILE B N 1
ATOM 5362 C CA . ILE B 1 254 ? -10.477 36.344 16.828 1 98.88 254 ILE B CA 1
ATOM 5363 C C . ILE B 1 254 ? -11.328 37.5 16.312 1 98.88 254 ILE B C 1
ATOM 5365 O O . ILE B 1 254 ? -12.219 37.281 15.477 1 98.88 254 ILE B O 1
ATOM 5369 N N . LYS B 1 255 ? -11.062 38.625 16.781 1 98.75 255 LYS B N 1
ATOM 5370 C CA . LYS B 1 255 ? -11.656 39.844 16.203 1 98.75 255 LYS B CA 1
ATOM 5371 C C . LYS B 1 255 ? -10.883 40.312 14.969 1 98.75 255 LYS B C 1
ATOM 5373 O O . LYS B 1 255 ? -9.688 40.594 15.055 1 98.75 255 LYS B O 1
ATOM 5378 N N . ILE B 1 256 ? -11.555 40.406 13.852 1 98.75 256 ILE B N 1
ATOM 5379 C CA . ILE B 1 256 ? -10.922 40.875 12.625 1 98.75 256 ILE B CA 1
ATOM 5380 C C . ILE B 1 256 ? -10.82 42.406 12.656 1 98.75 256 ILE B C 1
ATOM 5382 O O . ILE B 1 256 ? -11.797 43.094 12.945 1 98.75 256 ILE B O 1
ATOM 5386 N N . GLU B 1 257 ? -9.695 42.844 12.344 1 98.44 257 GLU B N 1
ATOM 5387 C CA . GLU B 1 257 ? -9.508 44.312 12.242 1 98.44 257 GLU B CA 1
ATOM 5388 C C . GLU B 1 257 ? -9.453 44.75 10.789 1 98.44 257 GLU B C 1
ATOM 5390 O O . GLU B 1 257 ? -10.086 45.75 10.414 1 98.44 257 GLU B O 1
ATOM 5395 N N . LYS B 1 258 ? -8.68 44.031 10.008 1 98.12 258 LYS B N 1
ATOM 5396 C CA . LYS B 1 258 ? -8.539 44.344 8.586 1 98.12 258 LYS B CA 1
ATOM 5397 C C . LYS B 1 258 ? -8.391 43.062 7.758 1 98.12 258 LYS B C 1
ATOM 5399 O O . LYS B 1 258 ? -7.848 42.062 8.234 1 98.12 258 LYS B O 1
ATOM 5404 N N . LEU B 1 259 ? -8.93 43.156 6.59 1 98.56 259 LEU B N 1
ATOM 5405 C CA . LEU B 1 259 ? -8.711 42.125 5.59 1 98.56 259 LEU B CA 1
ATOM 5406 C C . LEU B 1 259 ? -7.859 42.625 4.441 1 98.56 259 LEU B C 1
ATOM 5408 O O . LEU B 1 259 ? -8.031 43.781 4 1 98.56 259 LEU B O 1
ATOM 5412 N N . TYR B 1 260 ? -6.867 41.844 4.031 1 98.56 260 TYR B N 1
ATOM 5413 C CA . TYR B 1 260 ? -6.031 42.156 2.875 1 98.56 260 TYR B CA 1
ATOM 5414 C C . TYR B 1 260 ? -6.148 41.062 1.815 1 98.56 260 TYR B C 1
ATOM 5416 O O . TYR B 1 260 ? -6.148 39.875 2.139 1 98.56 260 TYR B O 1
ATOM 5424 N N . ARG B 1 261 ? -6.285 41.438 0.564 1 98.5 261 ARG B N 1
ATOM 5425 C CA . ARG B 1 261 ? -6.191 40.438 -0.518 1 98.5 261 ARG B CA 1
ATOM 5426 C C . ARG B 1 261 ? -5.52 41.062 -1.746 1 98.5 261 ARG B C 1
ATOM 5428 O O . ARG B 1 261 ? -5.59 42.281 -1.96 1 98.5 261 ARG B O 1
ATOM 5435 N N . LYS B 1 262 ? -4.887 40.219 -2.504 1 98.06 262 LYS B N 1
ATOM 5436 C CA . LYS B 1 262 ? -4.41 40.656 -3.811 1 98.06 262 LYS B CA 1
ATOM 5437 C C . LYS B 1 262 ? -5.574 40.969 -4.746 1 98.06 262 LYS B C 1
ATOM 5439 O O . LYS B 1 262 ? -6.73 40.688 -4.418 1 98.06 262 LYS B O 1
ATOM 5444 N N . GLU B 1 263 ? -5.258 41.562 -5.863 1 96.44 263 GLU B N 1
ATOM 5445 C CA . GLU B 1 263 ? -6.285 41.969 -6.82 1 96.44 263 GLU B CA 1
ATOM 5446 C C . GLU B 1 263 ? -7.031 40.75 -7.371 1 96.44 263 GLU B C 1
ATOM 5448 O O . GLU B 1 263 ? -8.258 40.75 -7.445 1 96.44 263 GLU B O 1
ATOM 5453 N N . LYS B 1 264 ? -6.336 39.75 -7.812 1 96.38 264 LYS B N 1
ATOM 5454 C CA . LYS B 1 264 ? -6.887 38.469 -8.25 1 96.38 264 LYS B CA 1
ATOM 5455 C C . LYS B 1 264 ? -6.367 37.312 -7.391 1 96.38 264 LYS B C 1
ATOM 5457 O O . LYS B 1 264 ? -5.629 36.469 -7.875 1 96.38 264 LYS B O 1
ATOM 5462 N N . PRO B 1 265 ? -6.887 37.312 -6.211 1 98.38 265 PRO B N 1
ATOM 5463 C CA . PRO B 1 265 ? -6.301 36.375 -5.258 1 98.38 265 PRO B CA 1
ATOM 5464 C C . PRO B 1 265 ? -6.711 34.906 -5.531 1 98.38 265 PRO B C 1
ATOM 5466 O O . PRO B 1 265 ? -7.781 34.688 -6.094 1 98.38 265 PRO B O 1
ATOM 5469 N N . ILE B 1 266 ? -5.863 34 -5.207 1 98.75 266 ILE B N 1
ATOM 5470 C CA . ILE B 1 266 ? -6.113 32.562 -5.289 1 98.75 266 ILE B CA 1
ATOM 5471 C C . ILE B 1 266 ? -6.191 31.953 -3.885 1 98.75 266 ILE B C 1
ATOM 5473 O O . ILE B 1 266 ? -5.203 31.969 -3.148 1 98.75 266 ILE B O 1
ATOM 5477 N N . PHE B 1 267 ? -7.332 31.484 -3.525 1 98.81 267 PHE B N 1
ATOM 5478 C CA . PHE B 1 267 ? -7.527 30.938 -2.189 1 98.81 267 PHE B CA 1
ATOM 5479 C C . PHE B 1 267 ? -7.012 29.5 -2.115 1 98.81 267 PHE B C 1
ATOM 5481 O O . PHE B 1 267 ? -7.312 28.688 -2.988 1 98.81 267 PHE B O 1
ATOM 5488 N N . HIS B 1 268 ? -6.207 29.219 -1.109 1 98.81 268 HIS B N 1
ATOM 5489 C CA . HIS B 1 268 ? -5.723 27.859 -0.879 1 98.81 268 HIS B CA 1
ATOM 5490 C C . HIS B 1 268 ? -6.66 27.094 0.041 1 98.81 268 HIS B C 1
ATOM 5492 O O . HIS B 1 268 ? -6.734 27.375 1.239 1 98.81 268 HIS B O 1
ATOM 5498 N N . ALA B 1 269 ? -7.375 26.156 -0.537 1 98.75 269 ALA B N 1
ATOM 5499 C CA . ALA B 1 269 ? -8.242 25.266 0.245 1 98.75 269 ALA B CA 1
ATOM 5500 C C . ALA B 1 269 ? -7.527 23.969 0.588 1 98.75 269 ALA B C 1
ATOM 5502 O O . ALA B 1 269 ? -7.004 23.281 -0.298 1 98.75 269 ALA B O 1
ATOM 5503 N N . LEU B 1 270 ? -7.441 23.656 1.843 1 98.62 270 LEU B N 1
ATOM 5504 C CA . LEU B 1 270 ? -6.809 22.438 2.348 1 98.62 270 LEU B CA 1
ATOM 5505 C C . LEU B 1 270 ? -7.852 21.469 2.904 1 98.62 270 LEU B C 1
ATOM 5507 O O . LEU B 1 270 ? -8.555 21.797 3.863 1 98.62 270 LEU B O 1
ATOM 5511 N N . LEU B 1 271 ? -7.992 20.344 2.291 1 98.69 271 LEU B N 1
ATOM 5512 C CA . LEU B 1 271 ? -9.008 19.359 2.646 1 98.69 271 LEU B CA 1
ATOM 5513 C C . LEU B 1 271 ? -8.672 18.688 3.969 1 98.69 271 LEU B C 1
ATOM 5515 O O . LEU B 1 271 ? -7.699 17.922 4.051 1 98.69 271 LEU B O 1
ATOM 5519 N N . PRO B 1 272 ? -9.516 18.922 5.055 1 98.25 272 PRO B N 1
ATOM 5520 C CA . PRO B 1 272 ? -9.266 18.188 6.297 1 98.25 272 PRO B CA 1
ATOM 5521 C C . PRO B 1 272 ? -9.305 16.672 6.105 1 98.25 272 PRO B C 1
ATOM 5523 O O . PRO B 1 272 ? -10.234 16.141 5.484 1 98.25 272 PRO B O 1
ATOM 5526 N N . GLY B 1 273 ? -8.273 16 6.578 1 97.69 273 GLY B N 1
ATOM 5527 C CA . GLY B 1 273 ? -8.203 14.555 6.473 1 97.69 273 GLY B CA 1
ATOM 5528 C C . GLY B 1 273 ? -7.629 14.086 5.148 1 97.69 273 GLY B C 1
ATOM 5529 O O . GLY B 1 273 ? -7.477 12.883 4.922 1 97.69 273 GLY B O 1
ATOM 5530 N N . GLY B 1 274 ? -7.367 14.969 4.246 1 98.19 274 GLY B N 1
ATOM 5531 C CA . GLY B 1 274 ? -6.777 14.609 2.965 1 98.19 274 GLY B CA 1
ATOM 5532 C C . GLY B 1 274 ? -5.273 14.445 3.027 1 98.19 274 GLY B C 1
ATOM 5533 O O . GLY B 1 274 ? -4.664 14.641 4.078 1 98.19 274 GLY B O 1
ATOM 5534 N N . ILE B 1 275 ? -4.684 14.133 1.921 1 98.44 275 ILE B N 1
ATOM 5535 C CA . ILE B 1 275 ? -3.262 13.828 1.827 1 98.44 275 ILE B CA 1
ATOM 5536 C C . ILE B 1 275 ? -2.441 15.07 2.166 1 98.44 275 ILE B C 1
ATOM 5538 O O . ILE B 1 275 ? -1.414 14.984 2.842 1 98.44 275 ILE B O 1
ATOM 5542 N N . GLU B 1 276 ? -2.852 16.219 1.703 1 98.56 276 GLU B N 1
ATOM 5543 C CA . GLU B 1 276 ? -2.141 17.453 2.02 1 98.56 276 GLU B CA 1
ATOM 5544 C C . GLU B 1 276 ? -2.096 17.703 3.525 1 98.56 276 GLU B C 1
ATOM 5546 O O . GLU B 1 276 ? -1.047 18.047 4.074 1 98.56 276 GLU B O 1
ATOM 5551 N N . HIS B 1 277 ? -3.275 17.562 4.172 1 98.5 277 HIS B N 1
ATOM 5552 C CA . HIS B 1 277 ? -3.344 17.672 5.625 1 98.5 277 HIS B CA 1
ATOM 5553 C C . HIS B 1 277 ? -2.367 16.703 6.297 1 98.5 277 HIS B C 1
ATOM 5555 O O . HIS B 1 277 ? -1.56 17.125 7.133 1 98.5 277 HIS B O 1
ATOM 5561 N N . LYS B 1 278 ? -2.389 15.516 5.871 1 98.38 278 LYS B N 1
ATOM 5562 C CA . LYS B 1 278 ? -1.554 14.461 6.441 1 98.38 278 LYS B CA 1
ATOM 5563 C C . LYS B 1 278 ? -0.073 14.75 6.211 1 98.38 278 LYS B C 1
ATOM 5565 O O . LYS B 1 278 ? 0.738 14.625 7.133 1 98.38 278 LYS B O 1
ATOM 5570 N N . THR B 1 279 ? 0.229 15.156 5.062 1 98.31 279 THR B N 1
ATOM 5571 C CA . THR B 1 279 ? 1.62 15.406 4.703 1 98.31 279 THR B CA 1
ATOM 5572 C C . THR B 1 279 ? 2.189 16.562 5.523 1 98.31 279 THR B C 1
ATOM 5574 O O . THR B 1 279 ? 3.275 16.453 6.098 1 98.31 279 THR B O 1
ATOM 5577 N N . LEU B 1 280 ? 1.48 17.609 5.629 1 98.19 280 LEU B N 1
ATOM 5578 C CA . LEU B 1 280 ? 1.961 18.797 6.332 1 98.19 280 LEU B CA 1
ATOM 5579 C C . LEU B 1 280 ? 2.1 18.531 7.824 1 98.19 280 LEU B C 1
ATOM 5581 O O . LEU B 1 280 ? 3.014 19.047 8.469 1 98.19 280 LEU B O 1
ATOM 5585 N N . MET B 1 281 ? 1.188 17.75 8.305 1 96.56 281 MET B N 1
ATOM 5586 C CA . MET B 1 281 ? 1.282 17.422 9.727 1 96.56 281 MET B CA 1
ATOM 5587 C C . MET B 1 281 ? 2.385 16.406 9.977 1 96.56 281 MET B C 1
ATOM 5589 O O . MET B 1 281 ? 3.125 16.516 10.961 1 96.56 281 MET B O 1
ATOM 5593 N N . GLY B 1 282 ? 2.521 15.43 9.117 1 97.12 282 GLY B N 1
ATOM 5594 C CA . GLY B 1 282 ? 3.361 14.266 9.344 1 97.12 282 GLY B CA 1
ATOM 5595 C C . GLY B 1 282 ? 4.809 14.492 8.953 1 97.12 282 GLY B C 1
ATOM 5596 O O . GLY B 1 282 ? 5.715 14.258 9.758 1 97.12 282 GLY B O 1
ATOM 5597 N N . MET B 1 283 ? 5.09 14.992 7.801 1 96.69 283 MET B N 1
ATOM 5598 C CA . MET B 1 283 ? 6.414 15.055 7.195 1 96.69 283 MET B CA 1
ATOM 5599 C C . MET B 1 283 ? 7.383 15.82 8.094 1 96.69 283 MET B C 1
ATOM 5601 O O . MET B 1 283 ? 8.531 15.406 8.266 1 96.69 283 MET B O 1
ATOM 5605 N N . PRO B 1 284 ? 6.965 16.891 8.773 1 96.62 284 PRO B N 1
ATOM 5606 C CA . PRO B 1 284 ? 7.906 17.641 9.617 1 96.62 284 PRO B CA 1
ATOM 5607 C C . PRO B 1 284 ? 8.328 16.859 10.859 1 96.62 284 PRO B C 1
ATOM 5609 O O . PRO B 1 284 ? 9.289 17.234 11.539 1 96.62 284 PRO B O 1
ATOM 5612 N N . GLN B 1 285 ? 7.613 15.766 11.227 1 96.69 285 GLN B N 1
ATOM 5613 C CA . GLN B 1 285 ? 7.973 14.938 12.383 1 96.69 285 GLN B CA 1
ATOM 5614 C C . GLN B 1 285 ? 9.055 13.93 12.016 1 96.69 285 GLN B C 1
ATOM 5616 O O . GLN B 1 285 ? 9.703 13.359 12.898 1 96.69 285 GLN B O 1
ATOM 5621 N N . GLU B 1 286 ? 9.242 13.664 10.742 1 98.06 286 GLU B N 1
ATOM 5622 C CA . GLU B 1 286 ? 10.141 12.609 10.289 1 98.06 286 GLU B CA 1
ATOM 5623 C C . GLU B 1 286 ? 11.586 12.906 10.688 1 98.06 286 GLU B C 1
ATOM 5625 O O . GLU B 1 286 ? 12.289 12.039 11.211 1 98.06 286 GLU B O 1
ATOM 5630 N N . PRO B 1 287 ? 12.07 14.172 10.531 1 97 287 PRO B N 1
ATOM 5631 C CA . PRO B 1 287 ? 13.43 14.477 10.969 1 97 287 PRO B CA 1
ATOM 5632 C C . PRO B 1 287 ? 13.633 14.266 12.469 1 97 287 PRO B C 1
ATOM 5634 O O . PRO B 1 287 ? 14.695 13.82 12.891 1 97 287 PRO B O 1
ATOM 5637 N N . ARG B 1 288 ? 12.617 14.602 13.234 1 95.12 288 ARG B N 1
ATOM 5638 C CA . ARG B 1 288 ? 12.688 14.398 14.68 1 95.12 288 ARG B CA 1
ATOM 5639 C C . ARG B 1 288 ? 12.867 12.914 15.008 1 95.12 288 ARG B C 1
ATOM 5641 O O . ARG B 1 288 ? 13.711 12.562 15.844 1 95.12 288 ARG B O 1
ATOM 5648 N N . ILE B 1 289 ? 12.117 12.062 14.398 1 98.25 289 ILE B N 1
ATOM 5649 C CA . ILE B 1 289 ? 12.211 10.625 14.617 1 98.25 289 ILE B CA 1
ATOM 5650 C C . ILE B 1 289 ? 13.586 10.125 14.164 1 98.25 289 ILE B C 1
ATOM 5652 O O . ILE B 1 289 ? 14.227 9.336 14.859 1 98.25 289 ILE B O 1
ATOM 5656 N N . LEU B 1 290 ? 14.008 10.625 13 1 98.38 290 LEU B N 1
ATOM 5657 C CA . LEU B 1 290 ? 15.305 10.211 12.477 1 98.38 290 LEU B CA 1
ATOM 5658 C C . LEU B 1 290 ? 16.422 10.516 13.469 1 98.38 290 LEU B C 1
ATOM 5660 O O . LEU B 1 290 ? 17.25 9.648 13.758 1 98.38 290 LEU B O 1
ATOM 5664 N N . LYS B 1 291 ? 16.438 11.711 13.992 1 96.56 291 LYS B N 1
ATOM 5665 C CA . LYS B 1 291 ? 17.469 12.102 14.945 1 96.56 291 LYS B CA 1
ATOM 5666 C C . LYS B 1 291 ? 17.422 11.219 16.188 1 96.56 291 LYS B C 1
ATOM 5668 O O . LYS B 1 291 ? 18.469 10.773 16.688 1 96.56 291 LYS B O 1
ATOM 5673 N N . GLY B 1 292 ? 16.219 11.008 16.703 1 97.5 292 GLY B N 1
ATOM 5674 C CA . GLY B 1 292 ? 16.062 10.164 17.875 1 97.5 292 GLY B CA 1
ATOM 5675 C C . GLY B 1 292 ? 16.547 8.742 17.641 1 97.5 292 GLY B C 1
ATOM 5676 O O . GLY B 1 292 ? 17.266 8.18 18.484 1 97.5 292 GLY B O 1
ATOM 5677 N N . VAL B 1 293 ? 16.219 8.148 16.531 1 98.69 293 VAL B N 1
ATOM 5678 C CA . VAL B 1 293 ? 16.609 6.773 16.219 1 98.69 293 VAL B CA 1
ATOM 5679 C C . VAL B 1 293 ? 18.109 6.699 15.977 1 98.69 293 VAL B C 1
ATOM 5681 O O . VAL B 1 293 ? 18.766 5.738 16.391 1 98.69 293 VAL B O 1
ATOM 5684 N N . ARG B 1 294 ? 18.656 7.711 15.32 1 98 294 ARG B N 1
ATOM 5685 C CA . ARG B 1 294 ? 20.078 7.738 14.984 1 98 294 ARG B CA 1
ATOM 5686 C C . ARG B 1 294 ? 20.938 7.68 16.234 1 98 294 ARG B C 1
ATOM 5688 O O . ARG B 1 294 ? 22.016 7.098 16.234 1 98 294 ARG B O 1
ATOM 5695 N N . ASN B 1 295 ? 20.484 8.234 17.312 1 97.44 295 ASN B N 1
ATOM 5696 C CA . ASN B 1 295 ? 21.188 8.203 18.578 1 97.44 295 ASN B CA 1
ATOM 5697 C C . ASN B 1 295 ? 21.344 6.781 19.109 1 97.44 295 ASN B C 1
ATOM 5699 O O . ASN B 1 295 ? 22.312 6.477 19.797 1 97.44 295 ASN B O 1
ATOM 5703 N N . THR B 1 296 ? 20.438 5.934 18.797 1 97.62 296 THR B N 1
ATOM 5704 C CA . THR B 1 296 ? 20.406 4.566 19.297 1 97.62 296 THR B CA 1
ATOM 5705 C C . THR B 1 296 ? 20.922 3.594 18.234 1 97.62 296 THR B C 1
ATOM 5707 O O . THR B 1 296 ? 21.609 2.627 18.562 1 97.62 296 THR B O 1
ATOM 5710 N N . VAL B 1 297 ? 20.547 3.84 17.016 1 98.5 297 VAL B N 1
ATOM 5711 C CA . VAL B 1 297 ? 20.922 3.043 15.859 1 98.5 297 VAL B CA 1
ATOM 5712 C C . VAL B 1 297 ? 21.547 3.943 14.789 1 98.5 297 VAL B C 1
ATOM 5714 O O . VAL B 1 297 ? 20.875 4.34 13.836 1 98.5 297 VAL B O 1
ATOM 5717 N N . PRO B 1 298 ? 22.844 4.152 14.836 1 98.12 298 PRO B N 1
ATOM 5718 C CA . PRO B 1 298 ? 23.516 5.141 13.984 1 98.12 298 PRO B CA 1
ATOM 5719 C C . PRO B 1 298 ? 23.391 4.82 12.5 1 98.12 298 PRO B C 1
ATOM 5721 O O . PRO B 1 298 ? 23.625 5.691 11.656 1 98.12 298 PRO B O 1
ATOM 5724 N N . THR B 1 299 ? 23 3.615 12.211 1 98.31 299 THR B N 1
ATOM 5725 C CA . THR B 1 299 ? 22.953 3.195 10.812 1 98.31 299 THR B CA 1
ATOM 5726 C C . THR B 1 299 ? 21.562 3.383 10.234 1 98.31 299 THR B C 1
ATOM 5728 O O . THR B 1 299 ? 21.219 2.803 9.203 1 98.31 299 THR B O 1
ATOM 5731 N N . VAL B 1 300 ? 20.688 4.098 10.945 1 98.75 300 VAL B N 1
ATOM 5732 C CA . VAL B 1 300 ? 19.375 4.461 10.391 1 98.75 300 VAL B CA 1
ATOM 5733 C C . VAL B 1 300 ? 19.578 5.238 9.086 1 98.75 300 VAL B C 1
ATOM 5735 O O . VAL B 1 300 ? 20.484 6.07 8.984 1 98.75 300 VAL B O 1
ATOM 5738 N N . LYS B 1 301 ? 18.703 4.953 8.07 1 98.62 301 LYS B N 1
ATOM 5739 C CA . LYS B 1 301 ? 18.891 5.543 6.746 1 98.62 301 LYS B CA 1
ATOM 5740 C C . LYS B 1 301 ? 17.781 6.547 6.43 1 98.62 301 LYS B C 1
ATOM 5742 O O . LYS B 1 301 ? 18.031 7.57 5.789 1 98.62 301 LYS B O 1
ATOM 5747 N N . ASN B 1 302 ? 16.594 6.25 6.855 1 98.62 302 ASN B N 1
ATOM 5748 C CA . ASN B 1 302 ? 15.445 7.078 6.473 1 98.62 302 ASN B CA 1
ATOM 5749 C C . ASN B 1 302 ? 14.203 6.734 7.289 1 98.62 302 ASN B C 1
ATOM 5751 O O . ASN B 1 302 ? 14.164 5.703 7.961 1 98.62 302 ASN B O 1
ATOM 5755 N N . ILE B 1 303 ? 13.297 7.637 7.344 1 98.62 303 ILE B N 1
ATOM 5756 C CA . ILE B 1 303 ? 12.023 7.488 8.047 1 98.62 303 ILE B CA 1
ATOM 5757 C C . ILE B 1 303 ? 10.891 8.023 7.184 1 98.62 303 ILE B C 1
ATOM 5759 O O . ILE B 1 303 ? 11.039 9.047 6.508 1 98.62 303 ILE B O 1
ATOM 5763 N N . VAL B 1 304 ? 9.742 7.316 7.219 1 98.62 304 VAL B N 1
ATOM 5764 C CA . VAL B 1 304 ? 8.555 7.844 6.555 1 98.62 304 VAL B CA 1
ATOM 5765 C C . VAL B 1 304 ? 7.324 7.621 7.434 1 98.62 304 VAL B C 1
ATOM 5767 O O . VAL B 1 304 ? 7.129 6.527 7.969 1 98.62 304 VAL B O 1
ATOM 5770 N N . LEU B 1 305 ? 6.57 8.609 7.707 1 98.56 305 LEU B N 1
ATOM 5771 C CA . LEU B 1 305 ? 5.215 8.453 8.227 1 98.56 305 LEU B CA 1
ATOM 5772 C C . LEU B 1 305 ? 4.234 8.133 7.109 1 98.56 305 LEU B C 1
ATOM 5774 O O . LEU B 1 305 ? 4.078 8.922 6.168 1 98.56 305 LEU B O 1
ATOM 5778 N N . THR B 1 306 ? 3.537 7.047 7.211 1 98.5 306 THR B N 1
ATOM 5779 C CA . THR B 1 306 ? 2.846 6.449 6.074 1 98.5 306 THR B CA 1
ATOM 5780 C C . THR B 1 306 ? 1.474 7.086 5.879 1 98.5 306 THR B C 1
ATOM 5782 O O . THR B 1 306 ? 0.837 7.508 6.848 1 98.5 306 THR B O 1
ATOM 5785 N N . GLU B 1 307 ? 0.974 7.117 4.648 1 97.81 307 GLU B N 1
ATOM 5786 C CA . GLU B 1 307 ? -0.318 7.707 4.309 1 97.81 307 GLU B CA 1
ATOM 5787 C C . GLU B 1 307 ? -1.465 6.934 4.953 1 97.81 307 GLU B C 1
ATOM 5789 O O . GLU B 1 307 ? -2.385 7.531 5.516 1 97.81 307 GLU B O 1
ATOM 5794 N N . GLY B 1 308 ? -1.394 5.609 4.918 1 98.19 308 GLY B N 1
ATOM 5795 C CA . GLY B 1 308 ? -2.436 4.816 5.551 1 98.19 308 GLY B CA 1
ATOM 5796 C C . GLY B 1 308 ? -2.52 5.02 7.051 1 98.19 308 GLY B C 1
ATOM 5797 O O . GLY B 1 308 ? -3.596 4.91 7.637 1 98.19 308 GLY B O 1
ATOM 5798 N N . GLY B 1 309 ? -1.378 5.273 7.637 1 98.5 309 GLY B N 1
ATOM 5799 C CA . GLY B 1 309 ? -1.321 5.598 9.055 1 98.5 309 GLY B CA 1
ATOM 5800 C C . GLY B 1 309 ? -1.646 7.051 9.344 1 98.5 309 GLY B C 1
ATOM 5801 O O . GLY B 1 309 ? -1.313 7.559 10.414 1 98.5 309 GLY B O 1
ATOM 5802 N N . CYS B 1 310 ? -2.119 7.742 8.32 1 98.25 310 CYS B N 1
ATOM 5803 C CA . CYS B 1 310 ? -2.551 9.133 8.383 1 98.25 310 CYS B CA 1
ATOM 5804 C C . CYS B 1 310 ? -1.358 10.07 8.547 1 98.25 310 CYS B C 1
ATOM 5806 O O . CYS B 1 310 ? -1.495 11.164 9.086 1 98.25 310 CYS B O 1
ATOM 5808 N N . CYS B 1 311 ? -0.176 9.555 8.258 1 98.06 311 CYS B N 1
ATOM 5809 C CA . CYS B 1 311 ? 1.073 10.297 8.383 1 98.06 311 CYS B CA 1
ATOM 5810 C C . CYS B 1 311 ? 1.257 10.812 9.805 1 98.06 311 CYS B C 1
ATOM 5812 O O . CYS B 1 311 ? 1.77 11.914 10.016 1 98.06 311 CYS B O 1
ATOM 5814 N N . TRP B 1 312 ? 0.773 10.125 10.781 1 97.94 312 TRP B N 1
ATOM 5815 C CA . TRP B 1 312 ? 0.816 10.547 12.172 1 97.94 312 TRP B CA 1
ATOM 5816 C C . TRP B 1 312 ? 0.96 9.344 13.102 1 97.94 312 TRP B C 1
ATOM 5818 O O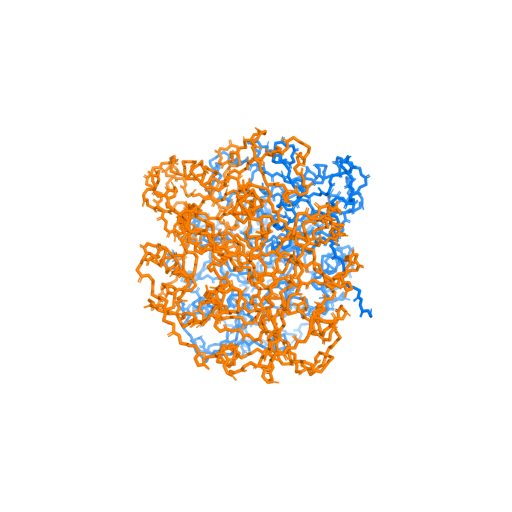 . TRP B 1 312 ? 1.84 9.32 13.969 1 97.94 312 TRP B O 1
ATOM 5828 N N . LEU B 1 313 ? 0.251 8.281 12.805 1 98.62 313 LEU B N 1
ATOM 5829 C CA . LEU B 1 313 ? 0.128 7.164 13.734 1 98.62 313 LEU B CA 1
ATOM 5830 C C . LEU B 1 313 ? 1.107 6.051 13.383 1 98.62 313 LEU B C 1
ATOM 5832 O O . LEU B 1 313 ? 1.439 5.219 14.234 1 98.62 313 LEU B O 1
ATOM 5836 N N . HIS B 1 314 ? 1.522 5.941 12.141 1 98.81 314 HIS B N 1
ATOM 5837 C CA . HIS B 1 314 ? 2.416 4.871 11.703 1 98.81 314 HIS B CA 1
ATOM 5838 C C . HIS B 1 314 ? 3.697 5.441 11.102 1 98.81 314 HIS B C 1
ATOM 5840 O O . HIS B 1 314 ? 3.66 6.434 10.375 1 98.81 314 HIS B O 1
ATOM 5846 N N . ALA B 1 315 ? 4.797 4.77 11.391 1 98.88 315 ALA B N 1
ATOM 5847 C CA . ALA B 1 315 ? 6.082 5.098 10.773 1 98.88 315 ALA B CA 1
ATOM 5848 C C . ALA B 1 315 ? 6.777 3.844 10.25 1 98.88 315 ALA B C 1
ATOM 5850 O O . ALA B 1 315 ? 6.574 2.75 10.781 1 98.88 315 ALA B O 1
ATOM 5851 N N . VAL B 1 316 ? 7.5 3.984 9.219 1 98.94 316 VAL B N 1
ATOM 5852 C CA . VAL B 1 316 ? 8.477 2.996 8.766 1 98.94 316 VAL B CA 1
ATOM 5853 C C . VAL B 1 316 ? 9.891 3.547 8.938 1 98.94 316 VAL B C 1
ATOM 5855 O O . VAL B 1 316 ? 10.172 4.676 8.531 1 98.94 316 VAL B O 1
ATOM 5858 N N . VAL B 1 317 ? 10.711 2.814 9.562 1 98.94 317 VAL B N 1
ATOM 5859 C CA . VAL B 1 317 ? 12.102 3.18 9.812 1 98.94 317 VAL B CA 1
ATOM 5860 C C . VAL B 1 317 ? 13.023 2.25 9.023 1 98.94 317 VAL B C 1
ATOM 5862 O O . VAL B 1 317 ? 12.922 1.026 9.133 1 98.94 317 VAL B O 1
ATOM 5865 N N . GLN B 1 318 ? 13.852 2.826 8.242 1 98.94 318 GLN B N 1
ATOM 5866 C CA . GLN B 1 318 ? 14.805 2.061 7.449 1 98.94 318 GLN B CA 1
ATOM 5867 C C . GLN B 1 318 ? 16.188 2.084 8.086 1 98.94 318 GLN B C 1
ATOM 5869 O O . GLN B 1 318 ? 16.734 3.154 8.375 1 98.94 318 GLN B O 1
ATOM 5874 N N . ILE B 1 319 ? 16.781 0.884 8.312 1 98.88 319 ILE B N 1
ATOM 5875 C CA . ILE B 1 319 ? 18.094 0.834 8.945 1 98.88 319 ILE B CA 1
ATOM 5876 C C . ILE B 1 319 ? 19 -0.094 8.156 1 98.88 319 ILE B C 1
ATOM 5878 O O . ILE B 1 319 ? 18.547 -0.848 7.293 1 98.88 319 ILE B O 1
ATOM 5882 N N . GLU B 1 320 ? 20.281 0.069 8.305 1 98.62 320 GLU B N 1
ATOM 5883 C CA . GLU B 1 320 ? 21.266 -0.968 8.008 1 98.62 320 GLU B CA 1
ATOM 5884 C C . GLU B 1 320 ? 21.594 -1.792 9.258 1 98.62 320 GLU B C 1
ATOM 5886 O O . GLU B 1 320 ? 22.453 -1.408 10.055 1 98.62 320 GLU B O 1
ATOM 5891 N N . LYS B 1 321 ? 20.953 -2.893 9.43 1 97.94 321 LY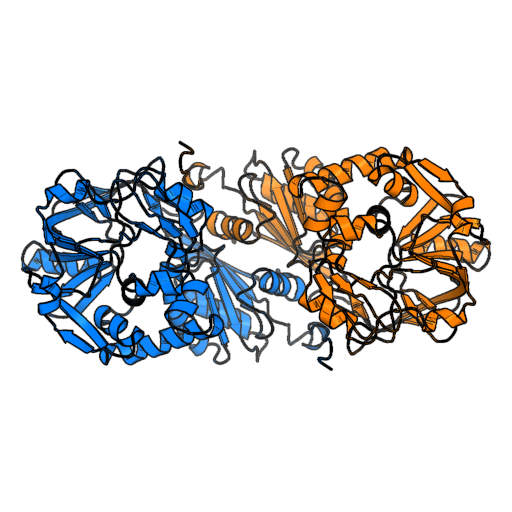S B N 1
ATOM 5892 C CA . LYS B 1 321 ? 21.109 -3.715 10.625 1 97.94 321 LYS B CA 1
ATOM 5893 C C . LYS B 1 321 ? 22.531 -4.238 10.758 1 97.94 321 LYS B C 1
ATOM 5895 O O . LYS B 1 321 ? 23.094 -4.777 9.797 1 97.94 321 LYS B O 1
ATOM 5900 N N . ARG B 1 322 ? 23.109 -4.074 11.938 1 97.94 322 ARG B N 1
ATOM 5901 C CA . ARG B 1 322 ? 24.453 -4.547 12.234 1 97.94 322 ARG B CA 1
ATOM 5902 C C . ARG B 1 322 ? 24.422 -5.641 13.297 1 97.94 322 ARG B C 1
ATOM 5904 O O . ARG B 1 322 ? 25.25 -6.555 13.273 1 97.94 322 ARG B O 1
ATOM 5911 N N . THR B 1 323 ? 23.562 -5.512 14.219 1 97.81 323 THR B N 1
ATOM 5912 C CA . THR B 1 323 ? 23.344 -6.508 15.266 1 97.81 323 THR B CA 1
ATOM 5913 C C . THR B 1 323 ? 21.891 -6.941 15.305 1 97.81 323 THR B C 1
ATOM 5915 O O . THR B 1 323 ? 21 -6.184 14.906 1 97.81 323 THR B O 1
ATOM 5918 N N . GLU B 1 324 ? 21.672 -8.172 15.766 1 97.88 324 GLU B N 1
ATOM 5919 C CA . GLU B 1 324 ? 20.328 -8.766 15.711 1 97.88 324 GLU B CA 1
ATOM 5920 C C . GLU B 1 324 ? 19.312 -7.891 16.438 1 97.88 324 GLU B C 1
ATOM 5922 O O . GLU B 1 324 ? 18.156 -7.793 16 1 97.88 324 GLU B O 1
ATOM 5927 N N . GLY B 1 325 ? 19.672 -7.16 17.469 1 98.12 325 GLY B N 1
ATOM 5928 C CA . GLY B 1 325 ? 18.766 -6.41 18.312 1 98.12 325 GLY B CA 1
ATOM 5929 C C . GLY B 1 325 ? 18.484 -5.008 17.797 1 98.12 325 GLY B C 1
ATOM 5930 O O . GLY B 1 325 ? 17.672 -4.285 18.375 1 98.12 325 GLY B O 1
ATOM 5931 N N . ASP B 1 326 ? 19.109 -4.543 16.688 1 98.75 326 ASP B N 1
ATOM 5932 C CA . ASP B 1 326 ? 19 -3.176 16.188 1 98.75 326 ASP B CA 1
ATOM 5933 C C . ASP B 1 326 ? 17.547 -2.818 15.875 1 98.75 326 ASP B C 1
ATOM 5935 O O . ASP B 1 326 ? 17.109 -1.694 16.125 1 98.75 326 ASP B O 1
ATOM 5939 N N . GLY B 1 327 ? 16.828 -3.768 15.297 1 98.81 327 GLY B N 1
ATOM 5940 C CA . GLY B 1 327 ? 15.438 -3.516 14.938 1 98.81 327 GLY B CA 1
ATOM 5941 C C . GLY B 1 327 ? 14.586 -3.109 16.125 1 98.81 327 GLY B C 1
ATOM 5942 O O . GLY B 1 327 ? 13.875 -2.102 16.062 1 98.81 327 GLY B O 1
ATOM 5943 N N . LYS B 1 328 ? 14.672 -3.828 17.25 1 98.69 328 LYS B N 1
ATOM 5944 C CA . LYS B 1 328 ? 13.883 -3.531 18.438 1 98.69 328 LYS B CA 1
ATOM 5945 C C . LYS B 1 328 ? 14.328 -2.223 19.078 1 98.69 328 LYS B C 1
ATOM 5947 O O . LYS B 1 328 ? 13.508 -1.461 19.594 1 98.69 328 LYS B O 1
ATOM 5952 N N . ASN B 1 329 ? 15.664 -1.98 19.047 1 98.81 329 ASN B N 1
ATOM 5953 C CA . ASN B 1 329 ? 16.156 -0.707 19.562 1 98.81 329 ASN B CA 1
ATOM 5954 C C . ASN B 1 329 ? 15.609 0.47 18.75 1 98.81 329 ASN B C 1
ATOM 5956 O O . ASN B 1 329 ? 15.258 1.508 19.328 1 98.81 329 ASN B O 1
ATOM 5960 N N . ALA B 1 330 ? 15.57 0.297 17.438 1 98.94 330 ALA B N 1
ATOM 5961 C CA . ALA B 1 330 ? 15.016 1.342 16.578 1 98.94 330 ALA B CA 1
ATOM 5962 C C . ALA B 1 330 ? 13.539 1.579 16.891 1 98.94 330 ALA B C 1
ATOM 5964 O O . ALA B 1 330 ? 13.078 2.723 16.906 1 98.94 330 ALA B O 1
ATOM 5965 N N . ILE B 1 331 ? 12.789 0.508 17.188 1 98.88 331 ILE B N 1
ATOM 5966 C CA . ILE B 1 331 ? 11.375 0.601 17.547 1 98.88 331 ILE B CA 1
ATOM 5967 C C . ILE B 1 331 ? 11.219 1.488 18.781 1 98.88 331 ILE B C 1
ATOM 5969 O O . ILE B 1 331 ? 10.453 2.453 18.766 1 98.88 331 ILE B O 1
ATOM 5973 N N . LEU B 1 332 ? 11.961 1.192 19.781 1 98.69 332 LEU B N 1
ATOM 5974 C CA . LEU B 1 332 ? 11.844 1.906 21.047 1 98.69 332 LEU B CA 1
ATOM 5975 C C . LEU B 1 332 ? 12.25 3.369 20.891 1 98.69 332 LEU B C 1
ATOM 5977 O O . LEU B 1 332 ? 11.578 4.262 21.422 1 98.69 332 LEU B O 1
ATOM 5981 N N . ALA B 1 333 ? 13.289 3.605 20.109 1 98.81 333 ALA B N 1
ATOM 5982 C CA . ALA B 1 333 ? 13.75 4.973 19.875 1 98.81 333 ALA B CA 1
ATOM 5983 C C . ALA B 1 333 ? 12.711 5.777 19.109 1 98.81 333 ALA B C 1
ATOM 5985 O O . ALA B 1 333 ? 12.508 6.965 19.375 1 98.81 333 ALA B O 1
ATOM 5986 N N . ALA B 1 334 ? 12.07 5.164 18.125 1 98.75 334 ALA B N 1
ATOM 5987 C CA . ALA B 1 334 ? 11.039 5.844 17.344 1 98.75 334 ALA B CA 1
ATOM 5988 C C . ALA B 1 334 ? 9.875 6.266 18.234 1 98.75 334 ALA B C 1
ATOM 5990 O O . ALA B 1 334 ? 9.406 7.406 18.156 1 98.75 334 ALA B O 1
ATOM 5991 N N . PHE B 1 335 ? 9.414 5.352 19.125 1 98.5 335 PHE B N 1
ATOM 5992 C CA . PHE B 1 335 ? 8.312 5.652 20.031 1 98.5 335 PHE B CA 1
ATOM 5993 C C . PHE B 1 335 ? 8.68 6.801 20.953 1 98.5 335 PHE B C 1
ATOM 5995 O O . PHE B 1 335 ? 7.844 7.66 21.25 1 98.5 335 PHE B O 1
ATOM 6002 N N . ALA B 1 336 ? 9.906 6.812 21.375 1 97.5 336 ALA B N 1
ATOM 6003 C CA . ALA B 1 336 ? 10.359 7.863 22.281 1 97.5 336 ALA B CA 1
ATOM 6004 C C . ALA B 1 336 ? 10.438 9.211 21.562 1 97.5 336 ALA B C 1
ATOM 6006 O O . ALA B 1 336 ? 10.227 10.258 22.188 1 97.5 336 ALA B O 1
ATOM 6007 N N . SER B 1 337 ? 10.688 9.18 20.297 1 96.56 337 SER B N 1
ATOM 6008 C CA . SER B 1 337 ? 10.953 10.398 19.531 1 96.56 337 SER B CA 1
ATOM 6009 C C . SER B 1 337 ? 9.656 11.055 19.078 1 96.56 337 SER B C 1
ATOM 6011 O O . SER B 1 337 ? 9.617 12.266 18.812 1 96.56 337 SER B O 1
ATOM 6013 N N . HIS B 1 338 ? 8.594 10.328 18.891 1 95.56 338 HIS B N 1
ATOM 6014 C CA . HIS B 1 338 ? 7.27 10.797 18.5 1 95.56 338 HIS B CA 1
ATOM 6015 C C . HIS B 1 338 ? 6.184 10.195 19.391 1 95.56 338 HIS B C 1
ATOM 6017 O O . HIS B 1 338 ? 5.539 9.219 19 1 95.56 338 HIS B O 1
ATOM 6023 N N . PRO B 1 339 ? 5.852 10.844 20.469 1 93.25 339 PRO B N 1
ATOM 6024 C CA . PRO B 1 339 ? 4.977 10.25 21.484 1 93.25 339 PRO B CA 1
ATOM 6025 C C . PRO B 1 339 ? 3.6 9.883 20.922 1 93.25 339 PRO B C 1
ATOM 6027 O O . PRO B 1 339 ? 2.912 9.031 21.484 1 93.25 339 PRO B O 1
ATOM 6030 N N . SER B 1 340 ? 3.211 10.438 19.828 1 94.88 340 SER B N 1
ATOM 6031 C CA . SER B 1 340 ? 1.901 10.148 19.266 1 94.88 340 SER B CA 1
ATOM 6032 C C . SER B 1 340 ? 1.951 8.93 18.344 1 94.88 340 SER B C 1
ATOM 6034 O O . SER B 1 340 ? 0.915 8.453 17.875 1 94.88 340 SER B O 1
ATOM 6036 N N . LEU B 1 341 ? 3.17 8.461 18.141 1 97.75 341 LEU B N 1
ATOM 6037 C CA . LEU B 1 341 ? 3.318 7.297 17.266 1 97.75 341 LEU B CA 1
ATOM 6038 C C . LEU B 1 341 ? 2.656 6.07 17.891 1 97.75 341 LEU B C 1
ATOM 6040 O O . LEU B 1 341 ? 2.824 5.797 19.078 1 97.75 341 LEU B O 1
ATOM 6044 N N . LYS B 1 342 ? 1.901 5.375 17.125 1 98.5 342 LYS B N 1
ATOM 6045 C CA . LYS B 1 342 ? 1.157 4.207 17.578 1 98.5 342 LYS B CA 1
ATOM 6046 C C . LYS B 1 342 ? 1.811 2.916 17.094 1 98.5 342 LYS B C 1
ATOM 6048 O O . LYS B 1 342 ? 1.893 1.936 17.844 1 98.5 342 LYS B O 1
ATOM 6053 N N . HIS B 1 343 ? 2.211 2.854 15.828 1 98.88 343 HIS B N 1
ATOM 6054 C CA . HIS B 1 343 ? 2.861 1.685 15.25 1 98.88 343 HIS B CA 1
ATOM 6055 C C . HIS B 1 343 ? 4.133 2.076 14.5 1 98.88 343 HIS B C 1
ATOM 6057 O O . HIS B 1 343 ? 4.184 3.133 13.867 1 98.88 343 HIS B O 1
ATOM 6063 N N . VAL B 1 344 ? 5.148 1.228 14.57 1 98.88 344 VAL B N 1
ATOM 6064 C CA . VAL B 1 344 ? 6.383 1.436 13.828 1 98.88 344 VAL B CA 1
ATOM 6065 C C . VAL B 1 344 ? 6.844 0.116 13.211 1 98.88 344 VAL B C 1
ATOM 6067 O O . VAL B 1 344 ? 6.766 -0.936 13.852 1 98.88 344 VAL B O 1
ATOM 6070 N N . ILE B 1 345 ? 7.207 0.125 12 1 98.94 345 ILE B N 1
ATOM 6071 C CA . ILE B 1 345 ? 7.812 -1.003 11.297 1 98.94 345 ILE B CA 1
ATOM 6072 C C . ILE B 1 345 ? 9.258 -0.67 10.938 1 98.94 345 ILE B C 1
ATOM 6074 O O . ILE B 1 345 ? 9.531 0.367 10.328 1 98.94 345 ILE B O 1
ATOM 6078 N N . VAL B 1 346 ? 10.195 -1.472 11.352 1 99 346 VAL B N 1
ATOM 6079 C CA . VAL B 1 346 ? 11.609 -1.285 11.023 1 99 346 VAL B CA 1
ATOM 6080 C C . VAL B 1 346 ? 12.008 -2.242 9.898 1 99 346 VAL B C 1
ATOM 6082 O O . VAL B 1 346 ? 11.734 -3.443 9.977 1 99 346 VAL B O 1
ATOM 6085 N N . VAL B 1 347 ? 12.641 -1.743 8.867 1 98.94 347 VAL B N 1
ATOM 6086 C CA . VAL B 1 347 ? 13.008 -2.555 7.711 1 98.94 347 VAL B CA 1
ATOM 6087 C C . VAL B 1 347 ? 14.477 -2.328 7.367 1 98.94 347 VAL B C 1
ATOM 6089 O O . VAL B 1 347 ? 15.094 -1.375 7.852 1 98.94 347 VAL B O 1
ATOM 6092 N N . ASP B 1 348 ? 15.016 -3.236 6.523 1 98.81 348 ASP B N 1
ATOM 6093 C CA . ASP B 1 348 ? 16.391 -3.107 6.023 1 98.81 348 ASP B CA 1
ATOM 6094 C C . ASP B 1 348 ? 16.453 -2.094 4.883 1 98.81 348 ASP B C 1
ATOM 6096 O O . ASP B 1 348 ? 15.43 -1.647 4.379 1 98.81 348 ASP B O 1
ATOM 6100 N N . ASP B 1 349 ? 17.672 -1.773 4.457 1 97.69 349 ASP B N 1
ATOM 6101 C CA . ASP B 1 349 ? 17.906 -0.697 3.5 1 97.69 349 ASP B CA 1
ATOM 6102 C C . ASP B 1 349 ? 17.609 -1.156 2.074 1 97.69 349 ASP B C 1
ATOM 6104 O O . ASP B 1 349 ? 17.641 -0.352 1.141 1 97.69 349 ASP B O 1
ATOM 6108 N N . ASP B 1 350 ? 17.266 -2.441 1.863 1 97.62 350 ASP B N 1
ATOM 6109 C CA . ASP B 1 350 ? 16.875 -2.908 0.537 1 97.62 350 ASP B CA 1
ATOM 6110 C C . ASP B 1 350 ? 15.383 -2.723 0.311 1 97.62 350 ASP B C 1
ATOM 6112 O O . ASP B 1 350 ? 14.891 -2.914 -0.802 1 97.62 350 ASP B O 1
ATOM 6116 N N . ILE B 1 351 ? 14.672 -2.346 1.309 1 98.56 351 ILE B N 1
ATOM 6117 C CA . ILE B 1 351 ? 13.227 -2.141 1.213 1 98.56 351 ILE B CA 1
ATOM 6118 C C . ILE B 1 351 ? 12.938 -0.689 0.836 1 98.56 351 ILE B C 1
ATOM 6120 O O . ILE B 1 351 ? 13.508 0.236 1.416 1 98.56 351 ILE B O 1
ATOM 6124 N N . ASN B 1 352 ? 12.078 -0.469 -0.173 1 98.31 352 ASN B N 1
ATOM 6125 C CA . ASN B 1 352 ? 11.602 0.869 -0.504 1 98.31 352 ASN B CA 1
ATOM 6126 C C . ASN B 1 352 ? 10.5 1.323 0.45 1 98.31 352 ASN B C 1
ATOM 6128 O O . ASN B 1 352 ? 9.352 0.913 0.314 1 98.31 352 ASN B O 1
ATOM 6132 N N . ILE B 1 353 ? 10.836 2.219 1.327 1 98.44 353 ILE B N 1
ATOM 6133 C CA . ILE B 1 353 ? 9.938 2.566 2.42 1 98.44 353 ILE B CA 1
ATOM 6134 C C . ILE B 1 353 ? 8.812 3.463 1.896 1 98.44 353 ILE B C 1
ATOM 6136 O O . ILE B 1 353 ? 7.836 3.715 2.6 1 98.44 353 ILE B O 1
ATOM 6140 N N . PHE B 1 354 ? 8.898 3.959 0.617 1 97.19 354 PHE B N 1
ATOM 6141 C CA . PHE B 1 354 ? 7.863 4.789 0.007 1 97.19 354 PHE B CA 1
ATOM 6142 C C . PHE B 1 354 ? 6.867 3.932 -0.766 1 97.19 354 PHE B C 1
ATOM 6144 O O . PHE B 1 354 ? 5.895 4.449 -1.317 1 97.19 354 PHE B O 1
ATOM 6151 N N . ASP B 1 355 ? 7.078 2.652 -0.83 1 97 355 ASP B N 1
ATOM 6152 C CA . ASP B 1 355 ? 6.172 1.668 -1.415 1 97 355 ASP B CA 1
ATOM 6153 C C . ASP B 1 355 ? 5.633 0.718 -0.349 1 97 355 ASP B C 1
ATOM 6155 O O . ASP B 1 355 ? 6.309 -0.234 0.042 1 97 355 ASP B O 1
ATOM 6159 N N . ILE B 1 356 ? 4.383 0.894 -0.04 1 97.69 356 ILE B N 1
ATOM 6160 C CA . ILE B 1 356 ? 3.791 0.171 1.079 1 97.69 356 ILE B CA 1
ATOM 6161 C C . ILE B 1 356 ? 3.74 -1.322 0.761 1 97.69 356 ILE B C 1
ATOM 6163 O O . ILE B 1 356 ? 3.744 -2.156 1.668 1 97.69 356 ILE B O 1
ATOM 6167 N N . ASN B 1 357 ? 3.713 -1.69 -0.478 1 97.75 357 ASN B N 1
ATOM 6168 C CA . ASN B 1 357 ? 3.773 -3.105 -0.83 1 97.75 357 ASN B CA 1
ATOM 6169 C C . ASN B 1 357 ? 5.137 -3.705 -0.503 1 97.75 357 ASN B C 1
ATOM 6171 O O . ASN B 1 357 ? 5.23 -4.867 -0.105 1 97.75 357 ASN B O 1
ATOM 6175 N N . ASP B 1 358 ? 6.184 -2.973 -0.747 1 98.38 358 ASP B N 1
ATOM 6176 C CA . ASP B 1 358 ? 7.52 -3.457 -0.417 1 98.38 358 ASP B CA 1
ATOM 6177 C C . ASP B 1 358 ? 7.703 -3.576 1.094 1 98.38 358 ASP B C 1
ATOM 6179 O O . ASP B 1 358 ? 8.367 -4.496 1.573 1 98.38 358 ASP B O 1
ATOM 6183 N N . VAL B 1 359 ? 7.086 -2.631 1.837 1 98.88 359 VAL B N 1
ATOM 6184 C CA . VAL B 1 359 ? 7.105 -2.713 3.293 1 98.88 359 VAL B CA 1
ATOM 6185 C C . VAL B 1 359 ? 6.352 -3.963 3.748 1 98.88 359 VAL B C 1
ATOM 6187 O O . VAL B 1 359 ? 6.832 -4.703 4.609 1 98.88 359 VAL B O 1
ATOM 6190 N N . GLU B 1 360 ? 5.188 -4.184 3.166 1 98.81 360 GLU B N 1
ATOM 6191 C CA . GLU B 1 360 ? 4.434 -5.391 3.484 1 98.81 360 GLU B CA 1
ATOM 6192 C C . GLU B 1 360 ? 5.227 -6.645 3.131 1 98.81 360 GLU B C 1
ATOM 6194 O O . GLU B 1 360 ? 5.172 -7.645 3.848 1 98.81 360 GLU B O 1
ATOM 6199 N N . TYR B 1 361 ? 5.965 -6.617 2.02 1 98.75 361 TYR B N 1
ATOM 6200 C CA . TYR B 1 361 ? 6.828 -7.727 1.629 1 98.75 361 TYR B CA 1
ATOM 6201 C C . TYR B 1 361 ? 7.812 -8.07 2.74 1 98.75 361 TYR B C 1
ATOM 6203 O O . TYR B 1 361 ? 8.031 -9.242 3.043 1 98.75 361 TYR B O 1
ATOM 6211 N N . ALA B 1 362 ? 8.438 -7.047 3.326 1 98.88 362 ALA B N 1
ATOM 6212 C CA . ALA B 1 362 ? 9.359 -7.273 4.438 1 98.88 362 ALA B CA 1
ATOM 6213 C C . ALA B 1 362 ? 8.648 -7.965 5.602 1 98.88 362 ALA B C 1
ATOM 6215 O O . ALA B 1 362 ? 9.188 -8.898 6.199 1 98.88 362 ALA B O 1
ATOM 6216 N N . ILE B 1 363 ? 7.441 -7.508 5.93 1 98.88 363 ILE B N 1
ATOM 6217 C CA . ILE B 1 363 ? 6.672 -8.125 7.004 1 98.88 363 ILE B CA 1
ATOM 6218 C C . ILE B 1 363 ? 6.391 -9.586 6.66 1 98.88 363 ILE B C 1
ATOM 6220 O O . ILE B 1 363 ? 6.516 -10.469 7.516 1 98.88 363 ILE B O 1
ATOM 6224 N N . ALA B 1 364 ? 6.066 -9.844 5.449 1 98.62 364 ALA B N 1
ATOM 6225 C CA . ALA B 1 364 ? 5.695 -11.188 5 1 98.62 364 ALA B CA 1
ATOM 6226 C C . ALA B 1 364 ? 6.891 -12.133 5.059 1 98.62 364 ALA B C 1
ATOM 6228 O O . ALA B 1 364 ? 6.746 -13.297 5.441 1 98.62 364 ALA B O 1
ATOM 6229 N N . THR B 1 365 ? 8.047 -11.664 4.734 1 98.44 365 THR B N 1
ATOM 6230 C CA . THR B 1 365 ? 9.148 -12.578 4.445 1 98.44 365 THR B CA 1
ATOM 6231 C C . THR B 1 365 ? 10.172 -12.562 5.574 1 98.44 365 THR B C 1
ATOM 6233 O O . THR B 1 365 ? 11.039 -13.43 5.645 1 98.44 365 THR B O 1
ATOM 6236 N N . ARG B 1 366 ? 10.031 -11.578 6.508 1 98.62 366 ARG B N 1
ATOM 6237 C CA . ARG B 1 366 ? 11.133 -11.453 7.461 1 98.62 366 ARG B CA 1
ATOM 6238 C C . ARG B 1 366 ? 10.617 -11.523 8.898 1 98.62 366 ARG B C 1
ATOM 6240 O O . ARG B 1 366 ? 11.406 -11.641 9.836 1 98.62 366 ARG B O 1
ATOM 6247 N N . VAL B 1 367 ? 9.328 -11.562 9.156 1 98.75 367 VAL B N 1
ATOM 6248 C CA . VAL B 1 367 ? 8.773 -11.43 10.5 1 98.75 367 VAL B CA 1
ATOM 6249 C C . VAL B 1 367 ? 8.273 -12.789 10.984 1 98.75 367 VAL B C 1
ATOM 6251 O O . VAL B 1 367 ? 7.586 -13.508 10.258 1 98.75 367 VAL B O 1
ATOM 6254 N N . GLN B 1 368 ? 8.656 -13.18 12.117 1 98.56 368 GLN B N 1
ATOM 6255 C CA . GLN B 1 368 ? 7.953 -14.148 12.961 1 98.56 368 GLN B CA 1
ATOM 6256 C C . GLN B 1 368 ? 7.301 -13.461 14.156 1 98.56 368 GLN B C 1
ATOM 6258 O O . GLN B 1 368 ? 7.992 -13.008 15.07 1 98.56 368 GLN B O 1
ATOM 6263 N N . GLY B 1 369 ? 5.969 -13.398 14.172 1 98.56 369 GLY B N 1
ATOM 6264 C CA . GLY B 1 369 ? 5.211 -12.508 15.039 1 98.56 369 GLY B CA 1
ATOM 6265 C C . GLY B 1 369 ? 5.5 -12.719 16.516 1 98.56 369 GLY B C 1
ATOM 6266 O O . GLY B 1 369 ? 5.465 -11.773 17.297 1 98.56 369 GLY B O 1
ATOM 6267 N N . ASP B 1 370 ? 5.781 -13.953 16.953 1 98.31 370 ASP B N 1
ATOM 6268 C CA . ASP B 1 370 ? 6.02 -14.266 18.359 1 98.31 370 ASP B CA 1
ATOM 6269 C C . ASP B 1 370 ? 7.395 -13.766 18.812 1 98.31 370 ASP B C 1
ATOM 6271 O O . ASP B 1 370 ? 7.66 -13.656 20 1 98.31 370 ASP B O 1
ATOM 6275 N N . LYS B 1 371 ? 8.266 -13.438 17.875 1 98.06 371 LYS B N 1
ATOM 6276 C CA . LYS B 1 371 ? 9.609 -12.969 18.188 1 98.06 371 LYS B CA 1
ATOM 6277 C C . LYS B 1 371 ? 9.805 -11.516 17.781 1 98.06 371 LYS B C 1
ATOM 6279 O O . LYS B 1 371 ? 10.547 -10.773 18.438 1 98.06 371 LYS B O 1
ATOM 6284 N N . ASP B 1 372 ? 9.133 -11.102 16.766 1 98.75 372 ASP B N 1
ATOM 6285 C CA . ASP B 1 372 ? 9.531 -9.875 16.078 1 98.75 372 ASP B CA 1
ATOM 6286 C C . ASP B 1 372 ? 8.492 -8.773 16.281 1 98.75 372 ASP B C 1
ATOM 6288 O O . ASP B 1 372 ? 8.664 -7.656 15.797 1 98.75 372 ASP B O 1
ATOM 6292 N N . ILE B 1 373 ? 7.363 -9.023 17.016 1 98.81 373 ILE B N 1
ATOM 6293 C CA . ILE B 1 373 ? 6.367 -8 17.328 1 98.81 373 ILE B CA 1
ATOM 6294 C C . ILE B 1 373 ? 6.457 -7.613 18.797 1 98.81 373 ILE B C 1
ATOM 6296 O O . ILE B 1 373 ? 6.438 -8.477 19.672 1 98.81 373 ILE B O 1
ATOM 6300 N N . VAL B 1 374 ? 6.598 -6.316 18.984 1 98.44 374 VAL B N 1
ATOM 6301 C CA . VAL B 1 374 ? 6.613 -5.738 20.328 1 98.44 374 VAL B CA 1
ATOM 6302 C C . VAL B 1 374 ? 5.289 -5.023 20.594 1 98.44 374 VAL B C 1
ATOM 6304 O O . VAL B 1 374 ? 4.863 -4.172 19.812 1 98.44 374 VAL B O 1
ATOM 6307 N N . ILE B 1 375 ? 4.609 -5.359 21.688 1 98.69 375 ILE B N 1
ATOM 6308 C CA . ILE B 1 375 ? 3.371 -4.691 22.078 1 98.69 375 ILE B CA 1
ATOM 6309 C C . ILE B 1 375 ? 3.555 -4.027 23.438 1 98.69 375 ILE B C 1
ATOM 6311 O O . ILE B 1 375 ? 3.922 -4.688 24.422 1 98.69 375 ILE B O 1
ATOM 6315 N N . ILE B 1 376 ? 3.422 -2.77 23.484 1 98.44 376 ILE B N 1
ATOM 6316 C CA . ILE B 1 376 ? 3.498 -2 24.719 1 98.44 376 ILE B CA 1
ATOM 6317 C C . ILE B 1 376 ? 2.113 -1.47 25.094 1 98.44 376 ILE B C 1
ATOM 6319 O O . ILE B 1 376 ? 1.601 -0.557 24.438 1 98.44 376 ILE B O 1
ATOM 6323 N N . SER B 1 377 ? 1.517 -1.967 26.156 1 98 377 SER B N 1
ATOM 6324 C CA . SER B 1 377 ? 0.177 -1.586 26.594 1 98 377 SER B CA 1
ATOM 6325 C C . SER B 1 377 ? 0.221 -0.39 27.531 1 98 377 SER B C 1
ATOM 6327 O O . SER B 1 377 ? 1.159 -0.248 28.312 1 98 377 SER B O 1
ATOM 6329 N N . GLY B 1 378 ? -0.801 0.433 27.391 1 97.31 378 GLY B N 1
ATOM 6330 C CA . GLY B 1 378 ? -1.001 1.481 28.375 1 97.31 378 GLY B CA 1
ATOM 6331 C C . GLY B 1 378 ? -0.031 2.639 28.219 1 97.31 378 GLY B C 1
ATOM 6332 O O . GLY B 1 378 ? 0.349 3.271 29.203 1 97.31 378 GLY B O 1
ATOM 6333 N N . ALA B 1 379 ? 0.501 2.826 27.047 1 97.5 379 ALA B N 1
ATOM 6334 C CA . ALA B 1 379 ? 1.364 3.973 26.766 1 97.5 379 ALA B CA 1
ATOM 6335 C C . ALA B 1 379 ? 0.54 5.203 26.406 1 97.5 379 ALA B C 1
ATOM 6337 O O . ALA B 1 379 ? -0.629 5.086 26.031 1 97.5 379 ALA B O 1
ATOM 6338 N N . LYS B 1 380 ? 1.153 6.348 26.578 1 94.56 380 LYS B N 1
ATOM 6339 C CA . LYS B 1 380 ? 0.522 7.562 26.062 1 94.56 380 LYS B CA 1
ATOM 6340 C C . LYS B 1 380 ? 0.461 7.559 24.547 1 94.56 380 LYS B C 1
ATOM 6342 O O . LYS B 1 380 ? 1.407 7.129 23.875 1 94.56 380 LYS B O 1
ATOM 6347 N N . GLY B 1 381 ? -0.625 7.898 23.984 1 92.38 381 GLY B N 1
ATOM 6348 C CA . GLY B 1 381 ? -0.798 7.945 22.547 1 92.38 381 GLY B CA 1
ATOM 6349 C C . GLY B 1 381 ? -1.475 9.211 22.062 1 92.38 381 GLY B C 1
ATOM 6350 O O . GLY B 1 381 ? -1.544 10.203 22.797 1 92.38 381 GLY B O 1
ATOM 6351 N N . SER B 1 382 ? -1.818 9.18 20.906 1 92.56 382 SER B N 1
ATOM 6352 C CA . SER B 1 382 ? -2.451 10.328 20.266 1 92.56 382 SER B CA 1
ATOM 6353 C C . SER B 1 382 ? -3.934 10.406 20.625 1 92.56 382 SER B C 1
ATOM 6355 O O . SER B 1 382 ? -4.645 9.406 20.562 1 92.56 382 SER B O 1
ATOM 6357 N N . SER B 1 383 ? -4.355 11.641 20.906 1 88.56 383 SER B N 1
ATOM 6358 C CA . SER B 1 383 ? -5.781 11.852 21.141 1 88.56 383 SER B CA 1
ATOM 6359 C C . SER B 1 383 ? -6.566 11.773 19.828 1 88.56 383 SER B C 1
ATOM 6361 O O . SER B 1 383 ? -7.797 11.703 19.844 1 88.56 383 SER B O 1
ATOM 6363 N N . LEU B 1 384 ? -5.863 11.688 18.75 1 91.62 384 LEU B N 1
ATOM 6364 C CA . LEU B 1 384 ? -6.516 11.656 17.438 1 91.62 384 LEU B CA 1
ATOM 6365 C C . LEU B 1 384 ? -6.836 10.219 17.031 1 91.62 384 LEU B C 1
ATOM 6367 O O . LEU B 1 384 ? -7.535 9.992 16.047 1 91.62 384 LEU B O 1
ATOM 6371 N N . ASP B 1 385 ? -6.371 9.211 17.781 1 95.5 385 ASP B N 1
ATOM 6372 C CA . ASP B 1 385 ? -6.672 7.805 17.531 1 95.5 385 ASP B CA 1
ATOM 6373 C C . ASP B 1 385 ? -8.055 7.441 18.078 1 95.5 385 ASP B C 1
ATOM 6375 O O . ASP B 1 385 ? -8.242 7.328 19.281 1 95.5 385 ASP B O 1
ATOM 6379 N N . PRO B 1 386 ? -9.008 7.168 17.188 1 95.44 386 PRO B N 1
ATOM 6380 C CA . PRO B 1 386 ? -10.359 6.875 17.672 1 95.44 386 PRO B CA 1
ATOM 6381 C C . PRO B 1 386 ? -10.43 5.605 18.5 1 95.44 386 PRO B C 1
ATOM 6383 O O . PRO B 1 386 ? -11.344 5.449 19.312 1 95.44 386 PRO B O 1
ATOM 6386 N N . SER B 1 387 ? -9.484 4.734 18.344 1 96.88 387 SER B N 1
ATOM 6387 C CA . SER B 1 387 ? -9.539 3.447 19.031 1 96.88 387 SER B CA 1
ATOM 6388 C C . SER B 1 387 ? -8.914 3.541 20.422 1 96.88 387 SER B C 1
ATOM 6390 O O . SER B 1 387 ? -9.031 2.615 21.234 1 96.88 387 SER B O 1
ATOM 6392 N N . SER B 1 388 ? -8.242 4.617 20.734 1 96.25 388 SER B N 1
ATOM 6393 C CA . SER B 1 388 ? -7.516 4.746 21.984 1 96.25 388 SER B CA 1
ATOM 6394 C C . SER B 1 388 ? -8.461 5.016 23.156 1 96.25 388 SER B C 1
AT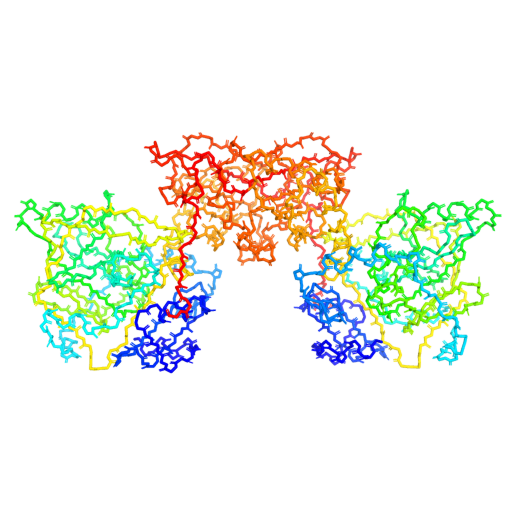OM 6396 O O . SER B 1 388 ? -9.656 5.242 22.953 1 96.25 388 SER B O 1
ATOM 6398 N N . ASP B 1 389 ? -7.969 4.828 24.391 1 94.75 389 ASP B N 1
ATOM 6399 C CA . ASP B 1 389 ? -8.656 5.293 25.594 1 94.75 389 ASP B CA 1
ATOM 6400 C C . ASP B 1 389 ? -8.586 6.812 25.719 1 94.75 389 ASP B C 1
ATOM 6402 O O . ASP B 1 389 ? -7.668 7.348 26.344 1 94.75 389 ASP B O 1
ATOM 6406 N N . LEU B 1 390 ? -9.562 7.496 25.172 1 89.81 390 LEU B N 1
ATOM 6407 C CA . LEU B 1 390 ? -9.562 8.953 25.047 1 89.81 390 LEU B CA 1
ATOM 6408 C C . LEU B 1 390 ? -9.648 9.602 26.422 1 89.81 390 LEU B C 1
ATOM 6410 O O . LEU B 1 390 ? -9.094 10.688 26.641 1 89.81 390 LEU B O 1
ATOM 6414 N N . LYS B 1 391 ? -10.328 8.961 27.297 1 89.44 391 LYS B N 1
ATOM 6415 C CA . LYS B 1 391 ? -10.516 9.5 28.641 1 89.44 391 LYS B CA 1
ATOM 6416 C C . LYS B 1 391 ? -9.195 9.57 29.391 1 89.44 391 LYS B C 1
ATOM 6418 O O . LYS B 1 391 ? -8.859 10.594 29.984 1 89.44 391 LYS B O 1
ATOM 6423 N N . ASN B 1 392 ? -8.414 8.469 29.312 1 92.69 392 ASN B N 1
ATOM 6424 C CA . ASN B 1 392 ? -7.184 8.383 30.094 1 92.69 392 ASN B CA 1
ATOM 6425 C C . ASN B 1 392 ? -5.957 8.656 29.219 1 92.69 392 ASN B C 1
ATOM 6427 O O . ASN B 1 392 ? -4.828 8.656 29.719 1 92.69 392 ASN B O 1
ATOM 6431 N N . LYS B 1 393 ? -6.145 8.852 27.938 1 90.75 393 LYS B N 1
ATOM 6432 C CA . LYS B 1 393 ? -5.105 9.188 26.969 1 90.75 393 LYS B CA 1
ATOM 6433 C C . LYS B 1 393 ? -4.09 8.055 26.828 1 90.75 393 LYS B C 1
ATOM 6435 O O . LYS B 1 393 ? -2.879 8.297 26.859 1 90.75 393 LYS B O 1
ATOM 6440 N N . LEU B 1 394 ? -4.598 6.812 26.812 1 96.25 394 LEU B N 1
ATOM 6441 C CA . LEU B 1 394 ? -3.744 5.633 26.734 1 96.25 394 LEU B CA 1
ATOM 6442 C C . LEU B 1 394 ? -3.979 4.891 25.422 1 96.25 394 LEU B C 1
ATOM 6444 O O . LEU B 1 394 ? -5.086 4.91 24.875 1 96.25 394 LEU B O 1
ATOM 6448 N N . THR B 1 395 ? -2.953 4.289 24.969 1 97.75 395 THR B N 1
ATOM 6449 C CA . THR B 1 395 ? -3.002 3.449 23.781 1 97.75 395 THR B CA 1
ATOM 6450 C C . THR B 1 395 ? -2.043 2.27 23.922 1 97.75 395 THR B C 1
ATOM 6452 O O . THR B 1 395 ? -1.27 2.195 24.875 1 97.75 395 THR B O 1
ATOM 6455 N N . ALA B 1 396 ? -2.232 1.247 23.125 1 98.44 396 ALA B N 1
ATOM 6456 C CA . ALA B 1 396 ? -1.229 0.201 22.938 1 98.44 396 ALA B CA 1
ATOM 6457 C C . ALA B 1 396 ? -0.342 0.5 21.734 1 98.44 396 ALA B C 1
ATOM 6459 O O . ALA B 1 396 ? -0.839 0.7 20.625 1 98.44 396 ALA B O 1
ATOM 6460 N N . LYS B 1 397 ? 0.956 0.589 21.938 1 98.81 397 LYS B N 1
ATOM 6461 C CA . LYS B 1 397 ? 1.902 0.792 20.844 1 98.81 397 LYS B CA 1
ATOM 6462 C C . LYS B 1 397 ? 2.43 -0.541 20.312 1 98.81 397 LYS B C 1
ATOM 6464 O O . LYS B 1 397 ? 2.605 -1.489 21.078 1 98.81 397 LYS B O 1
ATOM 6469 N N . VAL B 1 398 ? 2.623 -0.648 19.016 1 98.94 398 VAL B N 1
ATOM 6470 C CA . VAL B 1 398 ? 3.076 -1.888 18.406 1 98.94 398 VAL B CA 1
ATOM 6471 C C . VAL B 1 398 ? 4.293 -1.61 17.516 1 98.94 398 VAL B C 1
ATOM 6473 O O . VAL B 1 398 ? 4.266 -0.717 16.672 1 98.94 398 VAL B O 1
ATOM 6476 N N . GLY B 1 399 ? 5.375 -2.26 17.781 1 98.94 399 GLY B N 1
ATOM 6477 C CA . GLY B 1 399 ? 6.551 -2.258 16.922 1 98.94 399 GLY B CA 1
ATOM 6478 C C . GLY B 1 399 ? 6.773 -3.582 16.219 1 98.94 399 GLY B C 1
ATOM 6479 O O . GLY B 1 399 ? 6.57 -4.648 16.797 1 98.94 399 GLY B O 1
ATOM 6480 N N . VAL B 1 400 ? 7.152 -3.582 14.969 1 98.94 400 VAL B N 1
ATOM 6481 C CA . VAL B 1 400 ? 7.445 -4.781 14.188 1 98.94 400 VAL B CA 1
ATOM 6482 C C . VAL B 1 400 ? 8.875 -4.715 13.656 1 98.94 400 VAL B C 1
ATOM 6484 O O . VAL B 1 400 ? 9.211 -3.809 12.891 1 98.94 400 VAL B O 1
ATOM 6487 N N . ASP B 1 401 ? 9.688 -5.609 14.086 1 98.94 401 ASP B N 1
ATOM 6488 C CA . ASP B 1 401 ? 11.023 -5.77 13.508 1 98.94 401 ASP B CA 1
ATOM 6489 C C . ASP B 1 401 ? 10.969 -6.605 12.227 1 98.94 401 ASP B C 1
ATOM 6491 O O . ASP B 1 401 ? 11.031 -7.836 12.281 1 98.94 401 ASP B O 1
ATOM 6495 N N . ALA B 1 402 ? 10.906 -5.957 11.102 1 98.94 402 ALA B N 1
ATOM 6496 C CA . ALA B 1 402 ? 10.828 -6.621 9.805 1 98.94 402 ALA B CA 1
ATOM 6497 C C . ALA B 1 402 ? 12.172 -6.609 9.086 1 98.94 402 ALA B C 1
ATOM 6499 O O . ALA B 1 402 ? 12.234 -6.445 7.867 1 98.94 402 ALA B O 1
ATOM 6500 N N . THR B 1 403 ? 13.227 -6.648 9.82 1 98.81 403 THR B N 1
ATOM 6501 C CA . THR B 1 403 ? 14.578 -6.762 9.266 1 98.81 403 THR B CA 1
ATOM 6502 C C . THR B 1 403 ? 14.984 -8.227 9.133 1 98.81 403 THR B C 1
ATOM 6504 O O . THR B 1 403 ? 14.406 -9.102 9.781 1 98.81 403 THR B O 1
ATOM 6507 N N . MET B 1 404 ? 15.945 -8.484 8.305 1 98.38 404 MET B N 1
ATOM 6508 C CA . MET B 1 404 ? 16.469 -9.828 8.094 1 98.38 404 MET B CA 1
ATOM 6509 C C . MET B 1 404 ? 17.078 -10.383 9.375 1 98.38 404 MET B C 1
ATOM 6511 O O . MET B 1 404 ? 17.781 -9.664 10.086 1 98.38 404 MET B O 1
ATOM 6515 N N . SER B 1 405 ? 16.859 -11.648 9.703 1 97.88 405 SER B N 1
ATOM 6516 C CA . SER B 1 405 ? 17.5 -12.305 10.844 1 97.88 405 SER B CA 1
ATOM 6517 C C . SER B 1 405 ? 18.969 -12.586 10.562 1 97.88 405 SER B C 1
ATOM 6519 O O . SER B 1 405 ? 19.297 -13.328 9.625 1 97.88 405 SER B O 1
ATOM 6521 N N . LEU B 1 406 ? 19.844 -12.016 11.352 1 97.25 406 LEU B N 1
ATOM 6522 C CA . LEU B 1 406 ? 21.266 -12.305 11.219 1 97.25 406 LEU B CA 1
ATOM 6523 C C . LEU B 1 406 ? 21.594 -13.695 11.742 1 97.25 406 LEU B C 1
ATOM 6525 O O . LEU B 1 406 ? 22.547 -14.328 11.297 1 97.25 406 LEU B O 1
ATOM 6529 N N . ILE B 1 407 ? 20.781 -14.172 12.664 1 96.06 407 ILE B N 1
ATOM 6530 C CA . ILE B 1 407 ? 20.953 -15.508 13.227 1 96.06 407 ILE B CA 1
ATOM 6531 C C . ILE B 1 407 ? 20.688 -16.562 12.156 1 96.06 407 ILE B C 1
ATOM 6533 O O . ILE B 1 407 ? 21.453 -17.516 12 1 96.06 407 ILE B O 1
ATOM 6537 N N . LYS B 1 408 ? 19.688 -16.375 11.398 1 94.31 408 LYS B N 1
ATOM 6538 C CA . LYS B 1 408 ? 19.359 -17.297 10.312 1 94.31 408 LYS B CA 1
ATOM 6539 C C . LYS B 1 408 ? 20.312 -17.125 9.133 1 94.31 408 LYS B C 1
ATOM 6541 O O . LYS B 1 408 ? 20.609 -18.078 8.414 1 94.31 408 LYS B O 1
ATOM 6546 N N . GLY B 1 409 ? 20.75 -15.93 8.93 1 94.94 409 GLY B N 1
ATOM 6547 C CA . GLY B 1 409 ? 21.641 -15.609 7.824 1 94.94 409 GLY B CA 1
ATOM 6548 C C . GLY B 1 409 ? 20.953 -14.812 6.727 1 94.94 409 GLY B C 1
ATOM 6549 O O . GLY B 1 409 ? 19.906 -15.211 6.227 1 94.94 409 GLY B O 1
ATOM 6550 N N . ARG B 1 410 ? 21.594 -13.789 6.262 1 93.38 410 ARG B N 1
ATOM 6551 C CA . ARG B 1 410 ? 21.031 -12.852 5.301 1 93.38 410 ARG B CA 1
ATOM 6552 C C . ARG B 1 410 ? 20.781 -13.523 3.955 1 93.38 410 ARG B C 1
ATOM 6554 O O . ARG B 1 410 ? 19.891 -13.109 3.205 1 93.38 410 ARG B O 1
ATOM 6561 N N . GLU B 1 411 ? 21.516 -14.516 3.645 1 91.75 411 GLU B N 1
ATOM 6562 C CA . GLU B 1 411 ? 21.453 -15.188 2.35 1 91.75 411 GLU B CA 1
ATOM 6563 C C . GLU B 1 411 ? 20.094 -15.836 2.129 1 91.75 411 GLU B C 1
ATOM 6565 O O . GLU B 1 411 ? 19.641 -15.961 0.991 1 91.75 411 GLU B O 1
ATOM 6570 N N . HIS B 1 412 ? 19.406 -16.109 3.207 1 92 412 HIS B N 1
ATOM 6571 C CA . HIS B 1 412 ? 18.094 -16.766 3.113 1 92 412 HIS B CA 1
ATOM 6572 C C . HIS B 1 412 ? 17.031 -15.766 2.68 1 92 412 HIS B C 1
ATOM 6574 O O . HIS B 1 412 ? 15.93 -16.172 2.283 1 92 412 HIS B O 1
ATOM 6580 N N . PHE B 1 413 ? 17.406 -14.469 2.787 1 95.88 413 PHE B N 1
ATOM 6581 C CA . PHE B 1 413 ? 16.391 -13.438 2.584 1 95.88 413 PHE B CA 1
ATOM 6582 C C . PHE B 1 413 ? 16.672 -12.648 1.308 1 95.88 413 PHE B C 1
ATOM 6584 O O . PHE B 1 413 ? 15.844 -11.844 0.877 1 95.88 413 PHE B O 1
ATOM 6591 N N . GLU B 1 414 ? 17.781 -12.898 0.67 1 94.31 414 GLU B N 1
ATOM 6592 C CA . GLU B 1 414 ? 18.188 -12.102 -0.477 1 94.31 414 GLU B CA 1
ATOM 6593 C C . GLU B 1 414 ? 17.266 -12.32 -1.67 1 94.31 414 GLU B C 1
ATOM 6595 O O . GLU B 1 414 ? 17.016 -13.461 -2.062 1 94.31 414 GLU B O 1
ATOM 6600 N N . ARG B 1 415 ? 16.781 -11.25 -2.256 1 96.56 415 ARG B N 1
ATOM 6601 C CA . ARG B 1 415 ? 15.961 -11.328 -3.455 1 96.56 415 ARG B CA 1
ATOM 6602 C C . ARG B 1 415 ? 16.812 -11.609 -4.691 1 96.56 415 ARG B C 1
ATOM 6604 O O . ARG B 1 415 ? 17.906 -11.07 -4.828 1 96.56 415 ARG B O 1
ATOM 6611 N N . ALA B 1 416 ? 16.266 -12.414 -5.531 1 97.12 416 ALA B N 1
ATOM 6612 C CA . ALA B 1 416 ? 16.953 -12.742 -6.773 1 97.12 416 ALA B CA 1
ATOM 6613 C C . ALA B 1 416 ? 17.172 -11.5 -7.625 1 97.12 416 ALA B C 1
ATOM 6615 O O . ALA B 1 416 ? 16.344 -10.594 -7.648 1 97.12 416 ALA B O 1
ATOM 6616 N N . LYS B 1 417 ? 18.281 -11.477 -8.352 1 96.06 417 LYS B N 1
ATOM 6617 C CA . LYS B 1 417 ? 18.672 -10.32 -9.148 1 96.06 417 LYS B CA 1
ATOM 6618 C C . LYS B 1 417 ? 18.625 -10.641 -10.641 1 96.06 417 LYS B C 1
ATOM 6620 O O . LYS B 1 417 ? 18.906 -11.773 -11.047 1 96.06 417 LYS B O 1
ATOM 6625 N N . ILE B 1 418 ? 18.234 -9.734 -11.414 1 97.56 418 ILE B N 1
ATOM 6626 C CA . ILE B 1 418 ? 18.328 -9.773 -12.867 1 97.56 418 ILE B CA 1
ATOM 6627 C C . ILE B 1 418 ? 19.5 -8.906 -13.336 1 97.56 418 ILE B C 1
ATOM 6629 O O . ILE B 1 418 ? 19.516 -7.695 -13.117 1 97.56 418 ILE B O 1
ATOM 6633 N N . PRO B 1 419 ? 20.422 -9.523 -13.938 1 95.75 419 PRO B N 1
ATOM 6634 C CA . PRO B 1 419 ? 21.578 -8.742 -14.383 1 95.75 419 PRO B CA 1
ATOM 6635 C C . PRO B 1 419 ? 21.188 -7.582 -15.289 1 95.75 419 PRO B C 1
ATOM 6637 O O . PRO B 1 419 ? 20.266 -7.703 -16.094 1 95.75 419 PRO B O 1
ATOM 6640 N N . ASP B 1 420 ? 21.812 -6.453 -15.281 1 88.44 420 ASP B N 1
ATOM 6641 C CA . ASP B 1 420 ? 21.516 -5.242 -16.047 1 88.44 420 ASP B CA 1
ATOM 6642 C C . ASP B 1 420 ? 21.891 -5.41 -17.516 1 88.44 420 ASP B C 1
ATOM 6644 O O . ASP B 1 420 ? 21.438 -4.66 -18.375 1 88.44 420 ASP B O 1
ATOM 6648 N N . LYS B 1 421 ? 22.984 -6.293 -17.812 1 79 421 LYS B N 1
ATOM 6649 C CA . LYS B 1 421 ? 23.438 -6.508 -19.188 1 79 421 LYS B CA 1
ATOM 6650 C C . LYS B 1 421 ? 23.328 -7.98 -19.578 1 79 421 LYS B C 1
ATOM 6652 O O . LYS B 1 421 ? 23.516 -8.867 -18.734 1 79 421 LYS B O 1
#

Secondary structure (DSSP, 8-state):
-HHHHHHH-PEEE--B-TBTHHHHHHHHTTTS-EEEEEETTEEEEE---SHHHHHHHHT--GGGHHHHHHHHHHTGGG-EEEE-GGGGGG-EEE-GGGGGGS-PPB-STT-SS-EE-SPEEEEEETTTEEEEEE--EEE-SSSEEE---TTSHHHHHHHHHHHHHSSEEEEEEES--HHHHHHHT----TT--HHHHHHHHTTSEEEEEE-TTS-EEE--SEEEEEEEEEEEEEE--EE-TTSPEEPPEEEEEEEEEEEEE-SS-EEEE--TTSHHHHHHHHGGGHHHHHHHHHHH-TTEEEEEE-TTTTTTTEEEEEE---STTHHHHHHHHHHHH-TT--EEEEEETTS-TT-HHHHHHHHHHH--HHHHEEEEEEEE--TT-TTSBTTTTEEEEEEEEESPPTTT-GGGTPPP-----/-HHHHHHH-PEEE--B-TBTHHHHHHHHTTTS-EEEEEETTEEEEE---SHHHHHHHHT--GGGHHHHHHHHHHTGGG-EEEE-GGGGGG-EEE-GGGGGGS-PPB-STT-SS-EE-SPEEEEEETTTEEEEEE--EEE-SSSEEE---TTSHHHHHHHHHHHHHSSEEEEEEES--HHHHHHHT----TT--HHHHHHHHTTSEEEEEE-TTS-EEE--SEEEEEEEEEEEEEE--EE-TTS-EEPPEEEEEEEEEEEEE-SS-EEEE--TTSHHHHHHHHGGGHHHHHHHHHHH-TTEEEEEE-TTTTTTTEEEEEE---STTHHHHHHHHHHHH-TT--EEEEEETTS-TT-HHHHHHHHHHH--HHHHEEEEEEEE--TT-TTSBTTTTEEEEEEEEESPPTTT-GGGTPPP-----

Sequence (842 aa):
MREIINKLNPIIIDKADKKFGVSRILKKYDGKPVYIKDVNGFEVVGNLCSRETLSKIFNVKKEDFIFFMLDAMEKEKEGKLKINNKLKEKYIVEIPENIKNWPIPIYYEKDAGAYITSGVVVVYDKDYGYNLSIHRILVKDDYLVIRMVEQRHLHFLYNKALKEKGYLDVAIVIGVHPAVLLAGSTSADITFDELKFAAALLGGEIGVFELDNGLLVPEAEFIIEGKILPEVDDEGPFVDITGTYDIVRKQPIIKIEKLYRKEKPIFHALLPGGIEHKTLMGMPQEPRILKGVRNTVPTVKNIVLTEGGCCWLHAVVQIEKRTEGDGKNAILAAFASHPSLKHVIVVDDDINIFDINDVEYAIATRVQGDKDIVIISGAKGSSLDPSSDLKNKLTAKVGVDATMSLIKGREHFERAKIPDKMREIINKLNPIIIDKADKKFGVSRILKKYDGKPVYIKDVNGFEVVGNLCSRETLSKIFNVKKEDFIFFMLDAMEKEKEGKLKINNKLKEKYIVEIPENIKNWPIPIYYEKDAGAYITSGVVVVYDKDYGYNLSIHRILVKDDYLVIRMVEQRHLHFLYNKALKEKGYLDVAIVIGVHPAVLLAGSTSADITFDELKFAAALLGGEIGVFELDNGLLVPEAEFIIEGKILPEVDDEGPFVDITGTYDIVRKQPIIKIEKLYRKEKPIFHALLPGGIEHKTLMGMPQEPRILKGVRNTVPTVKNIVLTEGGCCWLHAVVQIEKRTEGDGKNAILAAFASHPSLKHVIVVDDDINIFDINDVEYAIATRVQGDKDIVIISGAKGSSLDPSSDLKNKLTAKVGVDATMSLIKGREHFERAKIPDK

Nearest PDB structures (foldseek):
  6h6v-assembly1_C  TM=9.455E-01  e=9.313E-51  Pelotomaculum thermopropionicum SI
  6h6x-assembly1_A  TM=9.148E-01  e=6.769E-48  Pelotomaculum thermopropionicum SI
  6h6x-assembly1_B  TM=9.068E-01  e=3.971E-47  Pelotomaculum thermopropionicum SI
  7p9q-assembly1_A  TM=9.141E-01  e=3.684E-44  Glutamicibacter nicotianae
  7p9q-assembly1_E  TM=9.092E-01  e=6.002E-44  Glutamicibacter nicotianae

Solvent-accessible surface area (backbone atoms only — not comparable to full-atom values): 42059 Å² total; per-residue (Å²): 97,67,67,57,50,62,72,63,63,44,50,78,40,69,64,41,41,32,71,27,35,47,38,52,51,48,60,74,39,55,59,43,38,33,36,32,62,27,25,78,87,32,31,36,34,29,32,66,41,25,67,68,45,45,19,61,75,68,70,38,56,66,91,47,40,55,56,55,50,46,52,21,60,74,36,19,86,66,20,36,76,44,78,42,60,72,60,59,72,59,43,47,78,41,60,49,74,54,60,78,64,50,67,55,30,25,52,43,72,69,39,64,46,31,39,44,55,48,30,35,37,39,36,73,39,97,90,42,41,39,45,36,32,64,40,52,30,39,54,56,90,83,36,34,30,40,62,69,62,81,90,36,68,66,42,51,52,41,55,52,26,37,74,71,72,52,38,27,66,34,34,34,38,24,31,51,57,66,44,52,54,45,21,18,37,41,85,67,60,75,73,49,37,22,60,27,25,20,5,20,64,62,75,32,47,36,61,24,27,66,49,95,87,65,50,72,43,62,74,44,20,34,35,40,35,32,32,39,38,82,55,62,42,83,35,51,28,41,59,36,63,76,25,29,69,44,74,67,41,79,23,36,26,31,45,59,65,36,29,35,28,35,91,82,37,45,44,48,48,51,53,71,36,33,46,27,45,21,36,43,58,18,57,56,49,30,43,50,26,43,55,40,18,32,75,76,34,72,47,49,73,51,55,41,52,36,70,25,24,40,12,56,31,24,37,40,38,27,23,57,78,85,51,81,62,45,41,60,52,36,37,54,28,34,44,70,43,35,56,43,39,36,34,37,39,26,33,37,72,89,49,50,79,90,36,69,44,46,47,37,30,32,44,52,40,28,36,34,45,79,78,29,50,45,72,44,68,75,33,65,37,38,85,75,35,58,49,35,43,70,88,78,42,28,23,33,31,35,29,35,28,20,33,73,49,62,87,82,35,58,77,62,67,46,64,70,52,61,64,94,122,97,67,66,56,48,62,71,63,64,44,52,79,40,70,66,40,41,33,71,27,35,49,38,53,52,48,59,74,39,55,57,42,37,35,36,31,60,26,25,78,86,31,29,36,34,29,34,64,42,26,68,68,46,43,20,59,75,69,73,38,56,67,91,47,41,55,56,55,50,45,52,23,61,74,36,19,87,67,20,35,78,44,77,40,60,71,61,58,71,58,42,46,79,42,58,50,73,54,61,77,65,49,69,56,30,25,53,43,71,70,40,66,44,31,38,45,54,48,30,36,37,39,36,72,39,96,89,42,42,3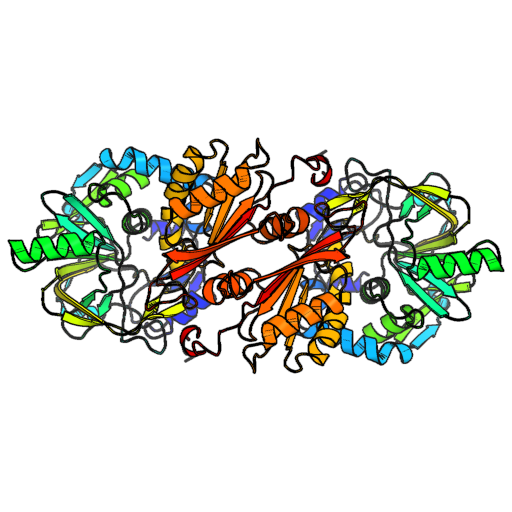7,46,37,31,64,39,54,30,40,54,56,89,82,36,34,31,40,63,69,60,81,89,34,69,68,41,51,52,41,54,51,27,38,75,72,73,52,38,28,66,36,35,35,38,25,29,50,56,66,44,51,54,46,21,18,37,42,84,68,61,75,72,50,37,24,61,27,26,20,4,20,64,62,75,32,48,36,60,22,27,66,49,94,88,63,50,74,42,64,73,45,20,32,36,39,36,32,33,38,38,82,55,63,42,81,34,50,29,41,59,36,62,76,26,29,70,44,73,67,40,80,23,36,26,29,45,59,66,36,29,34,28,34,88,83,37,44,44,46,50,50,53,72,36,33,46,26,46,20,36,42,56,18,58,57,49,31,42,49,26,44,54,40,18,32,76,76,34,73,48,51,75,50,56,41,51,35,71,26,24,38,11,55,31,25,36,39,37,28,24,56,79,84,50,82,61,44,41,59,52,35,39,54,27,35,44,70,44,34,55,44,38,35,35,37,39,28,31,35,72,87,50,49,81,89,35,68,47,45,48,37,29,32,46,51,41,28,37,34,46,79,77,29,50,46,72,43,69,74,34,65,37,39,85,75,34,58,51,36,44,70,89,78,43,28,25,33,30,36,29,35,29,20,33,74,48,61,87,82,34,59,78,62,68,46,64,69,52,61,62,94,121

Organism: Methanocaldococcus jannaschii (strain ATCC 43067 / DSM 2661 / JAL-1 / JCM 10045 / NBRC 100440) (NCBI:txid243232)

InterPro domains:
  IPR002830 UbiD decarboxylyase family [PTHR30108] (2-409)
  IPR002830 UbiD decarboxylyase family [TIGR00148] (1-404)
  IPR048304 3-octaprenyl-4-hydroxybenzoate carboxy-lyase-like, Rift-related domain [PF01977] (97-274)
  IPR049381 3-octaprenyl-4-hydroxybenzoate carboxy-lyase-like, C-terminal domain [PF20696] (279-402)

pLDDT: mean 97.21, std 2.47, range [78.81, 99.0]

Foldseek 3Di:
DVVLCVQQVFAEAAEAELEQGVQVVCVVVFCTKYWYNDYLNATAIENCDFLVNVCSLLVHDSQCVLVLLVVLQVCLVLAAEAADAVLQVQKDKDAQQCVVSPSFHDRDDFKPAGWDFQWWKWFQDPVQGIATATFIWHDDRQWIFTDDDPPALVNVVQVVCCVVPQKTKIKIAFADDVLLLLLNLADDDSNRHSVSSSRSSVPRYFYWYADPVGTTDGDHQKMWTWIWGPAWDWHDQDAALCGDTDDIDTGIITGTGMIIGGPRGYGYDYRHNTNNRLCSNQSNLFNQLQVQLCVQAVQWSGKFQDVVCSSQAEMETEGADDDQCSQVSSQVSSCVRRVQHAEYEYEYPVFDRNDVVSSVVLCVQAFDCVPFKDKAWFGAHDCNDPVAPNVSRTDIHMYGYSYHGVVVNCVSVDDDDDDPD/DVVLCVQQVFAEAAEAELEQGVQVVCVVVFCTKYWYNYYLNATAIENCDFLVNVCSLLVHDSQCVLVLLVVLQVCLVLAAEAADAVLQVQKDKDAQQCVVSDSFHDRDDFKPAGWDFQWWKWFQDPVQGIATATFIWHDDRQWIFTDDDPPALVNVVQVVCCVVPQKTKIKIAFADDVLLLLLRLADDDSNRHSVSSSSSSVPRYFYWYADPVGTTDGDHQKMWTWIWGPAWDWHDQDAAQCGDTDDIDTGTITGTGMIIGGPRGYGYDYRHNTNNRLCSNQSNLFNLLQVQLCVQAVQWSGKFQDVVCSSQAEMETEGADDDQCSQVSSQVSSCVRRVQHAEYEYEYPVFDRNDVVSSVVLCVQAFDCVPFKDKAWFGAHDCNDPVAPNVSRTDIHMYGYSYHGVVVNCVSVDDDDDDPD

Radius of gyration: 30.84 Å; Cα contacts (8 Å, |Δi|>4): 2108; chains: 2; bounding box: 50×97×69 Å